Protein 6H6X (pdb70)

Nearest PDB structures (foldseek):
  6h6x-assembly1_A  TM=1.002E+00  e=3.322E-98  Pelotomaculum thermopropionicum SI
  6h6x-assembly1_B  TM=9.921E-01  e=1.586E-95  Pelotomaculum thermopropionicum SI
  6h6v-assembly1_C  TM=9.949E-01  e=1.041E-89  Pelotomaculum thermopropionicum SI
  5m1d-assembly1_A  TM=9.091E-01  e=5.724E-43  Escherichia coli
  7ae7-assembly1_B  TM=8.796E-01  e=1.449E-41  Sedimentibacter hydroxybenzoicus

Radius of gyration: 32.13 Å; Cα contacts (8 Å, |Δi|>4): 2121; chains: 2; bounding box: 57×64×99 Å

Foldseek 3Di:
DQFLVVLVVVCVVVVQEDEDADEAELEAGVQVVCQVCFQPHKYWYCHYPQANAIEIECSDQDLQSLCVLLVHGSLCLLVLLLCLQVDFADAAEDELVPLQLFPDKDQPPAAPVNHDSFHDHDDFKPGGKAFAWWKWFAQPPPGAIAIATWIWDCPGRFKTFTDDDPAQVVNSQVVCQVVQHWTKIKIFFGGRLLLLLLNLADDPHHDYSLRSSLSSDPHHFYWYADDPDGTIDGSNTFKMWIWTWHHPAWDWHDFDQALVRDTDDIDTGIMTGTRMMTGGDNGHGYGYRHNGSSNLCSNLSNLQSLLQVQLCVQQVQWSGKGQASNLSSFAEMETEGQDDDPPSQVSSVVSSCVSDVGHAEYEYEYPVQDRRDVVSSVVLCVPQWDPVPAWDWAPVGIHIYGYSYHDDVDDDDDDPCPVVDDPVVVD/DQFLVVLVVVCVVVVQEDEDADEAELEAGVQVVCQVCFQPHKYWYCHYPLANAIEIECSDQDLQSVCVLLVHGSLCLLVLLVVLVVDFADAAEDELVPLQQFPFKDQPPAAPVNHDSQHDHDDFKPAGKAFAKWKWFAQPPPGAIAIATWIWDCPGGFKTFTDDDPAQVVVSQVVQQVVQHWTKIKIFFGGRLLLLLLNLADDPRHDYSLRSSLSSDPHHFYWYADDPDGTIDGSNTFKMWIWTWHHPAWDWHDFDQALLRDTDDIDTGIMTGTRMMTGGDSGHGYGYRHNGSSNLCSNLSNLQSLLQVQLCVQQVQWSGKGQDSNLSSFAEMETEGQDDDPPSQVSSVVSNCVSDVRHAEYEYEYPVFDPNDVVSSVVLCVPQWDCVPFKDWDDPVGIHMYGYSYHDPVDDDDDDPCPVPDDPVVPD

InterPro domains:
  IPR002830 UbiD decarboxylyase family [PTHR30108] (3-424)
  IPR002830 UbiD decarboxylyase family [TIGR00148] (5-421)
  IPR048304 3-octaprenyl-4-hydroxybenzoate carboxy-lyase-like, Rift-related domain [PF01977] (95-292)
  IPR049381 3-octaprenyl-4-hydroxybenzoate carboxy-lyase-like, C-terminal domain [PF20696] (299-419)
  IPR049383 3-octaprenyl-4-hydroxybenzoate carboxy-lyase-like, N-terminal domain [PF20695] (9-85)

Organism: Pelotomaculum thermopropionicum (strain DSM 13744 / JCM 10971 / SI) (NCBI:txid370438)

Secondary structure (DSSP, 8-state):
--SHHHHHHHHHHTT-EEEE-S-B-TBTHHHHHHHHHTTT-EEEES-BTTBSS-EEE-S--SHHHHHHHTTS-HHHHHHHHHHHHHS--PPEE--STT-GGGSEEE-SS--HHHHS---B-STT-SS-EE-SEEEEEE-TTT--EEEEE--EEEEETTEEEE---TTHHHHHHHHHHHTT-PEEEEEEES--HHHHHHTT----TT--HHHHHHHHSSSPPEEEE-SSSS-EEETT-SEEEEEEEPSS--EEE--EE-TTSBEEPPEEE-EEEEEEEEE-SS--EE---TTSHHHHHHHHHHHHHHHHHHHHHH-TTEEEEEE-GGGTTTSEEEEEE---STTHHHHHHHHHHHH-TT--EEEEEETTS-TT-HHHHHHHHHHH--HHHHEEEE-----EEEEE-SPP---PBP--TTTTT--GGGT-/--SHHHHHHHHHHTT-EEEE-S-B-TBTHHHHHHHHTTTT-EEEES-BTTBSS-EEE-S--SHHHHHHHTTS-HHHHHHHHHHHHHS----EE--STT-GGGSEEE-SS--HHHHS---B-STT-SS-EE-S-EEEEE-TTT--EEEEE--EEEEETTEEEE---TTHHHHHHHHHHHTT--EEEEEEES--HHHHHHTT---STT--HHHHHHHHSSSPPEEEE-SSSS-EEETT-SEEEEEEEPSS--EEE--EE-TTSBEEPPEEE-EEEEEEEEE-SS--EE---TTSHHHHHHHHHHHHHHHHHHHHHH-TTEEEEEE-GGGTTTSEEEEEE---STTHHHHHHHHHHHH-TT--EEEEEETTS-TT-HHHHHHHHHHH--HHHHEEEE----EEEEE-SPP---PBP--TTTTT--STTT-

Sequence (855 aa):
SHSLREWLAFLEGKGKLKRVRKEVDPVFEIAALGKQADGICSLLFERVKGYAVPVVTGLAGDRRELFAAAMSVPVEGMLEKLAAAVENPVPCRLVSPDGAPVKECIIRENIDLLKMLPIPTHHAGDAGPYITAAILIARDPDSGVRNVSIHRLQVTGPDRLGILILPRHLWHFFGKAERAGRPLEIALAIGVHPAVLLASQATTRLGVDELEIASALLPQPLELVKCETVDVEVPAGAEIVIEGKILPGVREVEGPFGEYPRYYGPAAPRPVVEVTAVTHRRQPVYHTIIPASREHLLLGGIAREAVLLQTVRQNVPTVKNVHLTPGGSCRYHAVISIEKKHEGEAKRAIDAAFNSSSEVKHVVVVDHEINIFDPEEVEWAVATRCQPGRDVTIFKVSDKMGIDATIPLNFERISIPGLDKIKLADYLSHSLREWLAFLEGKGKLKRVRKEVDPVFEIAALGKQADGICSLLFERVKGYAVPVVTGLAGDRRELFAAAMSVPVEGMLEKLAAAVENPVPCRLVSPDGAPVKECIIRENIDLLKMLPIPTHHAGDAGPYITAAILIARDPDSGVRNVSIHRLQVTGPDRLGILILPRHLWHFFGKAERAGRPLEIALAIGVHPAVLLASQATTRLGVDELEIASALLPQPLELVKCETVDVEVPAGAEIVIEGKILPGVREVEGPFGEYPRYYGPAAPRPVVEVTAVTHRRQPVYHTIIPASREHLLLGGIAREAVLLQTVRQNVPTVKNVHLTPGGSCRYHAVISIEKKHEGEAKRAIDAAFNSSSEVKHVVVVDHEINIFDPEEVEWAVATRCQPGRDVTIFKDVSDKMGIDATIPLNFERISIPGLDKIKLADYL

Solvent-accessible surface area: 33571 Å² total; per-residue (Å²): 120,68,13,0,94,84,9,15,61,81,1,76,79,125,63,74,14,75,73,0,158,128,104,0,40,12,68,52,47,0,0,0,0,6,40,57,2,57,39,102,16,2,1,16,0,72,36,4,107,72,52,106,18,29,0,0,5,22,2,1,14,42,54,60,18,2,2,34,6,0,81,33,92,63,151,23,9,14,83,64,3,11,56,4,31,121,97,45,56,97,28,141,109,43,64,69,127,78,6,39,0,18,76,39,75,47,143,146,156,20,38,0,69,161,47,2,0,4,0,13,0,7,49,31,16,48,14,25,0,0,12,0,0,0,2,0,0,85,5,66,112,73,32,47,23,9,2,22,44,23,20,0,19,14,60,21,75,57,64,0,4,0,30,13,103,108,125,20,4,102,76,0,0,14,43,2,48,192,64,56,164,56,6,67,0,0,2,0,0,0,7,13,2,0,3,3,0,0,5,48,12,62,18,202,82,40,20,15,4,1,48,0,0,3,21,4,16,75,118,60,17,82,5,0,77,12,71,37,12,98,3,15,1,4,5,26,1,1,0,0,0,1,1,56,0,25,42,55,49,92,66,89,0,7,48,5,0,28,48,19,57,27,50,13,101,50,33,89,43,5,2,0,54,5,35,0,0,1,27,34,148,152,9,15,0,0,0,8,8,7,18,13,66,6,45,3,4,7,4,0,1,3,39,7,2,36,3,6,76,39,0,84,141,64,2,106,30,6,56,47,0,7,2,13,23,0,0,0,1,28,42,6,0,6,0,5,0,79,24,118,129,102,37,18,4,61,131,0,7,45,5,0,19,122,24,34,100,65,4,21,25,0,8,0,0,10,97,97,10,74,7,89,50,82,48,49,16,38,8,0,13,2,27,8,2,46,4,32,134,10,17,58,63,92,198,205,40,15,38,2,0,4,23,0,4,43,48,72,203,125,135,51,23,63,19,60,16,65,93,165,35,122,19,82,98,41,91,116,62,10,0,90,82,10,14,62,83,1,74,78,126,60,74,13,74,98,0,201,131,105,0,40,14,67,49,47,0,0,1,0,6,40,56,2,53,38,106,16,2,0,14,0,74,35,5,107,72,53,105,19,30,0,0,6,23,2,1,13,42,44,61,17,2,2,34,5,0,75,32,92,63,152,24,5,13,87,65,3,13,56,5,47,129,96,46,56,97,27,137,106,40,64,71,128,78,6,38,0,17,75,38,76,45,135,145,155,19,38,0,69,158,45,2,0,4,0,12,0,7,48,33,16,48,13,26,0,0,12,0,0,0,2,0,0,84,5,67,114,72,32,50,23,7,2,23,45,21,18,0,19,14,63,20,76,57,66,0,4,0,32,13,108,108,126,21,4,102,74,0,0,13,45,2,48,191,59,55,162,58,6,74,0,0,1,0,0,0,6,12,2,0,3,4,1,0,5,53,15,80,20,196,83,42,18,16,5,1,49,0,0,3,22,3,15,74,111,51,15,84,4,0,80,13,66,40,13,95,2,15,1,5,5,25,2,0,0,0,1,1,1,59,0,26,42,55,49,93,68,97,0,8,48,5,0,32,56,19,50,31,48,12,99,50,34,90,41,6,1,0,57,5,35,0,0,1,26,32,149,156,8,14,0,0,0,7,9,8,17,13,58,6,45,2,2,8,4,0,0,8,48,4,5,56,2,8,87,36,0,90,145,59,2,107,27,6,59,48,0,7,3,13,20,0,0,0,1,31,38,7,0,5,0,4,0,84,25,123,128,104,38,14,4,65,129,0,10,52,2,0,21,117,25,33,98,67,3,19,26,0,7,0,0,11,102,97,10,73,6,80,49,81,59,53,15,40,12,0,14,2,30,11,2,46,3,37,142,14,18,71,66,102,135,129,184,37,5,36,1,0,4,25,0,4,45,48,82,199,126,137,61,23,66,21,53,17,79,92,170,38,115,18,83,95,35,76

Structure (mmCIF, N/CA/C/O backbone):
data_6H6X
#
_entry.id   6H6X
#
_cell.length_a   167.720
_cell.length_b   63.930
_cell.length_c   98.300
_cell.angle_alpha   90.00
_cell.angle_beta   90.00
_cell.angle_gamma   90.00
#
_symmetry.space_group_name_H-M   'P 21 21 21'
#
loop_
_entity.id
_entity.type
_entity.pdbx_description
1 polymer '3-polyprenyl-4-hydroxybenzoate decarboxylase and related decarboxylases'
2 non-polymer 'POTASSIUM ION'
3 non-polymer 'MANGANESE (II) ION'
4 non-polymer '1-deoxy-5-O-phosphono-1-(3,3,4,5-tetramethyl-9,11-dioxo-2,3,8,9,10,11-hexahydro-7H-quinolino[1,8-fg]pteridin-12-ium-7-y l)-D-ribitol'
5 non-polymer 'CALCIUM ION'
6 water water
#
loop_
_atom_site.group_PDB
_atom_site.id
_atom_site.type_symbol
_atom_site.label_atom_id
_atom_site.label_alt_id
_atom_site.label_comp_id
_atom_site.label_asym_id
_atom_site.label_entity_id
_atom_site.label_seq_id
_atom_site.pdbx_PDB_ins_code
_atom_site.Cartn_x
_atom_site.Cartn_y
_atom_site.Cartn_z
_atom_site.occupancy
_atom_site.B_iso_or_equiv
_atom_site.auth_seq_id
_atom_site.auth_comp_id
_atom_site.auth_asym_id
_atom_site.auth_atom_id
_atom_site.pdbx_PDB_model_num
ATOM 1 N N . SER A 1 2 ? 42.074 -7.550 -11.191 1.00 80.76 2 SER B N 1
ATOM 2 C CA . SER A 1 2 ? 42.256 -8.959 -11.698 1.00 88.63 2 SER B CA 1
ATOM 3 C C . SER A 1 2 ? 40.892 -9.566 -12.148 1.00 82.57 2 SER B C 1
ATOM 4 O O . SER A 1 2 ? 40.044 -9.859 -11.309 1.00 67.38 2 SER B O 1
ATOM 7 N N . HIS A 1 3 ? 40.718 -9.728 -13.473 1.00 76.86 3 HIS B N 1
ATOM 8 C CA . HIS A 1 3 ? 39.467 -10.197 -14.131 1.00 72.36 3 HIS B CA 1
ATOM 9 C C . HIS A 1 3 ? 38.257 -9.304 -13.836 1.00 59.06 3 HIS B C 1
ATOM 10 O O . HIS A 1 3 ? 37.181 -9.722 -13.404 1.00 58.51 3 HIS B O 1
ATOM 17 N N . SER A 1 4 ? 38.536 -8.037 -14.103 1.00 47.04 4 SER B N 1
ATOM 18 C CA . SER A 1 4 ? 37.648 -6.917 -14.012 1.00 51.03 4 SER B CA 1
ATOM 19 C C . SER A 1 4 ? 37.200 -6.528 -15.414 1.00 40.76 4 SER B C 1
ATOM 20 O O . SER A 1 4 ? 37.829 -6.902 -16.413 1.00 41.31 4 SER B O 1
ATOM 23 N N . LEU A 1 5 ? 36.194 -5.670 -15.464 1.00 38.46 5 LEU B N 1
ATOM 24 C CA . LEU A 1 5 ? 35.802 -5.056 -16.709 1.00 38.78 5 LEU B CA 1
ATOM 25 C C . LEU A 1 5 ? 37.037 -4.342 -17.345 1.00 41.48 5 LEU B C 1
ATOM 26 O O . LEU A 1 5 ? 37.263 -4.469 -18.551 1.00 36.66 5 LEU B O 1
ATOM 31 N N . ARG A 1 6 ? 37.812 -3.596 -16.547 1.00 41.34 6 ARG B N 1
ATOM 32 C CA . ARG A 1 6 ? 38.975 -2.877 -17.082 1.00 46.07 6 ARG B CA 1
ATOM 33 C C . ARG A 1 6 ? 40.009 -3.763 -17.776 1.00 40.85 6 ARG B C 1
ATOM 34 O O . ARG A 1 6 ? 40.502 -3.411 -18.853 1.00 45.43 6 ARG B O 1
ATOM 42 N N . GLU A 1 7 ? 40.297 -4.908 -17.208 1.00 43.01 7 GLU B N 1
ATOM 43 C CA . GLU A 1 7 ? 41.153 -5.865 -17.933 1.00 44.20 7 GLU B CA 1
ATOM 44 C C . GLU A 1 7 ? 40.491 -6.391 -19.189 1.00 44.08 7 GLU B C 1
ATOM 45 O O . GLU A 1 7 ? 41.141 -6.477 -20.229 1.00 46.90 7 GLU B O 1
ATOM 51 N N . TRP A 1 8 ? 39.188 -6.656 -19.150 1.00 42.36 8 TRP B N 1
ATOM 52 C CA . TRP A 1 8 ? 38.501 -7.101 -20.340 1.00 36.65 8 TRP B CA 1
ATOM 53 C C . TRP A 1 8 ? 38.597 -6.054 -21.397 1.00 38.49 8 TRP B C 1
ATOM 54 O O . TRP A 1 8 ? 38.854 -6.396 -22.553 1.00 37.26 8 TRP B O 1
ATOM 65 N N . LEU A 1 9 ? 38.406 -4.782 -21.056 1.00 35.92 9 LEU B N 1
ATOM 66 C CA . LEU A 1 9 ? 38.554 -3.744 -22.085 1.00 40.58 9 LEU B CA 1
ATOM 67 C C . LEU A 1 9 ? 40.010 -3.661 -22.656 1.00 45.72 9 LEU B C 1
ATOM 68 O O . LEU A 1 9 ? 40.187 -3.351 -23.834 1.00 44.39 9 LEU B O 1
ATOM 73 N N . ALA A 1 10 ? 41.011 -3.941 -21.825 1.00 47.19 10 ALA B N 1
ATOM 74 C CA . ALA A 1 10 ? 42.403 -4.030 -22.276 1.00 57.92 10 ALA B CA 1
ATOM 75 C C . ALA A 1 10 ? 42.587 -5.168 -23.293 1.00 49.80 10 ALA B C 1
ATOM 76 O O . ALA A 1 10 ? 43.127 -4.952 -24.362 1.00 50.41 10 ALA B O 1
ATOM 78 N N . PHE A 1 11 ? 42.103 -6.353 -22.954 1.00 50.17 11 PHE B N 1
ATOM 79 C CA . PHE A 1 11 ? 42.050 -7.505 -23.887 1.00 48.80 11 PHE B CA 1
ATOM 80 C C . PHE A 1 11 ? 41.376 -7.148 -25.218 1.00 52.89 11 PHE B C 1
ATOM 81 O O . PHE A 1 11 ? 41.884 -7.500 -26.272 1.00 54.69 11 PHE B O 1
ATOM 89 N N . LEU A 1 12 ? 40.248 -6.427 -25.189 1.00 48.81 12 LEU B N 1
ATOM 90 C CA . LEU A 1 12 ? 39.576 -6.061 -26.453 1.00 46.19 12 LEU B CA 1
ATOM 91 C C . LEU A 1 12 ? 40.412 -5.044 -27.264 1.00 47.69 12 LEU B C 1
ATOM 92 O O . LEU A 1 12 ? 40.472 -5.131 -28.497 1.00 44.13 12 LEU B O 1
ATOM 97 N N . GLU A 1 13 ? 41.028 -4.071 -26.590 1.00 52.50 13 GLU B N 1
ATOM 98 C CA . GLU A 1 13 ? 41.822 -3.027 -27.264 1.00 59.99 13 GLU B CA 1
ATOM 99 C C . GLU A 1 13 ? 42.996 -3.624 -28.061 1.00 61.90 13 GLU B C 1
ATOM 100 O O . GLU A 1 13 ? 43.151 -3.332 -29.248 1.00 59.49 13 GLU B O 1
ATOM 106 N N . GLY A 1 14 ? 43.759 -4.502 -27.414 1.00 61.24 14 GLY B N 1
ATOM 107 C CA . GLY A 1 14 ? 44.901 -5.167 -28.044 1.00 74.82 14 GLY B CA 1
ATOM 108 C C . GLY A 1 14 ? 44.534 -6.180 -29.119 1.00 75.20 14 GLY B C 1
ATOM 109 O O . GLY A 1 14 ? 45.402 -6.663 -29.838 1.00 78.68 14 GLY B O 1
ATOM 110 N N . LYS A 1 15 ? 43.246 -6.516 -29.208 1.00 72.64 15 LYS B N 1
ATOM 111 C CA . LYS A 1 15 ? 42.720 -7.338 -30.273 1.00 65.47 15 LYS B CA 1
ATOM 112 C C . LYS A 1 15 ? 42.058 -6.498 -31.373 1.00 54.25 15 LYS B C 1
ATOM 113 O O . LYS A 1 15 ? 41.446 -7.076 -32.285 1.00 55.31 15 LYS B O 1
ATOM 119 N N . GLY A 1 16 ? 42.180 -5.161 -31.316 1.00 54.20 16 GLY B N 1
ATOM 120 C CA . GLY A 1 16 ? 41.443 -4.240 -32.225 1.00 58.85 16 GLY B CA 1
ATOM 121 C C . GLY A 1 16 ? 39.898 -4.369 -32.275 1.00 66.20 16 GLY B C 1
ATOM 122 O O . GLY A 1 16 ? 39.297 -4.230 -33.342 1.00 67.02 16 GLY B O 1
ATOM 123 N N . LYS A 1 17 ? 39.263 -4.665 -31.132 1.00 61.83 17 LYS B N 1
ATOM 124 C CA . LYS A 1 17 ? 37.815 -4.831 -31.034 1.00 61.19 17 LYS B CA 1
ATOM 125 C C . LYS A 1 17 ? 37.182 -3.847 -30.041 1.00 53.49 17 LYS B C 1
ATOM 126 O O . LYS A 1 17 ? 36.069 -4.045 -29.579 1.00 57.55 17 LYS B O 1
ATOM 132 N N . LEU A 1 18 ? 37.910 -2.793 -29.718 1.00 54.52 18 LEU B N 1
ATOM 133 C CA . LEU A 1 18 ? 37.400 -1.689 -28.961 1.00 57.26 18 LEU B CA 1
ATOM 134 C C . LEU A 1 18 ? 37.718 -0.433 -29.708 1.00 59.70 18 LEU B C 1
ATOM 135 O O . LEU A 1 18 ? 38.887 -0.176 -29.968 1.00 62.19 18 LEU B O 1
ATOM 140 N N . LYS A 1 19 ? 36.700 0.361 -30.032 1.00 56.40 19 LYS B N 1
ATOM 141 C CA . LYS A 1 19 ? 36.913 1.663 -30.617 1.00 54.15 19 LYS B CA 1
ATOM 142 C C . LYS A 1 19 ? 36.396 2.682 -29.659 1.00 52.60 19 LYS B C 1
ATOM 143 O O . LYS A 1 19 ? 35.392 2.453 -29.011 1.00 49.54 19 LYS B O 1
ATOM 149 N N . ARG A 1 20 ? 37.086 3.806 -29.571 1.00 49.67 20 ARG B N 1
ATOM 150 C CA . ARG A 1 20 ? 36.653 4.900 -28.737 1.00 53.45 20 ARG B CA 1
ATOM 151 C C . ARG A 1 20 ? 35.900 5.912 -29.583 1.00 56.67 20 ARG B C 1
ATOM 152 O O . ARG A 1 20 ? 36.158 6.060 -30.770 1.00 54.06 20 ARG B O 1
ATOM 160 N N . VAL A 1 21 ? 34.965 6.598 -28.955 1.00 51.90 21 VAL B N 1
ATOM 161 C CA . VAL A 1 21 ? 34.182 7.621 -29.579 1.00 43.28 21 VAL B CA 1
ATOM 162 C C . VAL A 1 21 ? 34.382 8.884 -28.757 1.00 52.59 21 VAL B C 1
ATOM 163 O O . VAL A 1 21 ? 33.768 9.069 -27.674 1.00 56.98 21 VAL B O 1
ATOM 167 N N . ARG A 1 22 ? 35.237 9.762 -29.305 1.00 58.59 22 ARG B N 1
ATOM 168 C CA . ARG A 1 22 ? 35.658 11.013 -28.660 1.00 61.05 22 ARG B CA 1
ATOM 169 C C . ARG A 1 22 ? 34.660 12.131 -28.859 1.00 55.90 22 ARG B C 1
ATOM 170 O O . ARG A 1 22 ? 34.649 13.071 -28.067 1.00 54.08 22 ARG B O 1
ATOM 178 N N . LYS A 1 23 ? 33.834 12.067 -29.910 1.00 51.76 23 LYS B N 1
ATOM 179 C CA . LYS A 1 23 ? 32.805 13.114 -30.104 1.00 58.81 23 LYS B CA 1
ATOM 180 C C . LYS A 1 23 ? 31.680 12.898 -29.135 1.00 61.66 23 LYS B C 1
ATOM 181 O O . LYS A 1 23 ? 31.334 11.742 -28.841 1.00 55.37 23 LYS B O 1
ATOM 187 N N . GLU A 1 24 ? 31.126 14.013 -28.646 1.00 54.33 24 GLU B N 1
ATOM 188 C CA . GLU A 1 24 ? 30.057 14.009 -27.687 1.00 53.09 24 GLU B CA 1
ATOM 189 C C . GLU A 1 24 ? 28.823 13.295 -28.251 1.00 50.67 24 GLU B C 1
ATOM 190 O O . GLU A 1 24 ? 28.487 13.482 -29.407 1.00 46.98 24 GLU B O 1
ATOM 196 N N . VAL A 1 25 ? 28.182 12.461 -27.426 1.00 46.10 25 VAL B N 1
ATOM 197 C CA . VAL A 1 25 ? 26.952 11.734 -27.814 1.00 44.26 25 VAL B CA 1
ATOM 198 C C . VAL A 1 25 ? 25.870 11.968 -26.778 1.00 37.76 25 VAL B C 1
ATOM 199 O O . VAL A 1 25 ? 26.155 12.154 -25.618 1.00 45.22 25 VAL B O 1
ATOM 203 N N . ASP A 1 26 ? 24.631 11.964 -27.190 1.00 43.94 26 ASP B N 1
ATOM 204 C CA . ASP A 1 26 ? 23.510 12.073 -26.255 1.00 47.95 26 ASP B CA 1
ATOM 205 C C . ASP A 1 26 ? 23.172 10.658 -25.699 1.00 44.66 26 ASP B C 1
ATOM 206 O O . ASP A 1 26 ? 22.994 9.722 -26.466 1.00 43.97 26 ASP B O 1
ATOM 211 N N . PRO A 1 27 ? 23.056 10.501 -24.366 1.00 42.63 27 PRO B N 1
ATOM 212 C CA . PRO A 1 27 ? 22.551 9.206 -23.849 1.00 45.31 27 PRO B CA 1
ATOM 213 C C . PRO A 1 27 ? 21.108 8.864 -24.265 1.00 39.29 27 PRO B C 1
ATOM 214 O O . PRO A 1 27 ? 20.737 7.689 -24.292 1.00 43.85 27 PRO B O 1
ATOM 218 N N . VAL A 1 28 ? 20.308 9.881 -24.597 1.00 38.56 28 VAL B N 1
ATOM 219 C CA . VAL A 1 28 ? 18.972 9.695 -25.151 1.00 36.02 28 VAL B CA 1
ATOM 220 C C . VAL A 1 28 ? 19.116 9.340 -26.623 1.00 42.53 28 VAL B C 1
ATOM 221 O O . VAL A 1 28 ? 19.505 10.171 -27.438 1.00 43.96 28 VAL B O 1
ATOM 225 N N . PHE A 1 29 ? 18.892 8.047 -26.925 1.00 44.90 29 PHE B N 1
ATOM 226 C CA . PHE A 1 29 ? 18.894 7.458 -28.296 1.00 42.77 29 PHE B CA 1
ATOM 227 C C . PHE A 1 29 ? 20.210 7.330 -29.052 1.00 39.38 29 PHE B C 1
ATOM 228 O O . PHE A 1 29 ? 20.397 6.357 -29.783 1.00 40.66 29 PHE B O 1
ATOM 236 N N . GLU A 1 30 ? 21.104 8.281 -28.930 1.00 38.59 30 GLU B N 1
ATOM 237 C CA . GLU A 1 30 ? 22.281 8.236 -29.796 1.00 45.48 30 GLU B CA 1
ATOM 238 C C . GLU A 1 30 ? 23.251 7.119 -29.444 1.00 44.54 30 GLU B C 1
ATOM 239 O O . GLU A 1 30 ? 23.870 6.557 -30.336 1.00 44.14 30 GLU B O 1
ATOM 245 N N . ILE A 1 31 ? 23.417 6.819 -28.164 1.00 41.18 31 ILE B N 1
ATOM 246 C CA . ILE A 1 31 ? 24.306 5.711 -27.768 1.00 41.67 31 ILE B CA 1
ATOM 247 C C . ILE A 1 31 ? 23.801 4.421 -28.380 1.00 43.77 31 ILE B C 1
ATOM 248 O O . ILE A 1 31 ? 24.598 3.652 -28.927 1.00 37.24 31 ILE B O 1
ATOM 253 N N . ALA A 1 32 ? 22.483 4.214 -28.341 1.00 37.01 32 ALA B N 1
ATOM 254 C CA . ALA A 1 32 ? 21.912 2.975 -28.857 1.00 38.96 32 ALA B CA 1
ATOM 255 C C . ALA A 1 32 ? 22.049 2.926 -30.346 1.00 40.96 32 ALA B C 1
ATOM 256 O O . ALA A 1 32 ? 22.348 1.878 -30.918 1.00 44.13 32 ALA B O 1
ATOM 258 N N . ALA A 1 33 ? 21.799 4.057 -30.989 1.00 42.48 33 ALA B N 1
ATOM 259 C CA . ALA A 1 33 ? 21.889 4.136 -32.440 1.00 44.45 33 ALA B CA 1
ATOM 260 C C . ALA A 1 33 ? 23.308 3.911 -32.951 1.00 39.26 33 ALA B C 1
ATOM 261 O O . ALA A 1 33 ? 23.518 3.190 -33.903 1.00 46.16 33 ALA B O 1
ATOM 263 N N . LEU A 1 34 ? 24.288 4.515 -32.314 1.00 40.30 34 LEU B N 1
ATOM 264 C CA . LEU A 1 34 ? 25.664 4.241 -32.687 1.00 41.51 34 LEU B CA 1
ATOM 265 C C . LEU A 1 34 ? 26.066 2.833 -32.317 1.00 43.63 34 LEU B C 1
ATOM 266 O O . LEU A 1 34 ? 26.745 2.123 -33.091 1.00 51.47 34 LEU B O 1
ATOM 271 N N . GLY A 1 35 ? 25.619 2.381 -31.145 1.00 42.60 35 GLY B N 1
ATOM 272 C CA . GLY A 1 35 ? 25.884 0.990 -30.732 1.00 37.66 35 GLY B CA 1
ATOM 273 C C . GLY A 1 35 ? 25.363 -0.074 -31.662 1.00 38.74 35 GLY B C 1
ATOM 274 O O . GLY A 1 35 ? 26.009 -1.119 -31.833 1.00 44.53 35 GLY B O 1
ATOM 275 N N . LYS A 1 36 ? 24.194 0.171 -32.265 1.00 40.88 36 LYS B N 1
ATOM 276 C CA . LYS A 1 36 ? 23.577 -0.769 -33.197 1.00 44.70 36 LYS B CA 1
ATOM 277 C C . LYS A 1 36 ? 24.414 -0.910 -34.472 1.00 50.09 36 LYS B C 1
ATOM 278 O O . LYS A 1 36 ? 24.460 -1.990 -35.044 1.00 52.23 36 LYS B O 1
ATOM 280 N N . GLN A 1 37 ? 25.094 0.143 -34.905 1.00 50.28 37 GLN B N 1
ATOM 281 C CA . GLN A 1 37 ? 25.943 0.038 -36.087 1.00 51.40 37 GLN B CA 1
ATOM 282 C C . GLN A 1 37 ? 27.217 -0.721 -35.806 1.00 56.06 37 GLN B C 1
ATOM 283 O O . GLN A 1 37 ? 27.846 -1.189 -36.735 1.00 58.47 37 GLN B O 1
ATOM 289 N N . ALA A 1 38 ? 27.617 -0.843 -34.539 1.00 55.05 38 ALA B N 1
ATOM 290 C CA . ALA A 1 38 ? 28.812 -1.628 -34.203 1.00 49.30 38 ALA B CA 1
ATOM 291 C C . ALA A 1 38 ? 28.472 -3.054 -33.773 1.00 53.85 38 ALA B C 1
ATOM 292 O O . ALA A 1 38 ? 29.358 -3.847 -33.532 1.00 52.78 38 ALA B O 1
ATOM 294 N N . ASP A 1 39 ? 27.177 -3.386 -33.713 1.00 53.71 39 ASP B N 1
ATOM 295 C CA . ASP A 1 39 ? 26.678 -4.644 -33.129 1.00 53.84 39 ASP B CA 1
ATOM 296 C C . ASP A 1 39 ? 27.359 -5.801 -33.829 1.00 55.40 39 ASP B C 1
ATOM 297 O O . ASP A 1 39 ? 27.320 -5.891 -35.033 1.00 57.57 39 ASP B O 1
ATOM 302 N N . GLY A 1 40 ? 28.006 -6.671 -33.072 1.00 59.95 40 GLY B N 1
ATOM 303 C CA . GLY A 1 40 ? 28.725 -7.788 -33.662 1.00 63.25 40 GLY B CA 1
ATOM 304 C C . GLY A 1 40 ? 30.076 -7.494 -34.317 1.00 59.86 40 GLY B C 1
ATOM 305 O O . GLY A 1 40 ? 30.717 -8.441 -34.738 1.00 61.48 40 GLY B O 1
ATOM 306 N N . ILE A 1 41 ? 30.520 -6.233 -34.422 1.00 59.12 41 ILE B N 1
ATOM 307 C CA . ILE A 1 41 ? 31.845 -5.960 -35.020 1.00 63.74 41 ILE B CA 1
ATOM 308 C C . ILE A 1 41 ? 32.806 -5.525 -33.936 1.00 63.32 41 ILE B C 1
ATOM 309 O O . ILE A 1 41 ? 33.880 -6.099 -33.831 1.00 62.30 41 ILE B O 1
ATOM 314 N N . CYS A 1 42 ? 32.430 -4.547 -33.118 1.00 57.03 42 CYS B N 1
ATOM 315 C CA . CYS A 1 42 ? 33.275 -4.133 -32.021 1.00 57.49 42 CYS B CA 1
ATOM 316 C C . CYS A 1 42 ? 32.544 -3.430 -30.866 1.00 54.52 42 CYS B C 1
ATOM 317 O O . CYS A 1 42 ? 31.466 -2.868 -31.044 1.00 59.21 42 CYS B O 1
ATOM 320 N N . SER A 1 43 ? 33.204 -3.428 -29.707 1.00 50.39 43 SER B N 1
ATOM 321 C CA . SER A 1 43 ? 32.759 -2.725 -28.528 1.00 48.48 43 SER B CA 1
ATOM 322 C C . SER A 1 43 ? 33.041 -1.253 -28.714 1.00 47.66 43 SER B C 1
ATOM 323 O O . SER A 1 43 ? 34.042 -0.896 -29.323 1.00 50.55 43 SER B O 1
ATOM 326 N N . LEU A 1 44 ? 32.173 -0.409 -28.162 1.00 39.10 44 LEU B N 1
ATOM 327 C CA . LEU A 1 44 ? 32.359 1.023 -28.214 1.00 39.76 44 LEU B CA 1
ATOM 328 C C . LEU A 1 44 ? 32.430 1.645 -26.837 1.00 42.55 44 LEU B C 1
ATOM 329 O O . LEU A 1 44 ? 31.539 1.405 -25.993 1.00 43.19 44 LEU B O 1
ATOM 334 N N . LEU A 1 45 ? 33.466 2.483 -26.633 1.00 40.34 45 LEU B N 1
ATOM 335 C CA . LEU A 1 45 ? 33.622 3.272 -25.447 1.00 37.73 45 LEU B CA 1
ATOM 336 C C . LEU A 1 45 ? 33.327 4.741 -25.762 1.00 45.11 45 LEU B C 1
ATOM 337 O O . LEU A 1 45 ? 34.117 5.391 -26.415 1.00 45.49 45 LEU B O 1
ATOM 342 N N . PHE A 1 46 ? 32.198 5.261 -25.262 1.00 43.85 46 PHE B N 1
ATOM 343 C CA . PHE A 1 46 ? 31.810 6.654 -25.428 1.00 39.35 46 PHE B CA 1
ATOM 344 C C . PHE A 1 46 ? 32.447 7.574 -24.391 1.00 41.25 46 PHE B C 1
ATOM 345 O O . PHE A 1 46 ? 31.980 7.669 -23.238 1.00 44.23 46 PHE B O 1
ATOM 353 N N . GLU A 1 47 ? 33.519 8.270 -24.808 1.00 43.13 47 GLU B N 1
ATOM 354 C CA . GLU A 1 47 ? 34.355 9.081 -23.874 1.00 43.49 47 GLU B CA 1
ATOM 355 C C . GLU A 1 47 ? 33.731 10.381 -23.473 1.00 43.41 47 GLU B C 1
ATOM 356 O O . GLU A 1 47 ? 34.138 10.959 -22.461 1.00 45.11 47 GLU B O 1
ATOM 362 N N . ARG A 1 48 ? 32.724 10.833 -24.204 1.00 39.19 48 ARG B N 1
ATOM 363 C CA . ARG A 1 48 ? 32.060 12.112 -23.884 1.00 42.97 48 ARG B CA 1
ATOM 364 C C . ARG A 1 48 ? 30.562 11.927 -24.061 1.00 43.89 48 ARG B C 1
ATOM 365 O O . ARG A 1 48 ? 30.066 11.874 -25.178 1.00 41.47 48 ARG B O 1
ATOM 367 N N . VAL A 1 49 ? 29.859 11.803 -22.930 1.00 43.14 49 VAL B N 1
ATOM 368 C CA . VAL A 1 49 ? 28.435 11.643 -22.934 1.00 44.60 49 VAL B CA 1
ATOM 369 C C . VAL A 1 49 ? 27.856 12.919 -22.364 1.00 39.39 49 VAL B C 1
ATOM 370 O O . VAL A 1 49 ? 28.218 13.336 -21.278 1.00 49.11 49 VAL B O 1
ATOM 374 N N . LYS A 1 50 ? 26.956 13.518 -23.124 1.00 47.97 50 LYS B N 1
ATOM 375 C CA . LYS A 1 50 ? 26.437 14.819 -22.828 1.00 48.16 50 LYS B CA 1
ATOM 376 C C . LYS A 1 50 ? 25.871 14.836 -21.447 1.00 47.64 50 LYS B C 1
ATOM 377 O O . LYS A 1 50 ? 24.921 14.112 -21.163 1.00 55.55 50 LYS B O 1
ATOM 383 N N . GLY A 1 51 ? 26.478 15.654 -20.589 1.00 49.22 51 GLY B N 1
ATOM 384 C CA . GLY A 1 51 ? 25.996 15.874 -19.230 1.00 49.35 51 GLY B CA 1
ATOM 385 C C . GLY A 1 51 ? 26.776 15.171 -18.155 1.00 43.80 51 GLY B C 1
ATOM 386 O O . GLY A 1 51 ? 26.419 15.280 -16.983 1.00 47.07 51 GLY B O 1
ATOM 387 N N . TYR A 1 52 ? 27.828 14.447 -18.529 1.00 41.20 52 TYR B N 1
ATOM 388 C CA . TYR A 1 52 ? 28.493 13.509 -17.591 1.00 46.56 52 TYR B CA 1
ATOM 389 C C . TYR A 1 52 ? 30.014 13.421 -17.785 1.00 44.29 52 TYR B C 1
ATOM 390 O O . TYR A 1 52 ? 30.485 13.446 -18.906 1.00 50.10 52 TYR B O 1
ATOM 399 N N . ALA A 1 53 ? 30.738 13.250 -16.686 1.00 48.99 53 ALA B N 1
ATOM 400 C CA . ALA A 1 53 ? 32.158 12.873 -16.707 1.00 50.04 53 ALA B CA 1
ATOM 401 C C . ALA A 1 53 ? 32.350 11.360 -16.951 1.00 51.66 53 ALA B C 1
ATOM 402 O O . ALA A 1 53 ? 33.410 10.910 -17.383 1.00 52.80 53 ALA B O 1
ATOM 404 N N . VAL A 1 54 ? 31.315 10.568 -16.686 1.00 49.90 54 VAL B N 1
ATOM 405 C CA . VAL A 1 54 ? 31.426 9.112 -16.769 1.00 39.65 54 VAL B CA 1
ATOM 406 C C . VAL A 1 54 ? 31.286 8.634 -18.236 1.00 37.02 54 VAL B C 1
ATOM 407 O O . VAL A 1 54 ? 30.285 8.944 -18.868 1.00 36.38 54 VAL B O 1
ATOM 411 N N . PRO A 1 55 ? 32.233 7.825 -18.745 1.00 31.47 55 PRO B N 1
ATOM 412 C CA . PRO A 1 55 ? 32.024 7.185 -20.045 1.00 39.06 55 PRO B CA 1
ATOM 413 C C . PRO A 1 55 ? 31.062 5.979 -19.987 1.00 36.67 55 PRO B C 1
ATOM 414 O O . PRO A 1 55 ? 30.768 5.515 -18.909 1.00 34.04 55 PRO B O 1
ATOM 418 N N . VAL A 1 56 ? 30.558 5.578 -21.160 1.00 32.37 56 VAL B N 1
ATOM 419 C CA . VAL A 1 56 ? 29.671 4.462 -21.319 1.00 37.51 56 VAL B CA 1
ATOM 420 C C . VAL A 1 56 ? 30.328 3.468 -22.255 1.00 36.02 56 VAL B C 1
ATOM 421 O O . VAL A 1 56 ? 30.861 3.857 -23.264 1.00 35.82 56 VAL B O 1
ATOM 425 N N . VAL A 1 57 ? 30.307 2.193 -21.892 1.00 33.98 57 VAL B N 1
ATOM 426 C CA . VAL A 1 57 ? 30.808 1.134 -22.764 1.00 29.86 57 VAL B CA 1
ATOM 427 C C . VAL A 1 57 ? 29.660 0.207 -23.139 1.00 30.29 57 VAL B C 1
ATOM 428 O O . VAL A 1 57 ? 28.715 -0.019 -22.354 1.00 31.38 57 VAL B O 1
ATOM 432 N N . THR A 1 58 ? 29.644 -0.258 -24.358 1.00 32.86 58 THR B N 1
ATOM 433 C CA . THR A 1 58 ? 28.632 -1.215 -24.809 1.00 40.70 58 THR B CA 1
ATOM 434 C C . THR A 1 58 ? 29.282 -2.259 -25.756 1.00 38.77 58 THR B C 1
ATOM 435 O O . THR A 1 58 ? 30.317 -2.009 -26.317 1.00 38.72 58 THR B O 1
ATOM 439 N N . GLY A 1 59 ? 28.666 -3.429 -25.864 1.00 38.86 59 GLY B N 1
ATOM 440 C CA . GLY A 1 59 ? 29.056 -4.488 -26.772 1.00 43.01 59 GLY B CA 1
ATOM 441 C C . GLY A 1 59 ? 30.365 -5.171 -26.360 1.00 46.22 59 GLY B C 1
ATOM 442 O O . GLY A 1 59 ? 31.252 -5.335 -27.201 1.00 51.55 59 GLY B O 1
ATOM 443 N N . LEU A 1 60 ? 30.482 -5.546 -25.079 1.00 44.65 60 LEU B N 1
ATOM 444 C CA . LEU A 1 60 ? 31.717 -6.151 -24.519 1.00 46.71 60 LEU B CA 1
ATOM 445 C C . LEU A 1 60 ? 32.096 -7.476 -25.196 1.00 43.66 60 LEU B C 1
ATOM 446 O O . LEU A 1 60 ? 33.262 -7.822 -25.285 1.00 46.86 60 LEU B O 1
ATOM 451 N N . ALA A 1 61 ? 31.085 -8.216 -25.610 1.00 46.02 61 ALA B N 1
ATOM 452 C CA . ALA A 1 61 ? 31.225 -9.378 -26.430 1.00 46.90 61 ALA B CA 1
ATOM 453 C C . ALA A 1 61 ? 29.973 -9.509 -27.308 1.00 46.94 61 ALA B C 1
ATOM 454 O O . ALA A 1 61 ? 28.854 -9.473 -26.794 1.00 50.24 61 ALA B O 1
ATOM 456 N N . GLY A 1 62 ? 30.160 -9.656 -28.618 1.00 46.75 62 GLY B N 1
ATOM 457 C CA . GLY A 1 62 ? 29.063 -9.754 -29.580 1.00 47.63 62 GLY B CA 1
ATOM 458 C C . GLY A 1 62 ? 29.131 -10.944 -30.523 1.00 53.92 62 GLY B C 1
ATOM 459 O O . GLY A 1 62 ? 28.500 -10.933 -31.608 1.00 46.48 62 GLY B O 1
ATOM 460 N N . ASP A 1 63 ? 29.908 -11.953 -30.127 1.00 51.57 63 ASP B N 1
ATOM 461 C CA . ASP A 1 63 ? 30.094 -13.139 -30.929 1.00 56.54 63 ASP B CA 1
ATOM 462 C C . ASP A 1 63 ? 30.604 -14.223 -30.029 1.00 50.03 63 ASP B C 1
ATOM 463 O O . ASP A 1 63 ? 31.107 -13.958 -28.935 1.00 51.39 63 ASP B O 1
ATOM 468 N N A ARG A 1 64 ? 30.474 -15.450 -30.493 0.50 49.16 64 ARG B N 1
ATOM 469 N N B ARG A 1 64 ? 30.471 -15.458 -30.492 0.50 48.34 64 ARG B N 1
ATOM 470 C CA A ARG A 1 64 ? 30.803 -16.614 -29.702 0.50 49.07 64 ARG B CA 1
ATOM 471 C CA B ARG A 1 64 ? 30.870 -16.640 -29.722 0.50 47.73 64 ARG B CA 1
ATOM 472 C C A ARG A 1 64 ? 32.324 -16.757 -29.387 0.50 45.02 64 ARG B C 1
ATOM 473 C C B ARG A 1 64 ? 32.336 -16.738 -29.373 0.50 44.28 64 ARG B C 1
ATOM 474 O O A ARG A 1 64 ? 32.683 -17.325 -28.354 0.50 42.45 64 ARG B O 1
ATOM 475 O O B ARG A 1 64 ? 32.686 -17.322 -28.350 0.50 41.88 64 ARG B O 1
ATOM 490 N N . GLU A 1 65 ? 33.182 -16.208 -30.254 1.00 45.37 65 GLU B N 1
ATOM 491 C CA . GLU A 1 65 ? 34.636 -16.228 -30.059 1.00 48.73 65 GLU B CA 1
ATOM 492 C C . GLU A 1 65 ? 35.014 -15.411 -28.794 1.00 50.28 65 GLU B C 1
ATOM 493 O O . GLU A 1 65 ? 35.697 -15.924 -27.918 1.00 51.70 65 GLU B O 1
ATOM 495 N N . LEU A 1 66 ? 34.467 -14.196 -28.651 1.00 49.19 66 LEU B N 1
ATOM 496 C CA . LEU A 1 66 ? 34.707 -13.396 -27.471 1.00 47.86 66 LEU B CA 1
ATOM 497 C C . LEU A 1 66 ? 34.130 -13.959 -26.203 1.00 43.23 66 LEU B C 1
ATOM 498 O O . LEU A 1 66 ? 34.818 -13.951 -25.193 1.00 42.55 66 LEU B O 1
ATOM 503 N N . PHE A 1 67 ? 32.934 -14.531 -26.231 1.00 44.30 67 PHE B N 1
ATOM 504 C CA . PHE A 1 67 ? 32.458 -15.169 -25.001 1.00 41.97 67 PHE B CA 1
ATOM 505 C C . PHE A 1 67 ? 33.304 -16.356 -24.617 1.00 44.75 67 PHE B C 1
ATOM 506 O O . PHE A 1 67 ? 33.488 -16.634 -23.400 1.00 42.12 67 PHE B O 1
ATOM 514 N N . ALA A 1 68 ? 33.810 -17.088 -25.620 1.00 46.45 68 ALA B N 1
ATOM 515 C CA . ALA A 1 68 ? 34.734 -18.206 -25.326 1.00 42.33 68 ALA B CA 1
ATOM 516 C C . ALA A 1 68 ? 36.012 -17.692 -24.696 1.00 41.13 68 ALA B C 1
ATOM 517 O O . ALA A 1 68 ? 36.408 -18.178 -23.641 1.00 44.37 68 ALA B O 1
ATOM 519 N N . ALA A 1 69 ? 36.632 -16.701 -25.311 1.00 35.85 69 ALA B N 1
ATOM 520 C CA . ALA A 1 69 ? 37.771 -16.009 -24.667 1.00 42.24 69 ALA B CA 1
ATOM 521 C C . ALA A 1 69 ? 37.472 -15.549 -23.201 1.00 52.74 69 ALA B C 1
ATOM 522 O O . ALA A 1 69 ? 38.285 -15.773 -22.298 1.00 50.69 69 ALA B O 1
ATOM 524 N N . ALA A 1 70 ? 36.290 -14.974 -22.950 1.00 46.77 70 ALA B N 1
ATOM 525 C CA . ALA A 1 70 ? 35.941 -14.565 -21.581 1.00 46.59 70 ALA B CA 1
ATOM 526 C C . ALA A 1 70 ? 35.946 -15.717 -20.591 1.00 45.25 70 ALA B C 1
ATOM 527 O O . ALA A 1 70 ? 36.120 -15.522 -19.418 1.00 47.06 70 ALA B O 1
ATOM 529 N N . MET A 1 71 ? 35.699 -16.911 -21.069 1.00 47.05 71 MET B N 1
ATOM 530 C CA . MET A 1 71 ? 35.719 -18.094 -20.239 1.00 52.42 71 MET B CA 1
ATOM 531 C C . MET A 1 71 ? 37.077 -18.848 -20.320 1.00 51.79 71 MET B C 1
ATOM 532 O O . MET A 1 71 ? 37.192 -19.895 -19.729 1.00 52.50 71 MET B O 1
ATOM 537 N N . SER A 1 72 ? 38.067 -18.324 -21.037 1.00 53.83 72 SER B N 1
ATOM 538 C CA . SER A 1 72 ? 39.358 -19.036 -21.297 1.00 68.36 72 SER B CA 1
ATOM 539 C C . SER A 1 72 ? 39.180 -20.451 -21.897 1.00 68.31 72 SER B C 1
ATOM 540 O O . SER A 1 72 ? 39.643 -21.438 -21.310 1.00 70.75 72 SER B O 1
ATOM 543 N N . VAL A 1 73 ? 38.440 -20.526 -23.009 1.00 61.29 73 VAL B N 1
ATOM 544 C CA . VAL A 1 73 ? 38.224 -21.764 -23.759 1.00 55.55 73 VAL B CA 1
ATOM 545 C C . VAL A 1 73 ? 38.140 -21.467 -25.241 1.00 57.27 73 VAL B C 1
ATOM 546 O O . VAL A 1 73 ? 37.866 -20.335 -25.662 1.00 57.24 73 VAL B O 1
ATOM 550 N N . PRO A 1 74 ? 38.438 -22.486 -26.055 1.00 62.72 74 PRO B N 1
ATOM 551 C CA . PRO A 1 74 ? 38.049 -22.318 -27.462 1.00 65.42 74 PRO B CA 1
ATOM 552 C C . PRO A 1 74 ? 36.513 -22.480 -27.578 1.00 55.13 74 PRO B C 1
ATOM 553 O O . PRO A 1 74 ? 35.881 -23.135 -26.732 1.00 54.10 74 PRO B O 1
ATOM 557 N N . VAL A 1 75 ? 35.934 -21.884 -28.601 1.00 51.84 75 VAL B N 1
ATOM 558 C CA . VAL A 1 75 ? 34.492 -21.984 -28.884 1.00 54.83 75 VAL B CA 1
ATOM 559 C C . VAL A 1 75 ? 33.961 -23.398 -28.727 1.00 61.56 75 VAL B C 1
ATOM 560 O O . VAL A 1 75 ? 32.919 -23.626 -28.078 1.00 60.01 75 VAL B O 1
ATOM 564 N N . GLU A 1 76 ? 34.719 -24.350 -29.275 1.00 64.31 76 GLU B N 1
ATOM 565 C CA . GLU A 1 76 ? 34.371 -25.765 -29.287 1.00 59.14 76 GLU B CA 1
ATOM 566 C C . GLU A 1 76 ? 34.078 -26.263 -27.906 1.00 50.65 76 GLU B C 1
ATOM 567 O O . GLU A 1 76 ? 33.257 -27.145 -27.755 1.00 53.80 76 GLU B O 1
ATOM 573 N N . GLY A 1 77 ? 34.736 -25.718 -26.880 1.00 53.29 77 GLY B N 1
ATOM 574 C CA . GLY A 1 77 ? 34.540 -26.212 -25.496 1.00 55.18 77 GLY B CA 1
ATOM 575 C C . GLY A 1 77 ? 33.625 -25.381 -24.599 1.00 48.21 77 GLY B C 1
ATOM 576 O O . GLY A 1 77 ? 33.356 -25.759 -23.454 1.00 48.57 77 GLY B O 1
ATOM 577 N N . MET A 1 78 ? 33.186 -24.241 -25.106 1.00 48.32 78 MET B N 1
ATOM 578 C CA . MET A 1 78 ? 32.371 -23.231 -24.351 1.00 44.92 78 MET B CA 1
ATOM 579 C C . MET A 1 78 ? 31.214 -23.838 -23.596 1.00 38.38 78 MET B C 1
ATOM 580 O O . MET A 1 78 ? 31.085 -23.671 -22.372 1.00 46.87 78 MET B O 1
ATOM 585 N N . LEU A 1 79 ? 30.387 -24.619 -24.279 1.00 43.07 79 LEU B N 1
ATOM 586 C CA . LEU A 1 79 ? 29.193 -25.125 -23.645 1.00 40.04 79 LEU B CA 1
ATOM 587 C C . LEU A 1 79 ? 29.464 -26.087 -22.550 1.00 49.45 79 LEU B C 1
ATOM 588 O O . LEU A 1 79 ? 28.752 -26.068 -21.512 1.00 47.42 79 LEU B O 1
ATOM 593 N N . GLU A 1 80 ? 30.479 -26.941 -22.752 1.00 58.87 80 GLU B N 1
ATOM 594 C CA . GLU A 1 80 ? 30.874 -27.926 -21.741 1.00 52.66 80 GLU B CA 1
ATOM 595 C C . GLU A 1 80 ? 31.541 -27.199 -20.595 1.00 39.51 80 GLU B C 1
ATOM 596 O O . GLU A 1 80 ? 31.244 -27.497 -19.434 1.00 41.96 80 GLU B O 1
ATOM 602 N N . LYS A 1 81 ? 32.400 -26.219 -20.877 1.00 41.89 81 LYS B N 1
ATOM 603 C CA . LYS A 1 81 ? 32.979 -25.451 -19.751 1.00 47.16 81 LYS B CA 1
ATOM 604 C C . LYS A 1 81 ? 31.882 -24.783 -18.893 1.00 47.30 81 LYS B C 1
ATOM 605 O O . LYS A 1 81 ? 31.935 -24.828 -17.656 1.00 45.34 81 LYS B O 1
ATOM 611 N N . LEU A 1 82 ? 30.841 -24.246 -19.553 1.00 48.82 82 LEU B N 1
ATOM 612 C CA . LEU A 1 82 ? 29.756 -23.573 -18.807 1.00 48.49 82 LEU B CA 1
ATOM 613 C C . LEU A 1 82 ? 28.980 -24.557 -17.998 1.00 46.32 82 LEU B C 1
ATOM 614 O O . LEU A 1 82 ? 28.718 -24.307 -16.820 1.00 46.09 82 LEU B O 1
ATOM 619 N N . ALA A 1 83 ? 28.634 -25.708 -18.570 1.00 49.67 83 ALA B N 1
ATOM 620 C CA . ALA A 1 83 ? 27.864 -26.747 -17.807 1.00 53.85 83 ALA B CA 1
ATOM 621 C C . ALA A 1 83 ? 28.637 -27.336 -16.621 1.00 49.57 83 ALA B C 1
ATOM 622 O O . ALA A 1 83 ? 28.067 -27.623 -15.559 1.00 60.65 83 ALA B O 1
ATOM 624 N N . ALA A 1 84 ? 29.945 -27.483 -16.803 1.00 50.65 84 ALA B N 1
ATOM 625 C CA . ALA A 1 84 ? 30.855 -27.885 -15.708 1.00 54.63 84 ALA B CA 1
ATOM 626 C C . ALA A 1 84 ? 30.851 -26.874 -14.569 1.00 53.23 84 ALA B C 1
ATOM 627 O O . ALA A 1 84 ? 30.794 -27.270 -13.390 1.00 62.42 84 ALA B O 1
ATOM 629 N N . ALA A 1 85 ? 30.934 -25.581 -14.903 1.00 52.14 85 ALA B N 1
ATOM 630 C CA . ALA A 1 85 ? 30.810 -24.535 -13.868 1.00 45.32 85 ALA B CA 1
ATOM 631 C C . ALA A 1 85 ? 29.461 -24.559 -13.142 1.00 42.82 85 ALA B C 1
ATOM 632 O O . ALA A 1 85 ? 29.408 -24.352 -11.921 1.00 41.47 85 ALA B O 1
ATOM 634 N N . VAL A 1 86 ? 28.380 -24.817 -13.858 1.00 50.53 86 VAL B N 1
ATOM 635 C CA . VAL A 1 86 ? 27.050 -24.939 -13.210 1.00 55.27 86 VAL B CA 1
ATOM 636 C C . VAL A 1 86 ? 26.978 -26.154 -12.305 1.00 63.16 86 VAL B C 1
ATOM 637 O O . VAL A 1 86 ? 26.407 -26.078 -11.225 1.00 60.17 86 VAL B O 1
ATOM 641 N N . GLU A 1 87 ? 27.552 -27.270 -12.753 1.00 71.09 87 GLU B N 1
ATOM 642 C CA . GLU A 1 87 ? 27.529 -28.513 -11.965 1.00 69.68 87 GLU B CA 1
ATOM 643 C C . GLU A 1 87 ? 28.451 -28.410 -10.752 1.00 69.96 87 GLU B C 1
ATOM 644 O O . GLU A 1 87 ? 28.088 -28.880 -9.662 1.00 74.85 87 GLU B O 1
ATOM 650 N N . ASN A 1 88 ? 29.609 -27.766 -10.922 1.00 62.33 88 ASN B N 1
ATOM 651 C CA . ASN A 1 88 ? 30.628 -27.669 -9.863 1.00 64.79 88 ASN B CA 1
ATOM 652 C C . ASN A 1 88 ? 30.990 -26.234 -9.483 1.00 58.53 88 ASN B C 1
ATOM 653 O O . ASN A 1 88 ? 32.075 -25.743 -9.815 1.00 59.03 88 ASN B O 1
ATOM 658 N N . PRO A 1 89 ? 30.110 -25.564 -8.743 1.00 52.02 89 PRO B N 1
ATOM 659 C CA . PRO A 1 89 ? 30.440 -24.196 -8.336 1.00 52.32 89 PRO B CA 1
ATOM 660 C C . PRO A 1 89 ? 31.605 -24.164 -7.374 1.00 51.16 89 PRO B C 1
ATOM 661 O O . PRO A 1 89 ? 31.851 -25.149 -6.697 1.00 56.42 89 PRO B O 1
ATOM 665 N N . VAL A 1 90 ? 32.246 -23.005 -7.267 1.00 50.09 90 VAL B N 1
ATOM 666 C CA . VAL A 1 90 ? 33.483 -22.814 -6.511 1.00 55.32 90 VAL B CA 1
ATOM 667 C C . VAL A 1 90 ? 33.245 -21.645 -5.563 1.00 57.81 90 VAL B C 1
ATOM 668 O O . VAL A 1 90 ? 32.792 -20.610 -6.016 1.00 55.51 90 VAL B O 1
ATOM 672 N N . PRO A 1 91 ? 33.568 -21.784 -4.261 1.00 55.44 91 PRO B N 1
ATOM 673 C CA . PRO A 1 91 ? 33.261 -20.648 -3.393 1.00 49.40 91 PRO B CA 1
ATOM 674 C C . PRO A 1 91 ? 33.935 -19.328 -3.778 1.00 46.65 91 PRO B C 1
ATOM 675 O O . PRO A 1 91 ? 35.041 -19.320 -4.348 1.00 49.31 91 PRO B O 1
ATOM 679 N N . CYS A 1 92 ? 33.250 -18.226 -3.460 1.00 44.43 92 CYS B N 1
ATOM 680 C CA . CYS A 1 92 ? 33.801 -16.893 -3.548 1.00 45.03 92 CYS B CA 1
ATOM 681 C C . CYS A 1 92 ? 34.598 -16.592 -2.290 1.00 47.71 92 CYS B C 1
ATOM 682 O O . CYS A 1 92 ? 34.402 -17.206 -1.268 1.00 52.16 92 CYS B O 1
ATOM 685 N N . ARG A 1 93 ? 35.465 -15.603 -2.370 1.00 45.89 93 ARG B N 1
ATOM 686 C CA . ARG A 1 93 ? 36.253 -15.122 -1.256 1.00 48.97 93 ARG B CA 1
ATOM 687 C C . ARG A 1 93 ? 35.677 -13.792 -0.768 1.00 43.91 93 ARG B C 1
ATOM 688 O O . ARG A 1 93 ? 35.625 -12.832 -1.543 1.00 41.63 93 ARG B O 1
ATOM 696 N N . LEU A 1 94 ? 35.265 -13.723 0.497 1.00 43.33 94 LEU B N 1
ATOM 697 C CA . LEU A 1 94 ? 34.940 -12.431 1.117 1.00 47.50 94 LEU B CA 1
ATOM 698 C C . LEU A 1 94 ? 36.241 -11.695 1.464 1.00 46.69 94 LEU B C 1
ATOM 699 O O . LEU A 1 94 ? 37.198 -12.289 1.846 1.00 52.94 94 LEU B O 1
ATOM 704 N N . VAL A 1 95 ? 36.245 -10.389 1.289 1.00 47.14 95 VAL B N 1
ATOM 705 C CA . VAL A 1 95 ? 37.442 -9.589 1.274 1.00 46.86 95 VAL B CA 1
ATOM 706 C C . VAL A 1 95 ? 37.112 -8.322 2.038 1.00 49.86 95 VAL B C 1
ATOM 707 O O . VAL A 1 95 ? 35.953 -7.997 2.251 1.00 51.46 95 VAL B O 1
ATOM 711 N N . SER A 1 96 ? 38.139 -7.642 2.515 1.00 55.84 96 SER B N 1
ATOM 712 C CA . SER A 1 96 ? 37.975 -6.457 3.322 1.00 54.30 96 SER B CA 1
ATOM 713 C C . SER A 1 96 ? 37.481 -5.312 2.428 1.00 52.58 96 SER B C 1
ATOM 714 O O . SER A 1 96 ? 37.915 -5.218 1.279 1.00 48.63 96 SER B O 1
ATOM 717 N N . PRO A 1 97 ? 36.618 -4.416 2.963 1.00 51.49 97 PRO B N 1
ATOM 718 C CA . PRO A 1 97 ? 36.273 -3.189 2.238 1.00 54.33 97 PRO B CA 1
ATOM 719 C C . PRO A 1 97 ? 37.401 -2.220 1.997 1.00 62.87 97 PRO B C 1
ATOM 720 O O . PRO A 1 97 ? 37.274 -1.390 1.088 1.00 61.50 97 PRO B O 1
ATOM 724 N N . ASP A 1 98 ? 38.460 -2.275 2.812 1.00 69.69 98 ASP B N 1
ATOM 725 C CA . ASP A 1 98 ? 39.615 -1.379 2.651 1.00 71.91 98 ASP B CA 1
ATOM 726 C C . ASP A 1 98 ? 40.416 -1.798 1.417 1.00 66.40 98 ASP B C 1
ATOM 727 O O . ASP A 1 98 ? 40.852 -2.955 1.268 1.00 53.77 98 ASP B O 1
ATOM 732 N N . GLY A 1 99 ? 40.599 -0.847 0.517 1.00 62.29 99 GLY B N 1
ATOM 733 C CA . GLY A 1 99 ? 41.264 -1.140 -0.717 1.00 64.93 99 GLY B CA 1
ATOM 734 C C . GLY A 1 99 ? 40.401 -1.764 -1.812 1.00 64.84 99 GLY B C 1
ATOM 735 O O . GLY A 1 99 ? 40.898 -1.857 -2.938 1.00 60.43 99 GLY B O 1
ATOM 736 N N . ALA A 1 100 ? 39.145 -2.188 -1.529 1.00 57.94 100 ALA B N 1
ATOM 737 C CA . ALA A 1 100 ? 38.267 -2.768 -2.590 1.00 48.84 100 ALA B CA 1
ATOM 738 C C . ALA A 1 100 ? 37.932 -1.674 -3.580 1.00 39.93 100 ALA B C 1
ATOM 739 O O . ALA A 1 100 ? 37.457 -0.616 -3.182 1.00 44.47 100 ALA B O 1
ATOM 741 N N . PRO A 1 101 ? 38.193 -1.882 -4.852 1.00 37.87 101 PRO B N 1
ATOM 742 C CA . PRO A 1 101 ? 37.970 -0.707 -5.727 1.00 44.38 101 PRO B CA 1
ATOM 743 C C . PRO A 1 101 ? 36.555 -0.122 -5.708 1.00 43.33 101 PRO B C 1
ATOM 744 O O . PRO A 1 101 ? 36.397 1.104 -5.779 1.00 42.51 101 PRO B O 1
ATOM 748 N N . VAL A 1 102 ? 35.539 -0.964 -5.554 1.00 40.47 102 VAL B N 1
ATOM 749 C CA . VAL A 1 102 ? 34.156 -0.464 -5.632 1.00 38.91 102 VAL B CA 1
ATOM 750 C C . VAL A 1 102 ? 33.750 0.367 -4.396 1.00 44.53 102 VAL B C 1
ATOM 751 O O . VAL A 1 102 ? 32.655 0.978 -4.389 1.00 41.91 102 VAL B O 1
ATOM 755 N N . LYS A 1 103 ? 34.601 0.375 -3.358 1.00 42.58 103 LYS B N 1
ATOM 756 C CA . LYS A 1 103 ? 34.393 1.180 -2.149 1.00 46.38 103 LYS B CA 1
ATOM 757 C C . LYS A 1 103 ? 35.090 2.550 -2.123 1.00 49.73 103 LYS B C 1
ATOM 758 O O . LYS A 1 103 ? 34.905 3.298 -1.173 1.00 52.97 103 LYS B O 1
ATOM 764 N N . GLU A 1 104 ? 35.851 2.875 -3.159 1.00 48.56 104 GLU B N 1
ATOM 765 C CA . GLU A 1 104 ? 36.583 4.123 -3.243 1.00 52.71 104 GLU B CA 1
ATOM 766 C C . GLU A 1 104 ? 35.700 5.364 -2.994 1.00 56.95 104 GLU B C 1
ATOM 767 O O . GLU A 1 104 ? 36.079 6.231 -2.211 1.00 55.58 104 GLU B O 1
ATOM 773 N N . CYS A 1 105 ? 34.531 5.436 -3.645 1.00 57.77 105 CYS B N 1
ATOM 774 C CA . CYS A 1 105 ? 33.537 6.489 -3.394 1.00 51.33 105 CYS B CA 1
ATOM 775 C C . CYS A 1 105 ? 32.232 5.857 -2.912 1.00 53.71 105 CYS B C 1
ATOM 776 O O . CYS A 1 105 ? 31.777 4.862 -3.459 1.00 51.86 105 CYS B O 1
ATOM 779 N N . ILE A 1 106 ? 31.622 6.465 -1.897 1.00 53.06 106 ILE B N 1
ATOM 780 C CA . ILE A 1 106 ? 30.424 5.945 -1.247 1.00 50.77 106 ILE B CA 1
ATOM 781 C C . ILE A 1 106 ? 29.497 7.133 -1.066 1.00 47.27 106 ILE B C 1
ATOM 782 O O . ILE A 1 106 ? 29.893 8.154 -0.549 1.00 47.42 106 ILE B O 1
ATOM 787 N N . ILE A 1 107 ? 28.260 6.984 -1.498 1.00 49.20 107 ILE B N 1
ATOM 788 C CA . ILE A 1 107 ? 27.235 8.018 -1.401 1.00 50.20 107 ILE B CA 1
ATOM 789 C C . ILE A 1 107 ? 26.061 7.392 -0.669 1.00 49.58 107 ILE B C 1
ATOM 790 O O . ILE A 1 107 ? 25.551 6.343 -1.076 1.00 55.67 107 ILE B O 1
ATOM 795 N N . ARG A 1 108 ? 25.668 8.038 0.423 1.00 51.08 108 ARG B N 1
ATOM 796 C CA . ARG A 1 108 ? 24.525 7.647 1.236 1.00 52.54 108 ARG B CA 1
ATOM 797 C C . ARG A 1 108 ? 23.408 8.663 1.352 1.00 47.41 108 ARG B C 1
ATOM 798 O O . ARG A 1 108 ? 22.363 8.309 1.825 1.00 51.47 108 ARG B O 1
ATOM 806 N N . GLU A 1 109 ? 23.597 9.892 0.877 1.00 53.72 109 GLU B N 1
ATOM 807 C CA . GLU A 1 109 ? 22.614 10.962 1.056 1.00 59.39 109 GLU B CA 1
ATOM 808 C C . GLU A 1 109 ? 22.467 11.777 -0.215 1.00 53.26 109 GLU B C 1
ATOM 809 O O . GLU A 1 109 ? 23.416 11.911 -0.980 1.00 56.06 109 GLU B O 1
ATOM 815 N N . ASN A 1 110 ? 21.262 12.310 -0.421 1.00 58.60 110 ASN B N 1
ATOM 816 C CA . ASN A 1 110 ? 20.886 13.115 -1.604 1.00 61.44 110 ASN B CA 1
ATOM 817 C C . ASN A 1 110 ? 21.215 12.373 -2.922 1.00 61.75 110 ASN B C 1
ATOM 818 O O . ASN A 1 110 ? 21.897 12.886 -3.820 1.00 63.58 110 ASN B O 1
ATOM 823 N N . ILE A 1 111 ? 20.736 11.142 -3.000 1.00 55.04 111 ILE B N 1
ATOM 824 C CA . ILE A 1 111 ? 21.116 10.254 -4.085 1.00 55.44 111 ILE B CA 1
ATOM 825 C C . ILE A 1 111 ? 20.259 10.606 -5.259 1.00 48.18 111 ILE B C 1
ATOM 826 O O . ILE A 1 111 ? 19.033 10.555 -5.154 1.00 51.28 111 ILE B O 1
ATOM 831 N N . ASP A 1 112 ? 20.903 10.925 -6.377 1.00 47.96 112 ASP B N 1
ATOM 832 C CA . ASP A 1 112 ? 20.208 11.186 -7.638 1.00 47.58 112 ASP B CA 1
ATOM 833 C C . ASP A 1 112 ? 20.896 10.401 -8.749 1.00 43.74 112 ASP B C 1
ATOM 834 O O . ASP A 1 112 ? 21.966 10.827 -9.248 1.00 37.63 112 ASP B O 1
ATOM 839 N N . LEU A 1 113 ? 20.265 9.277 -9.163 1.00 38.38 113 LEU B N 1
ATOM 840 C CA . LEU A 1 113 ? 20.927 8.342 -10.063 1.00 40.06 113 LEU B CA 1
ATOM 841 C C . LEU A 1 113 ? 21.205 8.968 -11.425 1.00 41.32 113 LEU B C 1
ATOM 842 O O . LEU A 1 113 ? 22.338 8.894 -11.907 1.00 38.71 113 LEU B O 1
ATOM 847 N N . LEU A 1 114 ? 20.192 9.607 -12.009 1.00 39.73 114 LEU B N 1
ATOM 848 C CA . LEU A 1 114 ? 20.360 10.308 -13.275 1.00 41.35 114 LEU B CA 1
ATOM 849 C C . LEU A 1 114 ? 21.355 11.440 -13.289 1.00 44.46 114 LEU B C 1
ATOM 850 O O . LEU A 1 114 ? 21.923 11.722 -14.356 1.00 53.14 114 LEU B O 1
ATOM 855 N N . LYS A 1 115 ? 21.575 12.099 -12.164 1.00 48.79 115 LYS B N 1
ATOM 856 C CA . LYS A 1 115 ? 22.652 13.098 -12.078 1.00 56.39 115 LYS B CA 1
ATOM 857 C C . LYS A 1 115 ? 24.032 12.436 -12.068 1.00 49.52 115 LYS B C 1
ATOM 858 O O . LYS A 1 115 ? 24.952 12.949 -12.657 1.00 55.68 115 LYS B O 1
ATOM 864 N N . MET A 1 116 ? 24.188 11.319 -11.368 1.00 48.98 116 MET B N 1
ATOM 865 C CA . MET A 1 116 ? 25.514 10.675 -11.242 1.00 49.46 116 MET B CA 1
ATOM 866 C C . MET A 1 116 ? 25.918 9.865 -12.479 1.00 43.50 116 MET B C 1
ATOM 867 O O . MET A 1 116 ? 27.091 9.806 -12.840 1.00 41.13 116 MET B O 1
ATOM 872 N N . LEU A 1 117 ? 24.934 9.233 -13.118 1.00 38.66 117 LEU B N 1
ATOM 873 C CA . LEU A 1 117 ? 25.223 8.166 -14.066 1.00 36.68 117 LEU B CA 1
ATOM 874 C C . LEU A 1 117 ? 24.569 8.369 -15.407 1.00 36.72 117 LEU B C 1
ATOM 875 O O . LEU A 1 117 ? 23.378 8.737 -15.495 1.00 34.73 117 LEU B O 1
ATOM 880 N N . PRO A 1 118 ? 25.327 8.127 -16.459 1.00 38.78 118 PRO B N 1
ATOM 881 C CA . PRO A 1 118 ? 24.846 8.344 -17.817 1.00 41.09 118 PRO B CA 1
ATOM 882 C C . PRO A 1 118 ? 23.932 7.222 -18.306 1.00 36.62 118 PRO B C 1
ATOM 883 O O . PRO A 1 118 ? 24.285 6.504 -19.225 1.00 37.68 118 PRO B O 1
ATOM 887 N N . ILE A 1 119 ? 22.772 7.078 -17.697 1.00 30.88 119 ILE B N 1
ATOM 888 C CA . ILE A 1 119 ? 21.927 5.968 -17.956 1.00 31.49 119 ILE B CA 1
ATOM 889 C C . ILE A 1 119 ? 21.191 6.276 -19.244 1.00 35.96 119 ILE B C 1
ATOM 890 O O . ILE A 1 119 ? 20.410 7.208 -19.274 1.00 38.53 119 ILE B O 1
ATOM 895 N N . PRO A 1 120 ? 21.369 5.435 -20.283 1.00 35.74 120 PRO B N 1
ATOM 896 C CA . PRO A 1 120 ? 20.761 5.718 -21.572 1.00 33.57 120 PRO B CA 1
ATOM 897 C C . PRO A 1 120 ? 19.288 5.471 -21.668 1.00 34.08 120 PRO B C 1
ATOM 898 O O . PRO A 1 120 ? 18.741 4.711 -20.902 1.00 32.40 120 PRO B O 1
ATOM 902 N N . THR A 1 121 ? 18.676 6.099 -22.669 1.00 33.65 121 THR B N 1
ATOM 903 C CA . THR A 1 121 ? 17.341 5.757 -23.138 1.00 33.30 121 THR B CA 1
ATOM 904 C C . THR A 1 121 ? 17.575 5.072 -24.495 1.00 32.97 121 THR B C 1
ATOM 905 O O . THR A 1 121 ? 18.219 5.607 -25.364 1.00 36.88 121 THR B O 1
ATOM 909 N N . HIS A 1 122 A 17.096 3.849 -24.660 1.00 35.04 122 HIS B N 1
ATOM 910 C CA . HIS A 1 122 A 17.580 3.007 -25.748 1.00 35.80 122 HIS B CA 1
ATOM 911 C C . HIS A 1 122 A 16.736 3.077 -27.054 1.00 34.77 122 HIS B C 1
ATOM 912 O O . HIS A 1 122 A 17.276 3.368 -28.092 1.00 40.68 122 HIS B O 1
ATOM 919 N N . HIS A 1 123 ? 15.455 2.765 -26.972 1.00 33.46 123 HIS B N 1
ATOM 920 C CA . HIS A 1 123 ? 14.539 2.722 -28.107 1.00 37.05 123 HIS B CA 1
ATOM 921 C C . HIS A 1 123 ? 13.413 3.768 -27.943 1.00 43.04 123 HIS B C 1
ATOM 922 O O . HIS A 1 123 ? 13.073 4.153 -26.809 1.00 37.86 123 HIS B O 1
ATOM 929 N N . ALA A 1 124 ? 12.817 4.155 -29.079 1.00 46.31 124 ALA B N 1
ATOM 930 C CA . ALA A 1 124 ? 11.716 5.144 -29.200 1.00 46.19 124 ALA B CA 1
ATOM 931 C C . ALA A 1 124 ? 10.583 4.964 -28.210 1.00 46.79 124 ALA B C 1
ATOM 932 O O . ALA A 1 124 ? 10.228 5.865 -27.501 1.00 44.89 124 ALA B O 1
ATOM 934 N N . GLY A 1 125 ? 10.011 3.781 -28.161 1.00 50.07 125 GLY B N 1
ATOM 935 C CA . GLY A 1 125 ? 8.888 3.532 -27.228 1.00 49.79 125 GLY B CA 1
ATOM 936 C C . GLY A 1 125 ? 9.205 3.405 -25.738 1.00 49.95 125 GLY B C 1
ATOM 937 O O . GLY A 1 125 ? 8.288 3.160 -24.957 1.00 46.32 125 GLY B O 1
ATOM 938 N N . ASP A 1 126 ? 10.478 3.540 -25.329 1.00 46.32 126 ASP B N 1
ATOM 939 C CA . ASP A 1 126 ? 10.862 3.298 -23.925 1.00 44.52 126 ASP B CA 1
ATOM 940 C C . ASP A 1 126 ? 10.287 4.400 -22.990 1.00 40.49 126 ASP B C 1
ATOM 941 O O . ASP A 1 126 ? 10.322 5.551 -23.297 1.00 43.02 126 ASP B O 1
ATOM 946 N N . ALA A 1 127 ? 9.827 4.013 -21.820 1.00 41.54 127 ALA B N 1
ATOM 947 C CA . ALA A 1 127 ? 9.299 4.959 -20.828 1.00 43.18 127 ALA B CA 1
ATOM 948 C C . ALA A 1 127 ? 10.292 5.953 -20.241 1.00 44.86 127 ALA B C 1
ATOM 949 O O . ALA A 1 127 ? 9.888 6.986 -19.749 1.00 47.21 127 ALA B O 1
ATOM 951 N N . GLY A 1 128 ? 11.576 5.649 -20.274 1.00 42.02 128 GLY B N 1
ATOM 952 C CA . GLY A 1 128 ? 12.611 6.623 -19.895 1.00 38.98 128 GLY B CA 1
ATOM 953 C C . GLY A 1 128 ? 13.970 5.905 -19.885 1.00 43.68 128 GLY B C 1
ATOM 954 O O . GLY A 1 128 ? 14.125 4.885 -20.539 1.00 36.13 128 GLY B O 1
ATOM 955 N N . PRO A 1 129 ? 14.951 6.420 -19.118 1.00 38.00 129 PRO B N 1
ATOM 956 C CA . PRO A 1 129 ? 16.239 5.767 -19.011 1.00 30.17 129 PRO B CA 1
ATOM 957 C C . PRO A 1 129 ? 16.125 4.407 -18.327 1.00 31.46 129 PRO B C 1
ATOM 958 O O . PRO A 1 129 ? 15.338 4.268 -17.413 1.00 27.25 129 PRO B O 1
ATOM 962 N N . TYR A 1 130 ? 16.869 3.417 -18.826 1.00 27.54 130 TYR B N 1
ATOM 963 C CA . TYR A 1 130 ? 16.879 2.069 -18.246 1.00 27.87 130 TYR B CA 1
ATOM 964 C C . TYR A 1 130 ? 18.267 1.613 -17.943 1.00 26.20 130 TYR B C 1
ATOM 965 O O . TYR A 1 130 ? 19.157 1.794 -18.757 1.00 25.69 130 TYR B O 1
ATOM 974 N N . ILE A 1 131 ? 18.441 1.020 -16.768 1.00 27.02 131 ILE B N 1
ATOM 975 C CA . ILE A 1 131 ? 19.668 0.287 -16.403 1.00 26.31 131 ILE B CA 1
ATOM 976 C C . ILE A 1 131 ? 19.468 -1.120 -16.926 1.00 29.52 131 ILE B C 1
ATOM 977 O O . ILE A 1 131 ? 18.512 -1.786 -16.515 1.00 29.04 131 ILE B O 1
ATOM 982 N N . THR A 1 132 ? 20.318 -1.558 -17.852 1.00 28.46 132 THR B N 1
ATOM 983 C CA . THR A 1 132 ? 20.155 -2.827 -18.542 1.00 28.59 132 THR B CA 1
ATOM 984 C C . THR A 1 132 ? 21.273 -3.818 -18.330 1.00 31.73 132 THR B C 1
ATOM 985 O O . THR A 1 132 ? 21.144 -4.955 -18.781 1.00 34.72 132 THR B O 1
ATOM 989 N N . ALA A 1 133 ? 22.329 -3.460 -17.612 1.00 28.97 133 ALA B N 1
ATOM 990 C CA . ALA A 1 133 ? 23.458 -4.377 -17.427 1.00 27.48 133 ALA B CA 1
ATOM 991 C C . ALA A 1 133 ? 23.844 -4.581 -16.006 1.00 29.99 133 ALA B C 1
ATOM 992 O O . ALA A 1 133 ? 25.011 -4.977 -15.731 1.00 32.13 133 ALA B O 1
ATOM 994 N N . ALA A 1 134 ? 22.896 -4.400 -15.078 1.00 28.93 134 ALA B N 1
ATOM 995 C CA . ALA A 1 134 ? 23.180 -4.619 -13.682 1.00 29.48 134 ALA B CA 1
ATOM 996 C C . ALA A 1 134 ? 22.863 -6.037 -13.326 1.00 34.39 134 ALA B C 1
ATOM 997 O O . ALA A 1 134 ? 21.742 -6.484 -13.595 1.00 31.43 134 ALA B O 1
ATOM 999 N N . ILE A 1 135 ? 23.821 -6.731 -12.696 1.00 27.29 135 ILE B N 1
ATOM 1000 C CA . ILE A 1 135 ? 23.501 -7.966 -12.027 1.00 29.11 135 ILE B CA 1
ATOM 1001 C C . ILE A 1 135 ? 22.847 -7.657 -10.676 1.00 27.25 135 ILE B C 1
ATOM 1002 O O . ILE A 1 135 ? 23.310 -6.807 -9.963 1.00 29.49 135 ILE B O 1
ATOM 1007 N N . LEU A 1 136 ? 21.765 -8.359 -10.364 1.00 27.19 136 LEU B N 1
ATOM 1008 C CA . LEU A 1 136 ? 20.982 -8.129 -9.154 1.00 25.43 136 LEU B CA 1
ATOM 1009 C C . LEU A 1 136 ? 21.259 -9.321 -8.216 1.00 26.60 136 LEU B C 1
ATOM 1010 O O . LEU A 1 136 ? 20.895 -10.458 -8.539 1.00 25.98 136 LEU B O 1
ATOM 1015 N N . ILE A 1 137 ? 21.920 -9.049 -7.090 1.00 26.60 137 ILE B N 1
ATOM 1016 C CA . ILE A 1 137 ? 22.272 -10.046 -6.096 1.00 28.56 137 ILE B CA 1
ATOM 1017 C C . ILE A 1 137 ? 21.280 -9.947 -4.928 1.00 29.67 137 ILE B C 1
ATOM 1018 O O . ILE A 1 137 ? 21.048 -8.868 -4.414 1.00 30.96 137 ILE B O 1
ATOM 1023 N N . ALA A 1 138 ? 20.671 -11.071 -4.558 1.00 32.24 138 ALA B N 1
ATOM 1024 C CA . ALA A 1 138 ? 19.770 -11.129 -3.416 1.00 31.56 138 ALA B CA 1
ATOM 1025 C C . ALA A 1 138 ? 19.837 -12.478 -2.670 1.00 38.13 138 ALA B C 1
ATOM 1026 O O . ALA A 1 138 ? 20.326 -13.498 -3.227 1.00 33.53 138 ALA B O 1
ATOM 1028 N N . ARG A 1 139 ? 19.351 -12.504 -1.417 1.00 40.74 139 ARG B N 1
ATOM 1029 C CA . ARG A 1 139 ? 19.218 -13.772 -0.688 1.00 39.27 139 ARG B CA 1
ATOM 1030 C C . ARG A 1 139 ? 17.784 -14.131 -0.333 1.00 39.33 139 ARG B C 1
ATOM 1031 O O . ARG A 1 139 ? 16.967 -13.247 -0.097 1.00 34.80 139 ARG B O 1
ATOM 1039 N N . ASP A 1 140 ? 17.495 -15.446 -0.277 1.00 38.44 140 ASP B N 1
ATOM 1040 C CA . ASP A 1 140 ? 16.176 -15.951 0.086 1.00 33.61 140 ASP B CA 1
ATOM 1041 C C . ASP A 1 140 ? 15.981 -15.596 1.571 1.00 42.72 140 ASP B C 1
ATOM 1042 O O . ASP A 1 140 ? 16.795 -15.958 2.434 1.00 41.44 140 ASP B O 1
ATOM 1047 N N . PRO A 1 141 ? 14.945 -14.819 1.885 1.00 43.96 141 PRO B N 1
ATOM 1048 C CA . PRO A 1 141 ? 14.776 -14.409 3.269 1.00 49.27 141 PRO B CA 1
ATOM 1049 C C . PRO A 1 141 ? 14.450 -15.561 4.283 1.00 46.33 141 PRO B C 1
ATOM 1050 O O . PRO A 1 141 ? 14.642 -15.358 5.470 1.00 44.72 141 PRO B O 1
ATOM 1054 N N . ASP A 1 142 ? 14.010 -16.731 3.814 1.00 46.42 142 ASP B N 1
ATOM 1055 C CA . ASP A 1 142 ? 13.803 -17.921 4.690 1.00 53.74 142 ASP B CA 1
ATOM 1056 C C . ASP A 1 142 ? 14.916 -18.973 4.594 1.00 49.24 142 ASP B C 1
ATOM 1057 O O . ASP A 1 142 ? 15.360 -19.435 5.616 1.00 48.45 142 ASP B O 1
ATOM 1062 N N . SER A 1 143 ? 15.340 -19.367 3.389 1.00 46.46 143 SER B N 1
ATOM 1063 C CA . SER A 1 143 ? 16.395 -20.380 3.221 1.00 47.74 143 SER B CA 1
ATOM 1064 C C . SER A 1 143 ? 17.835 -19.810 3.190 1.00 46.97 143 SER B C 1
ATOM 1065 O O . SER A 1 143 ? 18.794 -20.557 3.282 1.00 46.77 143 SER B O 1
ATOM 1068 N N . GLY A 1 144 ? 17.976 -18.498 2.999 1.00 48.96 144 GLY B N 1
ATOM 1069 C CA . GLY A 1 144 ? 19.280 -17.829 2.936 1.00 41.80 144 GLY B CA 1
ATOM 1070 C C . GLY A 1 144 ? 20.159 -18.012 1.699 1.00 37.32 144 GLY B C 1
ATOM 1071 O O . GLY A 1 144 ? 21.244 -17.448 1.625 1.00 38.68 144 GLY B O 1
ATOM 1072 N N . VAL A 1 145 ? 19.736 -18.805 0.733 1.00 39.88 145 VAL B N 1
ATOM 1073 C CA . VAL A 1 145 ? 20.510 -18.977 -0.500 1.00 43.35 145 VAL B CA 1
ATOM 1074 C C . VAL A 1 145 ? 20.602 -17.694 -1.360 1.00 42.65 145 VAL B C 1
ATOM 1075 O O . VAL A 1 145 ? 19.683 -16.878 -1.397 1.00 41.65 145 VAL B O 1
ATOM 1079 N N . ARG A 1 146 ? 21.749 -17.533 -2.013 1.00 41.79 146 ARG B N 1
ATOM 1080 C CA . ARG A 1 146 ? 22.042 -16.383 -2.854 1.00 39.73 146 ARG B CA 1
ATOM 1081 C C . ARG A 1 146 ? 21.725 -16.661 -4.307 1.00 38.13 146 ARG B C 1
ATOM 1082 O O . ARG A 1 146 ? 21.977 -17.739 -4.801 1.00 38.61 146 ARG B O 1
ATOM 1090 N N . ASN A 1 147 ? 21.146 -15.660 -4.971 1.00 37.06 147 ASN B N 1
ATOM 1091 C CA . ASN A 1 147 ? 20.850 -15.709 -6.416 1.00 32.86 147 ASN B CA 1
ATOM 1092 C C . ASN A 1 147 ? 21.345 -14.439 -7.112 1.00 29.24 147 ASN B C 1
ATOM 1093 O O . ASN A 1 147 ? 21.388 -13.357 -6.512 1.00 30.91 147 ASN B O 1
ATOM 1098 N N . VAL A 1 148 ? 21.672 -14.575 -8.384 1.00 28.36 148 VAL B N 1
ATOM 1099 C CA . VAL A 1 148 ? 22.017 -13.480 -9.253 1.00 30.23 148 VAL B CA 1
ATOM 1100 C C . VAL A 1 148 ? 21.162 -13.595 -10.520 1.00 32.05 148 VAL B C 1
ATOM 1101 O O . VAL A 1 148 ? 21.033 -14.667 -11.068 1.00 35.84 148 VAL B O 1
ATOM 1105 N N . SER A 1 149 ? 20.628 -12.479 -11.002 1.00 30.40 149 SER B N 1
ATOM 1106 C CA . SER A 1 149 ? 19.902 -12.361 -12.262 1.00 31.85 149 SER B CA 1
ATOM 1107 C C . SER A 1 149 ? 19.991 -10.923 -12.782 1.00 29.96 149 SER B C 1
ATOM 1108 O O . SER A 1 149 ? 20.396 -10.004 -12.058 1.00 33.71 149 SER B O 1
ATOM 1111 N N . ILE A 1 150 ? 19.616 -10.707 -14.033 1.00 29.36 150 ILE B N 1
ATOM 1112 C CA . ILE A 1 150 ? 19.641 -9.385 -14.633 1.00 29.71 150 ILE B CA 1
ATOM 1113 C C . ILE A 1 150 ? 18.191 -8.987 -14.924 1.00 33.24 150 ILE B C 1
ATOM 1114 O O . ILE A 1 150 ? 17.457 -9.736 -15.603 1.00 27.94 150 ILE B O 1
ATOM 1119 N N . HIS A 1 151 ? 17.816 -7.809 -14.438 1.00 30.30 151 HIS B N 1
ATOM 1120 C CA . HIS A 1 151 ? 16.465 -7.239 -14.622 1.00 28.83 151 HIS B CA 1
ATOM 1121 C C . HIS A 1 151 ? 16.576 -5.824 -15.145 1.00 28.73 151 HIS B C 1
ATOM 1122 O O . HIS A 1 151 ? 17.486 -5.080 -14.752 1.00 30.23 151 HIS B O 1
ATOM 1129 N N . ARG A 1 152 ? 15.712 -5.462 -16.085 1.00 27.13 152 ARG B N 1
ATOM 1130 C CA . ARG A 1 152 ? 15.651 -4.060 -16.503 1.00 27.88 152 ARG B CA 1
ATOM 1131 C C . ARG A 1 152 ? 15.128 -3.201 -15.358 1.00 25.76 152 ARG B C 1
ATOM 1132 O O . ARG A 1 152 ? 14.263 -3.615 -14.614 1.00 27.27 152 ARG B O 1
ATOM 1140 N N . LEU A 1 153 ? 15.732 -2.047 -15.176 1.00 25.32 153 LEU B N 1
ATOM 1141 C CA . LEU A 1 153 ? 15.392 -1.128 -14.112 1.00 29.25 153 LEU B CA 1
ATOM 1142 C C . LEU A 1 153 ? 15.081 0.241 -14.697 1.00 28.32 153 LEU B C 1
ATOM 1143 O O . LEU A 1 153 ? 15.926 0.843 -15.323 1.00 26.99 153 LEU B O 1
ATOM 1148 N N . GLN A 1 154 ? 13.837 0.662 -14.579 1.00 27.09 154 GLN B N 1
ATOM 1149 C CA . GLN A 1 154 ? 13.403 1.960 -15.065 1.00 27.07 154 GLN B CA 1
ATOM 1150 C C . GLN A 1 154 ? 13.765 3.006 -14.021 1.00 27.48 154 GLN B C 1
ATOM 1151 O O . GLN A 1 154 ? 13.423 2.859 -12.859 1.00 30.48 154 GLN B O 1
ATOM 1157 N N . VAL A 1 155 ? 14.452 4.048 -14.421 1.00 31.11 155 VAL B N 1
ATOM 1158 C CA . VAL A 1 155 ? 14.750 5.136 -13.512 1.00 31.63 155 VAL B CA 1
ATOM 1159 C C . VAL A 1 155 ? 13.468 5.986 -13.401 1.00 33.59 155 VAL B C 1
ATOM 1160 O O . VAL A 1 155 ? 13.053 6.614 -14.368 1.00 32.32 155 VAL B O 1
ATOM 1164 N N . THR A 1 156 ? 12.790 5.896 -12.263 1.00 33.16 156 THR B N 1
ATOM 1165 C CA . THR A 1 156 ? 11.519 6.614 -12.070 1.00 36.80 156 THR B CA 1
ATOM 1166 C C . THR A 1 156 ? 11.620 7.827 -11.116 1.00 40.16 156 THR B C 1
ATOM 1167 O O . THR A 1 156 ? 10.727 8.631 -11.058 1.00 41.08 156 THR B O 1
ATOM 1171 N N . GLY A 1 157 ? 12.707 7.948 -10.372 1.00 42.40 157 GLY B N 1
ATOM 1172 C CA . GLY A 1 157 ? 13.012 9.163 -9.615 1.00 42.30 157 GLY B CA 1
ATOM 1173 C C . GLY A 1 157 ? 14.452 9.125 -9.142 1.00 44.32 157 GLY B C 1
ATOM 1174 O O . GLY A 1 157 ? 15.176 8.207 -9.491 1.00 43.91 157 GLY B O 1
ATOM 1175 N N . PRO A 1 158 ? 14.889 10.129 -8.357 1.00 51.41 158 PRO B N 1
ATOM 1176 C CA . PRO A 1 158 ? 16.323 10.246 -7.977 1.00 46.91 158 PRO B CA 1
ATOM 1177 C C . PRO A 1 158 ? 16.900 8.984 -7.295 1.00 43.91 158 PRO B C 1
ATOM 1178 O O . PRO A 1 158 ? 18.079 8.647 -7.479 1.00 37.69 158 PRO B O 1
ATOM 1182 N N . ASP A 1 159 ? 16.051 8.296 -6.541 1.00 38.99 159 ASP B N 1
ATOM 1183 C CA . ASP A 1 159 ? 16.426 7.162 -5.721 1.00 38.91 159 ASP B CA 1
ATOM 1184 C C . ASP A 1 159 ? 15.385 6.038 -5.839 1.00 35.48 159 ASP B C 1
ATOM 1185 O O . ASP A 1 159 ? 15.187 5.260 -4.914 1.00 35.99 159 ASP B O 1
ATOM 1190 N N . ARG A 1 160 ? 14.729 5.936 -6.987 1.00 36.12 160 ARG B N 1
ATOM 1191 C CA . ARG A 1 160 ? 13.668 4.990 -7.183 1.00 34.30 160 ARG B CA 1
ATOM 1192 C C . ARG A 1 160 ? 13.800 4.306 -8.543 1.00 31.31 160 ARG B C 1
ATOM 1193 O O . ARG A 1 160 ? 14.078 4.948 -9.515 1.00 33.77 160 ARG B O 1
ATOM 1201 N N . LEU A 1 161 ? 13.556 3.002 -8.593 1.00 32.33 161 LEU B N 1
ATOM 1202 C CA . LEU A 1 161 ? 13.586 2.232 -9.828 1.00 31.01 161 LEU B CA 1
ATOM 1203 C C . LEU A 1 161 ? 12.385 1.320 -9.922 1.00 29.78 161 LEU B C 1
ATOM 1204 O O . LEU A 1 161 ? 12.013 0.718 -8.933 1.00 34.36 161 LEU B O 1
ATOM 1209 N N . GLY A 1 162 ? 11.826 1.173 -11.120 1.00 31.33 162 GLY B N 1
ATOM 1210 C CA . GLY A 1 162 ? 10.816 0.129 -11.410 1.00 28.67 162 GLY B CA 1
ATOM 1211 C C . GLY A 1 162 ? 11.541 -1.099 -11.947 1.00 28.91 162 GLY B C 1
ATOM 1212 O O . GLY A 1 162 ? 12.496 -1.001 -12.719 1.00 31.59 162 GLY B O 1
ATOM 1213 N N . ILE A 1 163 ? 11.062 -2.264 -11.600 1.00 30.08 163 ILE B N 1
ATOM 1214 C CA . ILE A 1 163 ? 11.763 -3.494 -11.944 1.00 31.08 163 ILE B CA 1
ATOM 1215 C C . ILE A 1 163 ? 10.765 -4.496 -12.502 1.00 33.11 163 ILE B C 1
ATOM 1216 O O . ILE A 1 163 ? 9.704 -4.708 -11.941 1.00 33.50 163 ILE B O 1
ATOM 1221 N N . LEU A 1 164 ? 11.102 -5.076 -13.637 1.00 32.17 164 LEU B N 1
ATOM 1222 C CA . LEU A 1 164 ? 10.395 -6.206 -14.172 1.00 32.08 164 LEU B CA 1
ATOM 1223 C C . LEU A 1 164 ? 11.001 -7.460 -13.549 1.00 36.34 164 LEU B C 1
ATOM 1224 O O . LEU A 1 164 ? 12.186 -7.733 -13.752 1.00 35.11 164 LEU B O 1
ATOM 1229 N N . ILE A 1 165 ? 10.207 -8.210 -12.780 1.00 34.74 165 ILE B N 1
ATOM 1230 C CA . ILE A 1 165 ? 10.621 -9.502 -12.263 1.00 34.23 165 ILE B CA 1
ATOM 1231 C C . ILE A 1 165 ? 9.725 -10.619 -12.857 1.00 37.46 165 ILE B C 1
ATOM 1232 O O . ILE A 1 165 ? 8.567 -10.777 -12.499 1.00 36.52 165 ILE B O 1
ATOM 1237 N N . LEU A 1 166 ? 10.285 -11.420 -13.751 1.00 39.20 166 LEU B N 1
ATOM 1238 C CA . LEU A 1 166 ? 9.615 -12.618 -14.253 1.00 40.29 166 LEU B CA 1
ATOM 1239 C C . LEU A 1 166 ? 9.528 -13.704 -13.171 1.00 41.13 166 LEU B C 1
ATOM 1240 O O . LEU A 1 166 ? 10.275 -13.655 -12.201 1.00 40.82 166 LEU B O 1
ATOM 1245 N N . PRO A 1 167 ? 8.571 -14.653 -13.294 1.00 42.66 167 PRO B N 1
ATOM 1246 C CA . PRO A 1 167 ? 8.338 -15.634 -12.211 1.00 47.61 167 PRO B CA 1
ATOM 1247 C C . PRO A 1 167 ? 9.405 -16.759 -12.146 1.00 47.20 167 PRO B C 1
ATOM 1248 O O . PRO A 1 167 ? 9.174 -17.893 -12.579 1.00 46.24 167 PRO B O 1
ATOM 1252 N N . ARG A 1 168 ? 10.576 -16.400 -11.617 1.00 50.78 168 ARG B N 1
ATOM 1253 C CA . ARG A 1 168 ? 11.780 -17.247 -11.553 1.00 50.72 168 ARG B CA 1
ATOM 1254 C C . ARG A 1 168 ? 12.353 -17.078 -10.116 1.00 45.36 168 ARG B C 1
ATOM 1255 O O . ARG A 1 168 ? 11.560 -16.891 -9.191 1.00 39.42 168 ARG B O 1
ATOM 1263 N N . HIS A 1 169 ? 13.679 -17.089 -9.891 1.00 38.08 169 HIS B N 1
ATOM 1264 C CA . HIS A 1 169 ? 14.163 -17.101 -8.506 1.00 38.51 169 HIS B CA 1
ATOM 1265 C C . HIS A 1 169 ? 13.954 -15.828 -7.693 1.00 36.96 169 HIS B C 1
ATOM 1266 O O . HIS A 1 169 ? 13.535 -15.893 -6.548 1.00 37.10 169 HIS B O 1
ATOM 1273 N N . LEU A 1 170 ? 14.243 -14.664 -8.262 1.00 35.84 170 LEU B N 1
ATOM 1274 C CA . LEU A 1 170 ? 14.065 -13.450 -7.505 1.00 33.26 170 LEU B CA 1
ATOM 1275 C C . LEU A 1 170 ? 12.581 -13.258 -7.070 1.00 31.57 170 LEU B C 1
ATOM 1276 O O . LEU A 1 170 ? 12.297 -12.810 -5.987 1.00 31.79 170 LEU B O 1
ATOM 1281 N N . TRP A 1 171 ? 11.672 -13.596 -7.942 1.00 30.79 171 TRP B N 1
ATOM 1282 C CA . TRP A 1 171 ? 10.243 -13.578 -7.652 1.00 38.01 171 TRP B CA 1
ATOM 1283 C C . TRP A 1 171 ? 9.867 -14.441 -6.448 1.00 40.44 171 TRP B C 1
ATOM 1284 O O . TRP A 1 171 ? 9.116 -14.004 -5.541 1.00 37.72 171 TRP B O 1
ATOM 1295 N N . HIS A 1 172 ? 10.414 -15.649 -6.434 1.00 38.18 172 HIS B N 1
ATOM 1296 C CA . HIS A 1 172 ? 10.262 -16.522 -5.309 1.00 41.23 172 HIS B CA 1
ATOM 1297 C C . HIS A 1 172 ? 10.731 -15.861 -4.026 1.00 40.86 172 HIS B C 1
ATOM 1298 O O . HIS A 1 172 ? 10.003 -15.841 -3.037 1.00 41.82 172 HIS B O 1
ATOM 1305 N N . PHE A 1 173 ? 11.921 -15.262 -4.046 1.00 36.22 173 PHE B N 1
ATOM 1306 C CA . PHE A 1 173 ? 12.447 -14.577 -2.870 1.00 33.71 173 PHE B CA 1
ATOM 1307 C C . PHE A 1 173 ? 11.575 -13.403 -2.460 1.00 37.18 173 PHE B C 1
ATOM 1308 O O . PHE A 1 173 ? 11.379 -13.176 -1.295 1.00 38.42 173 PHE B O 1
ATOM 1316 N N . PHE A 1 174 ? 11.151 -12.600 -3.435 1.00 39.69 174 PHE B N 1
ATOM 1317 C CA . PHE A 1 174 ? 10.422 -11.380 -3.157 1.00 36.55 174 PHE B CA 1
ATOM 1318 C C . PHE A 1 174 ? 9.035 -11.759 -2.586 1.00 36.96 174 PHE B C 1
ATOM 1319 O O . PHE A 1 174 ? 8.580 -11.127 -1.638 1.00 40.53 174 PHE B O 1
ATOM 1327 N N . GLY A 1 175 ? 8.422 -12.799 -3.146 1.00 38.57 175 GLY B N 1
ATOM 1328 C CA . GLY A 1 175 ? 7.183 -13.397 -2.606 1.00 38.63 175 GLY B CA 1
ATOM 1329 C C . GLY A 1 175 ? 7.240 -13.597 -1.129 1.00 40.59 175 GLY B C 1
ATOM 1330 O O . GLY A 1 175 ? 6.351 -13.138 -0.381 1.00 44.68 175 GLY B O 1
ATOM 1331 N N . LYS A 1 176 ? 8.329 -14.232 -0.680 1.00 45.31 176 LYS B N 1
ATOM 1332 C CA . LYS A 1 176 ? 8.542 -14.544 0.727 1.00 43.68 176 LYS B CA 1
ATOM 1333 C C . LYS A 1 176 ? 8.748 -13.311 1.573 1.00 47.44 176 LYS B C 1
ATOM 1334 O O . LYS A 1 176 ? 8.272 -13.264 2.700 1.00 53.10 176 LYS B O 1
ATOM 1340 N N . ALA A 1 177 ? 9.456 -12.299 1.048 1.00 45.63 177 ALA B N 1
ATOM 1341 C CA . ALA A 1 177 ? 9.659 -11.064 1.791 1.00 40.66 177 ALA B CA 1
ATOM 1342 C C . ALA A 1 177 ? 8.323 -10.320 1.953 1.00 43.96 177 ALA B C 1
ATOM 1343 O O . ALA A 1 177 ? 8.056 -9.738 3.001 1.00 44.83 177 ALA B O 1
ATOM 1345 N N . GLU A 1 178 ? 7.486 -10.318 0.930 1.00 43.23 178 GLU B N 1
ATOM 1346 C CA . GLU A 1 178 ? 6.262 -9.539 1.048 1.00 51.65 178 GLU B CA 1
ATOM 1347 C C . GLU A 1 178 ? 5.113 -10.220 1.817 1.00 52.61 178 GLU B C 1
ATOM 1348 O O . GLU A 1 178 ? 4.320 -9.516 2.429 1.00 52.30 178 GLU B O 1
ATOM 1354 N N . ARG A 1 179 ? 5.095 -11.552 1.899 1.00 54.75 179 ARG B N 1
ATOM 1355 C CA . ARG A 1 179 ? 4.229 -12.252 2.892 1.00 55.78 179 ARG B CA 1
ATOM 1356 C C . ARG A 1 179 ? 4.581 -11.960 4.334 1.00 51.21 179 ARG B C 1
ATOM 1357 O O . ARG A 1 179 ? 3.701 -11.922 5.165 1.00 63.91 179 ARG B O 1
ATOM 1365 N N . ALA A 1 180 ? 5.844 -11.728 4.629 1.00 48.38 180 ALA B N 1
ATOM 1366 C CA . ALA A 1 180 ? 6.268 -11.256 5.963 1.00 47.79 180 ALA B CA 1
ATOM 1367 C C . ALA A 1 180 ? 6.153 -9.738 6.182 1.00 47.61 180 ALA B C 1
ATOM 1368 O O . ALA A 1 180 ? 6.539 -9.238 7.248 1.00 52.01 180 ALA B O 1
ATOM 1370 N N . GLY A 1 181 ? 5.667 -8.993 5.185 1.00 50.28 181 GLY B N 1
ATOM 1371 C CA . GLY A 1 181 ? 5.601 -7.525 5.247 1.00 47.45 181 GLY B CA 1
ATOM 1372 C C . GLY A 1 181 ? 6.931 -6.786 5.313 1.00 51.82 181 GLY B C 1
ATOM 1373 O O . GLY A 1 181 ? 6.971 -5.631 5.750 1.00 50.15 181 GLY B O 1
ATOM 1374 N N . ARG A 1 182 ? 8.010 -7.438 4.859 1.00 51.69 182 ARG B N 1
ATOM 1375 C CA . ARG A 1 182 ? 9.382 -6.911 4.931 1.00 52.66 182 ARG B CA 1
ATOM 1376 C C . ARG A 1 182 ? 9.924 -6.529 3.518 1.00 42.49 182 ARG B C 1
ATOM 1377 O O . ARG A 1 182 ? 9.509 -7.079 2.532 1.00 41.64 182 ARG B O 1
ATOM 1385 N N . PRO A 1 183 ? 10.841 -5.570 3.416 1.00 42.30 183 PRO B N 1
ATOM 1386 C CA . PRO A 1 183 ? 11.459 -5.414 2.091 1.00 42.17 183 PRO B CA 1
ATOM 1387 C C . PRO A 1 183 ? 12.431 -6.569 1.792 1.00 38.84 183 PRO B C 1
ATOM 1388 O O . PRO A 1 183 ? 12.827 -7.278 2.705 1.00 44.85 183 PRO B O 1
ATOM 1392 N N . LEU A 1 184 ? 12.723 -6.777 0.513 1.00 34.79 184 LEU B N 1
ATOM 1393 C CA . LEU A 1 184 ? 13.818 -7.651 0.070 1.00 36.13 184 LEU B CA 1
ATOM 1394 C C . LEU A 1 184 ? 15.034 -6.800 -0.261 1.00 32.91 184 LEU B C 1
ATOM 1395 O O . LEU A 1 184 ? 14.997 -6.014 -1.169 1.00 37.55 184 LEU B O 1
ATOM 1400 N N . GLU A 1 185 ? 16.093 -6.961 0.514 1.00 33.22 185 GLU B N 1
ATOM 1401 C CA . GLU A 1 185 ? 17.340 -6.272 0.310 1.00 39.11 185 GLU B CA 1
ATOM 1402 C C . GLU A 1 185 ? 18.049 -6.829 -0.925 1.00 38.24 185 GLU B C 1
ATOM 1403 O O . GLU A 1 185 ? 18.079 -8.027 -1.111 1.00 34.03 185 GLU B O 1
ATOM 1409 N N . ILE A 1 186 ? 18.590 -5.935 -1.753 1.00 33.59 186 ILE B N 1
ATOM 1410 C CA . ILE A 1 186 ? 19.266 -6.318 -2.982 1.00 33.26 186 ILE B CA 1
ATOM 1411 C C . ILE A 1 186 ? 20.449 -5.456 -3.215 1.00 30.16 186 ILE B C 1
ATOM 1412 O O . ILE A 1 186 ? 20.555 -4.346 -2.676 1.00 28.97 186 ILE B O 1
ATOM 1417 N N . ALA A 1 187 ? 21.318 -5.951 -4.085 1.00 29.72 187 ALA B N 1
ATOM 1418 C CA . ALA A 1 187 ? 22.343 -5.107 -4.656 1.00 30.78 187 ALA B CA 1
ATOM 1419 C C . ALA A 1 187 ? 22.500 -5.286 -6.142 1.00 30.38 187 ALA B C 1
ATOM 1420 O O . ALA A 1 187 ? 22.325 -6.376 -6.681 1.00 32.80 187 ALA B O 1
ATOM 1422 N N . LEU A 1 188 ? 22.822 -4.193 -6.806 1.00 27.73 188 LEU B N 1
ATOM 1423 C CA . LEU A 1 188 ? 22.959 -4.142 -8.210 1.00 30.11 188 LEU B CA 1
ATOM 1424 C C . LEU A 1 188 ? 24.424 -3.842 -8.492 1.00 32.79 188 LEU B C 1
ATOM 1425 O O . LEU A 1 188 ? 24.934 -2.861 -7.987 1.00 38.82 188 LEU B O 1
ATOM 1430 N N . ALA A 1 189 ? 25.082 -4.646 -9.309 1.00 29.38 189 ALA B N 1
ATOM 1431 C CA . ALA A 1 189 ? 26.455 -4.346 -9.729 1.00 31.79 189 ALA B CA 1
ATOM 1432 C C . ALA A 1 189 ? 26.553 -4.198 -11.236 1.00 30.79 189 ALA B C 1
ATOM 1433 O O . ALA A 1 189 ? 26.088 -5.040 -11.952 1.00 29.64 189 ALA B O 1
ATOM 1435 N N . ILE A 1 190 ? 27.218 -3.137 -11.677 1.00 32.67 190 ILE B N 1
ATOM 1436 C CA . ILE A 1 190 ? 27.362 -2.758 -13.036 1.00 31.60 190 ILE B CA 1
ATOM 1437 C C . ILE A 1 190 ? 28.846 -2.641 -13.354 1.00 32.09 190 ILE B C 1
ATOM 1438 O O . ILE A 1 190 ? 29.609 -2.045 -12.596 1.00 33.42 190 ILE B O 1
ATOM 1443 N N . GLY A 1 191 ? 29.277 -3.203 -14.479 1.00 29.39 191 GLY B N 1
ATOM 1444 C CA . GLY A 1 191 ? 30.660 -3.046 -14.865 1.00 30.34 191 GLY B CA 1
ATOM 1445 C C . GLY A 1 191 ? 31.463 -4.197 -14.309 1.00 33.17 191 GLY B C 1
ATOM 1446 O O . GLY A 1 191 ? 32.334 -4.022 -13.455 1.00 32.06 191 GLY B O 1
ATOM 1447 N N . VAL A 1 192 ? 31.121 -5.388 -14.765 1.00 33.97 192 VAL B N 1
ATOM 1448 C CA . VAL A 1 192 ? 31.812 -6.591 -14.367 1.00 33.20 192 VAL B CA 1
ATOM 1449 C C . VAL A 1 192 ? 32.352 -7.325 -15.583 1.00 35.03 192 VAL B C 1
ATOM 1450 O O . VAL A 1 192 ? 32.036 -7.033 -16.758 1.00 35.86 192 VAL B O 1
ATOM 1454 N N . HIS A 1 193 ? 33.201 -8.279 -15.306 1.00 36.01 193 HIS B N 1
ATOM 1455 C CA . HIS A 1 193 ? 33.761 -9.090 -16.345 1.00 33.08 193 HIS B CA 1
ATOM 1456 C C . HIS A 1 193 ? 32.624 -9.885 -17.015 1.00 32.19 193 HIS B C 1
ATOM 1457 O O . HIS A 1 193 ? 31.725 -10.342 -16.330 1.00 35.15 193 HIS B O 1
ATOM 1464 N N . PRO A 1 194 ? 32.684 -10.068 -18.351 1.00 30.46 194 PRO B N 1
ATOM 1465 C CA . PRO A 1 194 ? 31.664 -10.875 -19.020 1.00 32.49 194 PRO B CA 1
ATOM 1466 C C . PRO A 1 194 ? 31.392 -12.278 -18.509 1.00 34.83 194 PRO B C 1
ATOM 1467 O O . PRO A 1 194 ? 30.258 -12.776 -18.654 1.00 34.49 194 PRO B O 1
ATOM 1471 N N . ALA A 1 195 ? 32.378 -12.938 -17.911 1.00 38.63 195 ALA B N 1
ATOM 1472 C CA . ALA A 1 195 ? 32.127 -14.250 -17.302 1.00 36.30 195 ALA B CA 1
ATOM 1473 C C . ALA A 1 195 ? 31.114 -14.143 -16.175 1.00 33.96 195 ALA B C 1
ATOM 1474 O O . ALA A 1 195 ? 30.322 -15.056 -15.965 1.00 34.12 195 ALA B O 1
ATOM 1476 N N . VAL A 1 196 ? 31.150 -13.034 -15.442 1.00 29.36 196 VAL B N 1
ATOM 1477 C CA . VAL A 1 196 ? 30.198 -12.854 -14.349 1.00 31.95 196 VAL B CA 1
ATOM 1478 C C . VAL A 1 196 ? 28.730 -12.627 -14.883 1.00 30.56 196 VAL B C 1
ATOM 1479 O O . VAL A 1 196 ? 27.764 -13.146 -14.318 1.00 33.33 196 VAL B O 1
ATOM 1483 N N . LEU A 1 197 ? 28.632 -11.887 -16.003 1.00 34.69 197 LEU B N 1
ATOM 1484 C CA . LEU A 1 197 ? 27.381 -11.597 -16.661 1.00 32.27 197 LEU B CA 1
ATOM 1485 C C . LEU A 1 197 ? 26.811 -12.885 -17.245 1.00 32.44 197 LEU B C 1
ATOM 1486 O O . LEU A 1 197 ? 25.635 -13.184 -17.083 1.00 32.20 197 LEU B O 1
ATOM 1491 N N . LEU A 1 198 ? 27.684 -13.651 -17.883 1.00 35.47 198 LEU B N 1
ATOM 1492 C CA . LEU A 1 198 ? 27.333 -14.942 -18.403 1.00 37.30 198 LEU B CA 1
ATOM 1493 C C . LEU A 1 198 ? 26.854 -15.868 -17.299 1.00 32.55 198 LEU B C 1
ATOM 1494 O O . LEU A 1 198 ? 25.771 -16.464 -17.409 1.00 34.90 198 LEU B O 1
ATOM 1499 N N . ALA A 1 199 ? 27.566 -15.905 -16.183 1.00 32.55 199 ALA B N 1
ATOM 1500 C CA . ALA A 1 199 ? 27.084 -16.695 -15.023 1.00 34.80 199 ALA B CA 1
ATOM 1501 C C . ALA A 1 199 ? 25.724 -16.295 -14.467 1.00 35.26 199 ALA B C 1
ATOM 1502 O O . ALA A 1 199 ? 25.004 -17.125 -13.956 1.00 35.53 199 ALA B O 1
ATOM 1504 N N . SER A 1 200 ? 25.383 -15.018 -14.548 1.00 35.42 200 SER B N 1
ATOM 1505 C CA . SER A 1 200 ? 24.074 -14.550 -14.057 1.00 34.67 200 SER B CA 1
ATOM 1506 C C . SER A 1 200 ? 22.885 -15.082 -14.852 1.00 37.07 200 SER B C 1
ATOM 1507 O O . SER A 1 200 ? 21.733 -14.969 -14.394 1.00 34.71 200 SER B O 1
ATOM 1510 N N . GLN A 1 201 ? 23.142 -15.600 -16.048 1.00 34.71 201 GLN B N 1
ATOM 1511 C CA . GLN A 1 201 ? 22.125 -16.171 -16.916 1.00 36.45 201 GLN B CA 1
ATOM 1512 C C . GLN A 1 201 ? 21.947 -17.686 -16.782 1.00 39.17 201 GLN B C 1
ATOM 1513 O O . GLN A 1 201 ? 21.071 -18.230 -17.417 1.00 48.02 201 GLN B O 1
ATOM 1519 N N . ALA A 1 202 ? 22.727 -18.348 -15.947 1.00 45.99 202 ALA B N 1
ATOM 1520 C CA . ALA A 1 202 ? 22.455 -19.755 -15.636 1.00 51.14 202 ALA B CA 1
ATOM 1521 C C . ALA A 1 202 ? 21.060 -19.982 -15.038 1.00 51.27 202 ALA B C 1
ATOM 1522 O O . ALA A 1 202 ? 20.598 -19.284 -14.107 1.00 50.31 202 ALA B O 1
ATOM 1524 N N . THR A 1 203 ? 20.404 -20.970 -15.617 1.00 52.32 203 THR B N 1
ATOM 1525 C CA . THR A 1 203 ? 19.131 -21.477 -15.190 1.00 57.67 203 THR B CA 1
ATOM 1526 C C . THR A 1 203 ? 19.490 -22.749 -14.447 1.00 57.09 203 THR B C 1
ATOM 1527 O O . THR A 1 203 ? 20.042 -23.710 -15.008 1.00 59.07 203 THR B O 1
ATOM 1531 N N . THR A 1 204 ? 19.206 -22.729 -13.159 1.00 59.40 204 THR B N 1
ATOM 1532 C CA . THR A 1 204 ? 19.533 -23.834 -12.275 1.00 67.61 204 THR B CA 1
ATOM 1533 C C . THR A 1 204 ? 18.325 -24.156 -11.413 1.00 68.28 204 THR B C 1
ATOM 1534 O O . THR A 1 204 ? 17.307 -23.416 -11.417 1.00 62.47 204 THR B O 1
ATOM 1538 N N . ARG A 1 205 ? 18.458 -25.247 -10.653 1.00 71.62 205 ARG B N 1
ATOM 1539 C CA . ARG A 1 205 ? 17.465 -25.597 -9.647 1.00 79.30 205 ARG B CA 1
ATOM 1540 C C . ARG A 1 205 ? 17.587 -24.541 -8.522 1.00 84.56 205 ARG B C 1
ATOM 1541 O O . ARG A 1 205 ? 18.575 -23.783 -8.467 1.00 61.64 205 ARG B O 1
ATOM 1549 N N . LEU A 1 206 ? 16.624 -24.542 -7.609 1.00 88.60 206 LEU B N 1
ATOM 1550 C CA . LEU A 1 206 ? 16.339 -23.370 -6.786 1.00 95.09 206 LEU B CA 1
ATOM 1551 C C . LEU A 1 206 ? 17.469 -22.791 -5.889 1.00 98.99 206 LEU B C 1
ATOM 1552 O O . LEU A 1 206 ? 17.430 -21.585 -5.572 1.00 111.19 206 LEU B O 1
ATOM 1557 N N . GLY A 1 207 ? 18.474 -23.593 -5.510 1.00 81.79 207 GLY B N 1
ATOM 1558 C CA . GLY A 1 207 ? 19.520 -23.098 -4.583 1.00 75.83 207 GLY B CA 1
ATOM 1559 C C . GLY A 1 207 ? 21.000 -23.112 -4.975 1.00 69.70 207 GLY B C 1
ATOM 1560 O O . GLY A 1 207 ? 21.844 -23.467 -4.149 1.00 63.59 207 GLY B O 1
ATOM 1561 N N . VAL A 1 208 ? 21.348 -22.724 -6.201 1.00 61.80 208 VAL B N 1
ATOM 1562 C CA . VAL A 1 208 ? 22.776 -22.620 -6.565 1.00 61.70 208 VAL B CA 1
ATOM 1563 C C . VAL A 1 208 ? 23.118 -21.179 -6.925 1.00 57.72 208 VAL B C 1
ATOM 1564 O O . VAL A 1 208 ? 22.445 -20.499 -7.697 1.00 63.51 208 VAL B O 1
ATOM 1568 N N . ASP A 1 209 ? 24.193 -20.738 -6.300 1.00 53.36 209 ASP B N 1
ATOM 1569 C CA . ASP A 1 209 ? 24.590 -19.362 -6.244 1.00 47.80 209 ASP B CA 1
ATOM 1570 C C . ASP A 1 209 ? 25.331 -19.059 -7.534 1.00 46.22 209 ASP B C 1
ATOM 1571 O O . ASP A 1 209 ? 26.442 -19.611 -7.780 1.00 43.72 209 ASP B O 1
ATOM 1576 N N . GLU A 1 210 ? 24.742 -18.198 -8.376 1.00 39.66 210 GLU B N 1
ATOM 1577 C CA . GLU A 1 210 ? 25.425 -17.872 -9.615 1.00 36.46 210 GLU B CA 1
ATOM 1578 C C . GLU A 1 210 ? 26.761 -17.152 -9.423 1.00 30.66 210 GLU B C 1
ATOM 1579 O O . GLU A 1 210 ? 27.607 -17.203 -10.320 1.00 33.77 210 GLU B O 1
ATOM 1585 N N . LEU A 1 211 ? 26.990 -16.510 -8.302 1.00 31.12 211 LEU B N 1
ATOM 1586 C CA . LEU A 1 211 ? 28.363 -15.950 -8.051 1.00 39.06 211 LEU B CA 1
ATOM 1587 C C . LEU A 1 211 ? 29.449 -17.061 -7.955 1.00 39.95 211 LEU B C 1
ATOM 1588 O O . LEU A 1 211 ? 30.603 -16.867 -8.349 1.00 37.47 211 LEU B O 1
ATOM 1593 N N . GLU A 1 212 ? 29.046 -18.217 -7.448 1.00 39.18 212 GLU B N 1
ATOM 1594 C CA . GLU A 1 212 ? 29.941 -19.411 -7.366 1.00 41.88 212 GLU B CA 1
ATOM 1595 C C . GLU A 1 212 ? 30.153 -20.043 -8.725 1.00 41.66 212 GLU B C 1
ATOM 1596 O O . GLU A 1 212 ? 31.238 -20.549 -9.021 1.00 43.29 212 GLU B O 1
ATOM 1602 N N . ILE A 1 213 ? 29.153 -19.931 -9.603 1.00 42.27 213 ILE B N 1
ATOM 1603 C CA . ILE A 1 213 ? 29.331 -20.293 -10.984 1.00 35.37 213 ILE B CA 1
ATOM 1604 C C . ILE A 1 213 ? 30.356 -19.380 -11.645 1.00 37.10 213 ILE B C 1
ATOM 1605 O O . ILE A 1 213 ? 31.294 -19.822 -12.302 1.00 40.71 213 ILE B O 1
ATOM 1610 N N . ALA A 1 214 ? 30.220 -18.092 -11.417 1.00 36.17 214 ALA B N 1
ATOM 1611 C CA . ALA A 1 214 ? 31.187 -17.137 -11.957 1.00 37.63 214 ALA B CA 1
ATOM 1612 C C . ALA A 1 214 ? 32.613 -17.458 -11.451 1.00 33.99 214 ALA B C 1
ATOM 1613 O O . ALA A 1 214 ? 33.550 -17.384 -12.184 1.00 35.55 214 ALA B O 1
ATOM 1615 N N . SER A 1 215 ? 32.733 -17.738 -10.176 1.00 36.38 215 SER B N 1
ATOM 1616 C CA . SER A 1 215 ? 34.006 -18.153 -9.572 1.00 43.74 215 SER B CA 1
ATOM 1617 C C . SER A 1 215 ? 34.652 -19.342 -10.296 1.00 40.98 215 SER B C 1
ATOM 1618 O O . SER A 1 215 ? 35.796 -19.266 -10.633 1.00 47.47 215 SER B O 1
ATOM 1621 N N . ALA A 1 216 ? 33.880 -20.393 -10.585 1.00 37.77 216 ALA B N 1
ATOM 1622 C CA . ALA A 1 216 ? 34.372 -21.500 -11.408 1.00 42.57 216 ALA B CA 1
ATOM 1623 C C . ALA A 1 216 ? 34.831 -21.136 -12.823 1.00 47.21 216 ALA B C 1
ATOM 1624 O O . ALA A 1 216 ? 35.668 -21.831 -13.402 1.00 52.64 216 ALA B O 1
ATOM 1626 N N . LEU A 1 217 ? 34.271 -20.092 -13.412 1.00 43.54 217 LEU B N 1
ATOM 1627 C CA . LEU A 1 217 ? 34.616 -19.733 -14.794 1.00 39.71 217 LEU B CA 1
ATOM 1628 C C . LEU A 1 217 ? 35.854 -18.870 -14.841 1.00 43.75 217 LEU B C 1
ATOM 1629 O O . LEU A 1 217 ? 36.528 -18.783 -15.863 1.00 44.03 217 LEU B O 1
ATOM 1634 N N . LEU A 1 218 ? 36.136 -18.189 -13.743 1.00 47.60 218 LEU B N 1
ATOM 1635 C CA . LEU A 1 218 ? 37.251 -17.276 -13.713 1.00 51.24 218 LEU B CA 1
ATOM 1636 C C . LEU A 1 218 ? 38.525 -18.042 -13.324 1.00 53.41 218 LEU B C 1
ATOM 1637 O O . LEU A 1 218 ? 38.450 -19.144 -12.764 1.00 45.05 218 LEU B O 1
ATOM 1642 N N . PRO A 1 219 ? 39.694 -17.465 -13.636 1.00 52.83 219 PRO B N 1
ATOM 1643 C CA . PRO A 1 219 ? 40.972 -18.122 -13.290 1.00 64.23 219 PRO B CA 1
ATOM 1644 C C . PRO A 1 219 ? 41.209 -18.235 -11.779 1.00 63.26 219 PRO B C 1
ATOM 1645 O O . PRO A 1 219 ? 41.739 -19.243 -11.363 1.00 68.48 219 PRO B O 1
ATOM 1649 N N . GLN A 1 220 ? 40.819 -17.219 -10.996 1.00 60.02 220 GLN B N 1
ATOM 1650 C CA . GLN A 1 220 ? 40.845 -17.258 -9.523 1.00 65.24 220 GLN B CA 1
ATOM 1651 C C . GLN A 1 220 ? 39.445 -16.923 -8.948 1.00 64.62 220 GLN B C 1
ATOM 1652 O O . GLN A 1 220 ? 38.676 -16.195 -9.584 1.00 53.93 220 GLN B O 1
ATOM 1658 N N . PRO A 1 221 ? 39.155 -17.370 -7.709 1.00 54.93 221 PRO B N 1
ATOM 1659 C CA . PRO A 1 221 ? 37.851 -17.081 -7.116 1.00 51.70 221 PRO B CA 1
ATOM 1660 C C . PRO A 1 221 ? 37.474 -15.604 -7.108 1.00 48.35 221 PRO B C 1
ATOM 1661 O O . PRO A 1 221 ? 38.311 -14.718 -6.973 1.00 45.74 221 PRO B O 1
ATOM 1665 N N . LEU A 1 222 ? 36.191 -15.360 -7.306 1.00 46.51 222 LEU B N 1
ATOM 1666 C CA . LEU A 1 222 ? 35.658 -14.010 -7.374 1.00 42.02 222 LEU B CA 1
ATOM 1667 C C . LEU A 1 222 ? 35.675 -13.424 -5.961 1.00 40.28 222 LEU B C 1
ATOM 1668 O O . LEU A 1 222 ? 35.263 -14.070 -5.004 1.00 39.42 222 LEU B O 1
ATOM 1673 N N . GLU A 1 223 ? 36.156 -12.206 -5.839 1.00 34.23 223 GLU B N 1
ATOM 1674 C CA . GLU A 1 223 ? 36.260 -11.527 -4.586 1.00 38.61 223 GLU B CA 1
ATOM 1675 C C . GLU A 1 223 ? 35.012 -10.661 -4.355 1.00 43.75 223 GLU B C 1
ATOM 1676 O O . GLU A 1 223 ? 34.628 -9.896 -5.246 1.00 41.26 223 GLU B O 1
ATOM 1682 N N . LEU A 1 224 ? 34.383 -10.850 -3.179 1.00 35.41 224 LEU B N 1
ATOM 1683 C CA . LEU A 1 224 ? 33.209 -10.144 -2.781 1.00 36.49 224 LEU B CA 1
ATOM 1684 C C . LEU A 1 224 ? 33.494 -9.299 -1.583 1.00 39.96 224 LEU B C 1
ATOM 1685 O O . LEU A 1 224 ? 34.432 -9.555 -0.820 1.00 43.58 224 LEU B O 1
ATOM 1690 N N . VAL A 1 225 ? 32.657 -8.285 -1.418 1.00 43.30 225 VAL B N 1
ATOM 1691 C CA . VAL A 1 225 ? 32.708 -7.392 -0.273 1.00 40.06 225 VAL B CA 1
ATOM 1692 C C . VAL A 1 225 ? 31.266 -7.119 0.203 1.00 40.51 225 VAL B C 1
ATOM 1693 O O . VAL A 1 225 ? 30.301 -7.249 -0.571 1.00 44.39 225 VAL B O 1
ATOM 1697 N N . LYS A 1 226 ? 31.106 -6.789 1.471 1.00 42.77 226 LYS B N 1
ATOM 1698 C CA . LYS A 1 226 ? 29.814 -6.479 2.041 1.00 40.09 226 LYS B CA 1
ATOM 1699 C C . LYS A 1 226 ? 29.376 -5.106 1.618 1.00 40.99 226 LYS B C 1
ATOM 1700 O O . LYS A 1 226 ? 30.192 -4.205 1.509 1.00 39.50 226 LYS B O 1
ATOM 1706 N N . CYS A 1 227 ? 28.073 -4.956 1.405 1.00 38.71 227 CYS B N 1
ATOM 1707 C CA . CYS A 1 227 ? 27.430 -3.677 1.146 1.00 40.08 227 CYS B CA 1
ATOM 1708 C C . CYS A 1 227 ? 27.367 -2.811 2.383 1.00 40.73 227 CYS B C 1
ATOM 1709 O O . CYS A 1 227 ? 27.397 -3.302 3.494 1.00 47.43 227 CYS B O 1
ATOM 1712 N N . GLU A 1 228 ? 27.250 -1.516 2.176 1.00 48.74 228 GLU B N 1
ATOM 1713 C CA . GLU A 1 228 ? 27.142 -0.537 3.277 1.00 52.66 228 GLU B CA 1
ATOM 1714 C C . GLU A 1 228 ? 25.826 -0.610 4.029 1.00 53.24 228 GLU B C 1
ATOM 1715 O O . GLU A 1 228 ? 25.825 -0.613 5.249 1.00 57.98 228 GLU B O 1
ATOM 1721 N N . THR A 1 229 ? 24.710 -0.624 3.302 1.00 45.74 229 THR B N 1
ATOM 1722 C CA . THR A 1 229 ? 23.374 -0.376 3.906 1.00 43.27 229 THR B CA 1
ATOM 1723 C C . THR A 1 229 ? 22.438 -1.557 3.825 1.00 43.58 229 THR B C 1
ATOM 1724 O O . THR A 1 229 ? 21.304 -1.450 4.245 1.00 47.66 229 THR B O 1
ATOM 1728 N N . VAL A 1 230 ? 22.902 -2.678 3.264 1.00 39.84 230 VAL B N 1
ATOM 1729 C CA . VAL A 1 230 ? 22.101 -3.879 3.180 1.00 42.27 230 VAL B CA 1
ATOM 17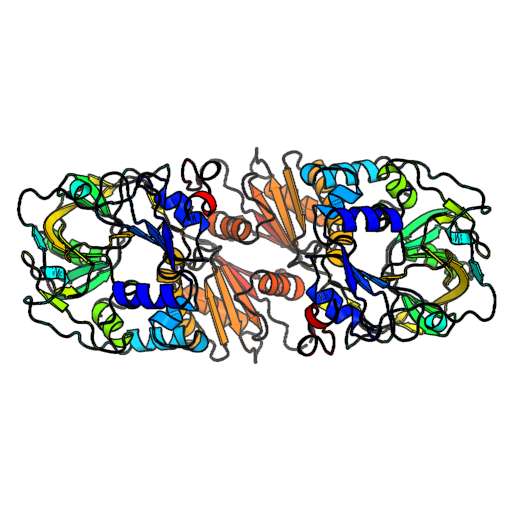30 C C . VAL A 1 230 ? 22.994 -5.085 3.389 1.00 39.72 230 VAL B C 1
ATOM 1731 O O . VAL A 1 230 ? 24.187 -5.024 3.111 1.00 39.68 230 VAL B O 1
ATOM 1735 N N . ASP A 1 231 ? 22.391 -6.190 3.802 1.00 39.64 231 ASP B N 1
ATOM 1736 C CA . ASP A 1 231 ? 23.094 -7.412 4.125 1.00 44.33 231 ASP B CA 1
ATOM 1737 C C . ASP A 1 231 ? 23.234 -8.314 2.894 1.00 45.98 231 ASP B C 1
ATOM 1738 O O . ASP A 1 231 ? 22.618 -9.372 2.772 1.00 47.27 231 ASP B O 1
ATOM 1743 N N . VAL A 1 232 ? 24.053 -7.842 1.962 1.00 42.66 232 VAL B N 1
ATOM 1744 C CA . VAL A 1 232 ? 24.240 -8.460 0.670 1.00 42.52 232 VAL B CA 1
ATOM 1745 C C . VAL A 1 232 ? 25.726 -8.359 0.344 1.00 41.85 232 VAL B C 1
ATOM 1746 O O . VAL A 1 232 ? 26.410 -7.448 0.861 1.00 44.52 232 VAL B O 1
ATOM 1750 N N . GLU A 1 233 ? 26.201 -9.238 -0.521 1.00 42.57 233 GLU B N 1
ATOM 1751 C CA . GLU A 1 233 ? 27.588 -9.244 -0.991 1.00 47.98 233 GLU B CA 1
ATOM 1752 C C . GLU A 1 233 ? 27.640 -8.804 -2.471 1.00 41.64 233 GLU B C 1
ATOM 1753 O O . GLU A 1 233 ? 26.754 -9.153 -3.240 1.00 42.89 233 GLU B O 1
ATOM 1759 N N . VAL A 1 234 ? 28.670 -8.050 -2.862 1.00 39.53 234 VAL B N 1
ATOM 1760 C CA . VAL A 1 234 ? 28.845 -7.579 -4.245 1.00 36.29 234 VAL B CA 1
ATOM 1761 C C . VAL A 1 234 ? 30.279 -7.770 -4.684 1.00 35.95 234 VAL B C 1
ATOM 1762 O O . VAL A 1 234 ? 31.120 -7.830 -3.848 1.00 36.46 234 VAL B O 1
ATOM 1766 N N . PRO A 1 235 ? 30.555 -7.862 -6.002 1.00 37.72 235 PRO B N 1
ATOM 1767 C CA . PRO A 1 235 ? 31.929 -7.991 -6.467 1.00 35.21 235 PRO B CA 1
ATOM 1768 C C . PRO A 1 235 ? 32.773 -6.814 -6.095 1.00 34.73 235 PRO B C 1
ATOM 1769 O O . PRO A 1 235 ? 32.393 -5.668 -6.339 1.00 35.39 235 PRO B O 1
ATOM 1773 N N . ALA A 1 236 ? 33.910 -7.096 -5.455 1.00 35.43 236 ALA B N 1
ATOM 1774 C CA . ALA A 1 236 ? 34.860 -6.049 -4.989 1.00 36.26 236 ALA B CA 1
ATOM 1775 C C . ALA A 1 236 ? 35.352 -5.173 -6.120 1.00 34.72 236 ALA B C 1
ATOM 1776 O O . ALA A 1 236 ? 35.532 -3.963 -5.949 1.00 38.09 236 ALA B O 1
ATOM 1778 N N . GLY A 1 237 ? 35.559 -5.796 -7.266 1.00 34.99 237 GLY B N 1
ATOM 1779 C CA . GLY A 1 237 ? 36.076 -5.131 -8.450 1.00 32.93 237 GLY B CA 1
ATOM 1780 C C . GLY A 1 237 ? 35.041 -4.524 -9.377 1.00 35.17 237 GLY B C 1
ATOM 1781 O O . GLY A 1 237 ? 35.411 -4.037 -10.424 1.00 36.09 237 GLY B O 1
ATOM 1782 N N . ALA A 1 238 ? 33.746 -4.517 -9.036 1.00 34.97 238 ALA B N 1
ATOM 1783 C CA . ALA A 1 238 ? 32.713 -3.922 -9.930 1.00 35.17 238 ALA B CA 1
ATOM 1784 C C . ALA A 1 238 ? 33.017 -2.408 -10.121 1.00 35.40 238 ALA B C 1
ATOM 1785 O O . ALA A 1 238 ? 33.770 -1.844 -9.349 1.00 40.44 238 ALA B O 1
ATOM 1787 N N . GLU A 1 239 ? 32.444 -1.764 -11.127 1.00 36.00 239 GLU B N 1
ATOM 1788 C CA . GLU A 1 239 ? 32.628 -0.343 -11.352 1.00 33.74 239 GLU B CA 1
ATOM 1789 C C . GLU A 1 239 ? 31.693 0.418 -10.441 1.00 31.98 239 GLU B C 1
ATOM 1790 O O . GLU A 1 239 ? 32.066 1.426 -9.901 1.00 32.31 239 GLU B O 1
ATOM 1796 N N . ILE A 1 240 ? 30.456 -0.029 -10.358 1.00 31.20 240 ILE B N 1
ATOM 1797 C CA . ILE A 1 240 ? 29.404 0.677 -9.675 1.00 28.97 240 ILE B CA 1
ATOM 1798 C C . ILE A 1 240 ? 28.494 -0.346 -8.974 1.00 30.83 240 ILE B C 1
ATOM 1799 O O . ILE A 1 240 ? 28.136 -1.379 -9.579 1.00 31.47 240 ILE B O 1
ATOM 1804 N N . VAL A 1 241 ? 28.074 -0.012 -7.752 1.00 30.43 241 VAL B N 1
ATOM 1805 C CA . VAL A 1 241 ? 27.087 -0.798 -6.988 1.00 30.41 241 VAL B CA 1
ATOM 1806 C C . VAL A 1 241 ? 26.000 0.099 -6.520 1.00 31.44 241 VAL B C 1
ATOM 1807 O O . VAL A 1 241 ? 26.256 1.195 -5.991 1.00 37.64 241 VAL B O 1
ATOM 1811 N N . ILE A 1 242 ? 24.773 -0.344 -6.728 1.00 32.75 242 ILE B N 1
ATOM 1812 C CA . ILE A 1 242 ? 23.599 0.390 -6.267 1.00 31.36 242 ILE B CA 1
ATOM 1813 C C . ILE A 1 242 ? 22.935 -0.560 -5.290 1.00 33.09 242 ILE B C 1
ATOM 1814 O O . ILE A 1 242 ? 22.551 -1.664 -5.663 1.00 35.72 242 ILE B O 1
ATOM 1819 N N . GLU A 1 243 ? 22.816 -0.111 -4.047 1.00 35.30 243 GLU B N 1
ATOM 1820 C CA . GLU A 1 243 ? 22.218 -0.871 -2.941 1.00 36.44 243 GLU B CA 1
ATOM 1821 C C . GLU A 1 243 ? 20.792 -0.422 -2.700 1.00 35.70 243 GLU B C 1
ATOM 1822 O O . GLU A 1 243 ? 20.482 0.756 -2.820 1.00 37.03 243 GLU B O 1
ATOM 1828 N N . GLY A 1 244 ? 19.934 -1.339 -2.320 1.00 36.43 244 GLY B N 1
ATOM 1829 C CA . GLY A 1 244 ? 18.567 -0.929 -2.053 1.00 36.06 244 GLY B CA 1
ATOM 1830 C C . GLY A 1 244 ? 17.656 -2.056 -1.662 1.00 34.82 244 GLY B C 1
ATOM 1831 O O . GLY A 1 244 ? 18.078 -3.138 -1.195 1.00 30.69 244 GLY B O 1
ATOM 1832 N N . LYS A 1 245 ? 16.382 -1.807 -1.851 1.00 33.27 245 LYS B N 1
ATOM 1833 C CA . LYS A 1 245 ? 15.399 -2.828 -1.463 1.00 37.47 245 LYS B CA 1
ATOM 1834 C C . LYS A 1 245 ? 14.167 -2.755 -2.313 1.00 30.36 245 LYS B C 1
ATOM 1835 O O . LYS A 1 245 ? 13.768 -1.680 -2.736 1.00 31.49 245 LYS B O 1
ATOM 1841 N N . ILE A 1 246 ? 13.580 -3.901 -2.589 1.00 30.13 246 ILE B N 1
ATOM 1842 C CA . ILE A 1 246 ? 12.341 -3.958 -3.312 1.00 31.82 246 ILE B CA 1
ATOM 1843 C C . ILE A 1 246 ? 11.247 -3.809 -2.199 1.00 37.49 246 ILE B C 1
ATOM 1844 O O . ILE A 1 246 ? 11.237 -4.547 -1.222 1.00 33.80 246 ILE B O 1
ATOM 1849 N N . LEU A 1 247 ? 10.349 -2.845 -2.363 1.00 35.60 247 LEU B N 1
ATOM 1850 C CA . LEU A 1 247 ? 9.420 -2.478 -1.313 1.00 37.65 247 LEU B CA 1
ATOM 1851 C C . LEU A 1 247 ? 8.253 -3.441 -1.259 1.00 37.01 247 LEU B C 1
ATOM 1852 O O . LEU A 1 247 ? 7.678 -3.764 -2.303 1.00 39.21 247 LEU B O 1
ATOM 1857 N N . PRO A 1 248 ? 7.892 -3.912 -0.044 1.00 36.54 248 PRO B N 1
ATOM 1858 C CA . PRO A 1 248 ? 6.765 -4.867 0.016 1.00 40.17 248 PRO B CA 1
ATOM 1859 C C . PRO A 1 248 ? 5.418 -4.188 -0.379 1.00 38.89 248 PRO B C 1
ATOM 1860 O O . PRO A 1 248 ? 5.179 -3.059 0.004 1.00 45.66 248 PRO B O 1
ATOM 1864 N N . GLY A 1 249 ? 4.616 -4.850 -1.200 1.00 37.22 249 GLY B N 1
ATOM 1865 C CA . GLY A 1 249 ? 3.324 -4.338 -1.604 1.00 41.79 249 GLY B CA 1
ATOM 1866 C C . GLY A 1 249 ? 3.288 -3.261 -2.666 1.00 42.30 249 GLY B C 1
ATOM 1867 O O . GLY A 1 249 ? 2.342 -3.214 -3.462 1.00 43.98 249 GLY B O 1
ATOM 1868 N N . VAL A 1 250 ? 4.312 -2.408 -2.736 1.00 38.47 250 VAL B N 1
ATOM 1869 C CA . VAL A 1 250 ? 4.270 -1.315 -3.691 1.00 39.70 250 VAL B CA 1
ATOM 1870 C C . VAL A 1 250 ? 4.265 -1.823 -5.132 1.00 36.09 250 VAL B C 1
ATOM 1871 O O . VAL A 1 250 ? 4.975 -2.767 -5.466 1.00 39.11 250 VAL B O 1
ATOM 1875 N N . ARG A 1 251 ? 3.409 -1.194 -5.941 1.00 33.43 251 ARG B N 1
ATOM 1876 C CA . ARG A 1 251 ? 3.260 -1.457 -7.360 1.00 34.61 251 ARG B CA 1
ATOM 1877 C C . ARG A 1 251 ? 3.117 -0.140 -8.044 1.00 37.07 251 ARG B C 1
ATOM 1878 O O . ARG A 1 251 ? 2.216 0.645 -7.700 1.00 37.12 251 ARG B O 1
ATOM 1886 N N . GLU A 1 252 ? 4.021 0.139 -8.975 1.00 31.39 252 GLU B N 1
ATOM 1887 C CA . GLU A 1 252 ? 3.957 1.365 -9.814 1.00 36.64 252 GLU B CA 1
ATOM 1888 C C . GLU A 1 252 ? 4.217 0.966 -11.228 1.00 37.44 252 GLU B C 1
ATOM 1889 O O . GLU A 1 252 ? 4.821 -0.097 -11.490 1.00 35.55 252 GLU B O 1
ATOM 1895 N N . VAL A 1 253 ? 3.752 1.799 -12.146 1.00 35.55 253 VAL B N 1
ATOM 1896 C CA . VAL A 1 253 ? 3.807 1.482 -13.536 1.00 34.78 253 VAL B CA 1
ATOM 1897 C C . VAL A 1 253 ? 5.258 1.487 -14.041 1.00 32.26 253 VAL B C 1
ATOM 1898 O O . VAL A 1 253 ? 5.988 2.472 -13.946 1.00 33.09 253 VAL B O 1
ATOM 1902 N N . GLU A 1 254 ? 5.648 0.352 -14.568 1.00 32.74 254 GLU B N 1
ATOM 1903 C CA . GLU A 1 254 ? 6.978 0.185 -15.204 1.00 34.00 254 GLU B CA 1
ATOM 1904 C C . GLU A 1 254 ? 6.726 -0.101 -16.675 1.00 28.54 254 GLU B C 1
ATOM 1905 O O . GLU A 1 254 ? 5.839 -0.906 -17.035 1.00 26.55 254 GLU B O 1
ATOM 1911 N N . GLY A 1 255 ? 7.506 0.529 -17.523 1.00 25.91 255 GLY B N 1
ATOM 1912 C CA . GLY A 1 255 ? 7.353 0.268 -18.936 1.00 31.17 255 GLY B CA 1
ATOM 1913 C C . GLY A 1 255 ? 6.585 1.335 -19.678 1.00 32.14 255 GLY B C 1
ATOM 1914 O O . GLY A 1 255 ? 6.189 2.316 -19.048 1.00 34.35 255 GLY B O 1
ATOM 1915 N N . PRO A 1 256 ? 6.407 1.178 -21.001 1.00 33.95 256 PRO B N 1
ATOM 1916 C CA . PRO A 1 256 ? 6.926 0.040 -21.770 1.00 35.08 256 PRO B CA 1
ATOM 1917 C C . PRO A 1 256 ? 8.416 0.119 -22.111 1.00 33.11 256 PRO B C 1
ATOM 1918 O O . PRO A 1 256 ? 9.089 1.150 -21.876 1.00 33.32 256 PRO B O 1
ATOM 1922 N N . PHE A 1 257 ? 8.920 -0.953 -22.712 1.00 37.38 257 PHE B N 1
ATOM 1923 C CA . PHE A 1 257 ? 10.368 -1.057 -22.996 1.00 37.77 257 PHE B CA 1
ATOM 1924 C C . PHE A 1 257 ? 10.610 -1.912 -24.237 1.00 35.14 257 PHE B C 1
ATOM 1925 O O . PHE A 1 257 ? 10.030 -2.993 -24.366 1.00 37.32 257 PHE B O 1
ATOM 1933 N N . GLY A 1 258 ? 11.504 -1.472 -25.113 1.00 36.09 258 GLY B N 1
ATOM 1934 C CA . GLY A 1 258 ? 12.001 -2.350 -26.205 1.00 43.17 258 GLY B CA 1
ATOM 1935 C C . GLY A 1 258 ? 12.793 -3.590 -25.719 1.00 51.70 258 GLY B C 1
ATOM 1936 O O . GLY A 1 258 ? 13.818 -3.441 -25.030 1.00 50.05 258 GLY B O 1
ATOM 1937 N N . GLU A 1 259 ? 12.325 -4.808 -26.070 1.00 55.54 259 GLU B N 1
ATOM 1938 C CA . GLU A 1 259 ? 12.855 -6.063 -25.497 1.00 51.41 259 GLU B CA 1
ATOM 1939 C C . GLU A 1 259 ? 13.592 -6.969 -26.528 1.00 53.88 259 GLU B C 1
ATOM 1940 O O . GLU A 1 259 ? 13.629 -6.647 -27.698 1.00 52.87 259 GLU B O 1
ATOM 1946 N N . TYR A 1 260 ? 14.135 -8.111 -26.050 1.00 64.98 260 TYR B N 1
ATOM 1947 C CA . TYR A 1 260 ? 14.869 -9.169 -26.856 1.00 70.09 260 TYR B CA 1
ATOM 1948 C C . TYR A 1 260 ? 14.229 -9.654 -28.186 1.00 67.10 260 TYR B C 1
ATOM 1949 O O . TYR A 1 260 ? 14.973 -9.810 -29.191 1.00 62.06 260 TYR B O 1
ATOM 1958 N N . PRO A 1 261 ? 12.883 -9.894 -28.211 1.00 74.16 261 PRO B N 1
ATOM 1959 C CA . PRO A 1 261 ? 12.335 -10.393 -29.481 1.00 82.59 261 PRO B CA 1
ATOM 1960 C C . PRO A 1 261 ? 12.060 -9.269 -30.518 1.00 83.20 261 PRO B C 1
ATOM 1961 O O . PRO A 1 261 ? 11.413 -9.567 -31.524 1.00 82.94 261 PRO B O 1
ATOM 1965 N N . ARG A 1 262 ? 12.543 -8.025 -30.279 1.00 73.92 262 ARG B N 1
ATOM 1966 C CA . ARG A 1 262 ? 12.367 -6.864 -31.178 1.00 71.87 262 ARG B CA 1
ATOM 1967 C C . ARG A 1 262 ? 10.891 -6.357 -31.186 1.00 58.00 262 ARG B C 1
ATOM 1968 O O . ARG A 1 262 ? 10.393 -5.847 -32.189 1.00 54.10 262 ARG B O 1
ATOM 1976 N N . TYR A 1 263 ? 10.214 -6.526 -30.046 1.00 55.10 263 TYR B N 1
ATOM 1977 C CA . TYR A 1 263 ? 8.901 -5.886 -29.757 1.00 59.24 263 TYR B CA 1
ATOM 1978 C C . TYR A 1 263 ? 8.939 -5.183 -28.408 1.00 51.84 263 TYR B C 1
ATOM 1979 O O . TYR A 1 263 ? 9.800 -5.472 -27.543 1.00 49.24 263 TYR B O 1
ATOM 1988 N N . TYR A 1 264 ? 7.964 -4.296 -28.225 1.00 48.82 264 TYR B N 1
ATOM 1989 C CA . TYR A 1 264 ? 7.799 -3.625 -26.976 1.00 53.51 264 TYR B CA 1
ATOM 1990 C C . TYR A 1 264 ? 7.196 -4.560 -25.924 1.00 57.53 264 TYR B C 1
ATOM 1991 O O . TYR A 1 264 ? 6.233 -5.264 -26.217 1.00 60.72 264 TYR B O 1
ATOM 2000 N N . GLY A 1 265 ? 7.846 -4.616 -24.746 1.00 50.62 265 GLY B N 1
ATOM 2001 C CA . GLY A 1 265 ? 7.256 -5.145 -23.533 1.00 50.83 265 GLY B CA 1
ATOM 2002 C C . GLY A 1 265 ? 6.233 -4.115 -22.996 1.00 49.58 265 GLY B C 1
ATOM 2003 O O . GLY A 1 265 ? 6.585 -2.947 -22.806 1.00 40.69 265 GLY B O 1
ATOM 2004 N N . PRO A 1 266 ? 4.977 -4.539 -22.770 1.00 47.07 266 PRO B N 1
ATOM 2005 C CA . PRO A 1 266 ? 3.964 -3.569 -22.347 1.00 49.30 266 PRO B CA 1
ATOM 2006 C C . PRO A 1 266 ? 4.130 -3.065 -20.891 1.00 48.11 266 PRO B C 1
ATOM 2007 O O . PRO A 1 266 ? 4.707 -3.743 -20.039 1.00 40.58 266 PRO B O 1
ATOM 2011 N N . ALA A 1 267 ? 3.667 -1.828 -20.674 1.00 42.75 267 ALA B N 1
ATOM 2012 C CA . ALA A 1 267 ? 3.558 -1.196 -19.382 1.00 38.17 267 ALA B CA 1
ATOM 2013 C C . ALA A 1 267 ? 2.546 -1.909 -18.464 1.00 45.54 267 ALA B C 1
ATOM 2014 O O . ALA A 1 267 ? 1.505 -2.398 -18.918 1.00 47.55 267 ALA B O 1
ATOM 2016 N N . ALA A 1 268 ? 2.892 -2.006 -17.181 1.00 42.00 268 ALA B N 1
ATOM 2017 C CA . ALA A 1 268 ? 1.993 -2.502 -16.142 1.00 36.93 268 ALA B CA 1
ATOM 2018 C C . ALA A 1 268 ? 2.491 -2.130 -14.744 1.00 36.65 268 ALA B C 1
ATOM 2019 O O . ALA A 1 268 ? 3.653 -1.732 -14.575 1.00 39.36 268 ALA B O 1
ATOM 2021 N N . PRO A 1 269 ? 1.620 -2.250 -13.707 1.00 41.20 269 PRO B N 1
ATOM 2022 C CA . PRO A 1 269 ? 2.067 -2.057 -12.308 1.00 38.35 269 PRO B CA 1
ATOM 2023 C C . PRO A 1 269 ? 3.003 -3.171 -11.806 1.00 34.71 269 PRO B C 1
ATOM 2024 O O . PRO A 1 269 ? 2.643 -4.338 -11.835 1.00 32.67 269 PRO B O 1
ATOM 2028 N N . ARG A 1 270 ? 4.177 -2.782 -11.297 1.00 32.05 270 ARG B N 1
ATOM 2029 C CA . ARG A 1 270 ? 5.259 -3.716 -10.975 1.00 32.16 270 ARG B CA 1
ATOM 2030 C C . ARG A 1 270 ? 6.037 -3.275 -9.743 1.00 31.50 270 ARG B C 1
ATOM 2031 O O . ARG A 1 270 ? 5.870 -2.137 -9.282 1.00 25.24 270 ARG B O 1
ATOM 2039 N N . PRO A 1 271 ? 6.946 -4.145 -9.234 1.00 27.85 271 PRO B N 1
ATOM 2040 C CA . PRO A 1 271 ? 7.632 -3.737 -8.040 1.00 26.42 271 PRO B CA 1
ATOM 2041 C C . PRO A 1 271 ? 8.517 -2.569 -8.196 1.00 24.70 271 PRO B C 1
ATOM 2042 O O . PRO A 1 271 ? 8.810 -2.154 -9.314 1.00 26.60 271 PRO B O 1
ATOM 2046 N N . VAL A 1 272 ? 8.969 -2.052 -7.062 1.00 26.72 272 VAL B N 1
ATOM 2047 C CA . VAL A 1 272 ? 9.728 -0.821 -7.009 1.00 28.33 272 VAL B CA 1
ATOM 2048 C C . VAL A 1 272 ? 10.916 -1.027 -6.060 1.00 27.99 272 VAL B C 1
ATOM 2049 O O . VAL A 1 272 ? 10.784 -1.602 -5.022 1.00 36.30 272 VAL B O 1
ATOM 2053 N N . VAL A 1 273 ? 12.068 -0.515 -6.446 1.00 30.34 273 VAL B N 1
ATOM 2054 C CA . VAL A 1 273 ? 13.262 -0.565 -5.674 1.00 29.47 273 VAL B CA 1
ATOM 2055 C C . VAL A 1 273 ? 13.507 0.858 -5.186 1.00 29.08 273 VAL B C 1
ATOM 2056 O O . VAL A 1 273 ? 13.529 1.770 -5.992 1.00 32.21 273 VAL B O 1
ATOM 2060 N N . GLU A 1 274 ? 13.687 1.014 -3.886 1.00 35.27 274 GLU B N 1
ATOM 2061 C CA . GLU A 1 274 ? 14.219 2.232 -3.273 1.00 41.97 274 GLU B CA 1
ATOM 2062 C C . GLU A 1 274 ? 15.729 2.059 -3.102 1.00 37.58 274 GLU B C 1
ATOM 2063 O O . GLU A 1 274 ? 16.162 1.077 -2.504 1.00 39.42 274 GLU B O 1
ATOM 2069 N N . VAL A 1 275 ? 16.511 3.035 -3.539 1.00 35.90 275 VAL B N 1
ATOM 2070 C CA . VAL A 1 275 ? 17.955 2.936 -3.423 1.00 35.72 275 VAL B CA 1
ATOM 2071 C C . VAL A 1 275 ? 18.445 3.669 -2.186 1.00 41.76 275 VAL B C 1
ATOM 2072 O O . VAL A 1 275 ? 18.068 4.839 -1.941 1.00 38.66 275 VAL B O 1
ATOM 2076 N N . THR A 1 276 ? 19.251 2.950 -1.392 1.00 41.18 276 THR B N 1
ATOM 2077 C CA . THR A 1 276 ? 19.777 3.433 -0.122 1.00 42.38 276 THR B CA 1
ATOM 2078 C C . THR A 1 276 ? 21.256 3.799 -0.158 1.00 45.37 276 THR B C 1
ATOM 2079 O O . THR A 1 276 ? 21.749 4.419 0.774 1.00 45.26 276 THR B O 1
ATOM 2083 N N . ALA A 1 277 ? 21.962 3.447 -1.227 1.00 41.58 277 ALA B N 1
ATOM 2084 C CA . ALA A 1 277 ? 23.335 3.869 -1.409 1.00 39.61 277 ALA B CA 1
ATOM 2085 C C . ALA A 1 277 ? 23.860 3.526 -2.783 1.00 38.98 277 ALA B C 1
ATOM 2086 O O . ALA A 1 277 ? 23.351 2.613 -3.437 1.00 42.72 277 ALA B O 1
ATOM 2088 N N . VAL A 1 278 ? 24.897 4.252 -3.186 1.00 40.91 278 VAL B N 1
ATOM 2089 C CA . VAL A 1 278 ? 25.617 4.008 -4.401 1.00 38.48 278 VAL B CA 1
ATOM 2090 C C . VAL A 1 278 ? 27.081 4.022 -4.050 1.00 40.72 278 VAL B C 1
ATOM 2091 O O . VAL A 1 278 ? 27.500 4.948 -3.430 1.00 43.77 278 VAL B O 1
ATOM 2095 N N . THR A 1 279 ? 27.842 2.997 -4.424 1.00 40.11 279 THR B N 1
ATOM 2096 C CA . THR A 1 279 ? 29.313 3.034 -4.283 1.00 40.52 279 THR B CA 1
ATOM 2097 C C . THR A 1 279 ? 29.951 2.771 -5.630 1.00 38.95 279 THR B C 1
ATOM 2098 O 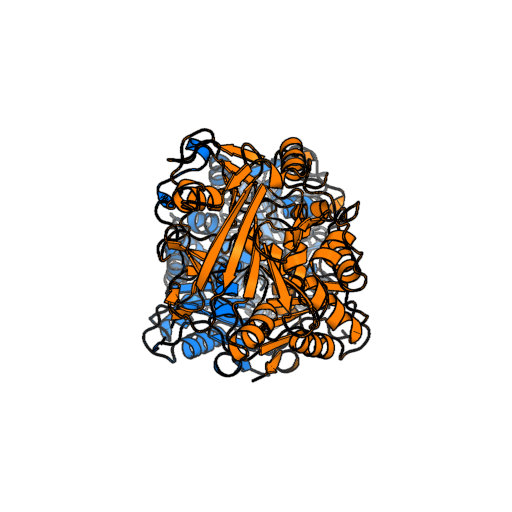O . THR A 1 279 ? 29.393 2.063 -6.473 1.00 41.91 279 THR B O 1
ATOM 2102 N N . HIS A 1 280 ? 31.096 3.353 -5.854 1.00 37.31 280 HIS B N 1
ATOM 2103 C CA . HIS A 1 280 ? 31.749 3.176 -7.116 1.00 40.58 280 HIS B CA 1
ATOM 2104 C C . HIS A 1 280 ? 33.229 3.357 -7.030 1.00 44.11 280 HIS B C 1
ATOM 2105 O O . HIS A 1 280 ? 33.734 3.971 -6.090 1.00 34.81 280 HIS B O 1
ATOM 2112 N N . ARG A 1 281 ? 33.920 2.805 -8.023 1.00 44.77 281 ARG B N 1
ATOM 2113 C CA . ARG A 1 281 ? 35.285 3.207 -8.287 1.00 44.10 281 ARG B CA 1
ATOM 2114 C C . ARG A 1 281 ? 35.386 4.707 -8.568 1.00 45.68 281 ARG B C 1
ATOM 2115 O O . ARG A 1 281 ? 34.468 5.375 -9.138 1.00 45.35 281 ARG B O 1
ATOM 2123 N N . ARG A 1 282 ? 36.548 5.219 -8.184 1.00 43.03 282 ARG B N 1
ATOM 2124 C CA . ARG A 1 282 ? 36.983 6.530 -8.584 1.00 48.30 282 ARG B CA 1
ATOM 2125 C C . ARG A 1 282 ? 37.030 6.504 -10.105 1.00 40.37 282 ARG B C 1
ATOM 2126 O O . ARG A 1 282 ? 37.696 5.652 -10.722 1.00 42.59 282 ARG B O 1
ATOM 2134 N N . GLN A 1 283 ? 36.302 7.433 -10.700 1.00 38.63 283 GLN B N 1
ATOM 2135 C CA . GLN A 1 283 ? 36.244 7.586 -12.155 1.00 42.75 283 GLN B CA 1
ATOM 2136 C C . GLN A 1 283 ? 35.739 6.293 -12.811 1.00 40.75 283 GLN B C 1
ATOM 2137 O O . GLN A 1 283 ? 36.463 5.638 -13.557 1.00 43.11 283 GLN B O 1
ATOM 2143 N N . PRO A 1 284 ? 34.481 5.923 -12.510 1.00 39.97 284 PRO B N 1
ATOM 2144 C CA . PRO A 1 284 ? 33.932 4.646 -13.042 1.00 36.58 284 PRO B CA 1
ATOM 2145 C C . PRO A 1 284 ? 33.604 4.658 -14.528 1.00 37.42 284 PRO B C 1
ATOM 2146 O O . PRO A 1 284 ? 33.437 5.717 -15.127 1.00 35.47 284 PRO B O 1
ATOM 2150 N N . VAL A 1 285 ? 33.497 3.474 -15.116 1.00 37.97 285 VAL B N 1
ATOM 2151 C CA . VAL A 1 285 ? 32.942 3.300 -16.455 1.00 38.06 285 VAL B CA 1
ATOM 2152 C C . VAL A 1 285 ? 31.559 2.645 -16.339 1.00 38.33 285 VAL B C 1
ATOM 2153 O O . VAL A 1 285 ? 31.424 1.621 -15.681 1.00 39.71 285 VAL B O 1
ATOM 2157 N N . TYR A 1 286 ? 30.566 3.200 -17.009 1.00 35.62 286 TYR B N 1
ATOM 2158 C CA . TYR A 1 286 ? 29.214 2.691 -16.960 1.00 32.98 286 TYR B CA 1
ATOM 2159 C C . TYR A 1 286 ? 29.023 1.764 -18.202 1.00 32.78 286 TYR B C 1
ATOM 2160 O O . TYR A 1 286 ? 29.313 2.144 -19.319 1.00 33.54 286 TYR B O 1
ATOM 2169 N N . HIS A 1 287 ? 28.517 0.563 -17.984 1.00 30.26 287 HIS B N 1
ATOM 2170 C CA . HIS A 1 287 ? 28.235 -0.423 -19.035 1.00 27.85 287 HIS B CA 1
ATOM 2171 C C . HIS A 1 287 ? 26.722 -0.484 -19.316 1.00 27.30 287 HIS B C 1
ATOM 2172 O O . HIS A 1 287 ? 25.895 -0.546 -18.401 1.00 32.59 287 HIS B O 1
ATOM 2179 N N . THR A 1 288 ? 26.344 -0.388 -20.572 1.00 27.07 288 THR B N 1
ATOM 2180 C CA . THR A 1 288 ? 24.963 -0.620 -20.949 1.00 30.13 288 THR B CA 1
ATOM 2181 C C . THR A 1 288 ? 24.890 -1.755 -21.968 1.00 31.13 288 THR B C 1
ATOM 2182 O O . THR A 1 288 ? 25.834 -1.957 -22.740 1.00 28.75 288 THR B O 1
ATOM 2186 N N . ILE A 1 289 ? 23.804 -2.523 -21.919 1.00 28.45 289 ILE B N 1
ATOM 2187 C CA . ILE A 1 289 ? 23.544 -3.534 -22.922 1.00 29.34 289 ILE B CA 1
ATOM 2188 C C . ILE A 1 289 ? 22.381 -3.033 -23.739 1.00 30.00 289 ILE B C 1
ATOM 2189 O O . ILE A 1 289 ? 21.345 -2.690 -23.186 1.00 33.30 289 ILE B O 1
ATOM 2194 N N . ILE A 1 290 ? 22.557 -2.933 -25.038 1.00 30.20 290 ILE B N 1
ATOM 2195 C CA . ILE A 1 290 ? 21.492 -2.467 -25.908 1.00 31.56 290 ILE B CA 1
ATOM 2196 C C . ILE A 1 290 ? 20.523 -3.599 -26.141 1.00 30.73 290 ILE B C 1
ATOM 2197 O O . ILE A 1 290 ? 20.948 -4.660 -26.548 1.00 28.01 290 ILE B O 1
ATOM 2202 N N . PRO A 1 291 ? 19.228 -3.414 -25.858 1.00 31.71 291 PRO B N 1
ATOM 2203 C CA . PRO A 1 291 ? 18.367 -4.597 -25.985 1.00 33.04 291 PRO B CA 1
ATOM 2204 C C . PRO A 1 291 ? 18.248 -5.115 -27.386 1.00 33.36 291 PRO B C 1
ATOM 2205 O O . PRO A 1 291 ? 18.274 -4.342 -28.326 1.00 36.54 291 PRO B O 1
ATOM 2209 N N . ALA A 1 292 ? 18.097 -6.422 -27.482 1.00 35.91 292 ALA B N 1
ATOM 2210 C CA . ALA A 1 292 ? 18.144 -7.177 -28.725 1.00 39.11 292 ALA B CA 1
ATOM 2211 C C . ALA A 1 292 ? 19.455 -7.096 -29.552 1.00 34.31 292 ALA B C 1
ATOM 2212 O O . ALA A 1 292 ? 19.464 -7.534 -30.676 1.00 35.50 292 ALA B O 1
ATOM 2214 N N . SER A 1 293 ? 20.540 -6.556 -29.010 1.00 35.82 293 SER B N 1
ATOM 2215 C CA . SER A 1 293 ? 21.863 -6.628 -29.634 1.00 35.44 293 SER B CA 1
ATOM 2216 C C . SER A 1 293 ? 22.407 -8.061 -29.510 1.00 33.32 293 SER B C 1
ATOM 2217 O O . SER A 1 293 ? 21.875 -8.898 -28.780 1.00 30.19 293 SER B O 1
ATOM 2220 N N . ARG A 1 294 ? 23.479 -8.329 -30.213 1.00 38.71 294 ARG B N 1
ATOM 2221 C CA . ARG A 1 294 ? 24.171 -9.633 -30.123 1.00 42.20 294 ARG B CA 1
ATOM 2222 C C . ARG A 1 294 ? 24.670 -9.900 -28.743 1.00 34.59 294 ARG B C 1
ATOM 2223 O O . ARG A 1 294 ? 24.573 -11.026 -28.290 1.00 33.86 294 ARG B O 1
ATOM 2231 N N . GLU A 1 295 ? 25.136 -8.852 -28.041 1.00 37.75 295 GLU B N 1
ATOM 2232 C CA . GLU A 1 295 ? 25.534 -8.981 -26.652 1.00 35.97 295 GLU B CA 1
ATOM 2233 C C . GLU A 1 295 ? 24.359 -9.454 -25.790 1.00 38.87 295 GLU B C 1
ATOM 2234 O O . GLU A 1 295 ? 24.508 -10.342 -24.956 1.00 37.44 295 GLU B O 1
ATOM 2240 N N . HIS A 1 296 ? 23.193 -8.842 -25.970 1.00 34.87 296 HIS B N 1
ATOM 2241 C CA . HIS A 1 296 ? 22.023 -9.245 -25.219 1.00 34.16 296 HIS B CA 1
ATOM 2242 C C . HIS A 1 296 ? 21.638 -10.667 -25.552 1.00 36.51 296 HIS B C 1
ATOM 2243 O O . HIS A 1 296 ? 21.493 -11.487 -24.659 1.00 36.84 296 HIS B O 1
ATOM 2250 N N . LEU A 1 297 ? 21.485 -10.953 -26.842 1.00 37.15 297 LEU B N 1
ATOM 2251 C CA . LEU A 1 297 ? 21.038 -12.276 -27.291 1.00 35.03 297 LEU B CA 1
ATOM 2252 C C . LEU A 1 297 ? 22.021 -13.399 -26.908 1.00 32.95 297 LEU B C 1
ATOM 2253 O O . LEU A 1 297 ? 21.592 -14.445 -26.403 1.00 30.23 297 LEU B O 1
ATOM 2258 N N . LEU A 1 298 ? 23.324 -13.166 -27.068 1.00 33.94 298 LEU B N 1
ATOM 2259 C CA . LEU A 1 298 ? 24.333 -14.225 -26.740 1.00 39.27 298 LEU B CA 1
ATOM 2260 C C . LEU A 1 298 ? 24.522 -14.465 -25.248 1.00 42.34 298 LEU B C 1
ATOM 2261 O O . LEU A 1 298 ? 24.780 -15.605 -24.827 1.00 44.10 298 LEU B O 1
ATOM 2266 N N . LEU A 1 299 ? 24.352 -13.426 -24.418 1.00 40.74 299 LEU B N 1
ATOM 2267 C CA . LEU A 1 299 ? 24.496 -13.642 -22.971 1.00 40.58 299 LEU B CA 1
ATOM 2268 C C . LEU A 1 299 ? 23.525 -14.694 -22.520 1.00 39.92 299 LEU B C 1
ATOM 2269 O O . LEU A 1 299 ? 23.930 -15.656 -21.924 1.00 45.86 299 LEU B O 1
ATOM 2274 N N . GLY A 1 300 ? 22.246 -14.476 -22.781 1.00 35.00 300 GLY B N 1
ATOM 2275 C CA . GLY A 1 300 ? 21.216 -15.445 -22.466 1.00 36.85 300 GLY B CA 1
ATOM 2276 C C . GLY A 1 300 ? 21.293 -16.724 -23.286 1.00 35.65 300 GLY B C 1
ATOM 2277 O O . GLY A 1 300 ? 21.137 -17.822 -22.740 1.00 42.12 300 GLY B O 1
ATOM 2278 N N . GLY A 1 301 ? 21.562 -16.569 -24.579 1.00 37.02 301 GLY B N 1
ATOM 2279 C CA . GLY A 1 301 ? 21.624 -17.689 -25.528 1.00 36.02 301 GLY B CA 1
ATOM 2280 C C . GLY A 1 301 ? 22.632 -18.790 -25.180 1.00 30.58 301 GLY B C 1
ATOM 2281 O O . GLY A 1 301 ? 22.277 -19.956 -25.115 1.00 33.33 301 GLY B O 1
ATOM 2282 N N . ILE A 1 302 ? 23.851 -18.380 -24.919 1.00 35.82 302 ILE B N 1
ATOM 2283 C CA . ILE A 1 302 ? 24.950 -19.291 -24.541 1.00 39.97 302 ILE B CA 1
ATOM 2284 C C . ILE A 1 302 ? 24.621 -20.046 -23.284 1.00 40.83 302 ILE B C 1
ATOM 2285 O O . ILE A 1 302 ? 24.765 -21.277 -23.256 1.00 35.94 302 ILE B O 1
ATOM 2290 N N . ALA A 1 303 ? 24.082 -19.340 -22.296 1.00 40.38 303 ALA B N 1
ATOM 2291 C CA . ALA A 1 303 ? 23.659 -19.987 -21.075 1.00 38.52 303 ALA B CA 1
ATOM 2292 C C . ALA A 1 303 ? 22.537 -20.966 -21.288 1.00 40.99 303 ALA B C 1
ATOM 2293 O O . ALA A 1 303 ? 22.578 -22.069 -20.730 1.00 44.51 303 ALA B O 1
ATOM 2295 N N . ARG A 1 304 ? 21.546 -20.609 -22.104 1.00 41.00 304 ARG B N 1
ATOM 2296 C CA . ARG A 1 304 ? 20.456 -21.559 -22.383 1.00 36.54 304 ARG B CA 1
ATOM 2297 C C . ARG A 1 304 ? 20.973 -22.730 -23.242 1.00 36.73 304 ARG B C 1
ATOM 2298 O O . ARG A 1 304 ? 20.556 -23.831 -23.044 1.00 33.25 304 ARG B O 1
ATOM 2306 N N . GLU A 1 305 ? 21.891 -22.489 -24.167 1.00 36.58 305 GLU B N 1
ATOM 2307 C CA . GLU A 1 305 ? 22.465 -23.581 -24.963 1.00 39.35 305 GLU B CA 1
ATOM 2308 C C . GLU A 1 305 ? 23.209 -24.602 -24.066 1.00 39.33 305 GLU B C 1
ATOM 2309 O O . GLU A 1 305 ? 23.060 -25.780 -24.253 1.00 38.50 305 GLU B O 1
ATOM 2315 N N . ALA A 1 306 ? 23.960 -24.135 -23.080 1.00 44.21 306 ALA B N 1
ATOM 2316 C CA . ALA A 1 306 ? 24.683 -25.055 -22.185 1.00 47.24 306 ALA B CA 1
ATOM 2317 C C . ALA A 1 306 ? 23.765 -25.968 -21.465 1.00 44.58 306 ALA B C 1
ATOM 2318 O O . ALA A 1 306 ? 24.036 -27.158 -21.382 1.00 45.06 306 ALA B O 1
ATOM 2320 N N . VAL A 1 307 ? 22.686 -25.411 -20.928 1.00 43.07 307 VAL B N 1
ATOM 2321 C CA . VAL A 1 307 ? 21.657 -26.203 -20.256 1.00 45.98 307 VAL B CA 1
ATOM 2322 C C . VAL A 1 307 ? 20.938 -27.126 -21.184 1.00 47.52 307 VAL B C 1
ATOM 2323 O O . VAL A 1 307 ? 20.694 -28.280 -20.814 1.00 58.12 307 VAL B O 1
ATOM 2327 N N . LEU A 1 308 ? 20.590 -26.638 -22.385 1.00 39.68 308 LEU B N 1
ATOM 2328 C CA . LEU A 1 308 ? 19.949 -27.487 -23.359 1.00 40.08 308 LEU B CA 1
ATOM 2329 C C . LEU A 1 308 ? 20.848 -28.690 -23.799 1.00 39.00 308 LEU B C 1
ATOM 2330 O O . LEU A 1 308 ? 20.362 -29.803 -23.939 1.00 35.52 308 LEU B O 1
ATOM 2335 N N . LEU A 1 309 ? 22.118 -28.444 -24.084 1.00 39.08 309 LEU B N 1
ATOM 2336 C CA . LEU A 1 309 ? 23.067 -29.543 -24.421 1.00 46.76 309 LEU B CA 1
ATOM 2337 C C . LEU A 1 309 ? 23.071 -30.638 -23.345 1.00 45.36 309 LEU B C 1
ATOM 2338 O O . LEU A 1 309 ? 22.957 -31.810 -23.677 1.00 53.05 309 LEU B O 1
ATOM 2343 N N . GLN A 1 310 ? 23.201 -30.244 -22.083 1.00 50.98 310 GLN B N 1
ATOM 2344 C CA . GLN A 1 310 ? 23.147 -31.209 -20.968 1.00 56.18 310 GLN B CA 1
ATOM 2345 C C . GLN A 1 310 ? 21.850 -32.006 -20.911 1.00 57.44 310 GLN B C 1
ATOM 2346 O O . GLN A 1 310 ? 21.867 -33.227 -20.828 1.00 61.48 310 GLN B O 1
ATOM 2352 N N . THR A 1 311 ? 20.725 -31.327 -20.930 1.00 53.32 311 THR B N 1
ATOM 2353 C CA . THR A 1 311 ? 19.425 -32.019 -20.889 1.00 58.27 311 THR B CA 1
ATOM 2354 C C . THR A 1 311 ? 19.217 -32.997 -22.020 1.00 51.96 311 THR B C 1
ATOM 2355 O O . THR A 1 311 ? 18.689 -34.094 -21.822 1.00 58.12 311 THR B O 1
ATOM 2359 N N . VAL A 1 312 ? 19.619 -32.598 -23.213 1.00 51.69 312 VAL B N 1
ATOM 2360 C CA . VAL A 1 312 ? 19.472 -33.445 -24.364 1.00 52.34 312 VAL B CA 1
ATOM 2361 C C . VAL A 1 312 ? 20.465 -34.622 -24.242 1.00 56.76 312 VAL B C 1
ATOM 2362 O O . VAL A 1 312 ? 20.089 -35.739 -24.582 1.00 51.52 312 VAL B O 1
ATOM 2366 N N . ARG A 1 313 ? 21.702 -34.368 -23.797 1.00 53.65 313 ARG B N 1
ATOM 2367 C CA . ARG A 1 313 ? 22.735 -35.408 -23.654 1.00 57.67 313 ARG B CA 1
ATOM 2368 C C . ARG A 1 313 ? 22.306 -36.532 -22.684 1.00 61.62 313 ARG B C 1
ATOM 2369 O O . ARG A 1 313 ? 22.582 -37.685 -22.960 1.00 59.71 313 ARG B O 1
ATOM 2377 N N . GLN A 1 314 ? 21.607 -36.189 -21.595 1.00 66.47 314 GLN B N 1
ATOM 2378 C CA . GLN A 1 314 ? 21.010 -37.160 -20.660 1.00 65.68 314 GLN B CA 1
ATOM 2379 C C . GLN A 1 314 ? 20.221 -38.251 -21.364 1.00 69.03 314 GLN B C 1
ATOM 2380 O O . GLN A 1 314 ? 20.365 -39.421 -21.034 1.00 75.79 314 GLN B O 1
ATOM 2386 N N . ASN A 1 315 ? 19.372 -37.864 -22.306 1.00 61.75 315 ASN B N 1
ATOM 2387 C CA . ASN A 1 315 ? 18.494 -38.814 -22.977 1.00 60.04 315 ASN B CA 1
ATOM 2388 C C . ASN A 1 315 ? 19.039 -39.250 -24.328 1.00 56.85 315 ASN B C 1
ATOM 2389 O O . ASN A 1 315 ? 18.525 -40.213 -24.899 1.00 52.57 315 ASN B O 1
ATOM 2394 N N . VAL A 1 316 ? 20.005 -38.516 -24.893 1.00 50.01 316 VAL B N 1
ATOM 2395 C CA . VAL A 1 316 ? 20.471 -38.776 -26.258 1.00 48.67 316 VAL B CA 1
ATOM 2396 C C . VAL A 1 316 ? 21.969 -38.567 -26.291 1.00 50.03 316 VAL B C 1
ATOM 2397 O O . VAL A 1 316 ? 22.458 -37.518 -26.730 1.00 53.58 316 VAL B O 1
ATOM 2401 N N . PRO A 1 317 ? 22.721 -39.586 -25.830 1.00 58.66 317 PRO B N 1
ATOM 2402 C CA . PRO A 1 317 ? 24.176 -39.394 -25.676 1.00 56.37 317 PRO B CA 1
ATOM 2403 C C . PRO A 1 317 ? 24.894 -39.178 -26.997 1.00 47.81 317 PRO B C 1
ATOM 2404 O O . PRO A 1 317 ? 26.001 -38.699 -27.012 1.00 50.91 317 PRO B O 1
ATOM 2408 N N . THR A 1 318 ? 24.259 -39.539 -28.101 1.00 52.95 318 THR B N 1
ATOM 2409 C CA . THR A 1 318 ? 24.797 -39.259 -29.449 1.00 55.57 318 THR B CA 1
ATOM 2410 C C . THR A 1 318 ? 24.720 -37.756 -29.926 1.00 56.51 318 THR B C 1
ATOM 2411 O O . THR A 1 318 ? 25.305 -37.420 -30.968 1.00 52.57 318 THR B O 1
ATOM 2415 N N . VAL A 1 319 ? 24.059 -36.873 -29.156 1.00 52.99 319 VAL B N 1
ATOM 2416 C CA . VAL A 1 319 ? 24.100 -35.434 -29.421 1.00 52.98 319 VAL B CA 1
ATOM 2417 C C . VAL A 1 319 ? 25.522 -34.882 -29.536 1.00 48.39 319 VAL B C 1
ATOM 2418 O O . VAL A 1 319 ? 26.327 -35.086 -28.670 1.00 56.98 319 VAL B O 1
ATOM 2422 N N . LYS A 1 320 ? 25.836 -34.188 -30.618 1.00 49.12 320 LYS B N 1
ATOM 2423 C CA . LYS A 1 320 ? 27.128 -33.512 -30.770 1.00 50.09 320 LYS B CA 1
ATOM 2424 C C . LYS A 1 320 ? 27.026 -32.026 -30.358 1.00 53.02 320 LYS B C 1
ATOM 2425 O O . LYS A 1 320 ? 27.927 -31.496 -29.702 1.00 50.22 320 LYS B O 1
ATOM 2427 N N . ASN A 1 321 ? 25.969 -31.322 -30.787 1.00 45.80 321 ASN B N 1
ATOM 2428 C CA . ASN A 1 321 ? 25.891 -29.858 -30.507 1.00 41.36 321 ASN B CA 1
ATOM 2429 C C . ASN A 1 321 ? 24.449 -29.344 -30.540 1.00 35.37 321 ASN B C 1
ATOM 2430 O O . ASN A 1 321 ? 23.547 -30.016 -31.027 1.00 35.49 321 ASN B O 1
ATOM 2435 N N . VAL A 1 322 ? 24.277 -28.165 -29.979 1.00 36.92 322 VAL B N 1
ATOM 2436 C CA . VAL A 1 322 ? 23.027 -27.430 -29.995 1.00 35.94 322 VAL B CA 1
ATOM 2437 C C . VAL A 1 322 ? 23.332 -25.968 -30.293 1.00 36.35 322 VAL B C 1
ATOM 2438 O O . VAL A 1 322 ? 24.392 -25.488 -29.991 1.00 34.28 322 VAL B O 1
ATOM 2442 N N . HIS A 1 323 ? 22.388 -25.322 -30.970 1.00 35.04 323 HIS B N 1
ATOM 2443 C CA . HIS A 1 323 ? 22.404 -23.914 -31.278 1.00 33.13 323 HIS B CA 1
ATOM 2444 C C . HIS A 1 323 ? 20.974 -23.341 -31.164 1.00 33.26 323 HIS B C 1
ATOM 2445 O O . HIS A 1 323 ? 20.017 -23.845 -31.769 1.00 33.05 323 HIS B O 1
A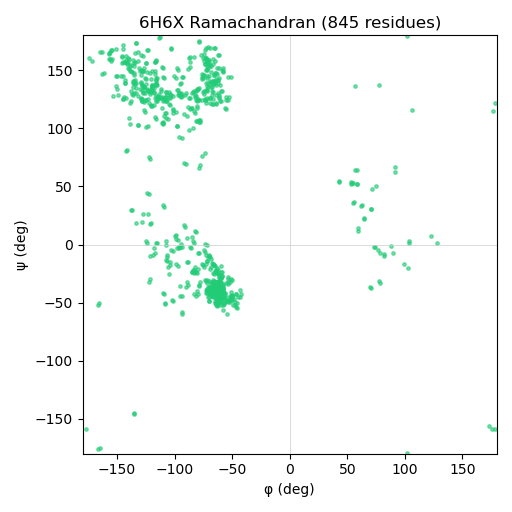TOM 2452 N N . LEU A 1 324 ? 20.839 -22.292 -30.370 1.00 36.12 324 LEU B N 1
ATOM 2453 C CA . LEU A 1 324 ? 19.642 -21.434 -30.357 1.00 32.99 324 LEU B CA 1
ATOM 2454 C C . LEU A 1 324 ? 19.897 -20.309 -31.336 1.00 29.82 324 LEU B C 1
ATOM 2455 O O . LEU A 1 324 ? 20.754 -19.444 -31.125 1.00 31.72 324 LEU B O 1
ATOM 2460 N N . THR A 1 325 ? 19.156 -20.310 -32.428 1.00 31.16 325 THR B N 1
ATOM 2461 C CA . THR A 1 325 ? 19.413 -19.395 -33.554 1.00 33.55 325 THR B CA 1
ATOM 2462 C C . THR A 1 325 ? 19.031 -17.926 -33.267 1.00 34.22 325 THR B C 1
ATOM 2463 O O . THR A 1 325 ? 18.113 -17.664 -32.511 1.00 34.97 325 THR B O 1
ATOM 2467 N N . PRO A 1 326 ? 19.730 -16.992 -33.894 1.00 37.94 326 PRO B N 1
ATOM 2468 C CA . PRO A 1 326 ? 19.402 -15.571 -33.681 1.00 42.33 326 PRO B CA 1
ATOM 2469 C C . PRO A 1 326 ? 18.023 -15.156 -34.182 1.00 39.15 326 PRO B C 1
ATOM 2470 O O . PRO A 1 326 ? 17.373 -14.361 -33.517 1.00 40.27 326 PRO B O 1
ATOM 2474 N N . GLY A 1 327 ? 17.605 -15.713 -35.315 1.00 38.66 327 GLY B N 1
ATOM 2475 C CA . GLY A 1 327 ? 16.229 -15.662 -35.793 1.00 37.49 327 GLY B CA 1
ATOM 2476 C C . GLY A 1 327 ? 15.169 -15.879 -34.735 1.00 43.45 327 GLY B C 1
ATOM 2477 O O . GLY A 1 327 ? 14.169 -15.145 -34.683 1.00 42.31 327 GLY B O 1
ATOM 2478 N N . GLY A 1 328 ? 15.424 -16.859 -33.863 1.00 35.37 328 GLY B N 1
ATOM 2479 C CA . GLY A 1 328 ? 14.544 -17.166 -32.735 1.00 30.21 328 GLY B CA 1
ATOM 2480 C C . GLY A 1 328 ? 14.851 -16.482 -31.450 1.00 27.85 328 GLY B C 1
ATOM 2481 O O . GLY A 1 328 ? 14.374 -16.919 -30.375 1.00 31.78 328 GLY B O 1
ATOM 2482 N N . SER A 1 329 ? 15.648 -15.424 -31.527 1.00 31.62 329 SER B N 1
ATOM 2483 C CA . SER A 1 329 ? 16.083 -14.630 -30.339 1.00 35.38 329 SER B CA 1
ATOM 2484 C C . SER A 1 329 ? 16.917 -15.408 -29.326 1.00 33.18 329 SER B C 1
ATOM 2485 O O . SER A 1 329 ? 16.887 -15.128 -28.117 1.00 35.75 329 SER B O 1
ATOM 2488 N N . CYS A 1 330 ? 17.721 -16.345 -29.850 1.00 35.30 330 CYS B N 1
ATOM 2489 C CA . CYS A 1 330 ? 18.511 -17.271 -29.038 1.00 31.81 330 CYS B CA 1
ATOM 2490 C C . CYS A 1 330 ? 17.721 -17.807 -27.888 1.00 30.81 330 CYS B C 1
ATOM 2491 O O . CYS A 1 330 ? 18.137 -17.798 -26.746 1.00 36.88 330 CYS B O 1
ATOM 2494 N N . ARG A 1 331 ? 16.564 -18.363 -28.229 1.00 35.72 331 ARG B N 1
ATOM 2495 C CA . ARG A 1 331 ? 15.575 -18.763 -27.248 1.00 35.03 331 ARG B CA 1
ATOM 2496 C C . ARG A 1 331 ? 14.481 -19.675 -27.808 1.00 33.58 331 ARG B C 1
ATOM 2497 O O . ARG A 1 331 ? 14.165 -20.660 -27.205 1.00 34.71 331 ARG B O 1
ATOM 2505 N N . TYR A 1 332 ? 13.850 -19.293 -28.932 1.00 34.05 332 TYR B N 1
ATOM 2506 C CA . TYR A 1 332 ? 12.638 -19.981 -29.386 1.00 33.00 332 TYR B CA 1
ATOM 2507 C C . TYR A 1 332 ? 12.927 -21.153 -30.303 1.00 33.70 332 TYR B C 1
ATOM 2508 O O . TYR A 1 332 ? 12.096 -22.065 -30.338 1.00 34.06 332 TYR B O 1
ATOM 2517 N N . HIS A 1 333 ? 14.011 -21.046 -31.099 1.00 29.14 333 HIS B N 1
ATOM 2518 C CA . HIS A 1 333 ? 14.352 -21.966 -32.144 1.00 30.87 333 HIS B CA 1
ATOM 2519 C C . HIS A 1 333 ? 15.674 -22.696 -31.825 1.00 31.12 333 HIS B C 1
ATOM 2520 O O . HIS A 1 333 ? 16.717 -22.057 -31.646 1.00 31.03 333 HIS B O 1
ATOM 2527 N N . ALA A 1 334 ? 15.636 -24.023 -31.834 1.00 30.00 334 ALA B N 1
ATOM 2528 C CA . ALA A 1 334 ? 16.811 -24.866 -31.573 1.00 32.92 334 ALA B CA 1
ATOM 2529 C C . ALA A 1 334 ? 17.172 -25.773 -32.722 1.00 29.29 334 ALA B C 1
ATOM 2530 O O . ALA A 1 334 ? 16.310 -26.288 -33.405 1.00 31.47 334 ALA B O 1
ATOM 2532 N N . VAL A 1 335 ? 18.463 -25.829 -33.025 1.00 30.19 335 VAL B N 1
ATOM 2533 C CA . VAL A 1 335 ? 19.016 -26.766 -33.983 1.00 32.64 335 VAL B CA 1
ATOM 2534 C C . VAL A 1 335 ? 19.903 -27.728 -33.170 1.00 34.27 335 VAL B C 1
ATOM 2535 O O . VAL A 1 335 ? 20.768 -27.278 -32.417 1.00 31.13 335 VAL B O 1
ATOM 2539 N N . ILE A 1 336 ? 19.646 -29.035 -33.324 1.00 33.20 336 ILE B N 1
ATOM 2540 C CA . ILE A 1 336 ? 20.350 -30.095 -32.572 1.00 36.72 336 ILE B CA 1
ATOM 2541 C C . ILE A 1 336 ? 21.006 -31.030 -33.587 1.00 33.89 336 ILE B C 1
ATOM 2542 O O . ILE A 1 336 ? 20.337 -31.489 -34.468 1.00 34.26 336 ILE B O 1
ATOM 2547 N N . SER A 1 337 ? 22.325 -31.178 -33.513 1.00 32.34 337 SER B N 1
ATOM 2548 C CA . SER A 1 337 ? 23.064 -32.132 -34.346 1.00 38.53 337 SER B CA 1
ATOM 2549 C C . SER A 1 337 ? 23.301 -33.443 -33.546 1.00 41.71 337 SER B C 1
ATOM 2550 O O . SER A 1 337 ? 23.621 -33.394 -32.381 1.00 41.20 337 SER B O 1
ATOM 2553 N N . ILE A 1 338 ? 23.040 -34.576 -34.157 1.00 40.98 338 ILE B N 1
ATOM 2554 C CA . ILE A 1 338 ? 23.311 -35.877 -33.543 1.00 44.41 338 ILE B CA 1
ATOM 2555 C C . ILE A 1 338 ? 24.147 -36.743 -34.473 1.00 41.31 338 ILE B C 1
ATOM 2556 O O . ILE A 1 338 ? 24.067 -36.619 -35.707 1.00 37.87 338 ILE B O 1
ATOM 2561 N N . GLU A 1 339 ? 24.972 -37.598 -33.890 1.00 48.74 339 GLU B N 1
ATOM 2562 C CA . GLU A 1 339 ? 25.624 -38.671 -34.666 1.00 54.41 339 GLU B CA 1
ATOM 2563 C C . GLU A 1 339 ? 24.687 -39.845 -34.486 1.00 46.16 339 GLU B C 1
ATOM 2564 O O . GLU A 1 339 ? 24.770 -40.554 -33.502 1.00 50.37 339 GLU B O 1
ATOM 2570 N N . LYS A 1 340 ? 23.740 -40.002 -35.404 1.00 45.37 340 LYS B N 1
ATOM 2571 C CA . LYS A 1 340 ? 22.649 -40.935 -35.190 1.00 54.91 340 LYS B CA 1
ATOM 2572 C C . LYS A 1 340 ? 23.101 -42.422 -35.285 1.00 60.52 340 LYS B C 1
ATOM 2573 O O . LYS A 1 340 ? 23.815 -42.778 -36.231 1.00 62.60 340 LYS B O 1
ATOM 2579 N N . LYS A 1 341 ? 22.693 -43.249 -34.309 1.00 63.16 341 LYS B N 1
ATOM 2580 C CA . LYS A 1 341 ? 22.929 -44.732 -34.320 1.00 70.95 341 LYS B CA 1
ATOM 2581 C C . LYS A 1 341 ? 21.653 -45.521 -34.549 1.00 66.47 341 LYS B C 1
ATOM 2582 O O . LYS A 1 341 ? 21.673 -46.488 -35.277 1.00 76.66 341 LYS B O 1
ATOM 2588 N N . HIS A 1 342 ? 20.552 -45.133 -33.911 1.00 65.54 342 HIS B N 1
ATOM 2589 C CA . HIS A 1 342 ? 19.274 -45.858 -34.011 1.00 69.82 342 HIS B CA 1
ATOM 2590 C C . HIS A 1 342 ? 18.192 -44.907 -34.443 1.00 72.96 342 HIS B C 1
ATOM 2591 O O . HIS A 1 342 ? 18.205 -43.730 -34.047 1.00 83.54 342 HIS B O 1
ATOM 2598 N N . GLU A 1 343 ? 17.249 -45.376 -35.265 1.00 71.54 343 GLU B N 1
ATOM 2599 C CA . GLU A 1 343 ? 16.097 -44.542 -35.569 1.00 71.78 343 GLU B CA 1
ATOM 2600 C C . GLU A 1 343 ? 15.438 -44.339 -34.228 1.00 71.02 343 GLU B C 1
ATOM 2601 O O . GLU A 1 343 ? 15.606 -45.171 -33.322 1.00 79.05 343 GLU B O 1
ATOM 2607 N N . GLY A 1 344 ? 14.742 -43.221 -34.079 1.00 62.67 344 GLY B N 1
ATOM 2608 C CA . GLY A 1 344 ? 14.145 -42.842 -32.799 1.00 61.84 344 GLY B CA 1
ATOM 2609 C C . GLY A 1 344 ? 14.935 -41.812 -31.983 1.00 51.96 344 GLY B C 1
ATOM 2610 O O . GLY A 1 344 ? 14.390 -41.230 -31.068 1.00 53.12 344 GLY B O 1
ATOM 2611 N N . GLU A 1 345 ? 16.203 -41.601 -32.298 1.00 48.07 345 GLU B N 1
ATOM 2612 C CA . GLU A 1 345 ? 16.997 -40.576 -31.629 1.00 53.46 345 GLU B CA 1
ATOM 2613 C C . GLU A 1 345 ? 16.490 -39.129 -31.881 1.00 52.82 345 GLU B C 1
ATOM 2614 O O . GLU A 1 345 ? 16.538 -38.329 -30.989 1.00 43.89 345 GLU B O 1
ATOM 2620 N N . ALA A 1 346 ? 15.921 -38.855 -33.051 1.00 47.55 346 ALA B N 1
ATOM 2621 C CA . ALA A 1 346 ? 15.415 -37.548 -33.381 1.00 47.64 346 ALA B CA 1
ATOM 2622 C C . ALA A 1 346 ? 14.287 -37.183 -32.469 1.00 44.97 346 ALA B C 1
ATOM 2623 O O . ALA A 1 346 ? 14.357 -36.114 -31.808 1.00 44.77 346 ALA B O 1
ATOM 2625 N N . LYS A 1 347 ? 13.291 -38.081 -32.361 1.00 44.54 347 LYS B N 1
ATOM 2626 C CA . LYS A 1 347 ? 12.152 -37.892 -31.453 1.00 46.00 347 LYS B CA 1
ATOM 2627 C C . LYS A 1 347 ? 12.566 -37.687 -30.005 1.00 49.54 347 LYS B C 1
ATOM 2628 O O . LYS A 1 347 ? 12.021 -36.798 -29.323 1.00 51.60 347 LYS B O 1
ATOM 2630 N N . ARG A 1 348 ? 13.548 -38.465 -29.547 1.00 47.22 348 ARG B N 1
ATOM 2631 C CA . ARG A 1 348 ? 14.040 -38.328 -28.179 1.00 51.09 348 ARG B CA 1
ATOM 2632 C C . ARG A 1 348 ? 14.743 -37.001 -27.960 1.00 44.49 348 ARG B C 1
ATOM 2633 O O . ARG A 1 348 ? 14.562 -36.388 -26.931 1.00 47.52 348 ARG B O 1
ATOM 2641 N N . ALA A 1 349 ? 15.559 -36.553 -28.916 1.00 44.83 349 ALA B N 1
ATOM 2642 C CA . ALA A 1 349 ? 16.226 -35.237 -28.791 1.00 40.84 349 ALA B CA 1
ATOM 2643 C C . ALA A 1 349 ? 15.141 -34.146 -28.743 1.00 40.19 349 ALA B C 1
ATOM 2644 O O . ALA A 1 349 ? 15.175 -33.282 -27.857 1.00 35.91 349 ALA B O 1
ATOM 2646 N N . ILE A 1 350 ? 14.126 -34.277 -29.594 1.00 41.30 350 ILE B N 1
ATOM 2647 C CA . ILE A 1 350 ? 13.033 -33.296 -29.622 1.00 46.82 350 ILE B CA 1
ATOM 2648 C C . ILE A 1 350 ? 12.281 -33.247 -28.309 1.00 49.82 350 ILE B C 1
ATOM 2649 O O . ILE A 1 350 ? 12.058 -32.136 -27.783 1.00 53.57 350 ILE B O 1
ATOM 2654 N N . ASP A 1 351 ? 11.881 -34.415 -27.797 1.00 49.98 351 ASP B N 1
ATOM 2655 C CA . ASP A 1 351 ? 11.112 -34.486 -26.527 1.00 53.70 351 ASP B CA 1
ATOM 2656 C C . ASP A 1 351 ? 11.925 -33.931 -25.346 1.00 51.37 351 ASP B C 1
ATOM 2657 O O . ASP A 1 351 ? 11.369 -33.192 -24.502 1.00 52.29 351 ASP B O 1
ATOM 2659 N N . ALA A 1 352 ? 13.228 -34.206 -25.339 1.00 43.86 352 ALA B N 1
ATOM 2660 C CA . ALA A 1 352 ? 14.120 -33.669 -24.309 1.00 47.55 352 ALA B CA 1
ATOM 2661 C C . ALA A 1 352 ? 14.284 -32.136 -24.409 1.00 53.97 352 ALA B C 1
ATOM 2662 O O . ALA A 1 352 ? 14.339 -31.468 -23.381 1.00 52.81 352 ALA B O 1
ATOM 2664 N N . ALA A 1 353 ? 14.402 -31.601 -25.624 1.00 54.91 353 ALA B N 1
ATOM 2665 C CA . ALA A 1 353 ? 14.539 -30.150 -25.795 1.00 52.61 353 ALA B CA 1
ATOM 2666 C C . ALA A 1 353 ? 13.305 -29.428 -25.227 1.00 51.16 353 ALA B C 1
ATOM 2667 O O . ALA A 1 353 ? 13.447 -28.438 -24.498 1.00 53.50 353 ALA B O 1
ATOM 2669 N N . PHE A 1 354 ? 12.116 -29.961 -25.471 1.00 44.56 354 PHE B N 1
ATOM 2670 C CA . PHE A 1 354 ? 10.909 -29.361 -24.945 1.00 57.25 354 PHE B CA 1
ATOM 2671 C C . PHE A 1 354 ? 10.725 -29.387 -23.426 1.00 66.15 354 PHE B C 1
ATOM 2672 O O . PHE A 1 354 ? 10.029 -28.519 -22.874 1.00 75.54 354 PHE B O 1
ATOM 2680 N N . ASN A 1 355 ? 11.362 -30.333 -22.750 1.00 71.76 355 ASN B N 1
ATOM 2681 C CA . ASN A 1 355 ? 11.410 -30.320 -21.285 1.00 71.03 355 ASN B CA 1
ATOM 2682 C C . ASN A 1 355 ? 12.562 -29.421 -20.750 1.00 67.58 355 ASN B C 1
ATOM 2683 O O . ASN A 1 355 ? 12.464 -28.937 -19.641 1.00 72.41 355 ASN B O 1
ATOM 2688 N N . SER A 1 356 ? 13.616 -29.160 -21.530 1.00 66.38 356 SER B N 1
ATOM 2689 C CA . SER A 1 356 ? 14.708 -28.259 -21.085 1.00 76.51 356 SER B CA 1
ATOM 2690 C C . SER A 1 356 ? 14.211 -26.908 -20.538 1.00 83.08 356 SER B C 1
ATOM 2691 O O . SER A 1 356 ? 14.690 -26.420 -19.519 1.00 82.37 356 SER B O 1
ATOM 2694 N N . SER A 1 357 ? 13.254 -26.309 -21.241 1.00 84.32 357 SER B N 1
ATOM 2695 C CA . SER A 1 357 ? 12.721 -25.000 -20.905 1.00 82.86 357 SER B CA 1
ATOM 2696 C C . SER A 1 357 ? 11.401 -24.864 -21.587 1.00 77.98 357 SER B C 1
ATOM 2697 O O . SER A 1 357 ? 11.214 -25.341 -22.706 1.00 82.94 357 SER B O 1
ATOM 2700 N N . SER A 1 358 ? 10.513 -24.140 -20.949 1.00 78.52 358 SER B N 1
ATOM 2701 C CA . SER A 1 358 ? 9.227 -23.846 -21.552 1.00 85.15 358 SER B CA 1
ATOM 2702 C C . SER A 1 358 ? 9.376 -23.002 -22.851 1.00 70.88 358 SER B C 1
ATOM 2703 O O . SER A 1 358 ? 8.445 -23.014 -23.678 1.00 76.49 358 SER B O 1
ATOM 2706 N N . GLU A 1 359 ? 10.516 -22.303 -23.042 1.00 54.55 359 GLU B N 1
ATOM 2707 C CA . GLU A 1 359 ? 10.602 -21.302 -24.123 1.00 64.50 359 GLU B CA 1
ATOM 2708 C C . GLU A 1 359 ? 10.805 -21.868 -25.538 1.00 55.00 359 GLU B C 1
ATOM 2709 O O . GLU A 1 359 ? 10.321 -21.277 -26.522 1.00 52.16 359 GLU B O 1
ATOM 2715 N N . VAL A 1 360 ? 11.513 -22.993 -25.644 1.00 47.04 360 VAL B N 1
ATOM 2716 C CA . VAL A 1 360 ? 11.841 -23.559 -26.941 1.00 44.29 360 VAL B CA 1
ATOM 2717 C C . VAL A 1 360 ? 10.565 -24.012 -27.590 1.00 36.76 360 VAL B C 1
ATOM 2718 O O . VAL A 1 360 ? 9.812 -24.766 -27.024 1.00 42.11 360 VAL B O 1
ATOM 2722 N N . LYS A 1 361 ? 10.400 -23.611 -28.826 1.00 37.50 361 LYS B N 1
ATOM 2723 C CA . LYS A 1 361 ? 9.124 -23.660 -29.538 1.00 44.63 361 LYS B CA 1
ATOM 2724 C C . LYS A 1 361 ? 9.225 -24.516 -30.821 1.00 37.71 361 LYS B C 1
ATOM 2725 O O . LYS A 1 361 ? 8.260 -25.074 -31.299 1.00 36.57 361 LYS B O 1
ATOM 2731 N N . HIS A 1 362 ? 10.415 -24.534 -31.404 1.00 32.66 362 HIS B N 1
ATOM 2732 C CA . HIS A 1 362 ? 10.682 -25.127 -32.704 1.00 33.84 362 HIS B CA 1
ATOM 2733 C C . HIS A 1 362 ? 12.082 -25.742 -32.625 1.00 31.92 362 HIS B C 1
ATOM 2734 O O . HIS A 1 362 ? 13.061 -25.059 -32.247 1.00 30.65 362 HIS B O 1
ATOM 2741 N N . VAL A 1 363 ? 12.186 -27.020 -32.972 1.00 33.53 363 VAL B N 1
ATOM 2742 C CA . VAL A 1 363 ? 13.442 -27.781 -32.882 1.00 28.67 363 VAL B CA 1
ATOM 2743 C C . VAL A 1 363 ? 13.654 -28.433 -34.214 1.00 29.77 363 VAL B C 1
ATOM 2744 O O . VAL A 1 363 ? 12.741 -29.104 -34.745 1.00 31.16 363 VAL B O 1
ATOM 2748 N N . VAL A 1 364 ? 14.824 -28.204 -34.809 1.00 28.24 364 VAL B N 1
ATOM 2749 C CA . VAL A 1 364 ? 15.246 -29.069 -35.895 1.00 31.02 364 VAL B CA 1
ATOM 2750 C C . VAL A 1 364 ? 16.447 -29.945 -35.567 1.00 30.56 364 VAL B C 1
ATOM 2751 O O . VAL A 1 364 ? 17.423 -29.463 -34.974 1.00 33.47 364 VAL B O 1
ATOM 2755 N N . VAL A 1 365 ? 16.327 -31.239 -35.877 1.00 31.12 365 VAL B N 1
ATOM 2756 C CA . VAL A 1 365 ? 17.417 -32.220 -35.624 1.00 32.19 365 VAL B CA 1
ATOM 2757 C C . VAL A 1 365 ? 18.081 -32.563 -36.946 1.00 29.21 365 VAL B C 1
ATOM 2758 O O . VAL A 1 365 ? 17.432 -32.822 -37.910 1.00 33.12 365 VAL B O 1
ATOM 2762 N N . VAL A 1 366 ? 19.395 -32.514 -36.987 1.00 32.94 366 VAL B N 1
ATOM 2763 C CA . VAL A 1 366 ? 20.143 -32.794 -38.193 1.00 34.29 366 VAL B CA 1
ATOM 2764 C C . VAL A 1 366 ? 21.303 -33.714 -37.863 1.00 36.97 366 VAL B C 1
ATOM 2765 O O . VAL A 1 366 ? 21.680 -33.884 -36.700 1.00 37.43 366 VAL B O 1
ATOM 2769 N N . ASP A 1 367 ? 21.872 -34.294 -38.903 1.00 36.71 367 ASP B N 1
ATOM 2770 C CA . ASP A 1 367 ? 23.060 -35.139 -38.748 1.00 38.44 367 ASP B CA 1
ATOM 2771 C C . ASP A 1 367 ? 24.304 -34.325 -38.414 1.00 42.41 367 ASP B C 1
ATOM 2772 O O . ASP A 1 367 ? 24.394 -33.127 -38.741 1.00 37.05 367 ASP B O 1
ATOM 2777 N N . HIS A 1 368 ? 25.245 -34.976 -37.734 1.00 44.41 368 HIS B N 1
ATOM 2778 C CA . HIS A 1 368 ? 26.497 -34.355 -37.251 1.00 53.55 368 HIS B CA 1
ATOM 2779 C C . HIS A 1 368 ? 27.296 -33.589 -38.308 1.00 47.51 368 HIS B C 1
ATOM 2780 O O . HIS A 1 368 ? 27.997 -32.657 -37.976 1.00 49.50 368 HIS B O 1
ATOM 2787 N N . GLU A 1 369 ? 27.222 -33.984 -39.565 1.00 45.58 369 GLU B N 1
ATOM 2788 C CA . GLU A 1 369 ? 27.988 -33.269 -40.602 1.00 52.36 369 GLU B CA 1
ATOM 2789 C C . GLU A 1 369 ? 27.371 -31.920 -41.103 1.00 49.70 369 GLU B C 1
ATOM 2790 O O . GLU A 1 369 ? 28.013 -31.218 -41.888 1.00 53.78 369 GLU B O 1
ATOM 2796 N N . ILE A 1 370 ? 26.142 -31.579 -40.680 1.00 45.11 370 ILE B N 1
ATOM 2797 C CA . ILE A 1 370 ? 25.513 -30.296 -41.041 1.00 39.32 370 ILE B CA 1
ATOM 2798 C C . ILE A 1 370 ? 26.096 -29.269 -40.076 1.00 32.80 370 ILE B C 1
ATOM 2799 O O . ILE A 1 370 ? 26.209 -29.498 -38.880 1.00 38.21 370 ILE B O 1
ATOM 2804 N N . ASN A 1 371 ? 26.539 -28.162 -40.598 1.00 28.60 371 ASN B N 1
ATOM 2805 C CA . ASN A 1 371 ? 26.961 -27.052 -39.747 1.00 34.71 371 ASN B CA 1
ATOM 2806 C C . ASN A 1 371 ? 25.673 -26.285 -39.293 1.00 36.13 371 ASN B C 1
ATOM 2807 O O . ASN A 1 371 ? 25.012 -25.549 -40.078 1.00 34.07 371 ASN B O 1
ATOM 2812 N N . ILE A 1 372 ? 25.346 -26.502 -38.025 1.00 34.73 372 ILE B N 1
ATOM 2813 C CA . ILE A 1 372 ? 24.143 -25.988 -37.456 1.00 33.20 372 ILE B CA 1
ATOM 2814 C C . ILE A 1 372 ? 24.143 -24.473 -37.232 1.00 34.85 372 ILE B C 1
ATOM 2815 O O . ILE A 1 372 ? 23.095 -23.900 -36.962 1.00 36.17 372 ILE B O 1
ATOM 2820 N N . PHE A 1 373 ? 25.317 -23.853 -37.302 1.00 35.48 373 PHE B N 1
ATOM 2821 C CA . PHE A 1 373 ? 25.469 -22.422 -37.192 1.00 39.38 373 PHE B CA 1
ATOM 2822 C C . PHE A 1 373 ? 25.281 -21.704 -38.531 1.00 42.31 373 PHE B C 1
ATOM 2823 O O . PHE A 1 373 ? 25.336 -20.495 -38.547 1.00 46.45 373 PHE B O 1
ATOM 2831 N N . ASP A 1 374 ? 25.064 -22.454 -39.608 1.00 41.09 374 ASP B N 1
ATOM 2832 C CA . ASP A 1 374 ? 24.821 -21.933 -40.928 1.00 42.01 374 ASP B CA 1
ATOM 2833 C C . ASP A 1 374 ? 23.348 -22.194 -41.303 1.00 44.27 374 ASP B C 1
ATOM 2834 O O . ASP A 1 374 ? 22.981 -23.342 -41.651 1.00 38.13 374 ASP B O 1
ATOM 2839 N N . PRO A 1 375 ? 22.512 -21.125 -41.278 1.00 44.38 375 PRO B N 1
ATOM 2840 C CA . PRO A 1 375 ? 21.052 -21.333 -41.526 1.00 38.96 375 PRO B CA 1
ATOM 2841 C C . PRO A 1 375 ? 20.763 -21.889 -42.896 1.00 34.62 375 PRO B C 1
ATOM 2842 O O . PRO A 1 375 ? 19.796 -22.621 -43.037 1.00 32.14 375 PRO B O 1
ATOM 2846 N N . GLU A 1 376 ? 21.550 -21.554 -43.917 1.00 27.93 376 GLU B N 1
ATOM 2847 C CA . GLU A 1 376 ? 21.275 -22.093 -45.248 1.00 34.46 376 GLU B CA 1
ATOM 2848 C C . GLU A 1 376 ? 21.474 -23.643 -45.337 1.00 31.42 376 GLU B C 1
ATOM 2849 O O . GLU A 1 376 ? 20.798 -24.346 -46.090 1.00 27.13 376 GLU B O 1
ATOM 2855 N N . GLU A 1 377 ? 22.400 -24.145 -44.555 1.00 33.69 377 GLU B N 1
ATOM 2856 C CA . GLU A 1 377 ? 22.737 -25.564 -44.561 1.00 36.96 377 GLU B CA 1
ATOM 2857 C C . GLU A 1 377 ? 21.698 -26.342 -43.712 1.00 30.77 377 GLU B C 1
ATOM 2858 O O . GLU A 1 377 ? 21.214 -27.407 -44.143 1.00 30.94 377 GLU B O 1
ATOM 2864 N N . VAL A 1 378 ? 21.278 -25.780 -42.578 1.00 30.78 378 VAL B N 1
ATOM 2865 C CA . VAL A 1 378 ? 20.129 -26.363 -41.909 1.00 32.65 378 VAL B CA 1
ATOM 2866 C C . VAL A 1 378 ? 18.886 -26.357 -42.791 1.00 33.77 378 VAL B C 1
ATOM 2867 O O . VAL A 1 378 ? 18.266 -27.405 -42.960 1.00 31.83 378 VAL B O 1
ATOM 2871 N N . GLU A 1 379 ? 18.611 -25.278 -43.503 1.00 33.54 379 GLU B N 1
ATOM 2872 C CA . GLU A 1 379 ? 17.427 -25.254 -44.404 1.00 32.89 379 GLU B CA 1
ATOM 2873 C C . GLU A 1 379 ? 17.544 -26.299 -45.497 1.00 29.70 379 GLU B C 1
ATOM 2874 O O . GLU A 1 379 ? 16.569 -26.960 -45.909 1.00 30.54 379 GLU B O 1
ATOM 2880 N N . TRP A 1 380 ? 18.747 -26.459 -45.992 1.00 27.66 380 TRP B N 1
ATOM 2881 C CA . TRP A 1 380 ? 18.988 -27.465 -46.994 1.00 28.42 380 TRP B CA 1
ATOM 2882 C C . TRP A 1 380 ? 18.708 -28.883 -46.481 1.00 29.50 380 TRP B C 1
ATOM 2883 O O . TRP A 1 380 ? 18.099 -29.675 -47.194 1.00 29.54 380 TRP B O 1
ATOM 2894 N N . ALA A 1 381 ? 19.155 -29.166 -45.258 1.00 28.18 381 ALA B N 1
ATOM 2895 C CA . ALA A 1 381 ? 18.832 -30.412 -44.620 1.00 30.19 381 ALA B CA 1
ATOM 2896 C C . ALA A 1 381 ? 17.343 -30.617 -44.458 1.00 31.72 381 ALA B C 1
ATOM 2897 O O . ALA A 1 381 ? 16.814 -31.717 -44.743 1.00 29.25 381 ALA B O 1
ATOM 2899 N N . VAL A 1 382 ? 16.628 -29.575 -44.052 1.00 28.91 382 VAL B N 1
ATOM 2900 C CA . VAL A 1 382 ? 15.151 -29.664 -43.976 1.00 28.04 382 VAL B CA 1
ATOM 2901 C C . VAL A 1 382 ? 14.579 -29.899 -45.380 1.00 32.72 382 VAL B C 1
ATOM 2902 O O . VAL A 1 382 ? 13.707 -30.763 -45.593 1.00 31.28 382 VAL B O 1
ATOM 2906 N N . ALA A 1 383 ? 15.037 -29.138 -46.365 1.00 34.04 383 ALA B N 1
ATOM 2907 C CA . ALA A 1 383 ? 14.499 -29.308 -47.741 1.00 33.97 383 ALA B CA 1
ATOM 2908 C C . ALA A 1 383 ? 14.683 -30.721 -48.245 1.00 33.52 383 ALA B C 1
ATOM 2909 O O . ALA A 1 383 ? 13.803 -31.241 -48.941 1.00 33.86 383 ALA B O 1
ATOM 2911 N N . THR A 1 384 ? 15.819 -31.353 -47.939 1.00 31.72 384 THR B N 1
ATOM 2912 C CA . THR A 1 384 ? 16.149 -32.610 -48.644 1.00 34.93 384 THR B CA 1
ATOM 2913 C C . THR A 1 384 ? 15.908 -33.855 -47.785 1.00 36.09 384 THR B C 1
ATOM 2914 O O . THR A 1 384 ? 15.783 -34.913 -48.318 1.00 43.78 384 THR B O 1
ATOM 2918 N N . ARG A 1 385 ? 15.800 -33.707 -46.468 1.00 35.27 385 ARG B N 1
ATOM 2919 C CA . ARG A 1 385 ? 15.728 -34.826 -45.561 1.00 35.30 385 ARG B CA 1
ATOM 2920 C C . ARG A 1 385 ? 14.498 -34.838 -44.645 1.00 39.72 385 ARG B C 1
ATOM 2921 O O . ARG A 1 385 ? 14.384 -35.716 -43.863 1.00 35.64 385 ARG B O 1
ATOM 2929 N N . CYS A 1 386 ? 13.600 -33.870 -44.752 1.00 40.46 386 CYS B N 1
ATOM 2930 C CA . CYS A 1 386 ? 12.383 -33.883 -44.001 1.00 39.25 386 CYS B CA 1
ATOM 2931 C C . CYS A 1 386 ? 11.206 -34.216 -44.921 1.00 41.17 386 CYS B C 1
ATOM 2932 O O . CYS A 1 386 ? 10.989 -33.589 -45.961 1.00 34.08 386 CYS B O 1
ATOM 2935 N N . GLN A 1 387 ? 10.469 -35.263 -44.541 1.00 40.64 387 GLN B N 1
ATOM 2936 C CA . GLN A 1 387 ? 9.188 -35.629 -45.154 1.00 38.64 387 GLN B CA 1
ATOM 2937 C C . GLN A 1 387 ? 8.148 -35.340 -44.063 1.00 41.80 387 GLN B C 1
ATOM 2938 O O . GLN A 1 387 ? 8.068 -36.097 -43.093 1.00 38.56 387 GLN B O 1
ATOM 2944 N N . PRO A 1 388 ? 7.381 -34.223 -44.187 1.00 37.56 388 PRO B N 1
ATOM 2945 C CA . PRO A 1 388 ? 6.611 -33.767 -43.065 1.00 36.93 388 PRO B CA 1
ATOM 2946 C C . PRO A 1 388 ? 5.535 -34.707 -42.485 1.00 43.55 388 PRO B C 1
ATOM 2947 O O . PRO A 1 388 ? 5.254 -34.604 -41.306 1.00 45.13 388 PRO B O 1
ATOM 2951 N N . GLY A 1 389 ? 4.977 -35.617 -43.285 1.00 54.81 389 GLY B N 1
ATOM 2952 C CA . GLY A 1 389 ? 4.014 -36.608 -42.789 1.00 51.35 389 GLY B CA 1
ATOM 2953 C C . GLY A 1 389 ? 4.633 -37.590 -41.801 1.00 49.54 389 GLY B C 1
ATOM 2954 O O . GLY A 1 389 ? 3.972 -38.031 -40.899 1.00 54.01 389 GLY B O 1
ATOM 2955 N N . ARG A 1 390 ? 5.904 -37.900 -41.981 1.00 45.81 390 ARG B N 1
ATOM 2956 C CA . ARG A 1 390 ? 6.689 -38.733 -41.090 1.00 47.17 390 ARG B CA 1
ATOM 2957 C C . ARG A 1 390 ? 7.502 -37.923 -40.061 1.00 49.73 390 ARG B C 1
ATOM 2958 O O . ARG A 1 390 ? 7.733 -38.382 -38.925 1.00 46.94 390 ARG B O 1
ATOM 2966 N N . ASP A 1 391 ? 8.014 -36.748 -40.450 1.00 44.03 391 ASP B N 1
ATOM 2967 C CA . ASP A 1 391 ? 9.142 -36.131 -39.709 1.00 42.39 391 ASP B CA 1
ATOM 2968 C C . ASP A 1 391 ? 8.809 -34.897 -38.843 1.00 37.12 391 ASP B C 1
ATOM 2969 O O . ASP A 1 391 ? 9.701 -34.347 -38.185 1.00 35.61 391 ASP B O 1
ATOM 2974 N N . VAL A 1 392 ? 7.553 -34.491 -38.835 1.00 34.49 392 VAL B N 1
ATOM 2975 C CA . VAL A 1 392 ? 7.102 -33.296 -38.105 1.00 35.35 392 VAL B CA 1
ATOM 2976 C C . VAL A 1 392 ? 6.159 -33.680 -37.016 1.00 33.65 392 VAL B C 1
ATOM 2977 O O . VAL A 1 392 ? 5.154 -34.301 -37.270 1.00 34.23 392 VAL B O 1
ATOM 2981 N N . THR A 1 393 ? 6.487 -33.293 -35.794 1.00 37.38 393 THR B N 1
ATOM 2982 C CA . THR A 1 393 ? 5.612 -33.494 -34.654 1.00 42.59 393 THR B CA 1
ATOM 2983 C C . THR A 1 393 ? 5.192 -32.131 -34.086 1.00 37.10 393 THR B C 1
ATOM 2984 O O . THR A 1 393 ? 6.014 -31.229 -33.997 1.00 36.40 393 THR B O 1
ATOM 2988 N N . ILE A 1 394 ? 3.929 -31.991 -33.750 1.00 35.65 394 ILE B N 1
ATOM 2989 C CA . ILE A 1 394 ? 3.362 -30.799 -33.202 1.00 36.56 394 ILE B CA 1
ATOM 2990 C C . ILE A 1 394 ? 2.768 -31.051 -31.828 1.00 40.72 394 ILE B C 1
ATOM 2991 O O . ILE A 1 394 ? 2.051 -31.999 -31.666 1.00 46.68 394 ILE B O 1
ATOM 2996 N N . PHE A 1 395 ? 3.090 -30.196 -30.849 1.00 41.74 395 PHE B N 1
ATOM 2997 C CA . PHE A 1 395 ? 2.629 -30.300 -29.458 1.00 48.01 395 PHE B CA 1
ATOM 2998 C C . PHE A 1 395 ? 1.761 -29.073 -29.162 1.00 47.65 395 PHE B C 1
ATOM 2999 O O . PHE A 1 395 ? 2.144 -27.925 -29.423 1.00 46.03 395 PHE B O 1
ATOM 3007 N N . LYS A 1 396 ? 0.557 -29.331 -28.659 1.00 44.26 396 LYS B N 1
ATOM 3008 C CA . LYS A 1 396 ? -0.374 -28.278 -28.251 1.00 53.58 396 LYS B CA 1
ATOM 3009 C C . LYS A 1 396 ? -0.427 -28.117 -26.704 1.00 53.49 396 LYS B C 1
ATOM 3010 O O . LYS A 1 396 ? -0.858 -29.079 -26.033 1.00 58.73 396 LYS B O 1
ATOM 3016 N N . VAL A 1 411 ? 0.977 -19.417 -22.989 1.00 86.00 411 VAL B N 1
ATOM 3017 C CA . VAL A 1 411 ? 1.058 -20.807 -23.452 1.00 89.29 411 VAL B CA 1
ATOM 3018 C C . VAL A 1 411 ? 1.319 -20.890 -24.982 1.00 85.74 411 VAL B C 1
ATOM 3019 O O . VAL A 1 411 ? 0.696 -20.168 -25.770 1.00 83.93 411 VAL B O 1
ATOM 3023 N N . SER A 1 412 ? 2.218 -21.792 -25.391 1.00 67.97 412 SER B N 1
ATOM 3024 C CA . SER A 1 412 ? 2.601 -21.921 -26.797 1.00 55.27 412 SER B CA 1
ATOM 3025 C C . SER A 1 412 ? 2.672 -23.360 -27.352 1.00 43.81 412 SER B C 1
ATOM 3026 O O . SER A 1 412 ? 3.245 -24.272 -26.748 1.00 42.26 412 SER B O 1
ATOM 3029 N N . ASP A 1 413 ? 2.161 -23.532 -28.572 1.00 41.72 413 ASP B N 1
ATOM 3030 C CA . ASP A 1 413 ? 2.355 -24.765 -29.308 1.00 40.16 413 ASP B CA 1
ATOM 3031 C C . ASP A 1 413 ? 3.819 -24.868 -29.732 1.00 41.25 413 ASP B C 1
ATOM 3032 O O . ASP A 1 413 ? 4.558 -23.854 -29.816 1.00 41.00 413 ASP B O 1
ATOM 3037 N N . LYS A 1 414 ? 4.239 -26.092 -30.011 1.00 39.37 414 LYS B N 1
ATOM 3038 C CA . LYS A 1 414 ? 5.632 -26.386 -30.314 1.00 39.27 414 LYS B CA 1
ATOM 3039 C C . LYS A 1 414 ? 5.685 -27.365 -31.423 1.00 39.92 414 LYS B C 1
ATOM 3040 O O . LYS A 1 414 ? 4.752 -28.153 -31.602 1.00 38.07 414 LYS B O 1
ATOM 3046 N N . MET A 1 415 ? 6.773 -27.283 -32.186 1.00 34.95 415 MET B N 1
ATOM 3047 C CA . MET A 1 415 ? 6.958 -28.126 -33.344 1.00 33.29 415 MET B CA 1
ATOM 3048 C C . MET A 1 415 ? 8.376 -28.671 -33.416 1.00 33.34 415 MET B C 1
ATOM 3049 O O . MET A 1 415 ? 9.356 -27.965 -33.199 1.00 31.04 415 MET B O 1
ATOM 3054 N N . GLY A 1 416 ? 8.462 -29.958 -33.722 1.00 35.21 416 GLY B N 1
ATOM 3055 C CA . GLY A 1 416 ? 9.741 -30.657 -33.948 1.00 34.22 416 GLY B CA 1
ATOM 3056 C C . GLY A 1 416 ? 9.845 -31.148 -35.386 1.00 31.71 416 GLY B C 1
ATOM 3057 O O . GLY A 1 416 ? 8.856 -31.589 -35.970 1.00 26.25 416 GLY B O 1
ATOM 3058 N N . ILE A 1 417 ? 11.035 -30.990 -35.948 1.00 30.33 417 ILE B N 1
ATOM 3059 C CA . ILE A 1 417 ? 11.360 -31.431 -37.298 1.00 35.67 417 ILE B CA 1
ATOM 3060 C C . ILE A 1 417 ? 12.567 -32.395 -37.270 1.00 34.98 417 ILE B C 1
ATOM 3061 O O . ILE A 1 417 ? 13.674 -32.047 -36.782 1.00 34.36 417 ILE B O 1
ATOM 3066 N N . ASP A 1 418 ? 12.375 -33.573 -37.834 1.00 35.39 418 ASP B N 1
ATOM 3067 C CA . ASP A 1 418 ? 13.492 -34.572 -37.951 1.00 35.82 418 ASP B CA 1
ATOM 3068 C C . ASP A 1 418 ? 14.052 -34.449 -39.339 1.00 32.19 418 ASP B C 1
ATOM 3069 O O . ASP A 1 418 ? 13.431 -34.878 -40.268 1.00 31.59 418 ASP B O 1
ATOM 3074 N N . ALA A 1 419 ? 15.185 -33.786 -39.481 1.00 30.99 419 ALA B N 1
ATOM 3075 C CA . ALA A 1 419 ? 15.793 -33.617 -40.759 1.00 31.61 419 ALA B CA 1
ATOM 3076 C C . ALA A 1 419 ? 17.079 -34.470 -40.833 1.00 33.08 419 ALA B C 1
ATOM 3077 O O . ALA A 1 419 ? 18.046 -34.059 -41.459 1.00 32.39 419 ALA B O 1
ATOM 3079 N N . THR A 1 420 ? 17.091 -35.622 -40.154 1.00 36.91 420 THR B N 1
ATOM 3080 C CA . THR A 1 420 ? 18.168 -36.599 -40.320 1.00 39.75 420 THR B CA 1
ATOM 3081 C C . THR A 1 420 ? 17.903 -37.560 -41.475 1.00 37.22 420 THR B C 1
ATOM 3082 O O . THR A 1 420 ? 16.741 -37.840 -41.842 1.00 37.88 420 THR B O 1
ATOM 3086 N N . ILE A 1 421 ? 19.003 -38.053 -42.038 1.00 41.13 421 ILE B N 1
ATOM 3087 C CA . ILE A 1 421 ? 18.963 -39.110 -43.038 1.00 48.64 421 ILE B CA 1
ATOM 3088 C C . ILE A 1 421 ? 18.340 -40.381 -42.410 1.00 48.69 421 ILE B C 1
ATOM 3089 O O . ILE A 1 421 ? 18.761 -40.791 -41.311 1.00 46.22 421 ILE B O 1
ATOM 3094 N N . PRO A 1 422 ? 17.324 -40.983 -43.071 1.00 54.65 422 PRO B N 1
ATOM 3095 C CA . PRO A 1 422 ? 16.809 -42.297 -42.540 1.00 63.04 422 PRO B CA 1
ATOM 3096 C C . PRO A 1 422 ? 17.865 -43.422 -42.639 1.00 57.42 422 PRO B C 1
ATOM 3097 O O . PRO A 1 422 ? 18.681 -43.393 -43.551 1.00 68.74 422 PRO B O 1
ATOM 3101 N N . LEU A 1 423 ? 17.895 -44.352 -41.684 1.00 73.40 423 LEU B N 1
ATOM 3102 C CA . LEU A 1 423 ? 19.132 -45.168 -41.442 1.00 78.79 423 LEU B CA 1
ATOM 3103 C C . LEU A 1 423 ? 19.531 -46.272 -42.451 1.00 88.78 423 LEU B C 1
ATOM 3104 O O . LEU A 1 423 ? 20.743 -46.480 -42.659 1.00 89.44 423 LEU B O 1
ATOM 3109 N N . ASN A 1 424 ? 18.558 -47.011 -42.991 1.00 81.40 424 ASN B N 1
ATOM 3110 C CA . ASN A 1 424 ? 18.740 -47.816 -44.250 1.00 93.60 424 ASN B CA 1
ATOM 3111 C C . ASN A 1 424 ? 17.495 -48.630 -44.588 1.00 90.31 424 ASN B C 1
ATOM 3112 O O . ASN A 1 424 ? 16.433 -48.059 -44.798 1.00 86.53 424 ASN B O 1
ATOM 3117 N N . PHE A 1 430 ? 22.269 -40.001 -50.417 1.00 67.23 430 PHE B N 1
ATOM 3118 C CA . PHE A 1 430 ? 22.481 -38.869 -49.513 1.00 76.90 430 PHE B CA 1
ATOM 3119 C C . PHE A 1 430 ? 23.920 -38.307 -49.339 1.00 73.63 430 PHE B C 1
ATOM 3120 O O . PHE A 1 430 ? 24.128 -37.419 -48.493 1.00 71.52 430 PHE B O 1
ATOM 3128 N N . GLU A 1 431 ? 24.902 -38.760 -50.126 1.00 69.45 431 GLU B N 1
ATOM 3129 C CA . GLU A 1 431 ? 26.252 -38.124 -50.091 1.00 77.19 431 GLU B CA 1
ATOM 3130 C C . GLU A 1 431 ? 26.234 -36.681 -50.653 1.00 72.67 431 GLU B C 1
ATOM 3131 O O . GLU A 1 431 ? 25.726 -36.446 -51.761 1.00 60.61 431 GLU B O 1
ATOM 3137 N N . ARG A 1 432 ? 26.776 -35.734 -49.879 1.00 70.73 432 ARG B N 1
ATOM 3138 C CA . ARG A 1 432 ? 26.875 -34.329 -50.322 1.00 70.91 432 ARG B CA 1
ATOM 3139 C C . ARG A 1 432 ? 27.982 -34.272 -51.393 1.00 68.29 432 ARG B C 1
ATOM 3140 O O . ARG A 1 432 ? 29.007 -34.990 -51.295 1.00 60.26 432 ARG B O 1
ATOM 3142 N N . ILE A 1 433 ? 27.737 -33.493 -52.449 1.00 62.65 433 ILE B N 1
ATOM 3143 C CA . ILE A 1 433 ? 28.750 -33.306 -53.510 1.00 66.40 433 ILE B CA 1
ATOM 3144 C C . ILE A 1 433 ? 29.912 -32.505 -52.912 1.00 67.57 433 ILE B C 1
ATOM 3145 O O . ILE A 1 433 ? 29.728 -31.773 -51.914 1.00 62.67 433 ILE B O 1
ATOM 3150 N N . SER A 1 434 ? 31.101 -32.691 -53.473 1.00 66.34 434 SER B N 1
ATOM 3151 C CA . SER A 1 434 ? 32.291 -31.975 -52.998 1.00 70.61 434 SER B CA 1
ATOM 3152 C C . SER A 1 434 ? 33.352 -31.892 -54.115 1.00 72.84 434 SER B C 1
ATOM 3153 O O . SER A 1 434 ? 33.277 -32.611 -55.137 1.00 65.17 434 SER B O 1
ATOM 3156 N N . ILE A 1 435 ? 34.323 -31.009 -53.882 1.00 70.27 435 ILE B N 1
ATOM 3157 C CA . ILE A 1 435 ? 35.383 -30.675 -54.825 1.00 75.80 435 ILE B CA 1
ATOM 3158 C C . ILE A 1 435 ? 36.716 -31.004 -54.128 1.00 79.80 435 ILE B C 1
ATOM 3159 O O . ILE A 1 435 ? 36.986 -30.425 -53.073 1.00 67.37 435 ILE B O 1
ATOM 3164 N N . PRO A 1 436 ? 37.547 -31.933 -54.685 1.00 94.98 436 PRO B N 1
ATOM 3165 C CA . PRO A 1 436 ? 38.899 -32.148 -54.092 1.00 93.06 436 PRO B CA 1
ATOM 3166 C C . PRO A 1 436 ? 39.822 -30.907 -54.156 1.00 94.60 436 PRO B C 1
ATOM 3167 O O . PRO A 1 436 ? 39.803 -30.152 -55.153 1.00 86.12 436 PRO B O 1
ATOM 3171 N N . GLY A 1 437 ? 40.592 -30.697 -53.084 1.00 95.11 437 GLY B N 1
ATOM 3172 C CA . GLY A 1 437 ? 41.491 -29.548 -52.962 1.00 92.33 437 GLY B CA 1
ATOM 3173 C C . GLY A 1 437 ? 40.924 -28.263 -52.372 1.00 92.23 437 GLY B C 1
ATOM 3174 O O . GLY A 1 437 ? 41.671 -27.306 -52.251 1.00 90.85 437 GLY B O 1
ATOM 3175 N N . LEU A 1 438 ? 39.630 -28.217 -52.016 1.00 99.86 438 LEU B N 1
ATOM 3176 C CA . LEU A 1 438 ? 38.949 -26.906 -51.681 1.00 108.10 438 LEU B CA 1
ATOM 3177 C C . LEU A 1 438 ? 39.451 -26.246 -50.379 1.00 117.09 438 LEU B C 1
ATOM 3178 O O . LEU A 1 438 ? 39.457 -25.013 -50.279 1.00 126.72 438 LEU B O 1
ATOM 3183 N N . ASP A 1 439 ? 39.857 -27.052 -49.392 1.00 124.65 439 ASP B N 1
ATOM 3184 C CA . ASP A 1 439 ? 40.593 -26.543 -48.217 1.00 121.26 439 ASP B CA 1
ATOM 3185 C C . ASP A 1 439 ? 41.998 -26.075 -48.645 1.00 119.68 439 ASP B C 1
ATOM 3186 O O . ASP A 1 439 ? 42.467 -24.996 -48.253 1.00 111.77 439 ASP B O 1
ATOM 3188 N N . LYS A 1 440 ? 42.634 -26.874 -49.504 1.00 116.81 440 LYS B N 1
ATOM 3189 C CA . LYS A 1 440 ? 44.001 -26.616 -49.954 1.00 109.07 440 LYS B CA 1
ATOM 3190 C C . LYS A 1 440 ? 44.219 -25.381 -50.861 1.00 105.49 440 LYS B C 1
ATOM 3191 O O . LYS A 1 440 ? 45.351 -24.913 -50.950 1.00 110.98 440 LYS B O 1
ATOM 3197 N N . ILE A 1 441 ? 43.168 -24.858 -51.501 1.00 103.19 441 ILE B N 1
ATOM 3198 C CA . ILE A 1 441 ? 43.304 -23.830 -52.564 1.00 93.75 441 ILE B CA 1
ATOM 3199 C C . ILE A 1 441 ? 42.500 -22.566 -52.213 1.00 84.12 441 ILE B C 1
ATOM 3200 O O . ILE A 1 441 ? 41.342 -22.658 -51.832 1.00 88.52 441 ILE B O 1
ATOM 3205 N N . LYS A 1 442 ? 43.126 -21.397 -52.341 1.00 73.87 442 LYS B N 1
ATOM 3206 C CA . LYS A 1 442 ? 42.583 -20.141 -51.847 1.00 81.22 442 LYS B CA 1
ATOM 3207 C C . LYS A 1 442 ? 42.443 -19.129 -52.977 1.00 77.07 442 LYS B C 1
ATOM 3208 O O . LYS A 1 442 ? 43.385 -18.891 -53.724 1.00 74.82 442 LYS B O 1
ATOM 3214 N N . LEU A 1 443 ? 41.276 -18.504 -53.054 1.00 73.68 443 LEU B N 1
ATOM 3215 C CA . LEU A 1 443 ? 40.958 -17.584 -54.130 1.00 72.99 443 LEU B CA 1
ATOM 3216 C C . LEU A 1 443 ? 41.882 -16.381 -54.128 1.00 75.21 443 LEU B C 1
ATOM 3217 O O . LEU A 1 443 ? 42.320 -15.939 -55.201 1.00 72.76 443 LEU B O 1
ATOM 3222 N N . ALA A 1 444 ? 42.190 -15.866 -52.936 1.00 84.53 444 ALA B N 1
ATOM 3223 C CA . ALA A 1 444 ? 43.106 -14.708 -52.786 1.00 78.27 444 ALA B CA 1
ATOM 3224 C C . ALA A 1 444 ? 44.494 -14.965 -53.399 1.00 77.31 444 ALA B C 1
ATOM 3225 O O . ALA A 1 444 ? 45.027 -14.076 -54.054 1.00 80.12 444 ALA B O 1
ATOM 3227 N N . ASP A 1 445 ? 45.037 -16.183 -53.253 1.00 84.38 445 ASP B N 1
ATOM 3228 C CA . ASP A 1 445 ? 46.349 -16.546 -53.862 1.00 87.33 445 ASP B CA 1
ATOM 3229 C C . ASP A 1 445 ? 46.379 -16.693 -55.385 1.00 92.83 445 ASP B C 1
ATOM 3230 O O . ASP A 1 445 ? 47.477 -16.839 -55.950 1.00 104.24 445 ASP B O 1
ATOM 3235 N N . TYR A 1 446 ? 45.212 -16.704 -56.042 1.00 83.52 446 TYR B N 1
ATOM 3236 C CA . TYR A 1 446 ? 45.132 -16.823 -57.510 1.00 72.31 446 TYR B CA 1
ATOM 3237 C C . TYR A 1 446 ? 44.783 -15.531 -58.243 1.00 61.56 446 TYR B C 1
ATOM 3238 O O . TYR A 1 446 ? 45.068 -15.426 -59.430 1.00 84.28 446 TYR B O 1
ATOM 3247 N N . LEU A 1 447 ? 44.102 -14.612 -57.560 1.00 58.21 447 LEU B N 1
ATOM 3248 C CA . LEU A 1 447 ? 43.780 -13.305 -58.070 1.00 77.36 447 LEU B CA 1
ATOM 3249 C C . LEU A 1 447 ? 44.535 -12.317 -57.203 1.00 83.05 447 LEU B C 1
ATOM 3250 O O . LEU A 1 447 ? 44.884 -11.220 -57.633 1.00 77.69 447 LEU B O 1
ATOM 3255 N N . SER B 1 2 ? 26.440 -7.288 -80.192 1.00 86.13 2 SER A N 1
ATOM 3256 C CA . SER B 1 2 ? 25.270 -6.584 -79.560 1.00 96.14 2 SER A CA 1
ATOM 3257 C C . SER B 1 2 ? 24.447 -7.566 -78.669 1.00 87.30 2 SER A C 1
ATOM 3258 O O . SER B 1 2 ? 23.769 -8.442 -79.182 1.00 69.72 2 SER A O 1
ATOM 3261 N N . HIS B 1 3 ? 24.551 -7.396 -77.344 1.00 92.91 3 HIS A N 1
ATOM 3262 C CA . HIS B 1 3 ? 23.953 -8.274 -76.300 1.00 81.76 3 HIS A CA 1
ATOM 3263 C C . HIS B 1 3 ? 24.426 -9.723 -76.391 1.00 74.77 3 HIS A C 1
ATOM 3264 O O . HIS B 1 3 ? 23.659 -10.699 -76.452 1.00 68.34 3 HIS A O 1
ATOM 3271 N N . SER B 1 4 ? 25.758 -9.784 -76.411 1.00 64.52 4 SER A N 1
ATOM 3272 C CA . SER B 1 4 ? 26.557 -11.000 -76.431 1.00 55.40 4 SER A CA 1
ATOM 3273 C C . SER B 1 4 ? 27.114 -11.209 -75.038 1.00 46.70 4 SER A C 1
ATOM 3274 O O . SER B 1 4 ? 27.111 -10.280 -74.178 1.00 43.22 4 SER A O 1
ATOM 3277 N N . LEU B 1 5 ? 27.681 -12.393 -74.831 1.00 42.75 5 LEU A N 1
ATOM 3278 C CA . LEU B 1 5 ? 28.453 -12.637 -73.641 1.00 41.92 5 LEU A CA 1
ATOM 3279 C C . LEU B 1 5 ? 29.531 -11.560 -73.435 1.00 44.51 5 LEU A C 1
ATOM 3280 O O . LEU B 1 5 ? 29.687 -11.039 -72.326 1.00 41.98 5 LEU A O 1
ATOM 3285 N N . ARG B 1 6 ? 30.266 -11.212 -74.498 1.00 51.67 6 ARG A N 1
ATOM 3286 C CA . ARG B 1 6 ? 31.348 -10.187 -74.372 1.00 49.70 6 ARG A CA 1
ATOM 3287 C C . ARG B 1 6 ? 30.891 -8.848 -73.871 1.00 51.87 6 ARG A C 1
ATOM 3288 O O . ARG B 1 6 ? 31.563 -8.248 -73.030 1.00 56.92 6 ARG A O 1
ATOM 3296 N N . GLU B 1 7 ? 29.752 -8.371 -74.335 1.00 52.59 7 GLU A N 1
ATOM 3297 C CA . GLU B 1 7 ? 29.214 -7.147 -73.760 1.00 62.73 7 GLU A CA 1
ATOM 3298 C C . GLU B 1 7 ? 28.820 -7.330 -72.284 1.00 67.33 7 GLU A C 1
ATOM 3299 O O . GLU B 1 7 ? 29.141 -6.473 -71.450 1.00 60.69 7 GLU A O 1
ATOM 3305 N N . TRP B 1 8 ? 28.224 -8.481 -71.949 1.00 60.19 8 TRP A N 1
ATOM 3306 C CA . TRP B 1 8 ? 27.892 -8.735 -70.569 1.00 49.81 8 TRP A CA 1
ATOM 3307 C C . TRP B 1 8 ? 29.141 -8.739 -69.727 1.00 39.22 8 TRP A C 1
ATOM 3308 O O . TRP B 1 8 ? 29.138 -8.161 -68.664 1.00 34.71 8 TRP A O 1
ATOM 3319 N N . LEU B 1 9 ? 30.210 -9.381 -70.189 1.00 40.11 9 LEU A N 1
ATOM 3320 C CA . LEU B 1 9 ? 31.475 -9.314 -69.416 1.00 44.97 9 LEU A CA 1
ATOM 3321 C C . LEU B 1 9 ? 32.030 -7.891 -69.250 1.00 52.36 9 LEU A C 1
ATOM 3322 O O . LEU B 1 9 ? 32.620 -7.586 -68.212 1.00 62.46 9 LEU A O 1
ATOM 3327 N N . ALA B 1 10 ? 31.820 -7.033 -70.246 1.00 57.92 10 ALA A N 1
ATOM 3328 C CA . ALA B 1 10 ? 32.220 -5.622 -70.166 1.00 65.98 10 ALA A CA 1
ATOM 3329 C C . ALA B 1 10 ? 31.425 -4.911 -69.085 1.00 64.66 10 ALA A C 1
ATOM 3330 O O . ALA B 1 10 ? 32.011 -4.252 -68.227 1.00 76.99 10 ALA A O 1
ATOM 3332 N N . PHE B 1 11 ? 30.104 -5.059 -69.116 1.00 62.25 11 PHE A N 1
ATOM 3333 C CA . PHE B 1 11 ? 29.220 -4.570 -68.038 1.00 59.76 11 PHE A CA 1
ATOM 3334 C C . PHE B 1 11 ? 29.662 -5.029 -66.641 1.00 63.88 11 PHE A C 1
ATOM 3335 O O . PHE B 1 11 ? 29.698 -4.224 -65.711 1.00 63.86 11 PHE A O 1
ATOM 3343 N N . LEU B 1 12 ? 30.025 -6.304 -66.480 1.00 69.23 12 LEU A N 1
ATOM 3344 C CA . LEU B 1 12 ? 30.476 -6.781 -65.159 1.00 65.46 12 LEU A CA 1
ATOM 3345 C C . LEU B 1 12 ? 31.822 -6.149 -64.746 1.00 70.91 12 LEU A C 1
ATOM 3346 O O . LEU B 1 12 ? 32.011 -5.806 -63.574 1.00 62.92 12 LEU A O 1
ATOM 3351 N N . GLU B 1 13 ? 32.756 -6.031 -65.692 1.00 83.55 13 GLU A N 1
ATOM 3352 C CA . GLU B 1 13 ? 34.105 -5.482 -65.404 1.00 85.19 13 GLU A CA 1
ATOM 3353 C C . GLU B 1 13 ? 34.035 -4.041 -64.870 1.00 81.39 13 GLU A C 1
ATOM 3354 O O . GLU B 1 13 ? 34.614 -3.735 -63.833 1.00 74.44 13 GLU A O 1
ATOM 3360 N N . GLY B 1 14 ? 33.273 -3.194 -65.554 1.00 82.82 14 GLY A N 1
ATOM 3361 C CA . GLY B 1 14 ? 33.076 -1.800 -65.157 1.00 86.85 14 GLY A CA 1
ATOM 3362 C C . GLY B 1 14 ? 32.275 -1.602 -63.883 1.00 94.73 14 GLY A C 1
ATOM 3363 O O . GLY B 1 14 ? 32.215 -0.487 -63.341 1.00 91.41 14 GLY A O 1
ATOM 3364 N N . LYS B 1 15 ? 31.640 -2.668 -63.412 1.00 90.19 15 LYS A N 1
ATOM 3365 C CA . LYS B 1 15 ? 30.975 -2.671 -62.122 1.00 84.62 15 LYS A CA 1
ATOM 3366 C C . LYS B 1 15 ? 31.844 -3.334 -61.027 1.00 79.27 15 LYS A C 1
ATOM 3367 O O . LYS B 1 15 ? 31.370 -3.527 -59.911 1.00 76.47 15 LYS A O 1
ATOM 3373 N N . GLY B 1 16 ? 33.100 -3.665 -61.335 1.00 84.43 16 GLY A N 1
ATOM 3374 C CA . GLY B 1 16 ? 33.978 -4.468 -60.438 1.00 86.62 16 GLY A CA 1
ATOM 3375 C C . GLY B 1 16 ? 33.466 -5.838 -59.975 1.00 91.39 16 GLY A C 1
ATOM 3376 O O . GLY B 1 16 ? 33.701 -6.227 -58.836 1.00 99.75 16 GLY A O 1
ATOM 3377 N N . LYS B 1 17 ? 32.753 -6.562 -60.843 1.00 85.08 17 LYS A N 1
ATOM 3378 C CA . LYS B 1 17 ? 32.180 -7.889 -60.525 1.00 69.99 17 LYS A CA 1
ATOM 3379 C C . LYS B 1 17 ? 32.694 -8.980 -61.463 1.00 66.85 17 LYS A C 1
ATOM 3380 O O . LYS B 1 17 ? 32.121 -10.057 -61.566 1.00 67.98 17 LYS A O 1
ATOM 3386 N N . LEU B 1 18 ? 33.793 -8.689 -62.144 1.00 60.55 18 LEU A N 1
ATOM 3387 C CA . LEU B 1 18 ? 34.537 -9.666 -62.890 1.00 66.11 18 LEU A CA 1
ATOM 3388 C C . LEU B 1 18 ? 35.972 -9.529 -62.433 1.00 59.89 18 LEU A C 1
ATOM 3389 O O . LEU B 1 18 ? 36.540 -8.453 -62.539 1.00 70.09 18 LEU A O 1
ATOM 3394 N N . LYS B 1 19 ? 36.557 -10.623 -61.982 1.00 56.48 19 LYS A N 1
ATOM 3395 C CA . LYS B 1 19 ? 37.957 -10.653 -61.632 1.00 60.73 19 LYS A CA 1
ATOM 3396 C C . LYS B 1 19 ? 38.579 -11.687 -62.509 1.00 61.67 19 LYS A C 1
ATOM 3397 O O . LYS B 1 19 ? 37.981 -12.702 -62.816 1.00 58.98 19 LYS A O 1
ATOM 3403 N N . ARG B 1 20 ? 39.798 -11.413 -62.944 1.00 61.16 20 ARG A N 1
ATOM 3404 C CA . ARG B 1 20 ? 40.538 -12.317 -63.771 1.00 58.78 20 ARG A CA 1
ATOM 3405 C C . ARG B 1 20 ? 41.493 -13.108 -62.917 1.00 58.43 20 ARG A C 1
ATOM 3406 O O . ARG B 1 20 ? 41.954 -12.642 -61.875 1.00 67.67 20 ARG A O 1
ATOM 3414 N N . VAL B 1 21 ? 41.798 -14.308 -63.377 1.00 58.97 21 VAL A N 1
ATOM 3415 C CA . VAL B 1 21 ? 42.734 -15.171 -62.739 1.00 59.07 21 VAL A CA 1
ATOM 3416 C C . VAL B 1 21 ? 43.776 -15.530 -63.791 1.00 71.53 21 VAL A C 1
ATOM 3417 O O . VAL B 1 21 ? 43.559 -16.452 -64.654 1.00 57.44 21 VAL A O 1
ATOM 3421 N N . ARG B 1 22 ? 44.923 -14.839 -63.674 1.00 75.04 22 ARG A N 1
ATOM 3422 C CA . ARG B 1 22 ? 46.052 -14.970 -64.604 1.00 65.92 22 ARG A CA 1
ATOM 3423 C C . ARG B 1 22 ? 46.916 -16.183 -64.324 1.00 72.25 22 ARG A C 1
ATOM 3424 O O . ARG B 1 22 ? 47.600 -16.653 -65.227 1.00 81.05 22 ARG A O 1
ATOM 3432 N N . LYS B 1 23 ? 46.920 -16.683 -63.080 1.00 82.66 23 LYS A N 1
ATOM 3433 C CA . LYS B 1 23 ? 47.669 -17.909 -62.754 1.00 80.48 23 LYS A CA 1
ATOM 3434 C C . LYS B 1 23 ? 46.983 -19.111 -63.350 1.00 71.78 23 LYS A C 1
ATOM 3435 O O . LYS B 1 23 ? 45.759 -19.176 -63.371 1.00 88.05 23 LYS A O 1
ATOM 3441 N N . GLU B 1 24 ? 47.786 -20.061 -63.806 1.00 69.68 24 GLU A N 1
ATOM 3442 C CA . GLU B 1 24 ? 47.309 -21.262 -64.447 1.00 70.85 24 GLU A CA 1
ATOM 3443 C C . GLU B 1 24 ? 46.453 -22.075 -63.465 1.00 80.43 24 GLU A C 1
ATOM 3444 O O . GLU B 1 24 ? 46.801 -22.194 -62.291 1.00 90.85 24 GLU A O 1
ATOM 3450 N N . VAL B 1 25 ? 45.338 -22.629 -63.961 1.00 75.45 25 VAL A N 1
ATOM 3451 C CA . VAL B 1 25 ? 44.442 -23.497 -63.161 1.00 60.06 25 VAL A CA 1
ATOM 3452 C C . VAL B 1 25 ? 44.201 -24.790 -63.904 1.00 56.31 25 VAL A C 1
ATOM 3453 O O . VAL B 1 25 ? 44.201 -24.821 -65.125 1.00 61.82 25 VAL A O 1
ATOM 3457 N N . ASP B 1 26 ? 43.994 -25.874 -63.185 1.00 57.49 26 ASP A N 1
ATOM 3458 C CA . ASP B 1 26 ? 43.621 -27.147 -63.816 1.00 67.14 26 ASP A CA 1
ATOM 3459 C C . ASP B 1 26 ? 42.074 -27.157 -64.048 1.00 75.27 26 ASP A C 1
ATOM 3460 O O . ASP B 1 26 ? 41.303 -26.869 -63.128 1.00 69.08 26 ASP A O 1
ATOM 3465 N N . PRO B 1 27 ? 41.611 -27.501 -65.263 1.00 83.53 27 PRO A N 1
ATOM 3466 C CA . PRO B 1 27 ? 40.164 -27.673 -65.449 1.00 82.96 27 PRO A CA 1
ATOM 3467 C C . PRO B 1 27 ? 39.534 -28.810 -64.616 1.00 75.09 27 PRO A C 1
ATOM 3468 O O . PRO B 1 27 ? 38.312 -28.785 -64.353 1.00 61.64 27 PRO A O 1
ATOM 3472 N N . VAL B 1 28 ? 40.351 -29.796 -64.235 1.00 76.71 28 VAL A N 1
ATOM 3473 C CA . VAL B 1 28 ? 39.930 -30.877 -63.351 1.00 72.53 28 VAL A CA 1
ATOM 3474 C C . VAL B 1 28 ? 39.936 -30.332 -61.916 1.00 71.87 28 VAL A C 1
ATOM 3475 O O . VAL B 1 28 ? 41.005 -30.065 -61.356 1.00 63.91 28 VAL A O 1
ATOM 3479 N N . PHE B 1 29 ? 38.729 -30.081 -61.390 1.00 59.43 29 PHE A N 1
ATOM 3480 C CA . PHE B 1 29 ? 38.447 -29.634 -60.002 1.00 53.67 29 PHE A CA 1
ATOM 3481 C C . PHE B 1 29 ? 38.842 -28.253 -59.576 1.00 54.44 29 PHE A C 1
ATOM 3482 O O . PHE B 1 29 ? 38.119 -27.643 -58.786 1.00 56.13 29 PHE A O 1
ATOM 3490 N N . GLU B 1 30 ? 39.969 -27.728 -60.039 1.00 53.62 30 GLU A N 1
ATOM 3491 C CA . GLU B 1 30 ? 40.392 -26.434 -59.532 1.00 56.50 30 GLU A CA 1
ATOM 3492 C C . GLU B 1 30 ? 39.498 -25.292 -59.953 1.00 45.86 30 GLU A C 1
ATOM 3493 O O . GLU B 1 30 ? 39.317 -24.336 -59.174 1.00 52.30 30 GLU A O 1
ATOM 3499 N N . ILE B 1 31 ? 38.996 -25.317 -61.192 1.00 49.27 31 ILE A N 1
ATOM 3500 C CA . ILE B 1 31 ? 38.113 -24.216 -61.647 1.00 48.83 31 ILE A CA 1
ATOM 3501 C C . ILE B 1 31 ? 36.879 -24.181 -60.745 1.00 42.51 31 ILE A C 1
ATOM 3502 O O . ILE B 1 31 ? 36.459 -23.113 -60.323 1.00 42.80 31 ILE A O 1
ATOM 3507 N N . ALA B 1 32 ? 36.333 -25.362 -60.432 1.00 41.23 32 ALA A N 1
ATOM 3508 C CA . ALA B 1 32 ? 35.116 -25.438 -59.619 1.00 42.09 32 ALA A CA 1
ATOM 3509 C C . ALA B 1 32 ? 35.397 -24.983 -58.213 1.00 46.23 32 ALA A C 1
ATOM 3510 O O . ALA B 1 32 ? 34.594 -24.272 -57.601 1.00 46.75 32 ALA A O 1
ATOM 3512 N N . ALA B 1 33 ? 36.551 -25.399 -57.687 1.00 48.04 33 ALA A N 1
ATOM 3513 C CA . ALA B 1 33 ? 36.957 -25.027 -56.353 1.00 44.48 33 ALA A CA 1
ATOM 3514 C C . ALA B 1 33 ? 37.174 -23.562 -56.182 1.00 47.83 33 ALA A C 1
ATOM 3515 O O . ALA B 1 33 ? 36.725 -22.957 -55.202 1.00 52.32 33 ALA A O 1
ATOM 3517 N N . LEU B 1 34 ? 37.852 -22.932 -57.132 1.00 51.92 34 LEU A N 1
ATOM 3518 C CA . LEU B 1 34 ? 37.994 -21.481 -57.053 1.00 42.77 34 LEU A CA 1
ATOM 3519 C C . LEU B 1 34 ? 36.682 -20.803 -57.314 1.00 41.41 34 LEU A C 1
ATOM 3520 O O . LEU B 1 34 ? 36.336 -19.799 -56.670 1.00 42.39 34 LEU A O 1
ATOM 3525 N N . GLY B 1 35 ? 35.914 -21.321 -58.273 1.00 43.75 35 GLY A N 1
ATOM 3526 C CA . GLY B 1 35 ? 34.582 -20.757 -58.548 1.00 44.86 35 GLY A CA 1
ATOM 3527 C C . GLY B 1 35 ? 33.617 -20.751 -57.366 1.00 38.07 35 GLY A C 1
ATOM 3528 O O . GLY B 1 35 ? 32.818 -19.778 -57.203 1.00 40.39 35 GLY A O 1
ATOM 3529 N N . LYS B 1 36 ? 33.696 -21.794 -56.533 1.00 42.29 36 LYS A N 1
ATOM 3530 C CA . LYS B 1 36 ? 32.863 -21.880 -55.324 1.00 50.70 36 LYS A CA 1
ATOM 3531 C C . LYS B 1 36 ? 33.183 -20.781 -54.310 1.00 49.56 36 LYS A C 1
ATOM 3532 O O . LYS B 1 36 ? 32.306 -20.280 -53.620 1.00 52.10 36 LYS A O 1
ATOM 3534 N N . GLN B 1 37 ? 34.437 -20.383 -54.228 1.00 53.32 37 GLN A N 1
ATOM 3535 C CA . GLN B 1 37 ? 34.809 -19.305 -53.288 1.00 53.96 37 GLN A CA 1
ATOM 3536 C C . GLN B 1 37 ? 34.382 -17.948 -53.787 1.00 46.21 37 GLN A C 1
ATOM 3537 O O . GLN B 1 37 ? 34.329 -17.029 -53.014 1.00 47.81 37 GLN A O 1
ATOM 3543 N N . ALA B 1 38 ? 34.078 -17.812 -55.061 1.00 44.23 38 ALA A N 1
ATOM 3544 C CA . ALA B 1 38 ? 33.578 -16.519 -55.580 1.00 47.01 38 ALA A CA 1
ATOM 3545 C C . ALA B 1 38 ? 32.060 -16.489 -55.690 1.00 43.46 38 ALA A C 1
ATOM 3546 O O . ALA B 1 38 ? 31.490 -15.470 -56.031 1.00 44.79 38 ALA A O 1
ATOM 3548 N N . ASP B 1 39 ? 31.409 -17.607 -55.382 1.00 50.21 39 ASP A N 1
ATOM 3549 C CA . ASP B 1 39 ? 29.966 -17.816 -55.630 1.00 48.06 39 ASP A CA 1
ATOM 3550 C C . ASP B 1 39 ? 29.180 -16.671 -54.997 1.00 45.51 39 ASP A C 1
ATOM 3551 O O . ASP B 1 39 ? 29.317 -16.399 -53.828 1.00 49.30 39 ASP A O 1
ATOM 3556 N N . GLY B 1 40 ? 28.378 -15.990 -55.790 1.00 46.84 40 GLY A N 1
ATOM 3557 C CA . GLY B 1 40 ? 27.597 -14.886 -55.300 1.00 55.53 40 GLY A CA 1
ATOM 3558 C C . GLY B 1 40 ? 28.330 -13.555 -55.117 1.00 59.61 40 GLY A C 1
ATOM 3559 O O . GLY B 1 40 ? 27.656 -12.556 -54.814 1.00 61.21 40 GLY A O 1
ATOM 3560 N N . ILE B 1 41 ? 29.668 -13.495 -55.266 1.00 55.65 41 ILE A N 1
ATOM 3561 C CA . ILE B 1 41 ? 30.362 -12.197 -55.071 1.00 66.33 41 ILE A CA 1
ATOM 3562 C C . ILE B 1 41 ? 30.832 -11.681 -56.427 1.00 55.23 41 ILE A C 1
ATOM 3563 O O . ILE B 1 41 ? 30.538 -10.561 -56.789 1.00 61.74 41 ILE A O 1
ATOM 3568 N N . CYS B 1 42 ? 31.514 -12.512 -57.193 1.00 53.69 42 CYS A N 1
ATOM 3569 C CA . CYS B 1 42 ? 31.935 -12.113 -58.514 1.00 59.76 42 CYS A CA 1
ATOM 3570 C C . CYS B 1 42 ? 32.162 -13.253 -59.497 1.00 49.33 42 CYS A C 1
ATOM 3571 O O . CYS B 1 42 ? 32.430 -14.378 -59.125 1.00 53.41 42 CYS A O 1
ATOM 3574 N N . SER B 1 43 ? 32.082 -12.889 -60.770 1.00 50.92 43 SER A N 1
ATOM 3575 C CA . SER B 1 43 ? 32.405 -13.751 -61.887 1.00 44.41 43 SER A CA 1
ATOM 3576 C C . SER B 1 43 ? 33.903 -13.884 -61.959 1.00 45.81 43 SER A C 1
ATOM 3577 O O . SER B 1 43 ? 34.616 -12.917 -61.672 1.00 40.14 43 SER A O 1
ATOM 3580 N N . LEU B 1 44 ? 34.372 -15.059 -62.366 1.00 44.61 44 LEU A N 1
ATOM 3581 C CA . LEU B 1 44 ? 35.768 -15.296 -62.559 1.00 49.16 44 LEU A CA 1
ATOM 3582 C C . LEU B 1 44 ? 36.062 -15.711 -64.002 1.00 55.35 44 LEU A C 1
ATOM 3583 O O . LEU B 1 44 ? 35.433 -16.641 -64.555 1.00 45.60 44 LEU A O 1
ATOM 3588 N N . LEU B 1 45 ? 37.062 -15.046 -64.578 1.00 56.42 45 LEU A N 1
ATOM 3589 C CA . LEU B 1 45 ? 37.574 -15.355 -65.898 1.00 53.94 45 LEU A CA 1
ATOM 3590 C C . LEU B 1 45 ? 38.968 -15.970 -65.755 1.00 51.74 45 LEU A C 1
ATOM 3591 O O . LEU B 1 45 ? 39.909 -15.296 -65.379 1.00 50.85 45 LEU A O 1
ATOM 3596 N N . PHE B 1 46 ? 39.087 -17.259 -66.049 1.00 48.96 46 PHE A N 1
ATOM 3597 C CA . PHE B 1 46 ? 40.328 -17.981 -65.958 1.00 51.91 46 PHE A CA 1
ATOM 3598 C C . PHE B 1 46 ? 41.151 -17.875 -67.250 1.00 60.89 46 PHE A C 1
ATOM 3599 O O . PHE B 1 46 ? 40.912 -18.653 -68.217 1.00 50.46 46 PHE A O 1
ATOM 3607 N N . GLU B 1 47 ? 42.136 -16.957 -67.245 1.00 61.95 47 GLU A N 1
ATOM 3608 C CA . GLU B 1 47 ? 42.925 -16.621 -68.446 1.00 60.24 47 GLU A CA 1
ATOM 3609 C C . GLU B 1 47 ? 43.917 -17.667 -68.871 1.00 57.93 47 GLU A C 1
ATOM 3610 O O . GLU B 1 47 ? 44.338 -17.646 -70.018 1.00 73.02 47 GLU A O 1
ATOM 3616 N N . ARG B 1 48 ? 44.256 -18.606 -67.994 1.00 62.59 48 ARG A N 1
ATOM 3617 C CA . ARG B 1 48 ? 45.173 -19.686 -68.334 1.00 65.34 48 ARG A CA 1
ATOM 3618 C C . ARG B 1 48 ? 44.691 -20.985 -67.746 1.00 62.55 48 ARG A C 1
ATOM 3619 O O . ARG B 1 48 ? 44.760 -21.190 -66.528 1.00 79.31 48 ARG A O 1
ATOM 3621 N N . VAL B 1 49 ? 44.220 -21.867 -68.613 1.00 57.45 49 VAL A N 1
ATOM 3622 C CA . VAL B 1 49 ? 43.733 -23.155 -68.218 1.00 64.52 49 VAL A CA 1
ATOM 3623 C C . VAL B 1 49 ? 44.677 -24.181 -68.790 1.00 71.25 49 VAL A C 1
ATOM 3624 O O . VAL B 1 49 ? 44.933 -24.210 -69.984 1.00 76.61 49 VAL A O 1
ATOM 3628 N N . LYS B 1 50 ? 45.177 -25.032 -67.910 1.00 85.40 50 LYS A N 1
ATOM 3629 C CA . LYS B 1 50 ? 46.236 -25.951 -68.248 1.00 89.82 50 LYS A CA 1
ATOM 3630 C C . LYS B 1 50 ? 45.794 -26.798 -69.431 1.00 84.41 50 LYS A C 1
ATOM 3631 O O . LYS B 1 50 ? 44.812 -27.542 -69.339 1.00 69.74 50 LYS A O 1
ATOM 3637 N N . GLY B 1 51 ? 46.530 -26.657 -70.532 1.00 82.83 51 GLY A N 1
ATOM 3638 C CA . GLY B 1 51 ? 46.327 -27.470 -71.731 1.00 76.46 51 GLY A CA 1
ATOM 3639 C C . GLY B 1 51 ? 45.600 -26.763 -72.862 1.00 70.81 51 GLY A C 1
ATOM 3640 O O . GLY B 1 51 ? 45.327 -27.397 -73.888 1.00 69.78 51 GLY A O 1
ATOM 3641 N N . TYR B 1 52 ? 45.286 -25.472 -72.685 1.00 62.97 52 TYR A N 1
ATOM 3642 C CA . TYR B 1 52 ? 44.364 -24.765 -73.591 1.00 64.02 52 TYR A CA 1
ATOM 3643 C C . TYR B 1 52 ? 44.711 -23.287 -73.778 1.00 64.29 52 TYR A C 1
ATOM 3644 O O . TYR B 1 52 ? 45.148 -22.631 -72.840 1.00 62.39 52 TYR A O 1
ATOM 3653 N N . ALA B 1 53 ? 44.490 -22.753 -74.981 1.00 64.65 53 ALA A N 1
ATOM 3654 C CA . ALA B 1 53 ? 44.528 -21.295 -75.191 1.00 68.87 53 ALA A CA 1
ATOM 3655 C C . ALA B 1 53 ? 43.192 -20.636 -74.802 1.00 65.25 53 ALA A C 1
ATOM 3656 O O . ALA B 1 53 ? 43.134 -19.429 -74.544 1.00 55.36 53 ALA A O 1
ATOM 3658 N N . VAL B 1 54 ? 42.127 -21.428 -74.740 1.00 63.28 54 VAL A N 1
ATOM 3659 C CA . VAL B 1 54 ? 40.779 -20.875 -74.480 1.00 63.07 54 VAL A CA 1
ATOM 3660 C C . VAL B 1 54 ? 40.563 -20.591 -72.978 1.00 46.49 54 VAL A C 1
ATOM 3661 O O . VAL B 1 54 ? 40.704 -21.495 -72.176 1.00 51.62 54 VAL A O 1
ATOM 3665 N N . PRO B 1 55 ? 40.194 -19.358 -72.595 1.00 44.80 55 PRO A N 1
ATOM 3666 C CA . PRO B 1 55 ? 39.798 -19.086 -71.223 1.00 48.38 55 PRO A CA 1
ATOM 3667 C C . PRO B 1 55 ? 38.398 -19.615 -70.853 1.00 53.12 55 PRO A C 1
ATOM 3668 O O . PRO B 1 55 ? 37.642 -19.989 -71.749 1.00 43.53 55 PRO A O 1
ATOM 3672 N N . VAL B 1 56 ? 38.118 -19.685 -69.537 1.00 52.88 56 VAL A N 1
ATOM 3673 C CA . VAL B 1 56 ? 36.861 -20.202 -68.998 1.00 42.42 56 VAL A CA 1
ATOM 3674 C C . VAL B 1 56 ? 36.273 -19.125 -68.137 1.00 43.49 56 VAL A C 1
ATOM 3675 O O . VAL B 1 56 ? 36.991 -18.509 -67.363 1.00 46.03 56 VAL A O 1
ATOM 3679 N N . VAL B 1 57 ? 34.976 -18.834 -68.303 1.00 33.76 57 VAL A N 1
ATOM 3680 C CA . VAL B 1 57 ? 34.315 -17.867 -67.437 1.00 35.90 57 VAL A CA 1
ATOM 3681 C C . VAL B 1 57 ? 33.228 -18.627 -66.631 1.00 35.90 57 VAL A C 1
ATOM 3682 O O . VAL B 1 57 ? 32.619 -19.593 -67.104 1.00 39.56 57 VAL A O 1
ATOM 3686 N N . THR B 1 58 ? 33.052 -18.236 -65.382 1.00 40.57 58 THR A N 1
ATOM 3687 C CA . THR B 1 58 ? 31.996 -18.805 -64.547 1.00 43.18 58 THR A CA 1
ATOM 3688 C C . THR B 1 58 ? 31.367 -17.707 -63.688 1.00 42.66 58 THR A C 1
ATOM 3689 O O . THR B 1 58 ? 31.997 -16.698 -63.437 1.00 38.86 58 THR A O 1
ATOM 3693 N N . GLY B 1 59 ? 30.088 -17.890 -63.337 1.00 37.31 59 GLY A N 1
ATOM 3694 C CA . GLY B 1 59 ? 29.396 -17.004 -62.408 1.00 37.71 59 GLY A CA 1
ATOM 3695 C C . GLY B 1 59 ? 29.027 -15.670 -63.054 1.00 43.49 59 GLY A C 1
ATOM 3696 O O . GLY B 1 59 ? 29.277 -14.626 -62.473 1.00 43.64 59 GLY A O 1
ATOM 3697 N N . LEU B 1 60 ? 28.396 -15.716 -64.225 1.00 41.11 60 LEU A N 1
ATOM 3698 C CA . LEU B 1 60 ? 27.979 -14.497 -64.975 1.00 42.74 60 LEU A CA 1
ATOM 3699 C C . LEU B 1 60 ? 26.996 -13.637 -64.261 1.00 46.02 60 LEU A C 1
ATOM 3700 O O . LEU B 1 60 ? 27.008 -12.402 -64.410 1.00 48.67 60 LEU A O 1
ATOM 3705 N N . ALA B 1 61 ? 26.143 -14.274 -63.477 1.00 46.46 61 ALA A N 1
ATOM 3706 C CA . ALA B 1 61 ? 25.208 -13.560 -62.619 1.00 44.41 61 ALA A CA 1
ATOM 3707 C C . ALA B 1 61 ? 24.883 -14.468 -61.440 1.00 48.11 61 ALA A C 1
ATOM 3708 O O . ALA B 1 61 ? 24.501 -15.613 -61.640 1.00 52.23 61 ALA A O 1
ATOM 3710 N N . GLY B 1 62 ? 25.036 -13.955 -60.234 1.00 44.38 62 GLY A N 1
ATOM 3711 C CA . GLY B 1 62 ? 24.901 -14.723 -59.021 1.00 45.80 62 GLY A CA 1
ATOM 3712 C C . GLY B 1 62 ? 24.056 -14.082 -57.945 1.00 45.40 62 GLY A C 1
ATOM 3713 O O . GLY B 1 62 ? 24.150 -14.470 -56.795 1.00 51.22 62 GLY A O 1
ATOM 3714 N N . ASP B 1 63 ? 23.233 -13.111 -58.334 1.00 42.73 63 ASP A N 1
ATOM 3715 C CA . ASP B 1 63 ? 22.328 -12.435 -57.445 1.00 43.26 63 ASP A CA 1
ATOM 3716 C C . ASP B 1 63 ? 21.239 -11.816 -58.282 1.00 43.24 63 ASP A C 1
ATOM 3717 O O . ASP B 1 63 ? 21.381 -11.679 -59.506 1.00 43.63 63 ASP A O 1
ATOM 3722 N N A ARG B 1 64 ? 20.154 -11.456 -57.642 0.50 44.88 64 ARG A N 1
ATOM 3723 N N B ARG B 1 64 ? 20.162 -11.428 -57.595 0.50 47.02 64 ARG A N 1
ATOM 3724 C CA A ARG B 1 64 ? 18.993 -10.933 -58.344 0.50 51.05 64 ARG A CA 1
ATOM 3725 C CA B ARG B 1 64 ? 18.961 -10.816 -58.197 0.50 54.78 64 ARG A CA 1
ATOM 3726 C C A ARG B 1 64 ? 19.196 -9.549 -58.989 0.50 48.25 64 ARG A C 1
ATOM 3727 C C B ARG B 1 64 ? 19.295 -9.596 -59.041 0.50 50.44 64 ARG A C 1
ATOM 3728 O O A ARG B 1 64 ? 18.519 -9.248 -59.974 0.50 49.26 64 ARG A O 1
ATOM 3729 O O B ARG B 1 64 ? 18.799 -9.424 -60.149 0.50 52.61 64 ARG A O 1
ATOM 3744 N N . GLU B 1 65 ? 20.115 -8.744 -58.460 1.00 49.59 65 GLU A N 1
ATOM 3745 C CA . GLU B 1 65 ? 20.449 -7.433 -59.048 1.00 53.97 65 GLU A CA 1
ATOM 3746 C C . GLU B 1 65 ? 21.042 -7.605 -60.463 1.00 49.65 65 GLU A C 1
ATOM 3747 O O . GLU B 1 65 ? 20.541 -6.997 -61.400 1.00 52.59 65 GLU A O 1
ATOM 3749 N N . LEU B 1 66 ? 21.997 -8.529 -60.628 1.00 51.45 66 LEU A N 1
ATOM 3750 C CA . LEU B 1 66 ? 22.556 -8.826 -61.942 1.00 44.23 66 LEU A CA 1
ATOM 3751 C C . LEU B 1 66 ? 21.583 -9.430 -62.893 1.00 48.36 66 LEU A C 1
ATOM 3752 O O . LEU B 1 66 ? 21.552 -9.020 -64.037 1.00 52.20 66 LEU A O 1
ATOM 3757 N N . PHE B 1 67 ? 20.723 -10.350 -62.472 1.00 42.37 67 PHE A N 1
ATOM 3758 C CA . PHE B 1 67 ? 19.741 -10.845 -63.429 1.00 39.53 67 PHE A CA 1
ATOM 3759 C C . PHE B 1 67 ? 18.759 -9.772 -63.826 1.00 40.04 67 PHE A C 1
ATOM 3760 O O . PHE B 1 67 ? 18.268 -9.770 -64.949 1.00 37.91 67 PHE A O 1
ATOM 3768 N N . ALA B 1 68 ? 18.430 -8.872 -62.910 1.00 45.89 68 ALA A N 1
ATOM 3769 C CA . ALA B 1 68 ? 17.558 -7.713 -63.271 1.00 49.20 68 ALA A CA 1
ATOM 3770 C C . ALA B 1 68 ? 18.254 -6.822 -64.298 1.00 40.20 68 ALA A C 1
ATOM 3771 O O . ALA B 1 68 ? 17.689 -6.523 -65.335 1.00 44.96 68 ALA A O 1
ATOM 3773 N N . ALA B 1 69 ? 19.483 -6.445 -64.031 1.00 45.62 69 ALA A N 1
ATOM 3774 C CA . ALA B 1 69 ? 20.316 -5.754 -65.043 1.00 48.10 69 ALA A CA 1
ATOM 3775 C C . ALA B 1 69 ? 20.341 -6.480 -66.412 1.00 51.30 69 ALA A C 1
ATOM 3776 O O . ALA B 1 69 ? 20.130 -5.853 -67.459 1.00 50.09 69 ALA A O 1
ATOM 3778 N N . ALA B 1 70 ? 20.511 -7.807 -66.407 1.00 50.55 70 ALA A N 1
ATOM 3779 C CA . ALA B 1 70 ? 20.500 -8.570 -67.658 1.00 44.73 70 ALA A CA 1
ATOM 3780 C C . ALA B 1 70 ? 19.218 -8.431 -68.420 1.00 38.64 70 ALA A C 1
ATOM 3781 O O . ALA B 1 70 ? 19.186 -8.630 -69.608 1.00 51.30 70 ALA A O 1
ATOM 3783 N N . MET B 1 71 ? 18.131 -8.159 -67.742 1.00 43.87 71 MET A N 1
ATOM 3784 C CA . MET B 1 71 ? 16.839 -7.997 -68.374 1.00 47.27 71 MET A CA 1
ATOM 3785 C C . MET B 1 71 ? 16.489 -6.509 -68.581 1.00 50.32 71 MET A C 1
ATOM 3786 O O . MET B 1 71 ? 15.354 -6.222 -69.002 1.00 50.93 71 MET A O 1
ATOM 3791 N N . SER B 1 72 ? 17.406 -5.578 -68.274 1.00 51.76 72 SER A N 1
ATOM 3792 C CA . SER B 1 72 ? 17.110 -4.120 -68.314 1.00 63.03 72 SER A CA 1
ATOM 3793 C C . SER B 1 72 ? 15.877 -3.698 -67.487 1.00 64.07 72 SER A C 1
ATOM 3794 O O . SER B 1 72 ? 14.936 -3.100 -68.031 1.00 69.18 72 SER A O 1
ATOM 3797 N N . VAL B 1 73 ? 15.861 -4.094 -66.205 1.00 60.52 73 VAL A N 1
ATOM 3798 C CA . VAL B 1 73 ? 14.806 -3.724 -65.263 1.00 53.78 73 VAL A CA 1
ATOM 3799 C C . VAL B 1 73 ? 15.390 -3.523 -63.886 1.00 58.11 73 VAL A C 1
ATOM 3800 O O . VAL B 1 73 ? 16.489 -4.048 -63.559 1.00 61.16 73 VAL A O 1
ATOM 3804 N N . PRO B 1 74 ? 14.676 -2.738 -63.062 1.00 57.96 74 PRO A N 1
ATOM 3805 C CA . PRO B 1 74 ? 15.047 -2.816 -61.639 1.00 64.59 74 PRO A CA 1
ATOM 3806 C C . PRO B 1 74 ? 14.517 -4.176 -61.058 1.00 58.06 74 PRO A C 1
ATOM 3807 O O . PRO B 1 74 ? 13.544 -4.771 -61.601 1.00 48.77 74 PRO A O 1
ATOM 3811 N N . VAL B 1 75 ? 15.156 -4.637 -59.996 1.00 56.66 75 VAL A N 1
ATOM 3812 C CA . VAL B 1 75 ? 14.759 -5.885 -59.315 1.00 61.39 75 VAL A CA 1
ATOM 3813 C C . VAL B 1 75 ? 13.252 -5.995 -59.103 1.00 59.72 75 VAL A C 1
ATOM 3814 O O . VAL B 1 75 ? 12.633 -7.032 -59.393 1.00 56.08 75 VAL A O 1
ATOM 3818 N N . GLU B 1 76 ? 12.674 -4.885 -58.652 1.00 60.31 76 GLU A N 1
ATOM 3819 C CA . GLU B 1 76 ? 11.252 -4.771 -58.360 1.00 60.43 76 GLU A CA 1
ATOM 3820 C C . GLU B 1 76 ? 10.397 -5.226 -59.516 1.00 53.38 76 GLU A C 1
ATOM 3821 O O . GLU B 1 76 ? 9.319 -5.742 -59.285 1.00 54.52 76 GLU A O 1
ATOM 3827 N N . GLY B 1 77 ? 10.854 -5.045 -60.752 1.00 46.75 77 GLY A N 1
ATOM 3828 C CA . GLY B 1 77 ? 10.026 -5.395 -61.924 1.00 48.11 77 GLY A CA 1
ATOM 3829 C C . GLY B 1 77 ? 10.391 -6.702 -62.633 1.00 46.30 77 GLY A C 1
ATOM 3830 O O . GLY B 1 77 ? 9.703 -7.117 -63.568 1.00 45.05 77 GLY A O 1
ATOM 3831 N N . MET B 1 78 ? 11.474 -7.335 -62.191 1.00 43.97 78 MET A N 1
ATOM 3832 C CA . MET B 1 78 ? 12.055 -8.549 -62.824 1.00 41.33 78 MET A CA 1
ATOM 3833 C C . MET B 1 78 ? 11.028 -9.623 -63.101 1.00 41.84 78 MET A C 1
ATOM 3834 O O . MET B 1 78 ? 10.892 -10.087 -64.263 1.00 45.79 78 MET A O 1
ATOM 3839 N N . LEU B 1 79 ? 10.247 -10.001 -62.085 1.00 37.32 79 LEU A N 1
ATOM 3840 C CA . LEU B 1 79 ? 9.356 -11.131 -62.262 1.00 39.06 79 LEU A CA 1
ATOM 3841 C C . LEU B 1 79 ? 8.261 -10.867 -63.272 1.00 45.16 79 LEU A C 1
ATOM 3842 O O . LEU B 1 79 ? 7.883 -11.765 -64.065 1.00 45.64 79 LEU A O 1
ATOM 3847 N N . GLU B 1 80 ? 7.749 -9.635 -63.239 1.00 54.74 80 GLU A N 1
ATOM 3848 C CA . GLU B 1 80 ? 6.688 -9.211 -64.160 1.00 58.59 80 GLU A CA 1
ATOM 3849 C C . GLU B 1 80 ? 7.285 -9.047 -65.547 1.00 46.72 80 GLU A C 1
ATOM 3850 O O . GLU B 1 80 ? 6.694 -9.485 -66.519 1.00 42.21 80 GLU A O 1
ATOM 3856 N N . LYS B 1 81 ? 8.481 -8.476 -65.665 1.00 46.66 81 LYS A N 1
ATOM 3857 C CA . LYS B 1 81 ? 9.106 -8.430 -67.002 1.00 51.32 81 LYS A CA 1
ATOM 3858 C C . LYS B 1 81 ? 9.280 -9.837 -67.599 1.00 47.56 81 LYS A C 1
ATOM 3859 O O . LYS B 1 81 ? 9.001 -10.052 -68.772 1.00 49.00 81 LYS A O 1
ATOM 3865 N N . LEU B 1 82 ? 9.678 -10.819 -66.769 1.00 49.34 82 LEU A N 1
ATOM 3866 C CA . LEU B 1 82 ? 9.868 -12.191 -67.273 1.00 45.83 82 LEU A CA 1
ATOM 3867 C C . LEU B 1 82 ? 8.537 -12.796 -67.709 1.00 46.04 82 LEU A C 1
ATOM 3868 O O . LEU B 1 82 ? 8.455 -13.366 -68.789 1.00 47.19 82 LEU A O 1
ATOM 3873 N N . ALA B 1 83 ? 7.487 -12.623 -66.912 1.00 49.69 83 ALA A N 1
ATOM 3874 C CA . ALA B 1 83 ? 6.155 -13.181 -67.283 1.00 53.28 83 ALA A CA 1
ATOM 3875 C C . ALA B 1 83 ? 5.544 -12.527 -68.559 1.00 50.27 83 ALA A C 1
ATOM 3876 O O . ALA B 1 83 ? 4.910 -13.193 -69.399 1.00 42.08 83 ALA A O 1
ATOM 3878 N N . ALA B 1 84 ? 5.773 -11.229 -68.692 1.00 45.60 84 ALA A N 1
ATOM 3879 C CA . ALA B 1 84 ? 5.424 -10.480 -69.924 1.00 54.89 84 ALA A CA 1
ATOM 3880 C C . ALA B 1 84 ? 6.151 -11.028 -71.163 1.00 58.80 84 ALA A C 1
ATOM 3881 O O . ALA B 1 84 ? 5.528 -11.185 -72.239 1.00 50.99 84 ALA A O 1
ATOM 3883 N N . ALA B 1 85 ? 7.463 -11.311 -71.026 1.00 51.52 85 ALA A N 1
ATOM 3884 C CA . ALA B 1 85 ? 8.195 -11.946 -72.142 1.00 45.47 85 ALA A CA 1
ATOM 3885 C C . ALA B 1 85 ? 7.663 -13.327 -72.491 1.00 45.43 85 ALA A C 1
ATOM 3886 O O . ALA B 1 85 ? 7.598 -13.690 -73.681 1.00 44.94 85 ALA A O 1
ATOM 3888 N N . VAL B 1 86 ? 7.266 -14.113 -71.485 1.00 47.89 86 VAL A N 1
ATOM 3889 C CA . VAL B 1 86 ? 6.683 -15.436 -71.753 1.00 51.96 86 VAL A CA 1
ATOM 3890 C C . VAL B 1 86 ? 5.329 -15.312 -72.431 1.00 55.43 86 VAL A C 1
ATOM 3891 O O . VAL B 1 86 ? 5.026 -16.085 -73.344 1.00 55.44 86 VAL A O 1
ATOM 3895 N N . GLU B 1 87 ? 4.526 -14.347 -71.998 1.00 70.99 87 GLU A N 1
ATOM 3896 C CA . GLU B 1 87 ? 3.182 -14.136 -72.582 1.00 82.14 87 GLU A CA 1
ATOM 3897 C C . GLU B 1 87 ? 3.291 -13.566 -74.002 1.00 76.66 87 GLU A C 1
ATOM 3898 O O . GLU B 1 87 ? 2.531 -13.990 -74.879 1.00 65.75 87 GLU A O 1
ATOM 3904 N N . ASN B 1 88 ? 4.245 -12.653 -74.224 1.00 66.21 88 ASN A N 1
ATOM 3905 C CA . ASN B 1 88 ? 4.392 -11.968 -75.519 1.00 72.95 88 ASN A CA 1
ATOM 3906 C C . ASN B 1 88 ? 5.758 -12.171 -76.184 1.00 61.65 88 ASN A C 1
ATOM 3907 O O . ASN B 1 88 ? 6.571 -11.259 -76.221 1.00 55.07 88 ASN A O 1
ATOM 3912 N N . PRO B 1 89 ? 6.006 -13.358 -76.732 1.00 55.30 89 PRO A N 1
ATOM 3913 C CA . PRO B 1 89 ? 7.280 -13.560 -77.424 1.00 63.42 89 PRO A CA 1
ATOM 3914 C C . PRO B 1 89 ? 7.408 -12.689 -78.674 1.00 65.99 89 PRO A C 1
ATOM 3915 O O . PRO B 1 89 ? 6.409 -12.295 -79.232 1.00 65.91 89 PRO A O 1
ATOM 3919 N N . VAL B 1 90 ? 8.638 -12.454 -79.103 1.00 62.54 90 VAL A N 1
ATOM 3920 C CA . VAL B 1 90 ? 8.996 -11.515 -80.173 1.00 60.38 90 VAL A CA 1
ATOM 3921 C C . VAL B 1 90 ? 9.844 -12.276 -81.182 1.00 58.84 90 VAL A C 1
ATOM 3922 O O . VAL B 1 90 ? 10.793 -12.919 -80.790 1.00 57.78 90 VAL A O 1
ATOM 3926 N N . PRO B 1 91 ? 9.516 -12.200 -82.486 1.00 64.97 91 PRO A N 1
ATOM 3927 C CA . PRO B 1 91 ? 10.354 -12.958 -83.429 1.00 65.71 91 PRO A CA 1
ATOM 3928 C C . PRO B 1 91 ? 11.854 -12.604 -83.416 1.00 58.64 91 PRO A C 1
ATOM 3929 O O . PRO B 1 91 ? 12.250 -11.475 -83.116 1.00 44.19 91 PRO A O 1
ATOM 3933 N N . CYS B 1 92 ? 12.657 -13.618 -83.705 1.00 56.74 92 CYS A N 1
ATOM 3934 C CA . CYS B 1 92 ? 14.096 -13.478 -83.892 1.00 56.85 92 CYS A CA 1
ATOM 3935 C C . CYS B 1 92 ? 14.344 -13.108 -85.339 1.00 58.54 92 CYS A C 1
ATOM 3936 O O . CYS B 1 92 ? 13.517 -13.386 -86.219 1.00 53.73 92 CYS A O 1
ATOM 3939 N N . ARG B 1 93 ? 15.499 -12.500 -85.569 1.00 51.87 93 ARG A N 1
ATOM 3940 C CA . ARG B 1 93 ? 15.931 -12.122 -86.885 1.00 50.04 93 ARG A CA 1
ATOM 3941 C C . ARG B 1 93 ? 17.006 -13.099 -87.386 1.00 45.35 93 ARG A C 1
ATOM 3942 O O . ARG B 1 93 ? 18.061 -13.229 -86.759 1.00 45.17 93 ARG A O 1
ATOM 3950 N N . LEU B 1 94 ? 16.761 -13.786 -88.503 1.00 40.52 94 LEU A N 1
ATOM 3951 C CA . LEU B 1 94 ? 17.798 -14.466 -89.258 1.00 38.29 94 LEU A CA 1
ATOM 3952 C C . LEU B 1 94 ? 18.752 -13.482 -89.917 1.00 41.02 94 LEU A C 1
ATOM 3953 O O . LEU B 1 94 ? 18.368 -12.461 -90.374 1.00 46.26 94 LEU A O 1
ATOM 3958 N N . VAL B 1 95 ? 20.035 -13.810 -89.905 1.00 41.66 95 VAL A N 1
ATOM 3959 C CA . VAL B 1 95 ? 21.109 -12.906 -90.251 1.00 38.26 95 VAL A CA 1
ATOM 3960 C C . VAL B 1 95 ? 22.051 -13.715 -91.131 1.00 38.53 95 VAL A C 1
ATOM 3961 O O . VAL B 1 95 ? 21.982 -14.938 -91.161 1.00 42.20 95 VAL A O 1
ATOM 3965 N N . SER B 1 96 ? 22.872 -13.030 -91.922 1.00 38.27 96 SER A N 1
ATOM 3966 C CA . SER B 1 96 ? 23.770 -13.713 -92.838 1.00 42.68 96 SER A CA 1
ATOM 3967 C C . SER B 1 96 ? 24.888 -14.421 -92.049 1.00 41.49 96 SER A C 1
ATOM 3968 O O . SER B 1 96 ? 25.336 -13.871 -91.054 1.00 37.34 96 SER A O 1
ATOM 3971 N N . PRO B 1 97 ? 25.349 -15.608 -92.519 1.00 43.74 97 PRO A N 1
ATOM 3972 C CA . PRO B 1 97 ? 26.552 -16.218 -91.936 1.00 50.86 97 PRO A CA 1
ATOM 3973 C C . PRO B 1 97 ? 27.838 -15.450 -92.118 1.00 57.36 97 PRO A C 1
ATOM 3974 O O . PRO B 1 97 ? 28.760 -15.660 -91.330 1.00 52.12 97 PRO A O 1
ATOM 3978 N N . ASP B 1 98 ? 27.916 -14.587 -93.134 1.00 54.00 98 ASP A N 1
ATOM 3979 C CA . ASP B 1 98 ? 29.116 -13.799 -93.356 1.00 52.16 98 ASP A CA 1
ATOM 3980 C C . ASP B 1 98 ? 29.203 -12.668 -92.361 1.00 54.11 98 ASP A C 1
ATOM 3981 O O . ASP B 1 98 ? 28.303 -11.869 -92.221 1.00 54.90 98 ASP A O 1
ATOM 3986 N N . GLY B 1 99 ? 30.306 -12.605 -91.644 1.00 55.10 99 GLY A N 1
ATOM 3987 C CA . GLY B 1 99 ? 30.428 -11.639 -90.566 1.00 56.61 99 GLY A CA 1
ATOM 3988 C C . GLY B 1 99 ? 29.786 -12.065 -89.234 1.00 55.15 99 GLY A C 1
ATOM 3989 O O . GLY B 1 99 ? 29.975 -11.363 -88.267 1.00 61.99 99 GLY A O 1
ATOM 3990 N N . ALA B 1 100 ? 29.026 -13.165 -89.160 1.00 50.97 100 ALA A N 1
ATOM 3991 C CA . ALA B 1 100 ? 28.441 -13.614 -87.867 1.00 53.85 100 ALA A CA 1
ATOM 3992 C C . ALA B 1 100 ? 29.599 -14.106 -86.996 1.00 49.16 100 ALA A C 1
ATOM 3993 O O . ALA B 1 100 ? 30.370 -14.951 -87.422 1.00 48.53 100 ALA A O 1
ATOM 3995 N N . PRO B 1 101 ? 29.726 -13.569 -85.785 1.00 42.87 101 PRO A N 1
ATOM 3996 C CA . PRO B 1 101 ? 30.953 -13.962 -85.079 1.00 47.05 101 PRO A CA 1
ATOM 3997 C C . PRO B 1 101 ? 31.131 -15.477 -84.839 1.00 48.12 101 PRO A C 1
ATOM 3998 O O . PRO B 1 101 ? 32.256 -15.992 -84.943 1.00 49.71 101 PRO A O 1
ATOM 4002 N N . VAL B 1 102 ? 30.047 -16.203 -84.602 1.00 43.40 102 VAL A N 1
ATOM 4003 C CA . VAL B 1 102 ? 30.161 -17.628 -84.315 1.00 44.37 102 VAL A CA 1
ATOM 4004 C C . VAL B 1 102 ? 30.587 -18.495 -85.518 1.00 44.36 102 VAL A C 1
ATOM 4005 O O . VAL B 1 102 ? 30.846 -19.716 -85.359 1.00 41.58 102 VAL A O 1
ATOM 4009 N N . LYS B 1 103 ? 30.610 -17.887 -86.718 1.00 49.37 103 LYS A N 1
ATOM 4010 C CA . LYS B 1 103 ? 31.039 -18.561 -87.950 1.00 52.24 103 LYS A CA 1
ATOM 4011 C C . LYS B 1 103 ? 32.512 -18.335 -88.342 1.00 54.78 103 LYS A C 1
ATOM 4012 O O . LYS B 1 103 ? 32.963 -18.917 -89.313 1.00 51.54 103 LYS A O 1
ATOM 4018 N N . GLU B 1 104 ? 33.238 -17.510 -87.582 1.00 48.09 104 GLU A N 1
ATOM 4019 C CA . GLU B 1 104 ? 34.630 -17.204 -87.846 1.00 49.76 104 GLU A CA 1
ATOM 4020 C C . GLU B 1 104 ? 35.512 -18.456 -88.058 1.00 57.35 104 GLU A C 1
ATOM 4021 O O . GLU B 1 104 ? 36.258 -18.511 -89.033 1.00 67.48 104 GLU A O 1
ATOM 4027 N N . CYS B 1 105 ? 35.405 -19.452 -87.174 1.00 54.92 105 CYS A N 1
ATOM 4028 C CA . CYS B 1 105 ? 36.076 -20.750 -87.327 1.00 51.86 105 CYS A CA 1
ATOM 4029 C C . CYS B 1 105 ? 35.039 -21.872 -87.384 1.00 58.50 105 CYS A C 1
ATOM 4030 O O . CYS B 1 105 ? 34.106 -21.887 -86.599 1.00 58.05 105 CYS A O 1
ATOM 4033 N N . ILE B 1 106 ? 35.216 -22.817 -88.298 1.00 56.81 106 ILE A N 1
ATOM 4034 C CA . ILE B 1 106 ? 34.253 -23.881 -88.555 1.00 59.93 106 ILE A CA 1
ATOM 4035 C C . ILE B 1 106 ? 35.063 -25.165 -88.707 1.00 67.34 106 ILE A C 1
ATOM 4036 O O . ILE B 1 106 ? 36.037 -25.190 -89.462 1.00 76.37 106 ILE A O 1
ATOM 4041 N N . ILE B 1 107 ? 34.677 -26.214 -87.986 1.00 61.94 107 ILE A N 1
ATOM 4042 C CA . ILE B 1 107 ? 35.387 -27.480 -87.989 1.00 55.25 107 ILE A CA 1
ATOM 4043 C C . ILE B 1 107 ? 34.364 -28.547 -88.281 1.00 63.69 107 ILE A C 1
ATOM 4044 O O . ILE B 1 107 ? 33.343 -28.659 -87.576 1.00 67.42 107 ILE A O 1
ATOM 4049 N N . ARG B 1 108 ? 34.618 -29.314 -89.339 1.00 67.99 108 ARG A N 1
ATOM 4050 C CA . ARG B 1 108 ? 33.749 -30.421 -89.760 1.00 75.07 108 ARG A CA 1
ATOM 4051 C C . ARG B 1 108 ? 34.433 -31.780 -89.799 1.00 76.34 108 ARG A C 1
ATOM 4052 O O . ARG B 1 108 ? 33.730 -32.780 -89.935 1.00 75.57 108 ARG A O 1
ATOM 4060 N N . GLU B 1 109 ? 35.761 -31.841 -89.658 1.00 80.51 109 GLU A N 1
ATOM 4061 C CA . GLU B 1 109 ? 36.473 -33.119 -89.723 1.00 85.67 109 GLU A CA 1
ATOM 4062 C C . GLU B 1 109 ? 37.506 -33.234 -88.613 1.00 84.00 109 GLU A C 1
ATOM 4063 O O . GLU B 1 109 ? 38.091 -32.220 -88.183 1.00 68.85 109 GLU A O 1
ATOM 4069 N N . ASN B 1 110 ? 37.708 -34.473 -88.152 1.00 84.69 110 ASN A N 1
ATOM 4070 C CA . ASN B 1 110 ? 38.629 -34.792 -87.038 1.00 90.60 110 ASN A CA 1
ATOM 4071 C C . ASN B 1 110 ? 38.296 -33.979 -85.772 1.00 88.80 110 ASN A C 1
ATOM 4072 O O . ASN B 1 110 ? 39.129 -33.292 -85.170 1.00 78.42 110 ASN A O 1
ATOM 4077 N N . ILE B 1 111 ? 37.034 -34.075 -85.390 1.00 88.39 111 ILE A N 1
ATOM 4078 C CA . ILE B 1 111 ? 36.507 -33.278 -84.296 1.00 81.93 111 ILE A CA 1
ATOM 4079 C C . ILE B 1 111 ? 36.901 -33.956 -83.011 1.00 72.35 111 ILE A C 1
ATOM 4080 O O . ILE B 1 111 ? 36.533 -35.120 -82.802 1.00 64.06 111 ILE A O 1
ATOM 4085 N N . ASP B 1 112 ? 37.599 -33.220 -82.151 1.00 70.32 112 ASP A N 1
ATOM 4086 C CA . ASP B 1 112 ? 37.926 -33.694 -80.803 1.00 79.92 112 ASP A CA 1
ATOM 4087 C C . ASP B 1 112 ? 37.581 -32.609 -79.771 1.00 67.83 112 ASP A C 1
ATOM 4088 O O . ASP B 1 112 ? 38.351 -31.629 -79.601 1.00 52.27 112 ASP A O 1
ATOM 4093 N N . LEU B 1 113 ? 36.450 -32.804 -79.071 1.00 60.47 113 LEU A N 1
ATOM 4094 C CA . LEU B 1 113 ? 35.911 -31.751 -78.185 1.00 59.23 113 LEU A CA 1
ATOM 4095 C C . LEU B 1 113 ? 36.854 -31.411 -77.040 1.00 57.94 113 LEU A C 1
ATOM 4096 O O . LEU B 1 113 ? 37.181 -30.229 -76.824 1.00 63.50 113 LEU A O 1
ATOM 4101 N N . LEU B 1 114 ? 37.330 -32.447 -76.339 1.00 65.37 114 LEU A N 1
ATOM 4102 C CA . LEU B 1 114 ? 38.307 -32.237 -75.260 1.00 71.24 114 LEU A CA 1
ATOM 4103 C C . LEU B 1 114 ? 39.628 -31.615 -75.667 1.00 74.16 114 LEU A C 1
ATOM 4104 O O . LEU B 1 114 ? 40.256 -30.953 -74.829 1.00 78.33 114 LEU A O 1
ATOM 4109 N N . LYS B 1 115 ? 40.067 -31.821 -76.907 1.00 74.44 115 LYS A N 1
ATOM 4110 C CA . LYS B 1 115 ? 41.266 -31.124 -77.397 1.00 78.17 115 LYS A CA 1
ATOM 4111 C C . LYS B 1 115 ? 40.992 -29.644 -77.640 1.00 78.51 115 LYS A C 1
ATOM 4112 O O . LYS B 1 115 ? 41.851 -28.814 -77.355 1.00 77.96 115 LYS A O 1
ATOM 4118 N N . MET B 1 116 ? 39.815 -29.303 -78.174 1.00 78.53 116 MET A N 1
ATOM 4119 C CA . MET B 1 116 ? 39.520 -27.896 -78.496 1.00 74.33 116 MET A CA 1
ATOM 4120 C C . MET B 1 116 ? 39.132 -27.053 -77.294 1.00 65.37 116 MET A C 1
ATOM 4121 O O . MET B 1 116 ? 39.466 -25.856 -77.222 1.00 54.15 116 MET A O 1
ATOM 4126 N N . LEU B 1 117 ? 38.409 -27.664 -76.357 1.00 58.71 117 LEU A N 1
ATOM 4127 C CA . LEU B 1 117 ? 37.686 -26.879 -75.357 1.00 58.68 117 LEU A CA 1
ATOM 4128 C C . LEU B 1 117 ? 38.021 -27.304 -73.934 1.00 55.00 117 LEU A C 1
ATOM 4129 O O . LEU B 1 117 ? 38.069 -28.512 -73.604 1.00 53.26 117 LEU A O 1
ATOM 4134 N N . PRO B 1 118 ? 38.233 -26.314 -73.073 1.00 46.07 118 PRO A N 1
ATOM 4135 C CA . PRO B 1 118 ? 38.582 -26.564 -71.689 1.00 47.95 118 PRO A CA 1
ATOM 4136 C C . PRO B 1 118 ? 37.339 -26.956 -70.856 1.00 43.87 118 PRO A C 1
ATOM 4137 O O . PRO B 1 118 ? 36.945 -26.238 -69.987 1.00 48.90 118 PRO A O 1
ATOM 4141 N N . ILE B 1 119 ? 36.782 -28.120 -71.120 1.00 41.64 119 ILE A N 1
ATOM 4142 C CA . ILE B 1 119 ? 35.569 -28.527 -70.493 1.00 48.91 119 ILE A CA 1
ATOM 4143 C C . ILE B 1 119 ? 35.953 -29.052 -69.122 1.00 55.07 119 ILE A C 1
ATOM 4144 O O . ILE B 1 119 ? 36.636 -30.063 -69.041 1.00 51.15 119 ILE A O 1
ATOM 4149 N N . PRO B 1 120 ? 35.459 -28.407 -68.038 1.00 56.04 120 PRO A N 1
ATOM 4150 C CA . PRO B 1 120 ? 35.860 -28.784 -66.686 1.00 48.75 120 PRO A CA 1
ATOM 4151 C C . PRO B 1 120 ? 35.296 -30.071 -66.175 1.00 45.10 120 PRO A C 1
ATOM 4152 O O . PRO B 1 120 ? 34.277 -30.552 -66.671 1.00 52.43 120 PRO A O 1
ATOM 4156 N N . THR B 1 121 ? 35.955 -30.601 -65.154 1.00 53.58 121 THR A N 1
ATOM 4157 C CA . THR B 1 121 ? 35.409 -31.667 -64.300 1.00 53.81 121 THR A CA 1
ATOM 4158 C C . THR B 1 121 ? 35.079 -30.978 -62.981 1.00 50.05 121 THR A C 1
ATOM 4159 O O . THR B 1 121 ? 35.927 -30.277 -62.398 1.00 45.62 121 THR A O 1
ATOM 4163 N N . HIS B 1 122 A 33.821 -31.064 -62.540 1.00 53.33 122 HIS A N 1
ATOM 4164 C CA . HIS B 1 122 A 33.354 -30.132 -61.513 1.00 50.45 122 HIS A CA 1
ATOM 4165 C C . HIS B 1 122 A 33.490 -30.666 -60.056 1.00 50.82 122 HIS A C 1
ATOM 4166 O O . HIS B 1 122 A 34.143 -30.039 -59.218 1.00 51.55 122 HIS A O 1
ATOM 4173 N N . HIS B 1 123 ? 32.830 -31.779 -59.768 1.00 47.48 123 HIS A N 1
ATOM 4174 C CA . HIS B 1 123 ? 32.778 -32.372 -58.435 1.00 56.54 123 HIS A CA 1
ATOM 4175 C C . HIS B 1 123 ? 33.416 -33.763 -58.417 1.00 61.33 123 HIS A C 1
ATOM 4176 O O . HIS B 1 123 ? 33.472 -34.424 -59.440 1.00 55.40 123 HIS A O 1
ATOM 4183 N N . ALA B 1 124 ? 33.857 -34.187 -57.227 1.00 70.70 124 ALA A N 1
ATOM 4184 C CA . ALA B 1 124 ? 34.562 -35.473 -56.957 1.00 66.62 124 ALA A CA 1
ATOM 4185 C C . ALA B 1 124 ? 33.934 -36.686 -57.595 1.00 57.33 124 ALA A C 1
ATOM 4186 O O . ALA B 1 124 ? 34.591 -37.412 -58.326 1.00 60.87 124 ALA A O 1
ATOM 4188 N N . GLY B 1 125 ? 32.656 -36.914 -57.333 1.00 59.18 125 GLY A N 1
ATOM 4189 C CA . GLY B 1 125 ? 31.964 -38.073 -57.931 1.00 63.89 125 GLY A CA 1
ATOM 4190 C C . GLY B 1 125 ? 31.644 -38.050 -59.433 1.00 65.01 125 GLY A C 1
ATOM 4191 O O . GLY B 1 125 ? 31.038 -38.989 -59.923 1.00 62.75 125 GLY A O 1
ATOM 4192 N N . ASP B 1 126 ? 31.998 -36.982 -60.158 1.00 71.75 126 ASP A N 1
ATOM 4193 C CA . ASP B 1 126 ? 31.582 -36.831 -61.572 1.00 74.55 126 ASP A CA 1
ATOM 4194 C C . ASP B 1 126 ? 32.295 -37.847 -62.485 1.00 73.32 126 ASP A C 1
ATOM 4195 O O . ASP B 1 126 ? 33.501 -38.043 -62.356 1.00 60.80 126 ASP A O 1
ATOM 4200 N N . ALA B 1 127 ? 31.558 -38.433 -63.429 1.00 66.22 127 ALA A N 1
ATOM 4201 C CA . ALA B 1 127 ? 32.122 -39.409 -64.370 1.00 69.32 127 ALA A CA 1
ATOM 4202 C C . ALA B 1 127 ? 33.218 -38.903 -65.309 1.00 70.46 127 ALA A C 1
ATOM 4203 O O . ALA B 1 127 ? 34.018 -39.690 -65.791 1.00 67.10 127 ALA A O 1
ATOM 4205 N N . GLY B 1 128 ? 33.234 -37.607 -65.588 1.00 70.09 128 GLY A N 1
ATOM 4206 C CA . GLY B 1 128 ? 34.281 -37.008 -66.398 1.00 65.33 128 GLY A CA 1
ATOM 4207 C C . GLY B 1 128 ? 33.957 -35.531 -66.628 1.00 65.41 128 GLY A C 1
ATOM 4208 O O . GLY B 1 128 ? 33.179 -34.940 -65.879 1.00 54.70 128 GLY A O 1
ATOM 4209 N N . PRO B 1 129 ? 34.530 -34.929 -67.674 1.00 63.73 129 PRO A N 1
ATOM 4210 C CA . PRO B 1 129 ? 34.213 -33.545 -68.001 1.00 56.99 129 PRO A CA 1
ATOM 4211 C C . PRO B 1 129 ? 32.757 -33.396 -68.454 1.00 54.81 129 PRO A C 1
ATOM 4212 O O . PRO B 1 129 ? 32.228 -34.283 -69.120 1.00 46.34 129 PRO A O 1
ATOM 4216 N N . TYR B 1 130 ? 32.108 -32.309 -68.035 1.00 49.49 130 TYR A N 1
ATOM 4217 C CA . TYR B 1 130 ? 30.721 -32.034 -68.405 1.00 44.18 130 TYR A CA 1
ATOM 4218 C C . TYR B 1 130 ? 30.565 -30.656 -68.969 1.00 42.53 130 TYR A C 1
ATOM 4219 O O . TYR B 1 130 ? 31.139 -29.704 -68.451 1.00 43.50 130 TYR A O 1
ATOM 4228 N N . ILE B 1 131 ? 29.779 -30.564 -70.033 1.00 42.46 131 ILE A N 1
ATOM 4229 C CA . ILE B 1 131 ? 29.331 -29.278 -70.589 1.00 43.49 131 ILE A CA 1
ATOM 4230 C C . ILE B 1 131 ? 28.057 -28.953 -69.828 1.00 37.52 131 ILE A C 1
ATOM 4231 O O . ILE B 1 131 ? 27.111 -29.716 -69.895 1.00 37.35 131 ILE A O 1
ATOM 4236 N N . THR B 1 132 ? 28.058 -27.838 -69.097 1.00 36.57 132 THR A N 1
ATOM 4237 C CA . THR B 1 132 ? 26.955 -27.485 -68.207 1.00 38.09 132 THR A CA 1
ATOM 4238 C C . THR B 1 132 ? 26.232 -26.196 -68.579 1.00 35.98 132 THR A C 1
ATOM 4239 O O . THR B 1 132 ? 25.239 -25.909 -67.958 1.00 37.48 132 THR A O 1
ATOM 4243 N N . ALA B 1 133 ? 26.725 -25.437 -69.557 1.00 35.56 133 ALA A N 1
ATOM 4244 C CA . ALA B 1 133 ? 26.127 -24.153 -69.884 1.00 35.83 133 ALA A CA 1
ATOM 4245 C C . ALA B 1 133 ? 25.670 -23.986 -71.329 1.00 35.17 133 ALA A C 1
ATOM 4246 O O . ALA B 1 133 ? 25.576 -22.870 -71.833 1.00 44.99 133 ALA A O 1
ATOM 4248 N N . ALA B 1 134 ? 25.359 -25.079 -71.975 1.00 34.49 134 ALA A N 1
ATOM 4249 C CA . ALA B 1 134 ? 24.984 -25.072 -73.366 1.00 37.63 134 ALA A CA 1
ATOM 4250 C C . ALA B 1 134 ? 23.487 -25.030 -73.443 1.00 36.93 134 ALA A C 1
ATOM 4251 O O . ALA B 1 134 ? 22.824 -25.860 -72.837 1.00 40.72 134 ALA A O 1
ATOM 4253 N N . ILE B 1 135 ? 22.957 -24.072 -74.207 1.00 36.49 135 ILE A N 1
ATOM 4254 C CA . ILE B 1 135 ? 21.564 -24.131 -74.601 1.00 36.02 135 ILE A CA 1
ATOM 4255 C C . ILE B 1 135 ? 21.416 -25.106 -75.768 1.00 36.55 135 ILE A C 1
ATOM 4256 O O . ILE B 1 135 ? 22.210 -25.102 -76.691 1.00 37.52 135 ILE A O 1
ATOM 4261 N N . LEU B 1 136 ? 20.421 -25.972 -75.692 1.00 37.75 136 LEU A N 1
ATOM 4262 C CA . LEU B 1 136 ? 20.181 -27.011 -76.675 1.00 40.55 136 LEU A CA 1
ATOM 4263 C C . LEU B 1 136 ? 18.940 -26.598 -77.475 1.00 41.60 136 LEU A C 1
ATOM 4264 O O . LEU B 1 136 ? 17.856 -26.532 -76.919 1.00 41.06 136 LEU A O 1
ATOM 4269 N N . ILE B 1 137 ? 19.124 -26.299 -78.762 1.00 39.76 137 ILE A N 1
ATOM 4270 C CA . ILE B 1 137 ? 18.061 -25.859 -79.644 1.00 40.62 137 ILE A CA 1
ATOM 4271 C C . ILE B 1 137 ? 17.675 -27.055 -80.528 1.00 42.12 137 ILE A C 1
ATOM 4272 O O . ILE B 1 137 ? 18.526 -27.682 -81.134 1.00 42.11 137 ILE A O 1
ATOM 4277 N N . ALA B 1 138 ? 16.392 -27.363 -80.575 1.00 47.08 138 ALA A N 1
ATOM 4278 C CA . ALA B 1 138 ? 15.874 -28.423 -81.451 1.00 54.30 138 ALA A CA 1
ATOM 4279 C C . ALA B 1 138 ? 14.464 -28.101 -81.986 1.00 52.58 138 ALA A C 1
ATOM 4280 O O . ALA B 1 138 ? 13.753 -27.210 -81.462 1.00 61.34 138 ALA A O 1
ATOM 4282 N N . ARG B 1 139 ? 14.080 -28.802 -83.053 1.00 56.92 139 ARG A N 1
ATOM 4283 C CA . ARG B 1 139 ? 12.726 -28.679 -83.606 1.00 64.68 139 ARG A CA 1
ATOM 4284 C C . ARG B 1 139 ? 11.940 -29.982 -83.521 1.00 67.94 1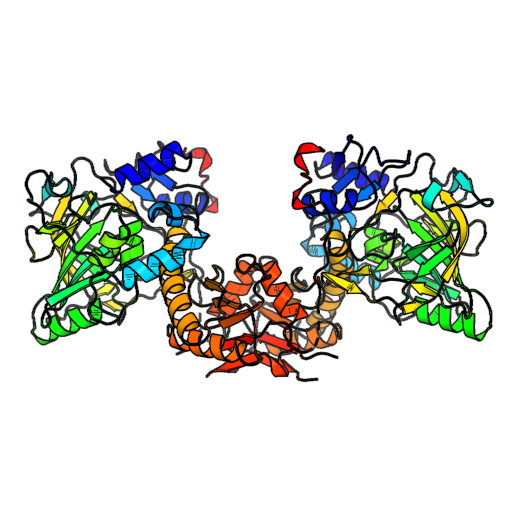39 ARG A C 1
ATOM 4285 O O . ARG B 1 139 ? 12.504 -31.060 -83.643 1.00 65.18 139 ARG A O 1
ATOM 4293 N N . ASP B 1 140 ? 10.626 -29.858 -83.332 1.00 78.76 140 ASP A N 1
ATOM 4294 C CA . ASP B 1 140 ? 9.718 -31.004 -83.308 1.00 84.62 140 ASP A CA 1
ATOM 4295 C C . ASP B 1 140 ? 9.725 -31.586 -84.735 1.00 85.35 140 ASP A C 1
ATOM 4296 O O . ASP B 1 140 ? 9.454 -30.883 -85.719 1.00 68.08 140 ASP A O 1
ATOM 4301 N N . PRO B 1 141 ? 10.105 -32.861 -84.863 1.00 91.16 141 PRO A N 1
ATOM 4302 C CA . PRO B 1 141 ? 10.208 -33.422 -86.206 1.00 99.73 141 PRO A CA 1
ATOM 4303 C C . PRO B 1 141 ? 8.859 -33.555 -86.976 1.00 108.11 141 PRO A C 1
ATOM 4304 O O . PRO B 1 141 ? 8.893 -33.674 -88.196 1.00 104.84 141 PRO A O 1
ATOM 4308 N N . ASP B 1 142 ? 7.708 -33.497 -86.290 1.00 116.33 142 ASP A N 1
ATOM 4309 C CA . ASP B 1 142 ? 6.370 -33.490 -86.950 1.00 114.43 142 ASP A CA 1
ATOM 4310 C C . ASP B 1 142 ? 5.725 -32.101 -87.041 1.00 106.86 142 ASP A C 1
ATOM 4311 O O . ASP B 1 142 ? 5.250 -31.737 -88.099 1.00 120.26 142 ASP A O 1
ATOM 4316 N N . SER B 1 143 ? 5.682 -31.346 -85.942 1.00 99.62 143 SER A N 1
ATOM 4317 C CA . SER B 1 143 ? 5.045 -30.013 -85.927 1.00 91.57 143 SER A CA 1
ATOM 4318 C C . SER B 1 143 ? 5.986 -28.848 -86.295 1.00 94.70 143 SER A C 1
ATOM 4319 O O . SER B 1 143 ? 5.526 -27.725 -86.527 1.00 77.37 143 SER A O 1
ATOM 4322 N N . GLY B 1 144 ? 7.299 -29.094 -86.291 1.00 96.63 144 GLY A N 1
ATOM 4323 C CA . GLY B 1 144 ? 8.293 -28.067 -86.636 1.00 90.50 144 GLY A CA 1
ATOM 4324 C C . GLY B 1 144 ? 8.574 -26.957 -85.618 1.00 77.97 144 GLY A C 1
ATOM 4325 O O . GLY B 1 144 ? 9.400 -26.108 -85.877 1.00 79.98 144 GLY A O 1
ATOM 4326 N N . VAL B 1 145 ? 7.892 -26.931 -84.482 1.00 72.83 145 VAL A N 1
ATOM 4327 C CA . VAL B 1 145 ? 8.153 -25.898 -83.482 1.00 71.98 145 VAL A CA 1
ATOM 4328 C C . VAL B 1 145 ? 9.543 -26.037 -82.804 1.00 63.60 145 VAL A C 1
ATOM 4329 O O . VAL B 1 145 ? 10.071 -27.149 -82.638 1.00 49.72 145 VAL A O 1
ATOM 4333 N N . ARG B 1 146 ? 10.105 -24.890 -82.434 1.00 60.24 146 ARG A N 1
ATOM 4334 C CA . ARG B 1 146 ? 11.419 -24.811 -81.825 1.00 61.51 146 ARG A CA 1
ATOM 4335 C C . ARG B 1 146 ? 11.336 -24.772 -80.293 1.00 58.43 146 ARG A C 1
ATOM 4336 O O . ARG B 1 146 ? 10.495 -24.061 -79.735 1.00 58.21 146 ARG A O 1
ATOM 4344 N N . ASN B 1 147 ? 12.235 -25.509 -79.638 1.00 51.34 147 ASN A N 1
ATOM 4345 C CA . ASN B 1 147 ? 12.399 -25.487 -78.190 1.00 47.62 147 ASN A CA 1
ATOM 4346 C C . ASN B 1 147 ? 13.876 -25.297 -77.799 1.00 44.72 147 ASN A C 1
ATOM 4347 O O . ASN B 1 147 ? 14.767 -25.773 -78.480 1.00 42.95 147 ASN A O 1
ATOM 4352 N N . VAL B 1 148 ? 14.100 -24.647 -76.661 1.00 42.85 148 VAL A N 1
ATOM 4353 C CA . VAL B 1 148 ? 15.411 -24.490 -76.081 1.00 42.79 148 VAL A CA 1
ATOM 4354 C C . VAL B 1 148 ? 15.354 -24.992 -74.618 1.00 43.62 148 VAL A C 1
ATOM 4355 O O . VAL B 1 148 ? 14.435 -24.675 -73.895 1.00 44.10 148 VAL A O 1
ATOM 4359 N N . SER B 1 149 ? 16.353 -25.759 -74.216 1.00 42.86 149 SER A N 1
ATOM 4360 C CA . SER B 1 149 ? 16.543 -26.187 -72.828 1.00 47.98 149 SER A CA 1
ATOM 4361 C C . SER B 1 149 ? 18.039 -26.405 -72.548 1.00 42.33 149 SER A C 1
ATOM 4362 O O . SER B 1 149 ? 18.860 -26.442 -73.475 1.00 43.45 149 SER A O 1
ATOM 4365 N N . ILE B 1 150 ? 18.383 -26.564 -71.269 1.00 40.74 150 ILE A N 1
ATOM 4366 C CA . ILE B 1 150 ? 19.770 -26.806 -70.893 1.00 39.41 150 ILE A CA 1
ATOM 4367 C C . ILE B 1 150 ? 19.863 -28.204 -70.301 1.00 40.14 150 ILE A C 1
ATOM 4368 O O . ILE B 1 150 ? 19.141 -28.534 -69.357 1.00 39.37 150 ILE A O 1
ATOM 4373 N N . HIS B 1 151 ? 20.790 -28.987 -70.828 1.00 41.89 151 HIS A N 1
ATOM 4374 C CA . HIS B 1 151 ? 21.043 -30.393 -70.407 1.00 41.31 151 HIS A CA 1
ATOM 4375 C C . HIS B 1 151 ? 22.521 -30.551 -70.129 1.00 43.88 151 HIS A C 1
ATOM 4376 O O . HIS B 1 151 ? 23.372 -29.974 -70.839 1.00 43.59 151 HIS A O 1
ATOM 4383 N N . ARG B 1 152 ? 22.847 -31.285 -69.064 1.00 45.03 152 ARG A N 1
ATOM 4384 C CA . ARG B 1 152 ? 24.223 -31.691 -68.862 1.00 47.20 152 ARG A CA 1
ATOM 4385 C C . ARG B 1 152 ? 24.633 -32.655 -69.982 1.00 42.62 152 ARG A C 1
ATOM 4386 O O . ARG B 1 152 ? 23.841 -33.483 -70.420 1.00 39.05 152 ARG A O 1
ATOM 4394 N N . LEU B 1 153 ? 25.849 -32.479 -70.475 1.00 40.45 153 LEU A N 1
ATOM 4395 C CA . LEU B 1 153 ? 26.380 -33.293 -71.536 1.00 44.83 153 LEU A CA 1
ATOM 4396 C C . LEU B 1 153 ? 27.728 -33.864 -71.069 1.00 46.38 153 LEU A C 1
ATOM 4397 O O . LEU B 1 153 ? 28.662 -33.127 -70.760 1.00 46.57 153 LEU A O 1
ATOM 4402 N N . GLN B 1 154 ? 27.803 -35.180 -70.940 1.00 52.89 154 GLN A N 1
ATOM 4403 C CA . GLN B 1 154 ? 29.045 -35.841 -70.561 1.00 55.38 154 GLN A CA 1
ATOM 4404 C C . GLN B 1 154 ? 29.902 -36.004 -71.808 1.00 52.46 154 GLN A C 1
ATOM 4405 O O . GLN B 1 154 ? 29.440 -36.516 -72.822 1.00 59.55 154 GLN A O 1
ATOM 4411 N N . VAL B 1 155 ? 31.145 -35.575 -71.747 1.00 55.40 155 VAL A N 1
ATOM 4412 C CA . VAL B 1 155 ? 32.060 -35.794 -72.855 1.00 58.76 155 VAL A CA 1
ATOM 4413 C C . VAL B 1 155 ? 32.529 -37.242 -72.757 1.00 60.45 155 VAL A C 1
ATOM 4414 O O . VAL B 1 155 ? 33.246 -37.596 -71.836 1.00 65.92 155 VAL A O 1
ATOM 4418 N N . THR B 1 156 ? 32.047 -38.088 -73.659 1.00 68.52 156 THR A N 1
ATOM 4419 C CA . THR B 1 156 ? 32.376 -39.512 -73.635 1.00 71.78 156 THR A CA 1
ATOM 4420 C C . THR B 1 156 ? 33.357 -39.947 -74.754 1.00 86.61 156 THR A C 1
ATOM 4421 O O . THR B 1 156 ? 33.899 -41.037 -74.685 1.00 91.02 156 THR A O 1
ATOM 4425 N N . GLY B 1 157 ? 33.574 -39.117 -75.768 1.00 86.75 157 GLY A N 1
ATOM 4426 C CA . GLY B 1 157 ? 34.644 -39.345 -76.732 1.00 87.75 157 GLY A CA 1
ATOM 4427 C C . GLY B 1 157 ? 34.905 -38.090 -77.543 1.00 84.89 157 GLY A C 1
ATOM 4428 O O . GLY B 1 157 ? 34.289 -37.065 -77.279 1.00 89.27 157 GLY A O 1
ATOM 4429 N N . PRO B 1 158 ? 35.801 -38.163 -78.552 1.00 91.90 158 PRO A N 1
ATOM 4430 C CA . PRO B 1 158 ? 36.148 -36.970 -79.354 1.00 84.27 158 PRO A CA 1
ATOM 4431 C C . PRO B 1 158 ? 34.947 -36.219 -79.977 1.00 74.94 158 PRO A C 1
ATOM 4432 O O . PRO B 1 158 ? 34.972 -34.995 -80.068 1.00 65.33 158 PRO A O 1
ATOM 4436 N N . ASP B 1 159 ? 33.924 -36.973 -80.360 1.00 71.34 159 ASP A N 1
ATOM 4437 C CA . ASP B 1 159 ? 32.763 -36.462 -81.067 1.00 70.29 159 ASP A CA 1
ATOM 4438 C C . ASP B 1 159 ? 31.471 -37.076 -80.521 1.00 63.20 159 ASP A C 1
ATOM 4439 O O . ASP B 1 159 ? 30.481 -37.225 -81.243 1.00 57.45 159 ASP A O 1
ATOM 4444 N N . ARG B 1 160 ? 31.476 -37.423 -79.237 1.00 69.53 160 ARG A N 1
ATOM 4445 C CA . ARG B 1 160 ? 30.328 -38.081 -78.638 1.00 64.60 160 ARG A CA 1
ATOM 4446 C C . ARG B 1 160 ? 29.996 -37.449 -77.275 1.00 60.70 160 ARG A C 1
ATOM 4447 O O . ARG B 1 160 ? 30.903 -37.145 -76.503 1.00 63.37 160 ARG A O 1
ATOM 4455 N N . LEU B 1 161 ? 28.703 -37.300 -76.977 1.00 53.88 161 LEU A N 1
ATOM 4456 C CA . LEU B 1 161 ? 28.256 -36.785 -75.692 1.00 55.29 161 LEU A CA 1
ATOM 4457 C C . LEU B 1 161 ? 27.115 -37.603 -75.165 1.00 54.82 161 LEU A C 1
ATOM 4458 O O . LEU B 1 161 ? 26.232 -37.955 -75.930 1.00 67.55 161 LEU A O 1
ATOM 4463 N N . GLY B 1 162 ? 27.095 -37.853 -73.863 1.00 53.64 162 GLY A N 1
ATOM 4464 C CA . GLY B 1 162 ? 25.921 -38.440 -73.182 1.00 46.36 162 GLY A CA 1
ATOM 4465 C C . GLY B 1 162 ? 25.057 -37.320 -72.633 1.00 48.50 162 GLY A C 1
ATOM 4466 O O . GLY B 1 162 ? 25.543 -36.307 -72.156 1.00 56.88 162 GLY A O 1
ATOM 4467 N N . ILE B 1 163 ? 23.763 -37.503 -72.664 1.00 49.60 163 ILE A N 1
ATOM 4468 C CA . ILE B 1 163 ? 22.852 -36.430 -72.339 1.00 52.55 163 ILE A CA 1
ATOM 4469 C C . ILE B 1 163 ? 21.761 -36.966 -71.418 1.00 50.77 163 ILE A C 1
ATOM 4470 O O . ILE B 1 163 ? 21.175 -37.982 -71.674 1.00 56.37 163 ILE A O 1
ATOM 4475 N N . LEU B 1 164 ? 21.538 -36.265 -70.325 1.00 52.27 164 LEU A N 1
ATOM 4476 C CA . LEU B 1 164 ? 20.380 -36.470 -69.474 1.00 49.73 164 LEU A CA 1
ATOM 4477 C C . LEU B 1 164 ? 19.227 -35.665 -70.042 1.00 53.63 164 LEU A C 1
ATOM 4478 O O . LEU B 1 164 ? 19.327 -34.447 -70.132 1.00 58.79 164 LEU A O 1
ATOM 4483 N N . ILE B 1 165 ? 18.158 -36.331 -70.462 1.00 54.80 165 ILE A N 1
ATOM 4484 C CA . ILE B 1 165 ? 16.940 -35.662 -70.896 1.00 54.45 165 ILE A CA 1
ATOM 4485 C C . ILE B 1 165 ? 15.781 -36.046 -69.958 1.00 62.55 165 ILE A C 1
ATOM 4486 O O . ILE B 1 165 ? 15.292 -37.172 -69.994 1.00 72.24 165 ILE A O 1
ATOM 4491 N N . LEU B 1 166 ? 15.324 -35.106 -69.147 1.00 70.16 166 LEU A N 1
ATOM 4492 C CA . LEU B 1 166 ? 14.133 -35.318 -68.314 1.00 77.23 166 LEU A CA 1
ATOM 4493 C C . LEU B 1 166 ? 12.871 -35.323 -69.206 1.00 82.52 166 LEU A C 1
ATOM 4494 O O . LEU B 1 166 ? 12.907 -34.795 -70.322 1.00 81.38 166 LEU A O 1
ATOM 4499 N N . PRO B 1 167 ? 11.761 -35.938 -68.742 1.00 81.42 167 PRO A N 1
ATOM 4500 C CA . PRO B 1 167 ? 10.534 -36.016 -69.559 1.00 80.55 167 PRO A CA 1
ATOM 4501 C C . PRO B 1 167 ? 9.767 -34.669 -69.669 1.00 79.19 167 PRO A C 1
ATOM 4502 O O . PRO B 1 167 ? 8.761 -34.439 -68.984 1.00 74.29 167 PRO A O 1
ATOM 4506 N N . ARG B 1 168 ? 10.281 -33.806 -70.546 1.00 78.45 168 ARG A N 1
ATOM 4507 C CA . ARG B 1 168 ? 9.767 -32.444 -70.796 1.00 77.91 168 ARG A CA 1
ATOM 4508 C C . ARG B 1 168 ? 9.735 -32.286 -72.350 1.00 76.70 168 ARG A C 1
ATOM 4509 O O . ARG B 1 168 ? 9.527 -33.272 -73.057 1.00 66.75 168 ARG A O 1
ATOM 4517 N N . HIS B 1 169 ? 9.991 -31.100 -72.907 1.00 63.77 169 HIS A N 1
ATOM 4518 C CA . HIS B 1 169 ? 9.800 -30.902 -74.345 1.00 59.91 169 HIS A CA 1
ATOM 4519 C C . HIS B 1 169 ? 10.804 -31.607 -75.253 1.00 64.29 169 HIS A C 1
ATOM 4520 O O . HIS B 1 169 ? 10.407 -32.192 -76.250 1.00 67.97 169 HIS A O 1
ATOM 4527 N N . LEU B 1 170 ? 12.093 -31.553 -74.954 1.00 58.72 170 LEU A N 1
ATOM 4528 C CA . LEU B 1 170 ? 13.060 -32.216 -75.791 1.00 58.98 170 LEU A CA 1
ATOM 4529 C C . LEU B 1 170 ? 12.790 -33.726 -75.863 1.00 63.04 170 LEU A C 1
ATOM 4530 O O . LEU B 1 170 ? 12.932 -34.342 -76.904 1.00 63.81 170 LEU A O 1
ATOM 4535 N N . TRP B 1 171 ? 12.431 -34.319 -74.733 1.00 71.03 171 TRP A N 1
ATOM 4536 C CA . TRP B 1 171 ? 12.038 -35.734 -74.683 1.00 77.20 171 TRP A CA 1
ATOM 4537 C C . TRP B 1 171 ? 10.868 -36.057 -75.630 1.00 77.42 171 TRP A C 1
ATOM 4538 O O . TRP B 1 171 ? 10.901 -37.050 -76.360 1.00 80.29 171 TRP A O 1
ATOM 4549 N N . HIS B 1 172 ? 9.851 -35.201 -75.611 1.00 78.10 172 HIS A N 1
ATOM 4550 C CA . HIS B 1 172 ? 8.738 -35.322 -76.525 1.00 78.39 172 HIS A CA 1
ATOM 4551 C C . HIS B 1 172 ? 9.236 -35.321 -77.968 1.00 79.55 172 HIS A C 1
ATOM 4552 O O . HIS B 1 172 ? 8.866 -36.207 -78.738 1.00 75.67 172 HIS A O 1
ATOM 4559 N N . PHE B 1 173 ? 10.109 -34.372 -78.322 1.00 78.42 173 PHE A N 1
ATOM 4560 C CA . PHE B 1 173 ? 10.665 -34.321 -79.679 1.00 69.54 173 PHE A CA 1
ATOM 4561 C C . PHE B 1 173 ? 11.461 -35.561 -80.012 1.00 69.08 173 PHE A C 1
ATOM 4562 O O . PHE B 1 173 ? 11.369 -36.056 -81.126 1.00 73.09 173 PHE A O 1
ATOM 4570 N N . PHE B 1 174 ? 12.305 -35.993 -79.085 1.00 64.96 174 PHE A N 1
ATOM 4571 C CA . PHE B 1 174 ? 13.210 -37.101 -79.331 1.00 69.41 174 PHE A CA 1
ATOM 4572 C C . PHE B 1 174 ? 12.384 -38.385 -79.481 1.00 85.04 174 PHE A C 1
ATOM 4573 O O . PHE B 1 174 ? 12.669 -39.197 -80.352 1.00 89.46 174 PHE A O 1
ATOM 4581 N N . GLY B 1 175 ? 11.358 -38.542 -78.639 1.00 93.66 175 GLY A N 1
ATOM 4582 C CA . GLY B 1 175 ? 10.384 -39.637 -78.734 1.00 94.64 175 GLY A CA 1
ATOM 4583 C C . GLY B 1 175 ? 9.876 -39.815 -80.147 1.00 101.99 175 GLY A C 1
ATOM 4584 O O . GLY B 1 175 ? 9.917 -40.923 -80.679 1.00 106.93 175 GLY A O 1
ATOM 4585 N N . LYS B 1 176 ? 9.459 -38.704 -80.760 1.00 97.75 176 LYS A N 1
ATOM 4586 C CA . LYS B 1 176 ? 8.922 -38.704 -82.120 1.00 90.53 176 LYS A CA 1
ATOM 4587 C C . LYS B 1 176 ? 9.967 -39.053 -83.162 1.00 92.24 176 LYS A C 1
ATOM 4588 O O . LYS B 1 176 ? 9.651 -39.758 -84.116 1.00 98.58 176 LYS A O 1
ATOM 4594 N N . ALA B 1 177 ? 11.204 -38.591 -82.985 1.00 96.35 177 ALA A N 1
ATOM 4595 C CA . ALA B 1 177 ? 12.279 -38.950 -83.907 1.00 95.25 177 ALA A CA 1
ATOM 4596 C C . ALA B 1 177 ? 12.595 -40.433 -83.819 1.00 98.25 177 ALA A C 1
ATOM 4597 O O . ALA B 1 177 ? 12.857 -41.070 -84.838 1.00 106.46 177 ALA A O 1
ATOM 4599 N N . GLU B 1 178 ? 12.590 -41.000 -82.620 1.00 102.76 178 GLU A N 1
ATOM 4600 C CA . GLU B 1 178 ? 13.004 -42.398 -82.523 1.00 109.86 178 GLU A CA 1
ATOM 4601 C C . GLU B 1 178 ? 11.893 -43.419 -82.835 1.00 111.84 178 GLU A C 1
ATOM 4602 O O . GLU B 1 178 ? 12.216 -44.510 -83.285 1.00 122.41 178 GLU A O 1
ATOM 4608 N N . ARG B 1 179 ? 10.614 -43.049 -82.724 1.00 111.82 179 ARG A N 1
ATOM 4609 C CA . ARG B 1 179 ? 9.525 -43.863 -83.333 1.00 114.47 179 ARG A CA 1
ATOM 4610 C C . ARG B 1 179 ? 9.599 -43.949 -84.852 1.00 117.02 179 ARG A C 1
ATOM 4611 O O . ARG B 1 179 ? 9.225 -44.961 -85.417 1.00 138.18 179 ARG A O 1
ATOM 4619 N N . ALA B 1 180 ? 10.079 -42.897 -85.506 1.00 110.11 180 ALA A N 1
ATOM 4620 C CA . ALA B 1 180 ? 10.351 -42.938 -86.952 1.00 102.95 180 ALA A CA 1
ATOM 4621 C C . ALA B 1 180 ? 11.729 -43.540 -87.330 1.00 95.13 180 ALA A C 1
ATOM 4622 O O . ALA B 1 180 ? 12.088 -43.550 -88.507 1.00 104.55 180 ALA A O 1
ATOM 4624 N N . GLY B 1 181 ? 12.502 -44.014 -86.352 1.00 94.53 181 GLY A N 1
ATOM 4625 C CA . GLY B 1 181 ? 13.854 -44.532 -86.581 1.00 97.79 181 GLY A CA 1
ATOM 4626 C C . GLY B 1 181 ? 14.894 -43.538 -87.090 1.00 112.67 181 GLY A C 1
ATOM 4627 O O . GLY B 1 181 ? 15.902 -43.957 -87.653 1.00 107.53 181 GLY A O 1
ATOM 4628 N N . ARG B 1 182 ? 14.667 -42.241 -86.857 1.00 124.29 182 ARG A N 1
ATOM 4629 C CA . ARG B 1 182 ? 15.524 -41.146 -87.359 1.00 120.76 182 ARG A CA 1
ATOM 4630 C C . ARG B 1 182 ? 16.297 -40.443 -86.211 1.00 109.25 182 ARG A C 1
ATOM 4631 O O . ARG B 1 182 ? 15.856 -40.440 -85.081 1.00 110.21 182 ARG A O 1
ATOM 4639 N N . PRO B 1 183 ? 17.466 -39.857 -86.489 1.00 96.09 183 PRO A N 1
ATOM 4640 C CA . PRO B 1 183 ? 18.029 -39.030 -85.423 1.00 92.21 183 PRO A CA 1
ATOM 4641 C C . PRO B 1 183 ? 17.261 -37.707 -85.263 1.00 87.97 183 PRO A C 1
ATOM 4642 O O . PRO B 1 183 ? 16.512 -37.327 -86.160 1.00 82.79 183 PRO A O 1
ATOM 4646 N N . LEU B 1 184 ? 17.405 -37.069 -84.103 1.00 81.09 184 LEU A N 1
ATOM 4647 C CA . LEU B 1 184 ? 16.917 -35.699 -83.880 1.00 71.03 184 LEU A CA 1
ATOM 4648 C C . LEU B 1 184 ? 18.085 -34.737 -83.983 1.00 58.48 184 LEU A C 1
ATOM 4649 O O . LEU B 1 184 ? 19.013 -34.814 -83.182 1.00 60.67 184 LEU A O 1
ATOM 4654 N N . GLU B 1 185 ? 18.036 -33.857 -84.969 1.00 56.81 185 GLU A N 1
ATOM 4655 C CA . GLU B 1 185 ? 19.059 -32.828 -85.164 1.00 67.53 185 GLU A CA 1
ATOM 4656 C C . GLU B 1 185 ? 18.972 -31.763 -84.070 1.00 63.64 185 GLU A C 1
ATOM 4657 O O . GLU B 1 185 ? 17.879 -31.329 -83.718 1.00 64.10 185 GLU A O 1
ATOM 4663 N N . ILE B 1 186 ? 20.121 -31.365 -83.529 1.00 60.20 186 ILE A N 1
ATOM 4664 C CA . ILE B 1 186 ? 20.184 -30.355 -82.470 1.00 51.13 186 ILE A CA 1
ATOM 4665 C C . ILE B 1 186 ? 21.345 -29.449 -82.674 1.00 45.61 186 ILE A C 1
ATOM 4666 O O . ILE B 1 186 ? 22.309 -29.791 -83.348 1.00 50.64 186 ILE A O 1
ATOM 4671 N N . ALA B 1 187 ? 21.267 -28.297 -82.043 1.00 42.35 187 ALA A N 1
ATOM 4672 C CA . ALA B 1 187 ? 22.432 -27.471 -81.854 1.00 43.68 187 ALA A CA 1
ATOM 4673 C C . ALA B 1 187 ? 22.628 -27.023 -80.396 1.00 41.53 187 ALA A C 1
ATOM 4674 O O . ALA B 1 187 ? 21.668 -26.786 -79.668 1.00 42.48 187 ALA A O 1
ATOM 4676 N N . LEU B 1 188 ? 23.884 -26.921 -80.015 1.00 37.72 188 LEU A N 1
ATOM 4677 C CA . LEU B 1 188 ? 24.272 -26.534 -78.682 1.00 42.95 188 LEU A CA 1
ATOM 4678 C C . LEU B 1 188 ? 25.002 -25.234 -78.769 1.00 44.23 188 LEU A C 1
ATOM 4679 O O . LEU B 1 188 ? 25.976 -25.147 -79.492 1.00 45.36 188 LEU A O 1
ATOM 4684 N N . ALA B 1 189 ? 24.549 -24.206 -78.055 1.00 40.54 189 ALA A N 1
ATOM 4685 C CA . ALA B 1 189 ? 25.294 -22.931 -78.020 1.00 39.01 189 ALA A CA 1
ATOM 4686 C C . ALA B 1 189 ? 25.778 -22.574 -76.640 1.00 36.72 189 ALA A C 1
ATOM 4687 O O . ALA B 1 189 ? 25.017 -22.640 -75.709 1.00 45.78 189 ALA A O 1
ATOM 4689 N N . ILE B 1 190 ? 27.028 -22.155 -76.543 1.00 41.06 190 ILE A N 1
ATOM 4690 C CA . ILE B 1 190 ? 27.735 -21.904 -75.301 1.00 35.52 190 ILE A CA 1
ATOM 4691 C C . ILE B 1 190 ? 28.281 -20.505 -75.352 1.00 35.77 190 ILE A C 1
ATOM 4692 O O . ILE B 1 190 ? 28.878 -20.100 -76.331 1.00 37.33 190 ILE A O 1
ATOM 4697 N N . GLY B 1 191 ? 28.050 -19.721 -74.310 1.00 34.29 191 GLY A N 1
ATOM 4698 C CA . GLY B 1 191 ? 28.601 -18.378 -74.267 1.00 34.94 191 GLY A CA 1
ATOM 4699 C C . GLY B 1 191 ? 27.600 -17.436 -74.864 1.00 39.08 191 GLY A C 1
ATOM 4700 O O . GLY B 1 191 ? 27.821 -16.833 -75.939 1.00 44.64 191 GLY A O 1
ATOM 4701 N N . VAL B 1 192 ? 26.494 -17.305 -74.155 1.00 36.76 192 VAL A N 1
ATOM 4702 C CA . VAL B 1 192 ? 25.449 -16.370 -74.538 1.00 35.45 192 VAL A CA 1
ATOM 4703 C C . VAL B 1 192 ? 25.149 -15.416 -73.411 1.00 33.23 192 VAL A C 1
ATOM 4704 O O . VAL B 1 192 ? 25.594 -15.545 -72.270 1.00 40.21 192 VAL A O 1
ATOM 4708 N N . HIS B 1 193 ? 24.409 -14.395 -73.756 1.00 35.18 193 HIS A N 1
ATOM 4709 C CA . HIS B 1 193 ? 23.981 -13.425 -72.800 1.00 37.41 193 HIS A CA 1
ATOM 4710 C C . HIS B 1 193 ? 23.110 -14.101 -71.738 1.00 35.18 193 HIS A C 1
ATOM 4711 O O . HIS B 1 193 ? 22.321 -14.962 -72.076 1.00 35.47 193 HIS A O 1
ATOM 4718 N N . PRO B 1 194 ? 23.214 -13.691 -70.466 1.00 38.45 194 PRO A N 1
ATOM 4719 C CA . PRO B 1 194 ? 22.346 -14.260 -69.433 1.00 39.44 194 PRO A CA 1
ATOM 4720 C C . PRO B 1 194 ? 20.847 -14.223 -69.667 1.00 40.15 194 PRO A C 1
ATOM 4721 O O . PRO B 1 194 ? 20.127 -15.102 -69.156 1.00 34.92 194 PRO A O 1
ATOM 4725 N N . ALA B 1 195 ? 20.349 -13.237 -70.401 1.00 39.48 195 ALA A N 1
ATOM 4726 C CA . ALA B 1 195 ? 18.921 -13.209 -70.727 1.00 39.06 195 ALA A CA 1
ATOM 4727 C C . ALA B 1 195 ? 18.532 -14.387 -71.545 1.00 41.33 195 ALA A C 1
ATOM 4728 O O . ALA B 1 195 ? 17.401 -14.880 -71.431 1.00 41.24 195 ALA A O 1
ATOM 4730 N N . VAL B 1 196 ? 19.440 -14.852 -72.398 1.00 37.11 196 VAL A N 1
ATOM 4731 C CA . VAL B 1 196 ? 19.145 -16.011 -73.239 1.00 33.83 196 VAL A CA 1
ATOM 4732 C C . VAL B 1 196 ? 19.081 -17.306 -72.401 1.00 38.63 196 VAL A C 1
ATOM 4733 O O . VAL B 1 196 ? 18.215 -18.174 -72.641 1.00 33.72 196 VAL A O 1
ATOM 4737 N N . LEU B 1 197 ? 19.979 -17.410 -71.416 1.00 35.63 197 LEU A N 1
ATOM 4738 C CA . LEU B 1 197 ? 20.047 -18.531 -70.493 1.00 37.02 197 LEU A CA 1
ATOM 4739 C C . LEU B 1 197 ? 18.812 -18.544 -69.626 1.00 37.47 197 LEU A C 1
ATOM 4740 O O . LEU B 1 197 ? 18.193 -19.595 -69.445 1.00 35.85 197 LEU A O 1
ATOM 4745 N N . LEU B 1 198 ? 18.448 -17.366 -69.130 1.00 35.37 198 LEU A N 1
ATOM 4746 C CA . LEU B 1 198 ? 17.239 -17.202 -68.352 1.00 40.73 198 LEU A CA 1
ATOM 4747 C C . LEU B 1 198 ? 16.017 -17.602 -69.162 1.00 38.38 198 LEU A C 1
ATOM 4748 O O . LEU B 1 198 ? 15.200 -18.402 -68.714 1.00 39.55 198 LEU A O 1
ATOM 4753 N N . ALA B 1 199 ? 15.944 -17.172 -70.409 1.00 43.33 199 ALA A N 1
ATOM 4754 C CA . ALA B 1 199 ? 14.839 -17.583 -71.290 1.00 38.49 199 ALA A CA 1
ATOM 4755 C C . ALA B 1 199 ? 14.753 -19.069 -71.551 1.00 40.35 199 ALA A C 1
ATOM 4756 O O . ALA B 1 199 ? 13.647 -19.587 -71.736 1.00 39.06 199 ALA A O 1
ATOM 4758 N N . SER B 1 200 ? 15.884 -19.770 -71.572 1.00 38.76 200 SER A N 1
ATOM 4759 C CA . SER B 1 200 ? 15.879 -21.204 -71.801 1.00 39.14 200 SER A CA 1
ATOM 4760 C C . SER B 1 200 ? 15.243 -22.009 -70.662 1.00 41.56 200 SER A C 1
ATOM 4761 O O . SER B 1 200 ? 14.989 -23.208 -70.836 1.00 45.08 200 SER A O 1
ATOM 4764 N N . GLN B 1 201 ? 15.072 -21.388 -69.504 1.00 40.87 201 GLN A N 1
ATOM 4765 C CA . GLN B 1 201 ? 14.432 -21.995 -68.330 1.00 44.90 201 GLN A CA 1
ATOM 4766 C C . GLN B 1 201 ? 12.941 -21.700 -68.193 1.00 43.40 201 GLN A C 1
ATOM 4767 O O . GLN B 1 201 ? 12.331 -22.107 -67.233 1.00 51.37 201 GLN A O 1
ATOM 4773 N N . ALA B 1 202 ? 12.346 -20.953 -69.108 1.00 51.01 202 ALA A N 1
ATOM 4774 C CA . ALA B 1 202 ? 10.863 -20.809 -69.109 1.00 60.66 202 ALA A CA 1
ATOM 4775 C C . ALA B 1 202 ? 10.161 -22.167 -69.264 1.00 66.26 202 ALA A C 1
ATOM 4776 O O . ALA B 1 202 ? 10.516 -23.009 -70.136 1.00 61.23 202 ALA A O 1
ATOM 4778 N N . THR B 1 203 ? 9.189 -22.364 -68.387 1.00 77.02 203 THR A N 1
ATOM 4779 C CA . THR B 1 203 ? 8.341 -23.539 -68.382 1.00 83.89 203 THR A CA 1
ATOM 4780 C C . THR B 1 203 ? 7.051 -23.061 -69.027 1.00 81.47 203 THR A C 1
ATOM 4781 O O . THR B 1 203 ? 6.362 -22.191 -68.487 1.00 78.84 203 THR A O 1
ATOM 4785 N N . THR B 1 204 ? 6.764 -23.596 -70.204 1.00 77.48 204 THR A N 1
ATOM 4786 C CA . THR B 1 204 ? 5.630 -23.150 -71.000 1.00 81.23 204 THR A CA 1
ATOM 4787 C C . THR B 1 204 ? 4.861 -24.350 -71.507 1.00 83.14 204 THR A C 1
ATOM 4788 O O . THR B 1 204 ? 5.298 -25.512 -71.346 1.00 70.77 204 THR A O 1
ATOM 4792 N N . ARG B 1 205 ? 3.723 -24.061 -72.131 1.00 92.15 205 ARG A N 1
ATOM 4793 C CA . ARG B 1 205 ? 2.954 -25.098 -72.814 1.00 102.24 205 ARG A CA 1
ATOM 4794 C C . ARG B 1 205 ? 3.751 -25.488 -74.066 1.00 102.61 205 ARG A C 1
ATOM 4795 O O . ARG B 1 205 ? 4.711 -24.812 -74.447 1.00 87.73 205 ARG A O 1
ATOM 4803 N N . LEU B 1 206 ? 3.325 -26.566 -74.711 1.00 114.11 206 LEU A N 1
ATOM 4804 C CA . LEU B 1 206 ? 4.202 -27.354 -75.585 1.00 115.96 206 LEU A CA 1
ATOM 4805 C C . LEU B 1 206 ? 4.855 -26.639 -76.797 1.00 116.64 206 LEU A C 1
ATOM 4806 O O . LEU B 1 206 ? 5.907 -27.089 -77.268 1.00 123.94 206 LEU A O 1
ATOM 4811 N N . GLY B 1 207 ? 4.274 -25.542 -77.291 1.00 104.70 207 GLY A N 1
ATOM 4812 C CA . GLY B 1 207 ? 4.798 -24.879 -78.504 1.00 102.78 207 GLY A CA 1
ATOM 4813 C C . GLY B 1 207 ? 5.200 -23.401 -78.474 1.00 93.26 207 GLY A C 1
ATOM 4814 O O . GLY B 1 207 ? 4.863 -22.657 -79.409 1.00 89.19 207 GLY A O 1
ATOM 4815 N N . VAL B 1 208 ? 5.919 -22.947 -77.446 1.00 74.97 208 VAL A N 1
ATOM 4816 C CA . VAL B 1 208 ? 6.450 -21.572 -77.477 1.00 75.98 208 VAL A CA 1
ATOM 4817 C C . VAL B 1 208 ? 7.973 -21.594 -77.441 1.00 70.61 208 VAL A C 1
ATOM 4818 O O . VAL B 1 208 ? 8.609 -22.267 -76.619 1.00 65.63 208 VAL A O 1
ATOM 4822 N N . ASP B 1 209 ? 8.529 -20.830 -78.370 1.00 65.06 209 ASP A N 1
ATOM 4823 C CA . ASP B 1 209 ? 9.933 -20.871 -78.700 1.00 57.43 209 ASP A CA 1
ATOM 4824 C C . ASP B 1 209 ? 10.660 -19.988 -77.687 1.00 51.59 209 ASP A C 1
ATOM 4825 O O . ASP B 1 209 ? 10.471 -18.761 -77.623 1.00 44.39 209 ASP A O 1
ATOM 4830 N N . GLU B 1 210 ? 11.498 -20.621 -76.869 1.00 42.02 210 GLU A N 1
ATOM 4831 C CA . GLU B 1 210 ? 12.261 -19.837 -75.896 1.00 46.28 210 GLU A CA 1
ATOM 4832 C C . GLU B 1 210 ? 13.218 -18.829 -76.497 1.00 39.54 210 GLU A C 1
ATOM 4833 O O . GLU B 1 210 ? 13.542 -17.849 -75.835 1.00 39.72 210 GLU A O 1
ATOM 4839 N N . LEU B 1 211 ? 13.639 -19.000 -77.736 1.00 36.13 211 LEU A N 1
ATOM 4840 C CA . LEU B 1 211 ? 14.485 -17.932 -78.374 1.00 38.84 211 LEU A CA 1
ATOM 4841 C C . LEU B 1 211 ? 13.688 -16.626 -78.588 1.00 39.00 211 LEU A C 1
ATOM 4842 O O . LEU B 1 211 ? 14.233 -15.541 -78.497 1.00 41.87 211 LEU A O 1
ATOM 4847 N N . GLU B 1 212 ? 12.390 -16.757 -78.811 1.00 47.63 212 GLU A N 1
ATOM 4848 C CA . GLU B 1 212 ? 11.458 -15.619 -78.910 1.00 47.72 212 GLU A CA 1
ATOM 4849 C C . GLU B 1 212 ? 11.199 -14.960 -77.581 1.00 40.85 212 GLU A C 1
ATOM 4850 O O . GLU B 1 212 ? 11.063 -13.731 -77.495 1.00 42.83 212 GLU A O 1
ATOM 4856 N N . ILE B 1 213 ? 11.214 -15.755 -76.517 1.00 42.95 213 ILE A N 1
ATOM 4857 C CA . ILE B 1 213 ? 11.180 -15.194 -75.182 1.00 39.86 213 ILE A CA 1
ATOM 4858 C C . ILE B 1 213 ? 12.452 -14.383 -74.925 1.00 39.33 213 ILE A C 1
ATOM 4859 O O . ILE B 1 213 ? 12.411 -13.244 -74.453 1.00 35.03 213 ILE A O 1
ATOM 4864 N N . ALA B 1 214 ? 13.593 -14.942 -75.287 1.00 41.35 214 ALA A N 1
ATOM 4865 C CA . ALA B 1 214 ? 14.853 -14.209 -75.134 1.00 41.16 214 ALA A CA 1
ATOM 4866 C C . ALA B 1 214 ? 14.840 -12.908 -75.909 1.00 37.55 214 ALA A C 1
ATOM 4867 O O . ALA B 1 214 ? 15.279 -11.897 -75.408 1.00 43.30 214 ALA A O 1
ATOM 4869 N N . SER B 1 215 ? 14.355 -12.957 -77.133 1.00 40.28 215 SER A N 1
ATOM 4870 C CA . SER B 1 215 ? 14.161 -11.756 -77.960 1.00 48.13 215 SER A CA 1
ATOM 4871 C C . SER B 1 215 ? 13.368 -10.663 -77.252 1.00 45.85 215 SER A C 1
ATOM 4872 O O . SER B 1 215 ? 13.800 -9.543 -77.212 1.00 52.23 215 SER A O 1
ATOM 4875 N N . ALA B 1 216 ? 12.227 -11.011 -76.668 1.00 46.71 216 ALA A N 1
ATOM 4876 C CA . ALA B 1 216 ? 11.458 -10.046 -75.847 1.00 48.54 216 ALA A CA 1
ATOM 4877 C C . ALA B 1 216 ? 12.183 -9.462 -74.643 1.00 49.71 216 ALA A C 1
ATOM 4878 O O . ALA B 1 216 ? 11.841 -8.371 -74.201 1.00 51.14 216 ALA A O 1
ATOM 4880 N N . LEU B 1 217 ? 13.137 -10.194 -74.060 1.00 48.45 217 LEU A N 1
ATOM 4881 C CA . LEU B 1 217 ? 13.819 -9.690 -72.869 1.00 45.95 217 LEU A CA 1
ATOM 4882 C C . LEU B 1 217 ? 14.950 -8.754 -73.240 1.00 45.82 217 LEU A C 1
ATOM 4883 O O . LEU B 1 217 ? 15.389 -7.933 -72.427 1.00 51.82 217 LEU A O 1
ATOM 4888 N N . LEU B 1 218 ? 15.470 -8.909 -74.452 1.00 50.04 218 LEU A N 1
ATOM 4889 C CA . LEU B 1 218 ? 16.623 -8.135 -74.850 1.00 54.87 218 LEU A CA 1
ATOM 4890 C C . LEU B 1 218 ? 16.155 -6.785 -75.431 1.00 57.40 218 LEU A C 1
ATOM 4891 O O . LEU B 1 218 ? 14.995 -6.661 -75.846 1.00 58.36 218 LEU A O 1
ATOM 4896 N N . PRO B 1 219 ? 17.067 -5.794 -75.490 1.00 61.12 219 PRO A N 1
ATOM 4897 C CA . PRO B 1 219 ? 16.746 -4.505 -76.098 1.00 67.12 219 PRO A CA 1
ATOM 4898 C C . PRO B 1 219 ? 16.402 -4.577 -77.601 1.00 71.71 219 PRO A C 1
ATOM 4899 O O . PRO B 1 219 ? 15.547 -3.841 -78.032 1.00 73.23 219 PRO A O 1
ATOM 4903 N N . GLN B 1 220 ? 17.070 -5.453 -78.367 1.00 70.30 220 GLN A N 1
ATOM 4904 C CA . GLN B 1 220 ? 16.767 -5.704 -79.787 1.00 70.47 220 GLN A CA 1
ATOM 4905 C C . GLN B 1 220 ? 16.508 -7.214 -80.008 1.00 61.66 220 GLN A C 1
ATOM 4906 O O . GLN B 1 220 ? 17.056 -8.028 -79.283 1.00 52.12 220 GLN A O 1
ATOM 4912 N N . PRO B 1 221 ? 15.768 -7.586 -81.068 1.00 56.27 221 PRO A N 1
ATOM 4913 C CA . PRO B 1 221 ? 15.617 -8.994 -81.388 1.00 57.77 221 PRO A CA 1
ATOM 4914 C C . PRO B 1 221 ? 16.940 -9.771 -81.465 1.00 57.19 221 PRO A C 1
ATOM 4915 O O . PRO B 1 221 ? 17.956 -9.258 -81.868 1.00 54.51 221 PRO A O 1
ATOM 4919 N N . LEU B 1 222 ? 16.890 -11.013 -81.021 1.00 55.11 222 LEU A N 1
ATOM 4920 C CA . LEU B 1 222 ? 18.034 -11.887 -81.001 1.00 52.71 222 LEU A CA 1
ATOM 4921 C C . LEU B 1 222 ? 18.349 -12.281 -82.436 1.00 44.98 222 LEU A C 1
ATOM 4922 O O . LEU B 1 222 ? 17.457 -12.649 -83.203 1.00 45.76 222 LEU A O 1
ATOM 4927 N N . GLU B 1 223 ? 19.623 -12.181 -82.799 1.00 46.15 223 GLU A N 1
ATOM 4928 C CA . GLU B 1 223 ? 20.067 -12.472 -84.158 1.00 46.59 223 GLU A CA 1
ATOM 4929 C C . GLU B 1 223 ? 20.533 -13.919 -84.235 1.00 41.45 223 GLU A C 1
ATOM 4930 O O . GLU B 1 223 ? 21.309 -14.347 -83.391 1.00 41.84 223 GLU A O 1
ATOM 4936 N N . LEU B 1 224 ? 19.974 -14.671 -85.203 1.00 37.72 224 LEU A N 1
ATOM 4937 C CA . LEU B 1 224 ? 20.221 -16.048 -85.400 1.00 36.94 224 LEU A CA 1
ATOM 4938 C C . LEU B 1 224 ? 20.871 -16.269 -86.732 1.00 42.13 224 LEU A C 1
ATOM 4939 O O . LEU B 1 224 ? 20.756 -15.444 -87.638 1.00 48.88 224 LEU A O 1
ATOM 4944 N N . VAL B 1 225 ? 21.541 -17.410 -86.841 1.00 40.35 225 VAL A N 1
ATOM 4945 C CA . VAL B 1 225 ? 22.159 -17.856 -88.067 1.00 44.84 225 VAL A CA 1
ATOM 4946 C C . VAL B 1 225 ? 21.923 -19.361 -88.235 1.00 41.20 225 VAL A C 1
ATOM 4947 O O . VAL B 1 225 ? 21.710 -20.075 -87.247 1.00 43.62 225 VAL A O 1
ATOM 4951 N N . LYS B 1 226 ? 21.918 -19.841 -89.473 1.00 43.72 226 LYS A N 1
ATOM 4952 C CA . LYS B 1 226 ? 21.719 -21.264 -89.756 1.00 47.41 226 LYS A CA 1
ATOM 4953 C C . LYS B 1 226 ? 22.980 -22.019 -89.438 1.00 48.80 226 LYS A C 1
ATOM 4954 O O . LYS B 1 226 ? 24.075 -21.503 -89.661 1.00 44.06 226 LYS A O 1
ATOM 4960 N N . CYS B 1 227 ? 22.807 -23.249 -88.973 1.00 48.66 227 CYS A N 1
ATOM 4961 C CA . CYS B 1 227 ? 23.912 -24.188 -88.742 1.00 62.60 227 CYS A CA 1
ATOM 4962 C C . CYS B 1 227 ? 24.446 -24.750 -90.040 1.00 62.08 227 CYS A C 1
ATOM 4963 O O . CYS B 1 227 ? 23.756 -24.775 -91.045 1.00 69.11 227 CYS A O 1
ATOM 4966 N N . GLU B 1 228 ? 25.679 -25.219 -90.000 1.00 65.18 228 GLU A N 1
ATOM 4967 C CA . GLU B 1 228 ? 26.343 -25.824 -91.171 1.00 67.12 228 GLU A CA 1
ATOM 4968 C C . GLU B 1 228 ? 25.765 -27.172 -91.574 1.00 64.10 228 GLU A C 1
ATOM 4969 O O . GLU B 1 228 ? 25.517 -27.391 -92.750 1.00 68.59 228 GLU A O 1
ATOM 4975 N N . THR B 1 229 ? 25.592 -28.082 -90.613 1.00 61.98 229 THR A N 1
ATOM 4976 C CA . THR B 1 229 ? 25.328 -29.497 -90.907 1.00 59.62 229 THR A CA 1
ATOM 4977 C C . THR B 1 229 ? 23.972 -29.986 -90.449 1.00 64.45 229 THR A C 1
ATOM 4978 O O . THR B 1 229 ? 23.661 -31.159 -90.607 1.00 58.92 229 THR A O 1
ATOM 4982 N N . VAL B 1 230 ? 23.166 -29.096 -89.864 1.00 63.83 230 VAL A N 1
ATOM 4983 C CA . VAL B 1 230 ? 21.831 -29.448 -89.407 1.00 61.11 230 VAL A CA 1
ATOM 4984 C C . VAL B 1 230 ? 20.902 -28.279 -89.645 1.00 56.21 230 VAL A C 1
ATOM 4985 O O . VAL B 1 230 ? 21.342 -27.139 -89.698 1.00 55.43 230 VAL A O 1
ATOM 4989 N N . ASP B 1 231 ? 19.614 -28.566 -89.735 1.00 59.45 231 ASP A N 1
ATOM 4990 C CA . ASP B 1 231 ? 18.592 -27.562 -90.046 1.00 65.11 231 ASP A CA 1
ATOM 4991 C C . ASP B 1 231 ? 18.038 -26.967 -88.749 1.00 58.45 231 ASP A C 1
ATOM 4992 O O . ASP B 1 231 ? 16.891 -27.196 -88.345 1.00 53.15 231 ASP A O 1
ATOM 4997 N N . VAL B 1 232 ? 18.900 -26.193 -88.104 1.00 54.12 232 VAL A N 1
ATOM 4998 C CA . VAL B 1 232 ? 18.630 -25.601 -86.805 1.00 48.83 232 VAL A CA 1
ATOM 4999 C C . VAL B 1 232 ? 19.242 -24.200 -86.865 1.00 46.01 232 VAL A C 1
ATOM 5000 O O . VAL B 1 232 ? 20.182 -23.960 -87.609 1.00 47.46 232 VAL A O 1
ATOM 5004 N N . GLU B 1 233 ? 18.724 -23.295 -86.048 1.00 41.76 233 GLU A N 1
ATOM 5005 C CA . GLU B 1 233 ? 19.193 -21.921 -85.943 1.00 47.63 233 GLU A CA 1
ATOM 5006 C C . GLU B 1 233 ? 19.889 -21.722 -84.579 1.00 47.60 233 GLU A C 1
ATOM 5007 O O . GLU B 1 233 ? 19.477 -22.339 -83.577 1.00 44.46 233 GLU A O 1
ATOM 5013 N N . VAL B 1 234 ? 20.956 -20.914 -84.551 1.00 43.30 234 VAL A N 1
ATOM 5014 C CA . VAL B 1 234 ? 21.739 -20.671 -83.320 1.00 43.55 234 VAL A CA 1
ATOM 5015 C C . VAL B 1 234 ? 22.036 -19.190 -83.195 1.00 40.07 234 VAL A C 1
ATOM 5016 O O . VAL B 1 234 ? 22.037 -18.520 -84.193 1.00 38.90 234 VAL A O 1
ATOM 5020 N N . PRO B 1 235 ? 22.246 -18.672 -81.967 1.00 39.16 235 PRO A N 1
ATOM 5021 C CA . PRO B 1 235 ? 22.569 -17.235 -81.824 1.00 40.29 235 PRO A CA 1
ATOM 5022 C C . PRO B 1 235 ? 23.875 -16.863 -82.528 1.00 44.03 235 PRO A C 1
ATOM 5023 O O . PRO B 1 235 ? 24.882 -17.522 -82.355 1.00 43.52 235 PRO A O 1
ATOM 5027 N N . ALA B 1 236 ? 23.795 -15.867 -83.398 1.00 50.15 236 ALA A N 1
ATOM 5028 C CA . ALA B 1 236 ? 24.925 -15.428 -84.254 1.00 43.34 236 ALA A CA 1
ATOM 5029 C C . ALA B 1 236 ? 26.120 -15.012 -83.433 1.00 39.94 236 ALA A C 1
ATOM 5030 O O . ALA B 1 236 ? 27.275 -15.255 -83.820 1.00 40.60 236 ALA A O 1
ATOM 5032 N N . GLY B 1 237 ? 25.841 -14.348 -82.314 1.00 36.47 237 GLY A N 1
ATOM 5033 C CA . GLY B 1 237 ? 26.868 -13.871 -81.413 1.00 39.59 237 GLY A CA 1
ATOM 5034 C C . GLY B 1 237 ? 27.394 -14.863 -80.365 1.00 41.72 237 GLY A C 1
ATOM 5035 O O . GLY B 1 237 ? 28.161 -14.461 -79.543 1.00 37.59 237 GLY A O 1
ATOM 5036 N N . ALA B 1 238 ? 26.998 -16.133 -80.389 1.00 39.15 238 ALA A N 1
ATOM 5037 C CA . ALA B 1 238 ? 27.470 -17.104 -79.394 1.00 40.75 238 ALA A CA 1
ATOM 5038 C C . ALA B 1 238 ? 28.997 -17.265 -79.491 1.00 43.96 238 ALA A C 1
ATOM 5039 O O . ALA B 1 238 ? 29.565 -16.890 -80.467 1.00 44.26 238 ALA A O 1
ATOM 5041 N N . GLU B 1 239 ? 29.628 -17.833 -78.468 1.00 38.48 239 GLU A N 1
ATOM 5042 C CA . GLU B 1 239 ? 31.074 -18.068 -78.481 1.00 37.61 239 GLU A CA 1
ATOM 5043 C C . GLU B 1 239 ? 31.366 -19.334 -79.195 1.00 37.75 239 GLU A C 1
ATOM 5044 O O . GLU B 1 239 ? 32.285 -19.398 -79.974 1.00 35.99 239 GLU A O 1
ATOM 5050 N N . ILE B 1 240 ? 30.567 -20.367 -78.921 1.00 38.96 240 ILE A N 1
ATOM 5051 C CA . ILE B 1 240 ? 30.791 -21.686 -79.458 1.00 37.48 240 ILE A CA 1
ATOM 5052 C C . ILE B 1 240 ? 29.451 -22.351 -79.785 1.00 40.12 240 ILE A C 1
ATOM 5053 O O . ILE B 1 240 ? 28.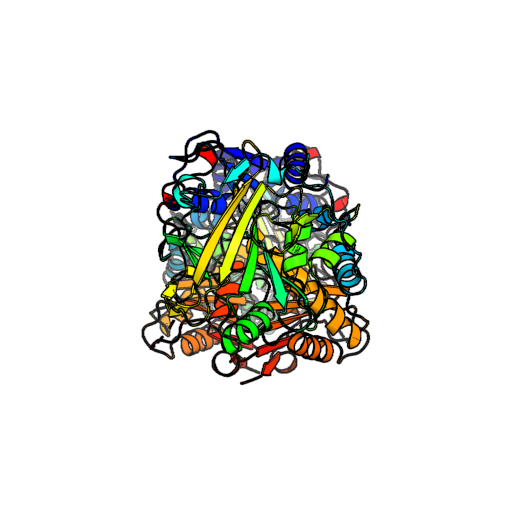506 -22.219 -79.005 1.00 41.95 240 ILE A O 1
ATOM 5058 N N . VAL B 1 241 ? 29.390 -23.098 -80.900 1.00 38.08 241 VAL A N 1
ATOM 5059 C CA . VAL B 1 241 ? 28.238 -23.905 -81.279 1.00 38.92 241 VAL A CA 1
ATOM 5060 C C . VAL B 1 241 ? 28.704 -25.285 -81.625 1.00 38.85 241 VAL A C 1
ATOM 5061 O O . VAL B 1 241 ? 29.664 -25.450 -82.368 1.00 44.05 241 VAL A O 1
ATOM 5065 N N . ILE B 1 242 ? 28.006 -26.278 -81.100 1.00 41.95 242 ILE A N 1
ATOM 5066 C CA . ILE B 1 242 ? 28.284 -27.658 -81.375 1.00 44.05 242 ILE A CA 1
ATOM 5067 C C . ILE B 1 242 ? 27.014 -28.180 -81.985 1.00 41.90 242 ILE A C 1
ATOM 5068 O O . ILE B 1 242 ? 25.961 -28.161 -81.365 1.00 48.66 242 ILE A O 1
ATOM 5073 N N . GLU B 1 243 ? 27.136 -28.665 -83.216 1.00 48.74 243 GLU A N 1
ATOM 5074 C CA . GLU B 1 243 ? 26.039 -29.231 -84.002 1.00 51.06 243 GLU A CA 1
ATOM 5075 C C . GLU B 1 243 ? 26.070 -30.739 -83.919 1.00 51.62 243 GLU A C 1
ATOM 5076 O O . GLU B 1 243 ? 27.131 -31.336 -83.894 1.00 59.09 243 GLU A O 1
ATOM 5082 N N . GLY B 1 244 ? 24.909 -31.366 -83.882 1.00 53.47 244 GLY A N 1
ATOM 5083 C CA . GLY B 1 244 ? 24.881 -32.804 -83.874 1.00 50.83 244 GLY A CA 1
ATOM 5084 C C . GLY B 1 244 ? 23.515 -33.407 -83.896 1.00 53.16 244 GLY A C 1
ATOM 5085 O O . GLY B 1 244 ? 22.521 -32.779 -84.294 1.00 55.57 244 GLY A O 1
ATOM 5086 N N . LYS B 1 245 ? 23.448 -34.649 -83.452 1.00 66.46 245 LYS A N 1
ATOM 5087 C CA . LYS B 1 245 ? 22.169 -35.343 -83.440 1.00 69.27 245 LYS A CA 1
ATOM 5088 C C . LYS B 1 245 ? 22.098 -36.355 -82.323 1.00 62.78 245 LYS A C 1
ATOM 5089 O O . LYS B 1 245 ? 23.105 -36.954 -81.956 1.00 66.34 245 LYS A O 1
ATOM 5095 N N . ILE B 1 246 ? 20.913 -36.509 -81.757 1.00 64.68 246 ILE A N 1
ATOM 5096 C CA . ILE B 1 246 ? 20.699 -37.505 -80.734 1.00 66.10 246 ILE A CA 1
ATOM 5097 C C . ILE B 1 246 ? 20.336 -38.799 -81.493 1.00 68.79 246 ILE A C 1
ATOM 5098 O O . ILE B 1 246 ? 19.424 -38.798 -82.309 1.00 64.32 246 ILE A O 1
ATOM 5103 N N . LEU B 1 247 ? 21.056 -39.880 -81.227 1.00 78.82 247 LEU A N 1
ATOM 5104 C CA . LEU B 1 247 ? 20.967 -41.091 -82.045 1.00 79.89 247 LEU A CA 1
ATOM 5105 C C . LEU B 1 247 ? 19.759 -41.916 -81.652 1.00 85.84 247 LEU A C 1
ATOM 5106 O O . LEU B 1 247 ? 19.525 -42.142 -80.460 1.00 88.55 247 LEU A O 1
ATOM 5111 N N . PRO B 1 248 ? 18.984 -42.386 -82.651 1.00 102.97 248 PRO A N 1
ATOM 5112 C CA . PRO B 1 248 ? 17.777 -43.171 -82.297 1.00 101.64 248 PRO A CA 1
ATOM 5113 C C . PRO B 1 248 ? 18.138 -44.532 -81.671 1.00 99.76 248 PRO A C 1
ATOM 5114 O O . PRO B 1 248 ? 19.069 -45.185 -82.137 1.00 94.40 248 PRO A O 1
ATOM 5118 N N . GLY B 1 249 ? 17.467 -44.912 -80.587 1.00 98.18 249 GLY A N 1
ATOM 5119 C CA . GLY B 1 249 ? 17.686 -46.214 -79.959 1.00 98.17 249 GLY A CA 1
ATOM 5120 C C . GLY B 1 249 ? 18.924 -46.367 -79.080 1.00 102.00 249 GLY A C 1
ATOM 5121 O O . GLY B 1 249 ? 18.875 -47.086 -78.075 1.00 114.46 249 GLY A O 1
ATOM 5122 N N . VAL B 1 250 ? 20.021 -45.691 -79.403 1.00 95.63 250 VAL A N 1
ATOM 5123 C CA . VAL B 1 250 ? 21.245 -45.886 -78.639 1.00 87.89 250 VAL A CA 1
ATOM 5124 C C . VAL B 1 250 ? 21.061 -45.398 -77.195 1.00 87.76 250 VAL A C 1
ATOM 5125 O O . VAL B 1 250 ? 20.431 -44.352 -76.926 1.00 95.98 250 VAL A O 1
ATOM 5129 N N . ARG B 1 251 ? 21.607 -46.193 -76.279 1.00 88.70 251 ARG A N 1
ATOM 5130 C CA . ARG B 1 251 ? 21.649 -45.890 -74.844 1.00 87.65 251 ARG A CA 1
ATOM 5131 C C . ARG B 1 251 ? 23.021 -46.265 -74.345 1.00 81.75 251 ARG A C 1
ATOM 5132 O O . ARG B 1 251 ? 23.460 -47.394 -74.548 1.00 92.05 251 ARG A O 1
ATOM 5140 N N . GLU B 1 252 ? 23.719 -45.301 -73.744 1.00 81.15 252 GLU A N 1
ATOM 5141 C CA . GLU B 1 252 ? 25.017 -45.531 -73.101 1.00 82.84 252 GLU A CA 1
ATOM 5142 C C . GLU B 1 252 ? 25.009 -44.917 -71.733 1.00 92.06 252 GLU A C 1
ATOM 5143 O O . GLU B 1 252 ? 24.218 -44.010 -71.460 1.00 89.61 252 GLU A O 1
ATOM 5149 N N . VAL B 1 253 ? 25.895 -45.414 -70.883 1.00 101.86 253 VAL A N 1
ATOM 5150 C CA . VAL B 1 253 ? 25.877 -45.031 -69.490 1.00 97.10 253 VAL A CA 1
ATOM 5151 C C . VAL B 1 253 ? 26.385 -43.591 -69.360 1.00 85.90 253 VAL A C 1
ATOM 5152 O O . VAL B 1 253 ? 27.501 -43.238 -69.770 1.00 78.72 253 VAL A O 1
ATOM 5156 N N . GLU B 1 254 ? 25.530 -42.755 -68.795 1.00 82.59 254 GLU A N 1
ATOM 5157 C CA . GLU B 1 254 ? 25.871 -41.347 -68.519 1.00 74.53 254 GLU A CA 1
ATOM 5158 C C . GLU B 1 254 ? 25.845 -41.177 -67.005 1.00 71.13 254 GLU A C 1
ATOM 5159 O O . GLU B 1 254 ? 24.933 -41.669 -66.310 1.00 66.79 254 GLU A O 1
ATOM 5165 N N . GLY B 1 255 ? 26.817 -40.460 -66.484 1.00 64.57 255 GLY A N 1
ATOM 5166 C CA . GLY B 1 255 ? 26.827 -40.216 -65.050 1.00 75.66 255 GLY A CA 1
ATOM 5167 C C . GLY B 1 255 ? 27.802 -41.102 -64.295 1.00 77.20 255 GLY A C 1
ATOM 5168 O O . GLY B 1 255 ? 28.507 -41.879 -64.933 1.00 79.37 255 GLY A O 1
ATOM 5169 N N . PRO B 1 256 ? 27.880 -40.966 -62.962 1.00 75.32 256 PRO A N 1
ATOM 5170 C CA . PRO B 1 256 ? 27.065 -39.993 -62.191 1.00 68.96 256 PRO A CA 1
ATOM 5171 C C . PRO B 1 256 ? 27.591 -38.543 -62.249 1.00 56.10 256 PRO A C 1
ATOM 5172 O O . PRO B 1 256 ? 28.688 -38.268 -62.772 1.00 55.84 256 PRO A O 1
ATOM 5176 N N . PHE B 1 257 ? 26.815 -37.639 -61.666 1.00 56.59 257 PHE A N 1
ATOM 5177 C CA . PHE B 1 257 ? 27.097 -36.201 -61.759 1.00 55.23 257 PHE A CA 1
ATOM 5178 C C . PHE B 1 257 ? 26.599 -35.459 -60.528 1.00 53.49 257 PHE A C 1
ATOM 5179 O O . PHE B 1 257 ? 25.459 -35.663 -60.109 1.00 60.70 257 PHE A O 1
ATOM 5187 N N . GLY B 1 258 ? 27.420 -34.575 -59.969 1.00 55.41 258 GLY A N 1
ATOM 5188 C CA . GLY B 1 258 ? 26.936 -33.646 -58.922 1.00 65.23 258 GLY A CA 1
ATOM 5189 C C . GLY B 1 258 ? 25.855 -32.636 -59.414 1.00 69.31 258 GLY A C 1
ATOM 5190 O O . GLY B 1 258 ? 26.097 -31.853 -60.340 1.00 67.72 258 GLY A O 1
ATOM 5191 N N . GLU B 1 259 ? 24.669 -32.639 -58.784 1.00 67.13 259 GLU A N 1
ATOM 5192 C CA . GLU B 1 259 ? 23.476 -31.881 -59.261 1.00 66.14 259 GLU A CA 1
ATOM 5193 C C . GLU B 1 259 ? 23.050 -30.712 -58.330 1.00 60.95 259 GLU A C 1
ATOM 5194 O O . GLU B 1 259 ? 23.663 -30.530 -57.275 1.00 55.32 259 GLU A O 1
ATOM 5200 N N . TYR B 1 260 ? 21.998 -29.968 -58.728 1.00 61.27 260 TYR A N 1
ATOM 5201 C CA . TYR B 1 260 ? 21.414 -28.778 -57.972 1.00 66.00 260 TYR A CA 1
ATOM 5202 C C . TYR B 1 260 ? 21.148 -28.924 -56.456 1.00 69.00 260 TYR A C 1
ATOM 5203 O O . TYR B 1 260 ? 21.448 -27.972 -55.684 1.00 58.25 260 TYR A O 1
ATOM 5212 N N . PRO B 1 261 ? 20.579 -30.095 -56.017 1.00 70.43 261 PRO A N 1
ATOM 5213 C CA . PRO B 1 261 ? 20.313 -30.179 -54.571 1.00 71.01 261 PRO A CA 1
ATOM 5214 C C . PRO B 1 261 ? 21.549 -30.565 -53.724 1.00 64.22 261 PRO A C 1
ATOM 5215 O O . PRO B 1 261 ? 21.360 -30.849 -52.551 1.00 66.54 261 PRO A O 1
ATOM 5219 N N . ARG B 1 262 ? 22.769 -30.570 -54.307 1.00 64.21 262 ARG A N 1
ATOM 5220 C CA . ARG B 1 262 ? 24.039 -30.934 -53.622 1.00 66.25 262 ARG A CA 1
ATOM 5221 C C . ARG B 1 262 ? 24.105 -32.465 -53.323 1.00 58.91 262 ARG A C 1
ATOM 5222 O O . ARG B 1 262 ? 24.706 -32.904 -52.324 1.00 57.03 262 ARG A O 1
ATOM 5230 N N . TYR B 1 263 ? 23.462 -33.256 -54.186 1.00 57.03 263 TYR A N 1
ATOM 5231 C CA . TYR B 1 263 ? 23.625 -34.730 -54.238 1.00 61.36 263 TYR A CA 1
ATOM 5232 C C . TYR B 1 263 ? 23.970 -35.194 -55.638 1.00 58.85 263 TYR A C 1
ATOM 5233 O O . TYR B 1 263 ? 23.714 -34.493 -56.633 1.00 52.23 263 TYR A O 1
ATOM 5242 N N . TYR B 1 264 ? 24.492 -36.408 -55.699 1.00 58.80 264 TYR A N 1
ATOM 5243 C CA . TYR B 1 264 ? 24.821 -37.021 -56.962 1.00 65.25 264 TYR A CA 1
ATOM 5244 C C . TYR B 1 264 ? 23.562 -37.507 -57.674 1.00 70.80 264 TYR A C 1
ATOM 5245 O O . TYR B 1 264 ? 22.685 -38.114 -57.049 1.00 69.45 264 TYR A O 1
ATOM 5254 N N . GLY B 1 265 ? 23.451 -37.142 -58.960 1.00 73.38 265 GLY A N 1
ATOM 5255 C CA . GLY B 1 265 ? 22.574 -37.821 -59.918 1.00 78.04 265 GLY A CA 1
ATOM 5256 C C . GLY B 1 265 ? 23.203 -39.171 -60.279 1.00 85.23 265 GLY A C 1
ATOM 5257 O O . GLY B 1 265 ? 24.366 -39.212 -60.706 1.00 70.73 265 GLY A O 1
ATOM 5258 N N . PRO B 1 266 ? 22.458 -40.289 -60.084 1.00 92.45 266 PRO A N 1
ATOM 5259 C CA . PRO B 1 266 ? 23.057 -41.604 -60.360 1.00 93.39 266 PRO A CA 1
ATOM 5260 C C . PRO B 1 266 ? 23.291 -41.896 -61.864 1.00 95.63 266 PRO A C 1
ATOM 5261 O O . PRO B 1 266 ? 22.596 -41.332 -62.748 1.00 84.85 266 PRO A O 1
ATOM 5265 N N . ALA B 1 267 ? 24.288 -42.747 -62.115 1.00 94.10 267 ALA A N 1
ATOM 5266 C CA . ALA B 1 267 ? 24.599 -43.273 -63.446 1.00 89.76 267 ALA A CA 1
ATOM 5267 C C . ALA B 1 267 ? 23.484 -44.184 -63.976 1.00 85.53 267 ALA A C 1
ATOM 5268 O O . ALA B 1 267 ? 22.883 -44.941 -63.203 1.00 79.45 267 ALA A O 1
ATOM 5270 N N . ALA B 1 268 ? 23.199 -44.081 -65.275 1.00 85.11 268 ALA A N 1
ATOM 5271 C CA . ALA B 1 268 ? 22.232 -44.958 -65.947 1.00 84.19 268 ALA A CA 1
ATOM 5272 C C . ALA B 1 268 ? 22.377 -44.883 -67.483 1.00 93.69 268 ALA A C 1
ATOM 5273 O O . ALA B 1 268 ? 23.037 -43.965 -67.996 1.00 78.30 268 ALA A O 1
ATOM 5275 N N . PRO B 1 269 ? 21.769 -45.847 -68.216 1.00 110.67 269 PRO A N 1
ATOM 5276 C CA . PRO B 1 269 ? 21.801 -45.791 -69.695 1.00 108.23 269 PRO A CA 1
ATOM 5277 C C . PRO B 1 269 ? 20.901 -44.681 -70.280 1.00 91.68 269 PRO A C 1
ATOM 5278 O O . PRO B 1 269 ? 19.696 -44.630 -69.986 1.00 79.75 269 PRO A O 1
ATOM 5282 N N . ARG B 1 270 ? 21.481 -43.823 -71.123 1.00 93.19 270 ARG A N 1
ATOM 5283 C CA . ARG B 1 270 ? 20.826 -42.586 -71.583 1.00 79.07 270 ARG A CA 1
ATOM 5284 C C . ARG B 1 270 ? 21.178 -42.252 -73.023 1.00 72.94 270 ARG A C 1
ATOM 5285 O O . ARG B 1 270 ? 22.110 -42.841 -73.587 1.00 70.44 270 ARG A O 1
ATOM 5293 N N . PRO B 1 271 ? 20.462 -41.282 -73.627 1.00 62.39 271 PRO A N 1
ATOM 5294 C CA . PRO B 1 271 ? 20.758 -41.010 -75.033 1.00 54.45 271 PRO A CA 1
ATOM 5295 C C . PRO B 1 271 ? 22.135 -40.476 -75.265 1.00 57.41 271 PRO A C 1
ATOM 5296 O O . PRO B 1 271 ? 22.848 -40.102 -74.332 1.00 61.61 271 PRO A O 1
ATOM 5300 N N . VAL B 1 272 ? 22.496 -40.446 -76.536 1.00 63.84 272 VAL A N 1
ATOM 5301 C CA . VAL B 1 272 ? 23.833 -40.085 -76.976 1.00 62.34 272 VAL A CA 1
ATOM 5302 C C . VAL B 1 272 ? 23.724 -39.087 -78.141 1.00 57.44 272 VAL A C 1
ATOM 5303 O O . VAL B 1 272 ? 22.903 -39.240 -78.998 1.00 59.20 272 VAL A O 1
ATOM 5307 N N . VAL B 1 273 ? 24.573 -38.077 -78.140 1.00 53.67 273 VAL A N 1
ATOM 5308 C CA . VAL B 1 273 ? 24.669 -37.114 -79.185 1.00 61.00 273 VAL A CA 1
ATOM 5309 C C . VAL B 1 273 ? 25.957 -37.406 -79.914 1.00 58.46 273 VAL A C 1
ATOM 5310 O O . VAL B 1 273 ? 27.005 -37.467 -79.279 1.00 60.77 273 VAL A O 1
ATOM 5314 N N . GLU B 1 274 ? 25.873 -37.573 -81.233 1.00 65.25 274 GLU A N 1
ATOM 5315 C CA . GLU B 1 274 ? 27.041 -37.567 -82.122 1.00 66.86 274 GLU A CA 1
ATOM 5316 C C . GLU B 1 274 ? 27.205 -36.154 -82.657 1.00 65.27 274 GLU A C 1
ATOM 5317 O O . GLU B 1 274 ? 26.257 -35.575 -83.197 1.00 69.09 274 GLU A O 1
ATOM 5323 N N . VAL B 1 275 ? 28.410 -35.609 -82.561 1.00 63.05 275 VAL A N 1
ATOM 5324 C CA . VAL B 1 275 ? 28.646 -34.242 -83.010 1.00 66.96 275 VAL A CA 1
ATOM 5325 C C . VAL B 1 275 ? 29.197 -34.253 -84.439 1.00 74.73 275 VAL A C 1
ATOM 5326 O O . VAL B 1 275 ? 30.138 -35.004 -84.750 1.00 79.03 275 VAL A O 1
ATOM 5330 N N . THR B 1 276 ? 28.561 -33.441 -85.292 1.00 71.35 276 THR A N 1
ATOM 5331 C CA . THR B 1 276 ? 28.880 -33.343 -86.714 1.00 63.82 276 THR A CA 1
ATOM 5332 C C . THR B 1 276 ? 29.604 -32.056 -87.101 1.00 61.27 276 THR A C 1
ATOM 5333 O O . THR B 1 276 ? 30.103 -31.955 -88.211 1.00 66.63 276 THR A O 1
ATOM 5337 N N . ALA B 1 277 ? 29.706 -31.096 -86.184 1.00 56.02 277 ALA A N 1
ATOM 5338 C CA . ALA B 1 277 ? 30.478 -29.897 -86.419 1.00 46.38 277 ALA A CA 1
ATOM 5339 C C . ALA B 1 277 ? 30.561 -29.021 -85.183 1.00 49.27 277 ALA A C 1
ATOM 5340 O O . ALA B 1 277 ? 29.722 -29.103 -84.307 1.00 54.62 277 ALA A O 1
ATOM 5342 N N . VAL B 1 278 ? 31.551 -28.140 -85.174 1.00 48.02 278 VAL A N 1
ATOM 5343 C CA . VAL B 1 278 ? 31.777 -27.195 -84.146 1.00 47.09 278 VAL A CA 1
ATOM 5344 C C . VAL B 1 278 ? 32.127 -25.910 -84.830 1.00 47.37 278 VAL A C 1
ATOM 5345 O O . VAL B 1 278 ? 32.976 -25.925 -85.660 1.00 51.02 278 VAL A O 1
ATOM 5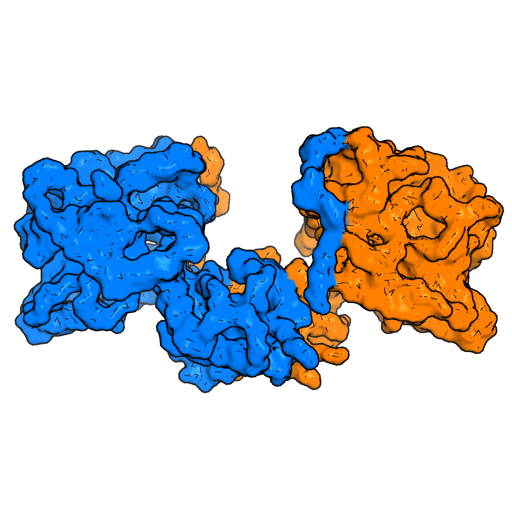349 N N . THR B 1 279 ? 31.510 -24.786 -84.451 1.00 49.66 279 THR A N 1
ATOM 5350 C CA . THR B 1 279 ? 31.921 -23.466 -84.945 1.00 47.82 279 THR A CA 1
ATOM 5351 C C . THR B 1 279 ? 32.104 -22.559 -83.776 1.00 44.40 279 THR A C 1
ATOM 5352 O O . THR B 1 279 ? 31.443 -22.699 -82.737 1.00 56.63 279 THR A O 1
ATOM 5356 N N . HIS B 1 280 ? 32.994 -21.601 -83.922 1.00 43.61 280 HIS A N 1
ATOM 5357 C CA . HIS B 1 280 ? 33.261 -20.704 -82.844 1.00 45.29 280 HIS A CA 1
ATOM 5358 C C . HIS B 1 280 ? 33.809 -19.408 -83.302 1.00 45.32 280 HIS A C 1
ATOM 5359 O O . HIS B 1 280 ? 34.303 -19.296 -84.413 1.00 53.62 280 HIS A O 1
ATOM 5366 N N . ARG B 1 281 ? 33.686 -18.406 -82.443 1.00 40.07 281 ARG A N 1
ATOM 5367 C CA . ARG B 1 281 ? 34.459 -17.209 -82.587 1.00 43.55 281 ARG A CA 1
ATOM 5368 C C . ARG B 1 281 ? 35.969 -17.499 -82.574 1.00 58.45 281 ARG A C 1
ATOM 5369 O O . ARG B 1 281 ? 36.492 -18.469 -81.922 1.00 46.80 281 ARG A O 1
ATOM 5377 N N . ARG B 1 282 ? 36.659 -16.604 -83.266 1.00 65.96 282 ARG A N 1
ATOM 5378 C CA . ARG B 1 282 ? 38.090 -16.499 -83.176 1.00 82.42 282 ARG A CA 1
ATOM 5379 C C . ARG B 1 282 ? 38.385 -16.184 -81.720 1.00 68.76 282 ARG A C 1
ATOM 5380 O O . ARG B 1 282 ? 37.858 -15.195 -81.164 1.00 60.55 282 ARG A O 1
ATOM 5388 N N . GLN B 1 283 ? 39.207 -17.036 -81.112 1.00 68.32 283 GLN A N 1
ATOM 5389 C CA . GLN B 1 283 ? 39.613 -16.879 -79.713 1.00 70.58 283 GLN A CA 1
ATOM 5390 C C . GLN B 1 283 ? 38.385 -16.831 -78.784 1.00 54.37 283 GLN A C 1
ATOM 5391 O O . GLN B 1 283 ? 38.088 -15.808 -78.152 1.00 46.88 283 GLN A O 1
ATOM 5397 N N . PRO B 1 284 ? 37.634 -17.946 -78.739 1.00 49.94 284 PRO A N 1
ATOM 5398 C CA . PRO B 1 284 ? 36.395 -17.982 -77.945 1.00 49.76 284 PRO A CA 1
ATOM 5399 C C . PRO B 1 284 ? 36.612 -17.991 -76.424 1.00 60.55 284 PRO A C 1
ATOM 5400 O O . PRO B 1 284 ? 37.684 -18.360 -75.940 1.00 65.24 284 PRO A O 1
ATOM 5404 N N . VAL B 1 285 ? 35.583 -17.595 -75.683 1.00 56.57 285 VAL A N 1
ATOM 5405 C CA . VAL B 1 285 ? 35.509 -17.785 -74.230 1.00 52.74 285 VAL A CA 1
ATOM 5406 C C . VAL B 1 285 ? 34.557 -18.928 -73.925 1.00 49.09 285 VAL A C 1
ATOM 5407 O O . VAL B 1 285 ? 33.434 -18.905 -74.369 1.00 52.30 285 VAL A O 1
ATOM 5411 N N . TYR B 1 286 ? 35.016 -19.919 -73.162 1.00 43.52 286 TYR A N 1
ATOM 5412 C CA . TYR B 1 286 ? 34.197 -21.028 -72.765 1.00 44.75 286 TYR A CA 1
ATOM 5413 C C . TYR B 1 286 ? 33.489 -20.678 -71.414 1.00 46.54 286 TYR A C 1
ATOM 5414 O O . TYR B 1 286 ? 34.148 -20.254 -70.474 1.00 46.32 286 TYR A O 1
ATOM 5423 N N . HIS B 1 287 ? 32.176 -20.882 -71.339 1.00 40.04 287 HIS A N 1
ATOM 5424 C CA . HIS B 1 287 ? 31.387 -20.583 -70.121 1.00 40.53 287 HIS A CA 1
ATOM 5425 C C . HIS B 1 287 ? 31.003 -21.911 -69.456 1.00 42.31 287 HIS A C 1
ATOM 5426 O O . HIS B 1 287 ? 30.518 -22.850 -70.108 1.00 38.98 287 HIS A O 1
ATOM 5433 N N . THR B 1 288 ? 31.291 -22.030 -68.159 1.00 39.27 288 THR A N 1
ATOM 5434 C CA . THR B 1 288 ? 30.773 -23.165 -67.420 1.00 40.89 288 THR A CA 1
ATOM 5435 C C . THR B 1 288 ? 29.890 -22.691 -66.271 1.00 34.01 288 THR A C 1
ATOM 5436 O O . THR B 1 288 ? 30.096 -21.589 -65.744 1.00 29.98 288 THR A O 1
ATOM 5440 N N . ILE B 1 289 ? 28.894 -23.502 -65.936 1.00 29.24 289 ILE A N 1
ATOM 5441 C CA . ILE B 1 289 ? 28.057 -23.227 -64.766 1.00 33.40 289 ILE A CA 1
ATOM 5442 C C . ILE B 1 289 ? 28.418 -24.304 -63.766 1.00 35.05 289 ILE A C 1
ATOM 5443 O O . ILE B 1 289 ? 28.346 -25.491 -64.070 1.00 37.15 289 ILE A O 1
ATOM 5448 N N . ILE B 1 290 ? 28.841 -23.894 -62.587 1.00 36.25 290 ILE A N 1
ATOM 5449 C CA . ILE B 1 290 ? 29.189 -24.851 -61.538 1.00 36.56 290 ILE A CA 1
ATOM 5450 C C . ILE B 1 290 ? 27.886 -25.311 -60.901 1.00 33.88 290 ILE A C 1
ATOM 5451 O O . ILE B 1 290 ? 27.082 -24.472 -60.483 1.00 33.47 290 ILE A O 1
ATOM 5456 N N . PRO B 1 291 ? 27.630 -26.626 -60.871 1.00 35.36 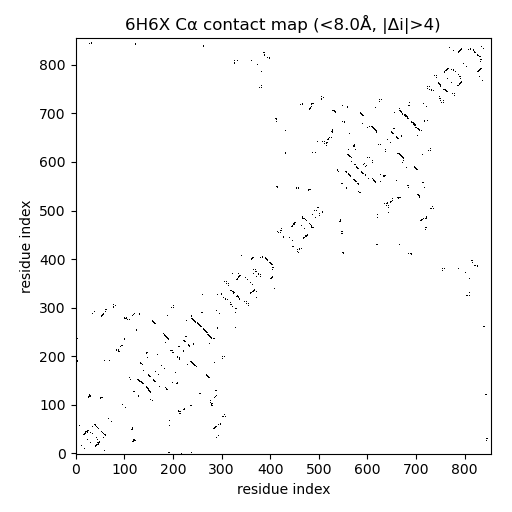291 PRO A N 1
ATOM 5457 C CA . PRO B 1 291 ? 26.331 -27.035 -60.327 1.00 35.48 291 PRO A CA 1
ATOM 5458 C C . PRO B 1 291 ? 26.152 -26.669 -58.865 1.00 35.52 291 PRO A C 1
ATOM 5459 O O . PRO B 1 291 ? 27.119 -26.659 -58.077 1.00 36.07 291 PRO A O 1
ATOM 5463 N N . ALA B 1 292 ? 24.919 -26.358 -58.527 1.00 35.15 292 ALA A N 1
ATOM 5464 C CA . ALA B 1 292 ? 24.528 -25.781 -57.258 1.00 37.44 292 ALA A CA 1
ATOM 5465 C C . ALA B 1 292 ? 25.137 -24.429 -56.844 1.00 36.57 292 ALA A C 1
ATOM 5466 O O . ALA B 1 292 ? 24.996 -24.011 -55.692 1.00 35.84 292 ALA A O 1
ATOM 5468 N N . SER B 1 293 ? 25.767 -23.711 -57.762 1.00 34.62 293 SER A N 1
ATOM 5469 C CA . SER B 1 293 ? 26.158 -22.317 -57.531 1.00 32.53 293 SER A CA 1
ATOM 5470 C C . SER B 1 293 ? 24.916 -21.417 -57.587 1.00 29.05 293 SER A C 1
ATOM 5471 O O . SER B 1 293 ? 23.843 -21.823 -58.027 1.00 28.37 293 SER A O 1
ATOM 5474 N N . ARG B 1 294 ? 25.078 -20.189 -57.153 1.00 27.60 294 ARG A N 1
ATOM 5475 C CA . ARG B 1 294 ? 24.029 -19.158 -57.246 1.00 34.73 294 ARG A CA 1
ATOM 5476 C C . ARG B 1 294 ? 23.577 -18.929 -58.656 1.00 33.36 294 ARG A C 1
ATOM 5477 O O . ARG B 1 294 ? 22.391 -18.785 -58.903 1.00 35.38 294 ARG A O 1
ATOM 5485 N N . GLU B 1 295 ? 24.516 -18.993 -59.597 1.00 34.20 295 GLU A N 1
ATOM 5486 C CA . GLU B 1 295 ? 24.204 -18.865 -61.001 1.00 32.31 295 GLU A CA 1
ATOM 5487 C C . GLU B 1 295 ? 23.290 -20.015 -61.449 1.00 33.05 295 GLU A C 1
ATOM 5488 O O . GLU B 1 295 ? 22.304 -19.789 -62.158 1.00 36.24 295 GLU A O 1
ATOM 5494 N N . HIS B 1 296 ? 23.633 -21.237 -61.076 1.00 27.75 296 HIS A N 1
ATOM 5495 C CA . HIS B 1 296 ? 22.806 -22.376 -61.412 1.00 32.55 296 HIS A CA 1
ATOM 5496 C C . HIS B 1 296 ? 21.419 -22.246 -60.771 1.00 34.25 296 HIS A C 1
ATOM 5497 O O . HIS B 1 296 ? 20.422 -22.351 -61.454 1.00 35.40 296 HIS A O 1
ATOM 5504 N N . LEU B 1 297 ? 21.397 -22.001 -59.467 1.00 32.36 297 LEU A N 1
ATOM 5505 C CA . LEU B 1 297 ? 20.136 -21.922 -58.721 1.00 33.62 297 LEU A CA 1
ATOM 5506 C C . LEU B 1 297 ? 19.229 -20.780 -59.202 1.00 36.63 297 LEU A C 1
ATOM 5507 O O . LEU B 1 297 ? 18.034 -21.002 -59.436 1.00 36.46 297 LEU A O 1
ATOM 5512 N N . LEU B 1 298 ? 19.802 -19.591 -59.461 1.00 37.73 298 LEU A N 1
ATOM 5513 C CA . LEU B 1 298 ? 18.997 -18.431 -59.903 1.00 34.65 298 LEU A CA 1
ATOM 5514 C C . LEU B 1 298 ? 18.473 -18.512 -61.320 1.00 34.85 298 LEU A C 1
ATOM 5515 O O . LEU B 1 298 ? 17.363 -17.984 -61.616 1.00 34.66 298 LEU A O 1
ATOM 5520 N N . LEU B 1 299 ? 19.194 -19.181 -62.208 1.00 32.68 299 LEU A N 1
ATOM 5521 C CA . LEU B 1 299 ? 18.688 -19.341 -63.555 1.00 37.68 299 LEU A CA 1
ATOM 5522 C C . LEU B 1 299 ? 17.318 -19.957 -63.557 1.00 39.97 299 LEU A C 1
ATOM 5523 O O . LEU B 1 299 ? 16.361 -19.379 -64.081 1.00 42.99 299 LEU A O 1
ATOM 5528 N N . GLY B 1 300 ? 17.238 -21.162 -63.002 1.00 38.64 300 GLY A N 1
ATOM 5529 C CA . GLY B 1 300 ? 15.932 -21.844 -62.873 1.00 40.61 300 GLY A CA 1
ATOM 5530 C C . GLY B 1 300 ? 15.005 -21.182 -61.847 1.00 36.15 300 GLY A C 1
ATOM 5531 O O . GLY B 1 300 ? 13.812 -21.101 -62.071 1.00 43.79 300 GLY A O 1
ATOM 5532 N N . GLY B 1 301 ? 15.565 -20.707 -60.742 1.00 34.12 301 GLY A N 1
ATOM 5533 C CA . GLY B 1 301 ? 14.828 -20.090 -59.659 1.00 35.40 301 GLY A CA 1
ATOM 5534 C C . GLY B 1 301 ? 13.974 -18.887 -60.033 1.00 39.71 301 GLY A C 1
ATOM 5535 O O . GLY B 1 301 ? 12.800 -18.829 -59.709 1.00 34.57 301 GLY A O 1
ATOM 5536 N N . ILE B 1 302 ? 14.579 -17.934 -60.729 1.00 38.66 302 ILE A N 1
ATOM 5537 C CA . ILE B 1 302 ? 13.895 -16.720 -61.186 1.00 39.13 302 ILE A CA 1
ATOM 5538 C C . ILE B 1 302 ? 12.784 -17.062 -62.123 1.00 35.29 302 ILE A C 1
ATOM 5539 O O . ILE B 1 302 ? 11.681 -16.527 -61.982 1.00 35.81 302 ILE A O 1
ATOM 5544 N N . ALA B 1 303 ? 13.027 -18.007 -63.025 1.00 36.59 303 ALA A N 1
ATOM 5545 C CA . ALA B 1 303 ? 11.957 -18.503 -63.894 1.00 36.54 303 ALA A CA 1
ATOM 5546 C C . ALA B 1 303 ? 10.813 -19.138 -63.128 1.00 37.06 303 ALA A C 1
ATOM 5547 O O . ALA B 1 303 ? 9.628 -18.882 -63.429 1.00 41.24 303 ALA A O 1
ATOM 5549 N N . ARG B 1 304 ? 11.143 -19.954 -62.135 1.00 39.15 304 ARG A N 1
ATOM 5550 C CA . ARG B 1 304 ? 10.070 -20.587 -61.313 1.00 38.65 304 ARG A CA 1
ATOM 5551 C C . ARG B 1 304 ? 9.375 -19.517 -60.451 1.00 35.35 304 ARG A C 1
ATOM 5552 O O . ARG B 1 304 ? 8.211 -19.574 -60.258 1.00 34.37 304 ARG A O 1
ATOM 5560 N N . GLU B 1 305 ? 10.102 -18.535 -59.943 1.00 35.00 305 GLU A N 1
ATOM 5561 C CA . GLU B 1 305 ? 9.490 -17.461 -59.179 1.00 36.19 305 GLU A CA 1
ATOM 5562 C C . GLU B 1 305 ? 8.484 -16.650 -60.005 1.00 37.33 305 GLU A C 1
ATOM 5563 O O . GLU B 1 305 ? 7.446 -16.277 -59.510 1.00 37.46 305 GLU A O 1
ATOM 5569 N N . ALA B 1 306 ? 8.780 -16.377 -61.266 1.00 41.84 306 ALA A N 1
ATOM 5570 C CA . ALA B 1 306 ? 7.845 -15.627 -62.115 1.00 41.13 306 ALA A CA 1
ATOM 5571 C C . ALA B 1 306 ? 6.528 -16.344 -62.244 1.00 40.53 306 ALA A C 1
ATOM 5572 O O . ALA B 1 306 ? 5.490 -15.729 -62.155 1.00 46.44 306 ALA A O 1
ATOM 5574 N N . VAL B 1 307 ? 6.591 -17.640 -62.479 1.00 42.02 307 VAL A N 1
ATOM 5575 C CA . VAL B 1 307 ? 5.411 -18.490 -62.547 1.00 41.25 307 VAL A CA 1
ATOM 5576 C C . VAL B 1 307 ? 4.695 -18.591 -61.220 1.00 44.39 307 VAL A C 1
ATOM 5577 O O . VAL B 1 307 ? 3.484 -18.536 -61.196 1.00 42.91 307 VAL A O 1
ATOM 5581 N N . LEU B 1 308 ? 5.442 -18.737 -60.120 1.00 41.26 308 LEU A N 1
ATOM 5582 C CA . LEU B 1 308 ? 4.878 -18.767 -58.808 1.00 39.55 308 LEU A CA 1
ATOM 5583 C C . LEU B 1 308 ? 4.114 -17.450 -58.454 1.00 42.72 308 LEU A C 1
ATOM 5584 O O . LEU B 1 308 ? 3.002 -17.511 -57.894 1.00 37.95 308 LEU A O 1
ATOM 5589 N N . LEU B 1 309 ? 4.713 -16.288 -58.731 1.00 38.68 309 LEU A N 1
ATOM 5590 C CA . LEU B 1 309 ? 4.042 -14.999 -58.497 1.00 44.20 309 LEU A CA 1
ATOM 5591 C C . LEU B 1 309 ? 2.704 -14.931 -59.197 1.00 52.04 309 LEU A C 1
ATOM 5592 O O . LEU B 1 309 ? 1.701 -14.543 -58.579 1.00 49.27 309 LEU A O 1
ATOM 5597 N N . GLN B 1 310 ? 2.685 -15.293 -60.480 1.00 46.73 310 GLN A N 1
ATOM 5598 C CA . GLN B 1 310 ? 1.436 -15.298 -61.261 1.00 54.31 310 GLN A CA 1
ATOM 5599 C C . GLN B 1 310 ? 0.382 -16.223 -60.668 1.00 52.15 310 GLN A C 1
ATOM 5600 O O . GLN B 1 310 ? -0.758 -15.794 -60.460 1.00 55.98 310 GLN A O 1
ATOM 5606 N N . THR B 1 311 ? 0.744 -17.474 -60.413 1.00 45.57 311 THR A N 1
ATOM 5607 C CA . THR B 1 311 ? -0.217 -18.425 -59.869 1.00 50.63 311 THR A CA 1
ATOM 5608 C C . THR B 1 311 ? -0.815 -17.982 -58.535 1.00 54.36 311 THR A C 1
ATOM 5609 O O . THR B 1 311 ? -2.005 -18.131 -58.310 1.00 52.44 311 THR A O 1
ATOM 5613 N N . VAL B 1 312 ? 0.035 -17.449 -57.665 1.00 48.39 312 VAL A N 1
ATOM 5614 C CA . VAL B 1 312 ? -0.408 -16.991 -56.394 1.00 46.58 312 VAL A CA 1
ATOM 5615 C C . VAL B 1 312 ? -1.274 -15.740 -56.554 1.00 52.70 312 VAL A C 1
ATOM 5616 O O . VAL B 1 312 ? -2.270 -15.635 -55.872 1.00 47.78 312 VAL A O 1
ATOM 5620 N N . ARG B 1 313 ? -0.886 -14.808 -57.432 1.00 50.86 313 ARG A N 1
ATOM 5621 C CA . ARG B 1 313 ? -1.660 -13.567 -57.662 1.00 52.38 313 ARG A CA 1
ATOM 5622 C C . ARG B 1 313 ? -3.112 -13.840 -58.162 1.00 47.88 313 ARG A C 1
ATOM 5623 O O . ARG B 1 313 ? -4.028 -13.164 -57.722 1.00 48.65 313 ARG A O 1
ATOM 5631 N N . GLN B 1 314 ? -3.300 -14.867 -58.997 1.00 51.02 314 GLN A N 1
ATOM 5632 C CA . GLN B 1 314 ? -4.617 -15.332 -59.453 1.00 58.71 314 GLN A CA 1
ATOM 5633 C C . GLN B 1 314 ? -5.571 -15.558 -58.306 1.00 60.57 314 GLN A C 1
ATOM 5634 O O . GLN B 1 314 ? -6.727 -15.135 -58.385 1.00 55.06 314 GLN A O 1
ATOM 5640 N N . ASN B 1 315 ? -5.096 -16.241 -57.257 1.00 55.40 315 ASN A N 1
ATOM 5641 C CA . ASN B 1 315 ? -5.945 -16.611 -56.154 1.00 53.75 315 ASN A CA 1
ATOM 5642 C C . ASN B 1 315 ? -5.844 -15.639 -54.998 1.00 46.04 315 ASN A C 1
ATOM 5643 O O . ASN B 1 315 ? -6.706 -15.651 -54.151 1.00 53.34 315 ASN A O 1
ATOM 5648 N N . VAL B 1 316 ? -4.789 -14.827 -54.932 1.00 42.86 316 VAL A N 1
ATOM 5649 C CA . VAL B 1 316 ? -4.525 -13.996 -53.772 1.00 43.17 316 VAL A CA 1
ATOM 5650 C C . VAL B 1 316 ? -4.004 -12.655 -54.265 1.00 49.94 316 VAL A C 1
ATOM 5651 O O . VAL B 1 316 ? -2.776 -12.404 -54.284 1.00 48.19 316 VAL A O 1
ATOM 5655 N N . PRO B 1 317 ? -4.940 -11.768 -54.669 1.00 51.82 317 PRO A N 1
ATOM 5656 C CA . PRO B 1 317 ? -4.514 -10.515 -55.319 1.00 52.51 317 PRO A CA 1
ATOM 5657 C C . PRO B 1 317 ? -3.716 -9.595 -54.404 1.00 50.58 317 PRO A C 1
ATOM 5658 O O . PRO B 1 317 ? -2.992 -8.733 -54.875 1.00 50.38 317 PRO A O 1
ATOM 5662 N N . THR B 1 318 ? -3.823 -9.812 -53.096 1.00 59.27 318 THR A N 1
ATOM 5663 C CA . THR B 1 318 ? -3.030 -9.099 -52.086 1.00 60.25 318 THR A CA 1
ATOM 5664 C C . THR B 1 318 ? -1.516 -9.530 -51.975 1.00 58.11 318 THR A C 1
ATOM 5665 O O . THR B 1 318 ? -0.750 -8.952 -51.215 1.00 47.07 318 THR A O 1
ATOM 5669 N N . VAL B 1 319 ? -1.088 -10.545 -52.713 1.00 52.44 319 VAL A N 1
ATOM 5670 C CA . VAL B 1 319 ? 0.344 -10.938 -52.762 1.00 51.70 319 VAL A CA 1
ATOM 5671 C C . VAL B 1 319 ? 1.252 -9.788 -53.173 1.00 47.67 319 VAL A C 1
ATOM 5672 O O . VAL B 1 319 ? 1.010 -9.165 -54.155 1.00 53.86 319 VAL A O 1
ATOM 5676 N N . LYS B 1 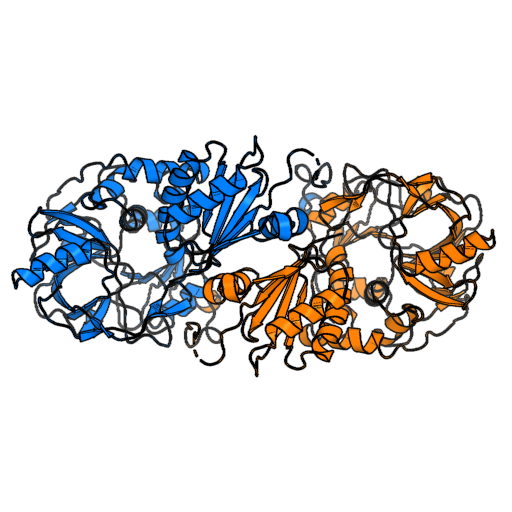320 ? 2.281 -9.489 -52.394 1.00 49.92 320 LYS A N 1
ATOM 5677 C CA . LYS B 1 320 ? 3.285 -8.492 -52.761 1.00 46.91 320 LYS A CA 1
ATOM 5678 C C . LYS B 1 320 ? 4.508 -9.157 -53.462 1.00 56.22 320 LYS A C 1
ATOM 5679 O O . LYS B 1 320 ? 5.029 -8.611 -54.443 1.00 56.96 320 LYS A O 1
ATOM 5681 N N . ASN B 1 321 ? 5.013 -10.285 -52.936 1.00 53.82 321 ASN A N 1
ATOM 5682 C CA . ASN B 1 321 ? 6.218 -10.909 -53.505 1.00 47.70 321 ASN A CA 1
ATOM 5683 C C . ASN B 1 321 ? 6.329 -12.397 -53.184 1.00 47.02 321 ASN A C 1
ATOM 5684 O O . ASN B 1 321 ? 5.610 -12.919 -52.313 1.00 41.72 321 ASN A O 1
ATOM 5689 N N . VAL B 1 322 ? 7.204 -13.077 -53.915 1.00 40.74 322 VAL A N 1
ATOM 5690 C CA . VAL B 1 322 ? 7.518 -14.490 -53.709 1.00 39.73 322 VAL A CA 1
ATOM 5691 C C . VAL B 1 322 ? 9.027 -14.670 -53.847 1.00 41.22 322 VAL A C 1
ATOM 5692 O O . VAL B 1 322 ? 9.690 -13.886 -54.530 1.00 42.68 322 VAL A O 1
ATOM 5696 N N . HIS B 1 323 ? 9.558 -15.644 -53.122 1.00 37.97 323 HIS A N 1
ATOM 5697 C CA . HIS B 1 323 ? 10.963 -16.015 -53.160 1.00 36.23 323 HIS A CA 1
ATOM 5698 C C . HIS B 1 323 ? 11.082 -17.556 -52.978 1.00 37.75 323 HIS A C 1
ATOM 5699 O O . HIS B 1 323 ? 10.567 -18.144 -52.004 1.00 39.60 323 HIS A O 1
ATOM 5706 N N . LEU B 1 324 ? 11.745 -18.196 -53.917 1.00 33.40 324 LEU A N 1
ATOM 5707 C CA . LEU B 1 324 ? 12.250 -19.553 -53.750 1.00 31.96 324 LEU A CA 1
ATOM 5708 C C . LEU B 1 324 ? 13.645 -19.490 -53.174 1.00 31.17 324 LEU A C 1
ATOM 5709 O O . LEU B 1 324 ? 14.560 -19.040 -53.838 1.00 35.62 324 LEU A O 1
ATOM 5714 N N . THR B 1 325 ? 13.808 -19.909 -51.920 1.00 34.68 325 THR A N 1
ATOM 5715 C CA . THR B 1 325 ? 15.064 -19.726 -51.193 1.00 32.65 325 THR A CA 1
ATOM 5716 C C . THR B 1 325 ? 16.223 -20.632 -51.682 1.00 33.53 325 THR A C 1
ATOM 5717 O O . THR B 1 325 ? 16.003 -21.739 -52.158 1.00 29.87 325 THR A O 1
ATOM 5721 N N . PRO B 1 326 ? 17.451 -20.152 -51.546 1.00 35.24 326 PRO A N 1
ATOM 5722 C CA . PRO B 1 326 ? 18.608 -20.953 -51.959 1.00 36.48 326 PRO A CA 1
ATOM 5723 C C . PRO B 1 326 ? 18.800 -22.256 -51.195 1.00 35.92 326 PRO A C 1
ATOM 5724 O O . PRO B 1 326 ? 19.199 -23.252 -51.806 1.00 29.14 326 PRO A O 1
ATOM 5728 N N . GLY B 1 327 ? 18.566 -22.221 -49.887 1.00 34.90 327 GLY A N 1
ATOM 5729 C CA . GLY B 1 327 ? 18.462 -23.402 -49.049 1.00 36.76 327 GLY A CA 1
ATOM 5730 C C . GLY B 1 327 ? 17.649 -24.539 -49.630 1.00 34.79 327 GLY A C 1
ATOM 5731 O O . GLY B 1 327 ? 18.047 -25.704 -49.536 1.00 36.95 327 GLY A O 1
ATOM 5732 N N . GLY B 1 328 ? 16.558 -24.191 -50.293 1.00 33.33 328 GLY A N 1
ATOM 5733 C CA . GLY B 1 328 ? 15.695 -25.130 -50.998 1.00 30.04 328 GLY A CA 1
ATOM 5734 C C . GLY B 1 328 ? 16.005 -25.370 -52.420 1.00 28.82 328 GLY A C 1
ATOM 5735 O O . GLY B 1 328 ? 15.166 -25.896 -53.170 1.00 30.04 328 GLY A O 1
ATOM 5736 N N . SER B 1 329 ? 17.210 -24.962 -52.837 1.00 32.75 329 SER A N 1
ATOM 5737 C CA . SER B 1 329 ? 17.645 -25.060 -54.259 1.00 28.89 329 SER A CA 1
ATOM 5738 C C . SER B 1 329 ? 16.812 -24.257 -55.242 1.00 31.07 329 SER A C 1
ATOM 5739 O O . SER B 1 329 ? 16.716 -24.618 -56.427 1.00 33.61 329 SER A O 1
ATOM 5742 N N . CYS B 1 330 ? 16.306 -23.106 -54.781 1.00 29.48 330 CYS A N 1
ATOM 5743 C CA . CYS B 1 330 ? 15.402 -22.247 -55.551 1.00 26.01 330 CYS A CA 1
ATOM 5744 C C . CYS B 1 330 ? 14.364 -23.078 -56.266 1.00 28.72 330 CYS A C 1
ATOM 5745 O O . CYS B 1 330 ? 14.143 -22.962 -57.464 1.00 35.93 330 CYS A O 1
ATOM 5748 N N . ARG B 1 331 ? 13.664 -23.890 -55.472 1.00 32.89 331 ARG A N 1
ATOM 5749 C CA . ARG B 1 331 ? 12.768 -24.889 -55.988 1.00 34.20 331 ARG A CA 1
ATOM 5750 C C . ARG B 1 331 ? 11.817 -25.487 -54.897 1.00 32.67 331 ARG A C 1
ATOM 5751 O O . ARG B 1 331 ? 10.618 -25.578 -55.124 1.00 32.13 331 ARG A O 1
ATOM 5759 N N . TYR B 1 332 ? 12.365 -25.945 -53.780 1.00 31.27 332 TYR A N 1
ATOM 5760 C CA . TYR B 1 332 ? 11.634 -26.719 -52.803 1.00 34.64 332 TYR A CA 1
ATOM 5761 C C . TYR B 1 332 ? 10.927 -25.879 -51.753 1.00 32.16 332 TYR A C 1
ATOM 5762 O O . TYR B 1 332 ? 9.865 -26.306 -51.254 1.00 28.51 332 TYR A O 1
ATOM 5771 N N . HIS B 1 333 ? 11.561 -24.752 -51.378 1.00 26.11 333 HIS A N 1
ATOM 5772 C CA . HIS B 1 333 ? 11.080 -23.865 -50.363 1.00 26.98 333 HIS A CA 1
ATOM 5773 C C . HIS B 1 333 ? 10.604 -22.507 -50.903 1.00 31.16 333 HIS A C 1
ATOM 5774 O O . HIS B 1 333 ? 11.392 -21.807 -51.554 1.00 33.68 333 HIS A O 1
ATOM 5781 N N . ALA B 1 334 ? 9.377 -22.108 -50.558 1.00 29.27 334 ALA A N 1
ATOM 5782 C CA . ALA B 1 334 ? 8.819 -20.820 -50.945 1.00 26.06 334 ALA A CA 1
ATOM 5783 C C . ALA B 1 334 ? 8.455 -19.930 -49.754 1.00 31.20 334 ALA A C 1
ATOM 5784 O O . ALA B 1 334 ? 7.986 -20.421 -48.714 1.00 33.05 334 ALA A O 1
ATOM 5786 N N . VAL B 1 335 ? 8.823 -18.649 -49.846 1.00 28.36 335 VAL A N 1
ATOM 5787 C CA . VAL B 1 335 ? 8.400 -17.626 -48.924 1.00 30.77 335 VAL A CA 1
ATOM 5788 C C . VAL B 1 335 ? 7.508 -16.635 -49.694 1.00 31.25 335 VAL A C 1
ATOM 5789 O O . VAL B 1 335 ? 7.866 -16.194 -50.794 1.00 38.36 335 VAL A O 1
ATOM 5793 N N . ILE B 1 336 ? 6.318 -16.326 -49.149 1.00 30.13 336 ILE A N 1
ATOM 5794 C CA . ILE B 1 336 ? 5.291 -15.524 -49.826 1.00 33.52 336 ILE A CA 1
ATOM 5795 C C . ILE B 1 336 ? 4.927 -14.396 -48.905 1.00 34.71 336 ILE A C 1
ATOM 5796 O O . ILE B 1 336 ? 4.603 -14.660 -47.773 1.00 38.74 336 ILE A O 1
ATOM 5801 N N . SER B 1 337 ? 5.066 -13.152 -49.356 1.00 36.64 337 SER A N 1
ATOM 5802 C CA . SER B 1 337 ? 4.585 -11.977 -48.590 1.00 40.34 337 SER A CA 1
ATOM 5803 C C . SER B 1 337 ? 3.225 -11.547 -49.130 1.00 40.35 337 SER A C 1
ATOM 5804 O O . SER B 1 337 ? 3.014 -11.512 -50.329 1.00 38.65 337 SER A O 1
ATOM 5807 N N . ILE B 1 338 ? 2.279 -11.310 -48.236 1.00 43.18 338 ILE A N 1
ATOM 5808 C CA . ILE B 1 338 ? 0.972 -10.769 -48.602 1.00 43.22 338 ILE A CA 1
ATOM 5809 C C . ILE B 1 338 ? 0.646 -9.531 -47.787 1.00 42.18 338 ILE A C 1
ATOM 5810 O O . ILE B 1 338 ? 1.143 -9.350 -46.692 1.00 40.60 338 ILE A O 1
ATOM 5815 N N . GLU B 1 339 ? -0.154 -8.643 -48.352 1.00 47.68 339 GLU A N 1
ATOM 5816 C CA . GLU B 1 339 ? -0.717 -7.514 -47.599 1.00 51.03 339 GLU A CA 1
ATOM 5817 C C . GLU B 1 339 ? -2.065 -8.035 -47.203 1.00 51.33 339 GLU A C 1
ATOM 5818 O O . GLU B 1 339 ? -3.015 -7.950 -47.965 1.00 61.14 339 GLU A O 1
ATOM 5824 N N . LYS B 1 340 ? -2.147 -8.632 -46.026 1.00 47.35 340 LYS A N 1
ATOM 5825 C CA . LYS B 1 340 ? -3.341 -9.409 -45.684 1.00 52.34 340 LYS A CA 1
ATOM 5826 C C . LYS B 1 340 ? -4.554 -8.490 -45.367 1.00 56.22 340 LYS A C 1
ATOM 5827 O O . LYS B 1 340 ? -4.397 -7.555 -44.600 1.00 57.62 340 LYS A O 1
ATOM 5833 N N . LYS B 1 341 ? -5.723 -8.780 -45.956 1.00 60.25 341 LYS A N 1
ATOM 5834 C CA . LYS B 1 341 ? -7.010 -8.073 -45.674 1.00 68.54 341 LYS A CA 1
ATOM 5835 C C . LYS B 1 341 ? -7.988 -8.974 -44.919 1.00 68.73 341 LYS A C 1
ATOM 5836 O O . LYS B 1 341 ? -8.673 -8.493 -44.038 1.00 80.74 341 LYS A O 1
ATOM 5842 N N . HIS B 1 342 ? -8.087 -10.250 -45.290 1.00 67.09 342 HIS A N 1
ATOM 5843 C CA . HIS B 1 342 ? -9.032 -11.186 -44.663 1.00 74.27 342 HIS A CA 1
ATOM 5844 C C . HIS B 1 342 ? -8.275 -12.385 -44.144 1.00 71.87 342 HIS A C 1
ATOM 5845 O O . HIS B 1 342 ? -7.334 -12.839 -44.786 1.00 69.46 342 HIS A O 1
ATOM 5852 N N . GLU B 1 343 ? -8.678 -12.920 -42.996 1.00 72.84 343 GLU A N 1
ATOM 5853 C CA . GLU B 1 343 ? -8.088 -14.172 -42.542 1.00 79.05 343 GLU A CA 1
ATOM 5854 C C . GLU B 1 343 ? -8.498 -15.151 -43.627 1.00 76.77 343 GLU A C 1
ATOM 5855 O O . GLU B 1 343 ? -9.513 -14.927 -44.314 1.00 83.95 343 GLU A O 1
ATOM 5861 N N . GLY B 1 344 ? -7.696 -16.192 -43.830 1.00 66.22 344 GLY A N 1
ATOM 5862 C CA . GLY B 1 344 ? -7.933 -17.121 -44.945 1.00 56.62 344 GLY A CA 1
ATOM 5863 C C . GLY B 1 344 ? -7.008 -16.922 -46.163 1.00 49.00 344 GLY A C 1
ATOM 5864 O O . GLY B 1 344 ? -6.862 -17.838 -46.988 1.00 43.95 344 GLY A O 1
ATOM 5865 N N . GLU B 1 345 ? -6.409 -15.741 -46.288 1.00 46.13 345 GLU A N 1
ATOM 5866 C CA . GLU B 1 345 ? -5.476 -15.476 -47.364 1.00 53.30 345 GLU A CA 1
ATOM 5867 C C . GLU B 1 345 ? -4.196 -16.334 -47.308 1.00 49.30 345 GLU A C 1
ATOM 5868 O O . GLU B 1 345 ? -3.713 -16.735 -48.341 1.00 44.48 345 GLU A O 1
ATOM 5874 N N . ALA B 1 346 ? -3.720 -16.664 -46.105 1.00 48.88 346 ALA A N 1
ATOM 5875 C CA . ALA B 1 346 ? -2.521 -17.456 -45.951 1.00 45.27 346 ALA A CA 1
ATOM 5876 C C . ALA B 1 346 ? -2.723 -18.829 -46.555 1.00 42.74 346 ALA A C 1
ATOM 5877 O O . ALA B 1 346 ? -1.914 -19.231 -47.406 1.00 42.91 346 ALA A O 1
ATOM 5879 N N . LYS B 1 347 ? -3.805 -19.502 -46.178 1.00 35.83 347 LYS A N 1
ATOM 5880 C CA . LYS B 1 347 ? -4.160 -20.819 -46.744 1.00 43.69 347 LYS A CA 1
ATOM 5881 C C . LYS B 1 347 ? -4.296 -20.820 -48.246 1.00 46.26 347 LYS A C 1
ATOM 5882 O O . LYS B 1 347 ? -3.809 -21.743 -48.914 1.00 46.75 347 LYS A O 1
ATOM 5884 N N . ARG B 1 348 ? -4.935 -19.789 -48.793 1.00 48.24 348 ARG A N 1
ATOM 5885 C CA . ARG B 1 348 ? -5.080 -19.670 -50.249 1.00 45.64 348 ARG A CA 1
ATOM 5886 C C . ARG B 1 348 ? -3.702 -19.468 -50.936 1.00 41.48 348 ARG A C 1
ATOM 5887 O O . ARG B 1 348 ? -3.450 -20.043 -51.967 1.00 39.76 348 ARG A O 1
ATOM 5895 N N . ALA B 1 349 ? -2.838 -18.636 -50.377 1.00 32.95 349 ALA A N 1
ATOM 5896 C CA . ALA B 1 349 ? -1.484 -18.463 -50.931 1.00 36.81 349 ALA A CA 1
ATOM 5897 C C . ALA B 1 349 ? -0.726 -19.830 -50.874 1.00 35.18 349 ALA A C 1
ATOM 5898 O O . ALA B 1 349 ? -0.131 -20.252 -51.841 1.00 40.93 349 ALA A O 1
ATOM 5900 N N . ILE B 1 350 ? -0.879 -20.553 -49.767 1.00 35.18 350 ILE A N 1
ATOM 5901 C CA . ILE B 1 350 ? -0.261 -21.858 -49.615 1.00 36.91 350 ILE A CA 1
ATOM 5902 C C . ILE B 1 350 ? -0.750 -22.862 -50.646 1.00 39.07 350 ILE A C 1
ATOM 5903 O O . ILE B 1 350 ? 0.083 -23.544 -51.285 1.00 38.15 350 ILE A O 1
ATOM 5908 N N . ASP B 1 351 ? -2.067 -22.953 -50.812 1.00 39.67 351 ASP A N 1
ATOM 5909 C CA . ASP B 1 351 ? -2.678 -23.879 -51.780 1.00 43.92 351 ASP A CA 1
ATOM 5910 C C . ASP B 1 351 ? -2.229 -23.556 -53.217 1.00 43.03 351 ASP A C 1
ATOM 5911 O O . ASP B 1 351 ? -1.963 -24.441 -54.010 1.00 48.41 351 ASP A O 1
ATOM 5913 N N . ALA B 1 352 ? -2.130 -22.276 -53.537 1.00 45.28 352 ALA A N 1
ATOM 5914 C CA . ALA B 1 352 ? -1.657 -21.814 -54.836 1.00 45.44 352 ALA A CA 1
ATOM 5915 C C . ALA B 1 352 ? -0.167 -22.136 -55.061 1.00 44.93 352 ALA A C 1
ATOM 5916 O O . ALA B 1 352 ? 0.209 -22.507 -56.154 1.00 47.30 352 ALA A O 1
ATOM 5918 N N . ALA B 1 353 ? 0.685 -21.986 -54.040 1.00 43.97 353 ALA A N 1
ATOM 5919 C CA . ALA B 1 353 ? 2.093 -22.332 -54.200 1.00 41.65 353 ALA A CA 1
ATOM 5920 C C . ALA B 1 353 ? 2.252 -23.831 -54.535 1.00 46.14 353 ALA A C 1
ATOM 5921 O O . ALA B 1 353 ? 2.999 -24.183 -55.456 1.00 53.67 353 ALA A O 1
ATOM 5923 N N . PHE B 1 354 ? 1.488 -24.686 -53.883 1.00 45.90 354 PHE A N 1
ATOM 5924 C CA . PHE B 1 354 ? 1.523 -26.119 -54.193 1.00 48.31 354 PHE A CA 1
ATOM 5925 C C . PHE B 1 354 ? 1.027 -26.545 -55.584 1.00 53.76 354 PHE A C 1
ATOM 5926 O O . PHE B 1 354 ? 1.448 -27.584 -56.087 1.00 59.51 354 PHE A O 1
ATOM 5934 N N . ASN B 1 355 ? 0.159 -25.743 -56.202 1.00 54.12 355 ASN A N 1
ATOM 5935 C CA . ASN B 1 355 ? -0.216 -25.961 -57.597 1.00 55.09 355 ASN A CA 1
ATOM 5936 C C . ASN B 1 355 ? 0.797 -25.316 -58.577 1.00 54.14 355 ASN A C 1
ATOM 5937 O O . ASN B 1 355 ? 0.877 -25.748 -59.698 1.00 52.82 355 ASN A O 1
ATOM 5942 N N . SER B 1 356 ? 1.592 -24.321 -58.167 1.00 53.28 356 SER A N 1
ATOM 5943 C CA . SER B 1 356 ? 2.647 -23.759 -59.049 1.00 60.94 356 SER A CA 1
ATOM 5944 C C . SER B 1 356 ? 3.552 -24.843 -59.684 1.00 59.44 356 SER A C 1
ATOM 5945 O O . SER B 1 356 ? 3.844 -24.775 -60.869 1.00 57.89 356 SER A O 1
ATOM 5948 N N . SER B 1 357 ? 3.971 -25.814 -58.881 1.00 59.11 357 SER A N 1
ATOM 5949 C CA . SER B 1 357 ? 4.759 -26.960 -59.364 1.00 61.14 357 SER A CA 1
ATOM 5950 C C . SER B 1 357 ? 4.695 -28.031 -58.328 1.00 52.15 357 SER A C 1
ATOM 5951 O O . SER B 1 357 ? 4.677 -27.753 -57.141 1.00 58.86 357 SER A O 1
ATOM 5954 N N . SER B 1 358 ? 4.716 -29.261 -58.770 1.00 55.21 358 SER A N 1
ATOM 5955 C CA . SER B 1 358 ? 4.806 -30.395 -57.862 1.00 60.78 358 SER A CA 1
ATOM 5956 C C . SER B 1 358 ? 6.084 -30.391 -56.980 1.00 57.44 358 SER A C 1
ATOM 5957 O O . SER B 1 358 ? 6.090 -31.031 -55.932 1.00 55.10 358 SER A O 1
ATOM 5960 N N . GLU B 1 359 ? 7.119 -29.630 -57.357 1.00 55.08 359 GLU A N 1
ATOM 5961 C CA . GLU B 1 359 ? 8.371 -29.534 -56.577 1.00 50.67 359 GLU A CA 1
ATOM 5962 C C . GLU B 1 359 ? 8.294 -28.795 -55.220 1.00 45.71 359 GLU A C 1
ATOM 5963 O O . GLU B 1 359 ? 9.047 -29.151 -54.312 1.00 42.96 359 GLU A O 1
ATOM 5969 N N . VAL B 1 360 ? 7.412 -27.781 -55.094 1.00 38.10 360 VAL A N 1
ATOM 5970 C CA . VAL B 1 360 ? 7.366 -26.981 -53.907 1.00 39.07 360 VAL A CA 1
ATOM 5971 C C . VAL B 1 360 ? 6.874 -27.870 -52.769 1.00 34.29 360 VAL A C 1
ATOM 5972 O O . VAL B 1 360 ? 5.837 -28.508 -52.866 1.00 33.45 360 VAL A O 1
ATOM 5976 N N . LYS B 1 361 ? 7.597 -27.802 -51.666 1.00 30.32 361 LYS A N 1
ATOM 5977 C CA . LYS B 1 361 ? 7.519 -28.767 -50.609 1.00 36.52 361 LYS A CA 1
ATOM 5978 C C . LYS B 1 361 ? 7.144 -28.092 -49.262 1.00 33.44 361 LYS A C 1
ATOM 5979 O O . LYS B 1 361 ? 6.600 -28.712 -48.367 1.00 34.79 361 LYS A O 1
ATOM 5985 N N . HIS B 1 362 ? 7.575 -26.860 -49.083 1.00 31.75 362 HIS A N 1
ATOM 5986 C CA . HIS B 1 362 ? 7.540 -26.134 -47.834 1.00 30.73 362 HIS A CA 1
ATOM 5987 C C . HIS B 1 362 ? 7.255 -24.646 -48.214 1.00 34.42 362 HIS A C 1
ATOM 5988 O O . HIS B 1 362 ? 7.979 -24.051 -49.079 1.00 30.67 362 HIS A O 1
ATOM 5995 N N . VAL B 1 363 ? 6.210 -24.071 -47.621 1.00 29.03 363 VAL A N 1
ATOM 5996 C CA . VAL B 1 363 ? 5.768 -22.719 -47.932 1.00 31.14 363 VAL A CA 1
ATOM 5997 C C . VAL B 1 363 ? 5.620 -21.975 -46.628 1.00 31.36 363 VAL A C 1
ATOM 5998 O O . VAL B 1 363 ? 4.955 -22.484 -45.712 1.00 31.77 363 VAL A O 1
ATOM 6002 N N . VAL B 1 364 ? 6.285 -20.840 -46.496 1.00 27.80 364 VAL A N 1
ATOM 6003 C CA . VAL B 1 364 ? 5.943 -19.902 -45.464 1.00 31.09 364 VAL A CA 1
ATOM 6004 C C . VAL B 1 364 ? 5.332 -18.584 -45.953 1.00 35.35 364 VAL A C 1
ATOM 6005 O O . VAL B 1 364 ? 5.833 -17.979 -46.925 1.00 32.15 364 VAL A O 1
ATOM 6009 N N . VAL B 1 365 ? 4.237 -18.167 -45.295 1.00 31.77 365 VAL A N 1
ATOM 6010 C CA . VAL B 1 365 ? 3.530 -16.910 -45.657 1.00 33.99 365 VAL A CA 1
ATOM 6011 C C . VAL B 1 365 ? 3.807 -15.874 -44.572 1.00 31.70 365 VAL A C 1
ATOM 6012 O O . VAL B 1 365 ? 3.708 -16.179 -43.415 1.00 35.52 365 VAL A O 1
ATOM 6016 N N . VAL B 1 366 ? 4.201 -14.673 -44.946 1.00 33.65 366 VAL A N 1
ATOM 6017 C CA . VAL B 1 366 ? 4.463 -13.610 -43.999 1.00 33.92 366 VAL A CA 1
ATOM 6018 C C . VAL B 1 366 ? 3.770 -12.312 -44.453 1.00 39.30 366 VAL A C 1
ATOM 6019 O O . VAL B 1 366 ? 3.337 -12.194 -45.593 1.00 38.55 366 VAL A O 1
ATOM 6023 N N . ASP B 1 367 ? 3.676 -11.356 -43.537 1.00 39.85 367 ASP A N 1
ATOM 6024 C CA . ASP B 1 367 ? 3.136 -10.053 -43.849 1.00 43.39 367 ASP A CA 1
ATOM 6025 C C . ASP B 1 367 ? 4.099 -9.239 -44.742 1.00 48.91 367 ASP A C 1
ATOM 6026 O O . ASP B 1 367 ? 5.318 -9.443 -44.734 1.00 43.16 367 ASP A O 1
ATOM 6031 N N . HIS B 1 368 ? 3.517 -8.315 -45.503 1.00 54.24 368 HIS A N 1
ATOM 6032 C CA . HIS B 1 368 ? 4.226 -7.450 -46.480 1.00 52.29 368 HIS A CA 1
ATOM 6033 C C . HIS B 1 368 ? 5.444 -6.731 -45.962 1.00 47.68 368 HIS A C 1
ATOM 6034 O O . HIS B 1 368 ? 6.367 -6.486 -46.719 1.00 56.41 368 HIS A O 1
ATOM 6041 N N . GLU B 1 369 ? 5.489 -6.390 -44.689 1.00 47.78 369 GLU A N 1
ATOM 6042 C CA . GLU B 1 369 ? 6.658 -5.671 -44.158 1.00 52.21 369 GLU A CA 1
ATOM 6043 C C . GLU B 1 369 ? 7.905 -6.550 -43.845 1.00 52.42 369 GLU A C 1
ATOM 6044 O O . GLU B 1 369 ? 8.955 -5.993 -43.506 1.00 53.13 369 GLU A O 1
ATOM 6050 N N . ILE B 1 370 ? 7.787 -7.894 -43.938 1.00 45.83 370 ILE A N 1
ATOM 6051 C CA . ILE B 1 370 ? 8.930 -8.796 -43.688 1.00 38.56 370 ILE A CA 1
ATOM 6052 C C . ILE B 1 370 ? 9.706 -8.832 -44.989 1.00 36.77 370 ILE A C 1
ATOM 6053 O O . ILE B 1 370 ? 9.149 -8.943 -46.082 1.00 43.90 370 ILE A O 1
ATOM 6058 N N . ASN B 1 371 ? 11.003 -8.666 -44.900 1.00 36.37 371 ASN A N 1
ATOM 6059 C CA . ASN B 1 371 ? 11.835 -8.856 -46.093 1.00 33.74 371 ASN A CA 1
ATOM 6060 C C . ASN B 1 371 ? 12.073 -10.386 -46.260 1.00 38.60 371 ASN A C 1
ATOM 6061 O O . ASN B 1 371 ? 12.857 -11.027 -45.510 1.00 38.03 371 ASN A O 1
ATOM 6066 N N . ILE B 1 372 ? 11.399 -10.941 -47.236 1.00 34.57 372 ILE A N 1
ATOM 6067 C CA . ILE B 1 372 ? 11.421 -12.343 -47.505 1.00 36.53 372 ILE A CA 1
ATOM 6068 C C . ILE B 1 372 ? 12.710 -12.858 -48.090 1.00 41.18 372 ILE A C 1
ATOM 6069 O O . ILE B 1 372 ? 12.915 -14.097 -48.094 1.00 39.66 372 ILE A O 1
ATOM 6074 N N . PHE B 1 373 ? 13.569 -11.944 -48.556 1.00 38.47 373 PHE A N 1
ATOM 6075 C CA . PHE B 1 373 ? 14.897 -12.301 -49.060 1.00 46.04 373 PHE A CA 1
ATOM 6076 C C . PHE B 1 373 ? 15.930 -12.367 -47.966 1.00 43.15 373 PHE A C 1
ATOM 6077 O O . PHE B 1 373 ? 17.079 -12.693 -48.257 1.00 50.51 373 PHE A O 1
ATOM 6085 N N . ASP B 1 374 ? 15.533 -12.064 -46.731 1.00 45.38 374 ASP A N 1
ATOM 6086 C CA . ASP B 1 374 ? 16.393 -12.126 -45.555 1.00 45.99 374 ASP A CA 1
ATOM 6087 C C . ASP B 1 374 ? 15.933 -13.299 -44.688 1.00 48.61 374 ASP A C 1
ATOM 6088 O O . ASP B 1 374 ? 14.904 -13.173 -43.965 1.00 45.15 374 ASP A O 1
ATOM 6093 N N . PRO B 1 375 ? 16.695 -14.429 -44.713 1.00 51.79 375 PRO A N 1
ATOM 6094 C CA . PRO B 1 375 ? 16.225 -15.638 -43.970 1.00 49.40 375 PRO A CA 1
ATOM 6095 C C . PRO B 1 375 ? 16.069 -15.390 -42.466 1.00 39.22 375 PRO A C 1
ATOM 6096 O O . PRO B 1 375 ? 15.220 -15.984 -41.861 1.00 37.11 375 PRO A O 1
ATOM 6100 N N . GLU B 1 376 ? 16.888 -14.527 -41.874 1.00 37.53 376 GLU A N 1
ATOM 6101 C CA . GLU B 1 376 ? 16.805 -14.285 -40.441 1.00 37.88 376 GLU A CA 1
ATOM 6102 C C . GLU B 1 376 ? 15.450 -13.598 -40.026 1.00 39.32 376 GLU A C 1
ATOM 6103 O O . GLU B 1 376 ? 14.900 -13.829 -38.935 1.00 32.99 376 GLU A O 1
ATOM 6109 N N . GLU B 1 377 ? 14.943 -12.776 -40.928 1.00 41.38 377 GLU A N 1
ATOM 6110 C CA . GLU B 1 377 ? 13.716 -12.030 -40.697 1.00 44.79 377 GLU A CA 1
ATOM 6111 C C . GLU B 1 377 ? 12.511 -12.945 -40.929 1.00 36.99 377 GLU A C 1
ATOM 6112 O O . GLU B 1 377 ? 11.573 -12.948 -40.128 1.00 34.79 377 GLU A O 1
ATOM 6118 N N . VAL B 1 378 ? 12.538 -13.750 -41.976 1.00 36.55 378 VAL A N 1
ATOM 6119 C CA . VAL B 1 378 ? 11.514 -14.773 -42.100 1.00 33.06 378 VAL A CA 1
ATOM 6120 C C . VAL B 1 378 ? 11.498 -15.740 -40.900 1.00 33.76 378 VAL A C 1
ATOM 6121 O O . VAL B 1 378 ? 10.453 -15.933 -40.310 1.00 30.85 378 VAL A O 1
ATOM 6125 N N . GLU B 1 379 ? 12.656 -16.172 -40.417 1.00 36.35 379 GLU A N 1
ATOM 6126 C CA . GLU B 1 379 ? 12.696 -17.055 -39.243 1.00 33.84 379 GLU A CA 1
ATOM 6127 C C . GLU B 1 379 ? 12.109 -16.363 -38.017 1.00 35.32 379 GLU A C 1
ATOM 6128 O O . GLU B 1 379 ? 11.395 -16.962 -37.192 1.00 29.44 379 GLU A O 1
ATOM 6134 N N . TRP B 1 380 ? 12.417 -15.085 -37.894 1.00 34.20 380 TRP A N 1
ATOM 6135 C CA . TRP B 1 380 ? 11.869 -14.321 -36.810 1.00 34.85 380 TRP A CA 1
ATOM 6136 C C . TRP B 1 380 ? 10.341 -14.234 -36.853 1.00 32.47 380 TRP A C 1
ATOM 6137 O O . TRP B 1 380 ? 9.691 -14.365 -35.836 1.00 33.41 380 TRP A O 1
ATOM 6148 N N . ALA B 1 381 ? 9.794 -14.017 -38.027 1.00 32.03 381 ALA A N 1
ATOM 6149 C CA . ALA B 1 381 ? 8.382 -14.041 -38.231 1.00 33.39 381 ALA A CA 1
ATOM 6150 C C . ALA B 1 381 ? 7.775 -15.401 -37.879 1.00 35.00 381 ALA A C 1
ATOM 6151 O O . ALA B 1 381 ? 6.735 -15.472 -37.204 1.00 32.35 381 ALA A O 1
ATOM 6153 N N . VAL B 1 382 ? 8.434 -16.497 -38.272 1.00 35.16 382 VAL A N 1
ATOM 6154 C CA . VAL B 1 382 ? 7.971 -17.835 -37.856 1.00 32.08 382 VAL A CA 1
ATOM 6155 C C . VAL B 1 382 ? 8.061 -17.949 -36.314 1.00 32.11 382 VAL A C 1
ATOM 6156 O O . VAL B 1 382 ? 7.118 -18.401 -35.645 1.00 32.03 382 VAL A O 1
ATOM 6160 N N . ALA B 1 383 ? 9.192 -17.556 -35.740 1.00 30.44 383 ALA A N 1
ATOM 6161 C CA . ALA B 1 383 ? 9.367 -17.699 -34.305 1.00 34.72 383 ALA A CA 1
ATOM 6162 C C . ALA B 1 383 ? 8.282 -16.930 -33.520 1.00 41.26 383 ALA A C 1
ATOM 6163 O O . ALA B 1 383 ? 7.809 -17.434 -32.499 1.00 40.53 383 ALA A O 1
ATOM 6165 N N . THR B 1 384 ? 7.880 -15.746 -33.991 1.00 35.53 384 THR A N 1
ATOM 6166 C CA . THR B 1 384 ? 7.027 -14.901 -33.175 1.00 37.70 384 THR A CA 1
ATOM 6167 C C . THR B 1 384 ? 5.558 -14.892 -33.617 1.00 35.25 384 THR A C 1
ATOM 6168 O O . THR B 1 384 ? 4.711 -14.498 -32.853 1.00 43.86 384 THR A O 1
ATOM 6172 N N . ARG B 1 385 ? 5.242 -15.353 -34.808 1.00 34.72 385 ARG A N 1
ATOM 6173 C CA . ARG B 1 385 ? 3.882 -15.278 -35.372 1.00 35.25 385 ARG A CA 1
ATOM 6174 C C . ARG B 1 385 ? 3.287 -16.594 -35.819 1.00 37.15 385 ARG A C 1
ATOM 6175 O O . ARG B 1 385 ? 2.179 -16.607 -36.318 1.00 40.28 385 ARG A O 1
ATOM 6183 N N . CYS B 1 386 ? 3.980 -17.715 -35.633 1.00 41.05 386 CYS A N 1
ATOM 6184 C CA . CYS B 1 386 ? 3.410 -19.001 -35.983 1.00 38.27 386 CYS A CA 1
ATOM 6185 C C . CYS B 1 386 ? 3.085 -19.769 -34.702 1.00 40.58 386 CYS A C 1
ATOM 6186 O O . CYS B 1 386 ? 3.947 -19.950 -33.833 1.00 41.59 386 CYS A O 1
ATOM 6189 N N . GLN B 1 387 ? 1.831 -20.198 -34.586 1.00 39.79 387 GLN A N 1
ATOM 6190 C CA . GLN B 1 387 ? 1.376 -21.137 -33.557 1.00 37.73 387 GLN A CA 1
ATOM 6191 C C . GLN B 1 387 ? 1.052 -22.445 -34.264 1.00 32.80 387 GLN A C 1
ATOM 6192 O O . GLN B 1 387 ? 0.040 -22.511 -34.956 1.00 35.94 387 GLN A O 1
ATOM 6198 N N . PRO B 1 388 ? 1.931 -23.460 -34.165 1.00 32.81 388 PRO A N 1
ATOM 6199 C CA . PRO B 1 388 ? 1.839 -24.588 -35.089 1.00 36.53 388 PRO A CA 1
ATOM 6200 C C . PRO B 1 388 ? 0.536 -25.416 -35.069 1.00 35.95 388 PRO A C 1
ATOM 6201 O O . PRO B 1 388 ? 0.191 -25.974 -36.091 1.00 41.19 388 PRO A O 1
ATOM 6205 N N . GLY B 1 389 ? -0.179 -25.460 -33.947 1.00 35.72 389 GLY A N 1
ATOM 6206 C CA . GLY B 1 389 ? -1.455 -26.171 -33.896 1.00 41.83 389 GLY A CA 1
ATOM 6207 C C . GLY B 1 389 ? -2.531 -25.518 -34.761 1.00 40.20 389 GLY A C 1
ATOM 6208 O O . GLY B 1 389 ? -3.385 -26.192 -35.308 1.00 52.24 389 GLY A O 1
ATOM 6209 N N . ARG B 1 390 ? -2.481 -24.204 -34.845 1.00 38.95 390 ARG A N 1
ATOM 6210 C CA . ARG B 1 390 ? -3.343 -23.410 -35.708 1.00 43.50 390 ARG A CA 1
ATOM 6211 C C . ARG B 1 390 ? -2.746 -23.162 -37.132 1.00 44.22 390 ARG A C 1
ATOM 6212 O O . ARG B 1 390 ? -3.476 -23.095 -38.088 1.00 41.29 390 ARG A O 1
ATOM 6220 N N . ASP B 1 391 ? -1.425 -22.978 -37.235 1.00 39.61 391 ASP A N 1
ATOM 6221 C CA . ASP B 1 391 ? -0.828 -22.333 -38.408 1.00 40.65 391 ASP A CA 1
ATOM 6222 C C . ASP B 1 391 ? -0.045 -23.237 -39.386 1.00 36.47 391 ASP A C 1
ATOM 6223 O O . ASP B 1 391 ? 0.503 -22.736 -40.350 1.00 42.80 391 ASP A O 1
ATOM 6228 N N . VAL B 1 392 ? -0.015 -24.540 -39.138 1.00 35.47 392 VAL A N 1
ATOM 6229 C CA . VAL B 1 392 ? 0.712 -25.521 -39.935 1.00 34.35 392 VAL A CA 1
ATOM 6230 C C . VAL B 1 392 ? -0.245 -26.507 -40.565 1.00 38.78 392 VAL A C 1
ATOM 6231 O O . VAL B 1 392 ? -0.991 -27.135 -39.855 1.00 40.95 392 VAL A O 1
ATOM 6235 N N . THR B 1 393 ? -0.186 -26.683 -41.882 1.00 37.86 393 THR A N 1
ATOM 6236 C CA . THR B 1 393 ? -0.861 -27.771 -42.556 1.00 39.31 393 THR A CA 1
ATOM 6237 C C . THR B 1 393 ? 0.191 -28.684 -43.194 1.00 40.51 393 THR A C 1
ATOM 6238 O O . THR B 1 393 ? 1.161 -28.205 -43.789 1.00 35.47 393 THR A O 1
ATOM 6242 N N . ILE B 1 394 ? -0.061 -29.996 -43.144 1.00 34.72 394 ILE A N 1
ATOM 6243 C CA . ILE B 1 394 ? 0.757 -31.002 -43.732 1.00 32.34 394 ILE A CA 1
ATOM 6244 C C . ILE B 1 394 ? 0.012 -31.742 -44.833 1.00 39.28 394 ILE A C 1
ATOM 6245 O O . ILE B 1 394 ? -1.188 -32.022 -44.671 1.00 43.13 394 ILE A O 1
ATOM 6250 N N . PHE B 1 395 ? 0.695 -32.021 -45.966 1.00 37.93 395 PHE A N 1
ATOM 6251 C CA . PHE B 1 395 ? 0.183 -32.900 -47.036 1.00 41.98 395 PHE A CA 1
ATOM 6252 C C . PHE B 1 395 ? 1.025 -34.156 -47.034 1.00 46.22 395 PHE A C 1
ATOM 6253 O O . PHE B 1 395 ? 2.248 -34.088 -47.183 1.00 43.19 395 PHE A O 1
ATOM 6261 N N . LYS B 1 396 ? 0.381 -35.289 -46.765 1.00 46.16 396 LYS A N 1
ATOM 6262 C CA . LYS B 1 396 ? 1.043 -36.602 -46.672 1.00 52.59 396 LYS A CA 1
ATOM 6263 C C . LYS B 1 396 ? 0.684 -37.408 -47.954 1.00 53.11 396 LYS A C 1
ATOM 6264 O O . LYS B 1 396 ? -0.466 -37.809 -48.083 1.00 69.82 396 LYS A O 1
ATOM 6270 N N . ASP B 1 397 ? 1.673 -37.573 -48.857 1.00 48.81 397 ASP A N 1
ATOM 6271 C CA . ASP B 1 397 ? 1.651 -38.283 -50.195 1.00 60.71 397 ASP A CA 1
ATOM 6272 C C . ASP B 1 397 ? 1.659 -37.411 -51.468 1.00 64.49 397 ASP A C 1
ATOM 6273 O O . ASP B 1 397 ? 1.292 -37.884 -52.564 1.00 58.86 397 ASP A O 1
ATOM 6278 N N . VAL B 1 411 ? 8.127 -38.932 -55.021 1.00 93.76 411 VAL A N 1
ATOM 6279 C CA . VAL B 1 411 ? 6.823 -38.473 -54.527 1.00 95.85 411 VAL A CA 1
ATOM 6280 C C . VAL B 1 411 ? 6.914 -37.881 -53.088 1.00 88.19 411 VAL A C 1
ATOM 6281 O O . VAL B 1 411 ? 7.597 -38.474 -52.233 1.00 81.30 411 VAL A O 1
ATOM 6285 N N . SER B 1 412 ? 6.247 -36.739 -52.810 1.00 61.71 412 SER A N 1
ATOM 6286 C CA . SER B 1 412 ? 6.645 -35.946 -51.637 1.00 54.39 412 SER A CA 1
ATOM 6287 C C . SER B 1 412 ? 5.566 -35.408 -50.647 1.00 37.81 412 SER A C 1
ATOM 6288 O O . SER B 1 412 ? 4.593 -34.827 -51.015 1.00 36.08 412 SER A O 1
ATOM 6291 N N . ASP B 1 413 ? 5.831 -35.556 -49.369 1.00 32.66 413 ASP A N 1
ATOM 6292 C CA . ASP B 1 413 ? 5.092 -34.812 -48.348 1.00 39.16 413 ASP A CA 1
ATOM 6293 C C . ASP B 1 413 ? 5.406 -33.298 -48.444 1.00 37.76 413 ASP A C 1
ATOM 6294 O O . ASP B 1 413 ? 6.458 -32.934 -48.915 1.00 33.78 413 ASP A O 1
ATOM 6299 N N . LYS B 1 414 ? 4.490 -32.471 -47.972 1.00 38.06 414 LYS A N 1
ATOM 6300 C CA . LYS B 1 414 ? 4.595 -31.033 -48.081 1.00 39.81 414 LYS A CA 1
ATOM 6301 C C . LYS B 1 414 ? 4.061 -30.415 -46.825 1.00 41.11 414 LYS A C 1
ATOM 6302 O O . LYS B 1 414 ? 3.227 -31.027 -46.112 1.00 34.82 414 LYS A O 1
ATOM 6308 N N . MET B 1 415 ? 4.466 -29.173 -46.574 1.00 35.14 415 MET A N 1
ATOM 6309 C CA . MET B 1 415 ? 4.056 -28.458 -45.385 1.00 32.00 415 MET A CA 1
ATOM 6310 C C . MET B 1 415 ? 3.843 -26.982 -45.696 1.00 31.17 415 MET A C 1
ATOM 6311 O O . MET B 1 415 ? 4.657 -26.354 -46.418 1.00 32.86 415 MET A O 1
ATOM 6316 N N . GLY B 1 416 ? 2.800 -26.405 -45.138 1.00 28.60 416 GLY A N 1
ATOM 6317 C CA . GLY B 1 416 ? 2.520 -24.955 -45.204 1.00 32.96 416 GLY A CA 1
ATOM 6318 C C . GLY B 1 416 ? 2.493 -24.346 -43.813 1.00 33.42 416 GLY A C 1
ATOM 6319 O O . GLY B 1 416 ? 1.968 -24.963 -42.868 1.00 32.27 416 GLY A O 1
ATOM 6320 N N . ILE B 1 417 ? 3.099 -23.169 -43.675 1.00 30.31 417 ILE A N 1
ATOM 6321 C CA . ILE B 1 417 ? 3.220 -22.424 -42.443 1.00 32.53 417 ILE A CA 1
ATOM 6322 C C . ILE B 1 417 ? 2.662 -20.976 -42.613 1.00 37.60 417 ILE A C 1
ATOM 6323 O O . ILE B 1 417 ? 3.124 -20.175 -43.487 1.00 36.78 417 ILE A O 1
ATOM 6328 N N . ASP B 1 418 ? 1.709 -20.610 -41.756 1.00 35.46 418 ASP A N 1
ATOM 6329 C CA . ASP B 1 418 ? 1.131 -19.238 -41.758 1.00 33.62 418 ASP A CA 1
ATOM 6330 C C . ASP B 1 418 ? 1.793 -18.453 -40.707 1.00 32.97 418 ASP A C 1
ATOM 6331 O O . ASP B 1 418 ? 1.514 -18.659 -39.525 1.00 36.71 418 ASP A O 1
ATOM 6336 N N . ALA B 1 419 ? 2.730 -17.593 -41.080 1.00 33.86 419 ALA A N 1
ATOM 6337 C CA . ALA B 1 419 ? 3.428 -16.817 -40.111 1.00 34.47 419 ALA A CA 1
ATOM 6338 C C . ALA B 1 419 ? 3.003 -15.332 -40.242 1.00 38.07 419 ALA A C 1
ATOM 6339 O O . ALA B 1 419 ? 3.835 -14.441 -40.068 1.00 31.53 419 ALA A O 1
ATOM 6341 N N . THR B 1 420 ? 1.738 -15.094 -40.592 1.00 35.00 420 THR A N 1
ATOM 6342 C CA . THR B 1 420 ? 1.172 -13.750 -40.533 1.00 40.54 420 THR A CA 1
ATOM 6343 C C . THR B 1 420 ? 0.576 -13.423 -39.164 1.00 43.36 420 THR A C 1
ATOM 6344 O O . THR B 1 420 ? 0.129 -14.299 -38.417 1.00 42.36 420 THR A O 1
ATOM 6348 N N . ILE B 1 421 ? 0.602 -12.136 -38.844 1.00 44.86 421 ILE A N 1
ATOM 6349 C CA . ILE B 1 421 ? -0.062 -11.595 -37.665 1.00 47.66 421 ILE A CA 1
ATOM 6350 C C . ILE B 1 421 ? -1.570 -11.846 -37.799 1.00 47.78 421 ILE A C 1
ATOM 6351 O O . ILE B 1 421 ? -2.163 -11.539 -38.872 1.00 49.30 421 ILE A O 1
ATOM 6356 N N . PRO B 1 422 ? -2.218 -12.411 -36.753 1.00 54.70 422 PRO A N 1
ATOM 6357 C CA . PRO B 1 422 ? -3.713 -12.543 -36.811 1.00 62.39 422 PRO A CA 1
ATOM 6358 C C . PRO B 1 422 ? -4.414 -11.173 -36.842 1.00 60.31 422 PRO A C 1
ATOM 6359 O O . PRO B 1 422 ? -3.889 -10.208 -36.262 1.00 59.21 422 PRO A O 1
ATOM 6363 N N . LEU B 1 423 ? -5.554 -11.073 -37.519 1.00 68.56 423 LEU A N 1
ATOM 6364 C CA . LEU B 1 423 ? -6.166 -9.745 -37.856 1.00 83.44 423 LEU A CA 1
ATOM 6365 C C . LEU B 1 423 ? -6.774 -8.893 -36.704 1.00 93.84 423 LEU A C 1
ATOM 6366 O O . LEU B 1 423 ? -6.692 -7.659 -36.758 1.00 81.71 423 LEU A O 1
ATOM 6371 N N . ASN B 1 424 ? -7.419 -9.544 -35.726 1.00 104.10 424 ASN A N 1
ATOM 6372 C CA . ASN B 1 424 ? -7.552 -9.020 -34.333 1.00 116.86 424 ASN A CA 1
ATOM 6373 C C . ASN B 1 424 ? -8.367 -9.966 -33.448 1.00 107.87 424 ASN A C 1
ATOM 6374 O O . ASN B 1 424 ? -8.072 -11.158 -33.370 1.00 98.57 424 ASN A O 1
ATOM 6379 N N . PHE B 1 430 ? 2.618 -6.235 -31.737 1.00 53.78 430 PHE A N 1
ATOM 6380 C CA . PHE B 1 430 ? 3.462 -6.561 -32.920 1.00 62.08 430 PHE A CA 1
ATOM 6381 C C . PHE B 1 430 ? 4.289 -5.440 -33.575 1.00 61.91 430 PHE A C 1
ATOM 6382 O O . PHE B 1 430 ? 5.004 -5.735 -34.541 1.00 62.59 430 PHE A O 1
ATOM 6390 N N . GLU B 1 431 ? 4.253 -4.200 -33.056 1.00 70.36 431 GLU A N 1
ATOM 6391 C CA . GLU B 1 431 ? 5.160 -3.120 -33.547 1.00 73.22 431 GLU A CA 1
ATOM 6392 C C . GLU B 1 431 ? 6.648 -3.424 -33.271 1.00 74.59 431 GLU A C 1
ATOM 6393 O O . GLU B 1 431 ? 7.037 -3.754 -32.124 1.00 66.02 431 GLU A O 1
ATOM 6399 N N . ARG B 1 432 ? 7.459 -3.323 -34.337 1.00 73.46 432 ARG A N 1
ATOM 6400 C CA . ARG B 1 432 ? 8.891 -3.542 -34.262 1.00 79.79 432 ARG A CA 1
ATOM 6401 C C . ARG B 1 432 ? 9.511 -2.366 -33.490 1.00 76.44 432 ARG A C 1
ATOM 6402 O O . ARG B 1 432 ? 9.082 -1.209 -33.623 1.00 70.42 432 ARG A O 1
ATOM 6404 N N . ILE B 1 433 ? 10.466 -2.685 -32.614 1.00 78.93 433 ILE A N 1
ATOM 6405 C CA . ILE B 1 433 ? 11.202 -1.653 -31.867 1.00 77.10 433 ILE A CA 1
ATOM 6406 C C . ILE B 1 433 ? 12.088 -0.911 -32.873 1.00 63.01 433 ILE A C 1
ATOM 6407 O O . ILE B 1 433 ? 12.439 -1.446 -33.921 1.00 60.63 433 ILE A O 1
ATOM 6412 N N . SER B 1 434 ? 12.410 0.331 -32.546 1.00 57.52 434 SER A N 1
ATOM 6413 C CA . SER B 1 434 ? 13.361 1.127 -33.319 1.00 63.47 434 SER A CA 1
ATOM 6414 C C . SER B 1 434 ? 13.986 2.218 -32.436 1.00 66.60 434 SER A C 1
ATOM 6415 O O . SER B 1 434 ? 13.500 2.511 -31.318 1.00 59.58 434 SER A O 1
ATOM 6418 N N . ILE B 1 435 ? 15.049 2.819 -32.972 1.00 62.44 435 ILE A N 1
ATOM 6419 C CA . ILE B 1 435 ? 15.852 3.842 -32.304 1.00 69.16 435 ILE A CA 1
ATOM 6420 C C . ILE B 1 435 ? 15.751 5.109 -33.174 1.00 79.82 435 ILE A C 1
ATOM 6421 O O . ILE B 1 435 ? 16.116 5.050 -34.343 1.00 78.99 435 ILE A O 1
ATOM 6426 N N . PRO B 1 436 ? 15.217 6.243 -32.632 1.00 96.66 436 PRO A N 1
ATOM 6427 C CA . PRO B 1 436 ? 15.239 7.503 -33.421 1.00 98.11 436 PRO A CA 1
ATOM 6428 C C . PRO B 1 436 ? 16.667 8.019 -33.751 1.00 91.38 436 PRO A C 1
ATOM 6429 O O . PRO B 1 436 ? 17.601 7.900 -32.927 1.00 73.67 436 PRO A O 1
ATOM 6433 N N . GLY B 1 437 ? 16.812 8.555 -34.965 1.00 93.19 437 GLY A N 1
ATOM 6434 C CA . GLY B 1 437 ? 18.098 9.025 -35.480 1.00 97.86 437 GLY A CA 1
ATOM 6435 C C . GLY B 1 437 ? 18.953 8.005 -36.233 1.00 96.29 437 GLY A C 1
ATOM 6436 O O . GLY B 1 437 ? 19.937 8.400 -36.822 1.00 92.16 437 GLY A O 1
ATOM 6437 N N . LEU B 1 438 ? 18.575 6.717 -36.270 1.00 108.88 438 LEU A N 1
ATOM 6438 C CA . LEU B 1 438 ? 19.439 5.630 -36.788 1.00 112.39 438 LEU A CA 1
ATOM 6439 C C . LEU B 1 438 ? 19.714 5.691 -38.306 1.00 118.79 438 LEU A C 1
ATOM 6440 O O . LEU B 1 438 ? 20.794 5.284 -38.741 1.00 120.98 438 LEU A O 1
ATOM 6445 N N . ASP B 1 439 ? 18.748 6.172 -39.098 1.00 111.62 439 ASP A N 1
ATOM 6446 C CA . ASP B 1 439 ? 19.006 6.513 -40.509 1.00 105.08 439 ASP A CA 1
ATOM 6447 C C . ASP B 1 439 ? 19.899 7.775 -40.579 1.00 90.17 439 ASP A C 1
ATOM 6448 O O . ASP B 1 439 ? 20.860 7.845 -41.341 1.00 90.64 439 ASP A O 1
ATOM 6450 N N . LYS B 1 440 ? 19.601 8.732 -39.717 1.00 88.79 440 LYS A N 1
ATOM 6451 C CA . LYS B 1 440 ? 20.216 10.059 -39.730 1.00 89.05 440 LYS A CA 1
ATOM 6452 C C . LYS B 1 440 ? 21.708 10.112 -39.326 1.00 88.53 440 LYS A C 1
ATOM 6453 O O . LYS B 1 440 ? 22.391 11.079 -39.686 1.00 96.56 440 LYS A O 1
ATOM 6459 N N . ILE B 1 441 ? 22.222 9.104 -38.601 1.00 74.52 441 ILE A N 1
ATOM 6460 C CA . ILE B 1 441 ? 23.521 9.202 -37.891 1.00 73.29 441 ILE A CA 1
ATOM 6461 C C . ILE B 1 441 ? 24.460 8.077 -38.311 1.00 66.11 441 ILE A C 1
ATOM 6462 O O . ILE B 1 441 ? 24.043 6.930 -38.417 1.00 74.93 441 ILE A O 1
ATOM 6467 N N . LYS B 1 442 ? 25.732 8.408 -38.511 1.00 63.58 442 LYS A N 1
ATOM 6468 C CA . LYS B 1 442 ? 26.735 7.450 -39.013 1.00 69.97 442 LYS A CA 1
ATOM 6469 C C . LYS B 1 442 ? 27.878 7.322 -38.007 1.00 57.38 442 LYS A C 1
ATOM 6470 O O . LYS B 1 442 ? 28.457 8.311 -37.566 1.00 52.44 442 LYS A O 1
ATOM 6476 N N . LEU B 1 443 ? 28.205 6.086 -37.654 1.00 56.06 443 LEU A N 1
ATOM 6477 C CA . LEU B 1 443 ? 29.258 5.788 -36.686 1.00 54.32 443 LEU A CA 1
ATOM 6478 C C . LEU B 1 443 ? 30.609 6.342 -37.114 1.00 60.09 443 LEU A C 1
ATOM 6479 O O . LEU B 1 443 ? 31.344 6.838 -36.260 1.00 57.10 443 LEU A O 1
ATOM 6484 N N . ALA B 1 444 ? 30.911 6.267 -38.420 1.00 65.88 444 ALA A N 1
ATOM 6485 C CA . ALA B 1 444 ? 32.147 6.858 -38.995 1.00 72.94 444 ALA A CA 1
ATOM 6486 C C . ALA B 1 444 ? 32.388 8.325 -38.628 1.00 65.19 444 ALA A C 1
ATOM 6487 O O . ALA B 1 444 ? 33.503 8.676 -38.287 1.00 61.78 444 ALA A O 1
ATOM 6489 N N . ASP B 1 445 ? 31.335 9.149 -38.619 1.00 69.14 445 ASP A N 1
ATOM 6490 C CA . ASP B 1 445 ? 31.444 10.596 -38.231 1.00 66.21 445 ASP A CA 1
ATOM 6491 C C . ASP B 1 445 ? 31.720 10.895 -36.758 1.00 67.32 445 ASP A C 1
ATOM 6492 O O . ASP B 1 445 ? 31.935 12.055 -36.415 1.00 61.01 445 ASP A O 1
ATOM 6497 N N . TYR B 1 446 ? 31.662 9.875 -35.881 1.00 75.59 446 TYR A N 1
ATOM 6498 C CA . TYR B 1 446 ? 31.883 10.065 -34.434 1.00 65.06 446 TYR A CA 1
ATOM 6499 C C . TYR B 1 446 ? 33.203 9.569 -33.885 1.00 67.75 446 TYR A C 1
ATOM 6500 O O . TYR B 1 446 ? 33.637 10.041 -32.817 1.00 60.75 446 TYR A O 1
ATOM 6509 N N . LEU B 1 447 ? 33.863 8.674 -34.613 1.00 71.01 447 LEU A N 1
ATOM 6510 C CA . LEU B 1 447 ? 35.051 7.948 -34.111 1.00 67.44 447 LEU A CA 1
ATOM 6511 C C . LEU B 1 447 ? 36.333 8.744 -33.763 1.00 68.91 447 LEU A C 1
ATOM 6512 O O . LEU B 1 447 ? 36.616 9.081 -32.600 1.00 78.48 447 LEU A O 1
#

B-factor: mean 54.06, std 19.68, range [24.7, 145.94]